Protein 3WSV (pdb70)

B-factor: mean 57.49, std 18.7, range [26.64, 133.71]

Radius of gyration: 30.82 Å; Cα contacts (8 Å, |Δi|>4): 2901; chains: 4; bounding box: 82×70×90 Å

Solvent-accessible surface area: 45834 Å² total; per-residue (Å²): 84,103,94,17,40,18,9,0,0,0,0,1,26,1,23,28,2,26,3,0,0,13,0,3,2,51,64,35,7,6,27,53,1,0,23,6,81,28,79,163,63,19,17,117,90,193,124,25,22,36,27,5,127,86,48,18,63,31,88,76,25,83,41,116,35,0,110,76,0,7,0,0,0,4,5,3,13,40,89,89,128,140,78,35,82,197,104,66,30,18,122,37,3,0,69,17,2,69,87,7,0,125,67,0,47,84,26,47,6,59,0,4,0,0,0,2,7,85,34,2,1,3,0,0,8,0,0,58,40,44,14,66,14,71,24,46,35,1,0,0,9,5,0,3,29,3,5,25,13,0,50,3,23,2,1,89,114,9,38,4,5,23,121,10,0,15,0,6,1,0,0,40,48,19,99,26,15,7,18,0,31,34,23,0,15,1,0,5,9,44,1,45,31,16,15,126,100,66,142,129,14,112,114,86,34,7,71,66,13,19,49,110,2,61,64,3,37,145,76,59,125,68,78,122,41,1,4,31,10,2,28,0,19,0,0,0,52,0,0,51,0,4,2,39,37,11,32,1,16,15,5,0,0,2,42,0,113,43,37,5,55,18,107,55,0,0,1,0,0,0,0,6,0,8,45,69,0,17,88,60,24,9,56,2,50,15,47,107,124,20,97,52,94,0,93,104,1,1,56,97,1,64,55,34,0,92,76,16,67,34,178,188,160,6,37,11,10,0,0,1,0,0,15,3,50,33,2,14,3,0,1,9,0,2,0,41,62,14,15,1,10,55,1,0,11,4,85,10,145,43,38,144,51,29,23,32,83,14,5,44,30,2,5,19,13,28,11,125,38,23,3,50,19,86,88,25,85,34,124,42,0,112,95,6,22,0,0,0,6,5,3,16,83,79,14,160,91,42,162,62,164,77,78,22,0,96,61,0,5,71,18,6,98,84,3,0,137,91,0,42,89,22,44,7,99,13,11,0,0,0,3,6,42,5,2,1,2,0,0,8,0,0,35,8,15,3,36,14,71,23,46,53,1,0,0,8,7,0,9,47,7,6,74,55,0,49,20,19,3,1,91,121,10,42,6,10,28,105,8,0,11,0,4,2,0,0,32,22,6,83,42,12,8,15,0,32,40,20,1,16,0,0,4,9,41,3,41,28,6,18,132,118,72,148,113,20,115,117,89,38,8,72,71,14,20,55,104,0,52,109,33,9,53,109,123,36,44,12,24,18,0,6,10,32,3,38,1,57,9,0,0,74,0,0,77,0,2,2,25,31,15,34,2,14,18,5,0,0,1,42,0,113,40,37,2,59,17,110,54,0,1,1,0,0,0,0,5,0,9,39,76,0,17,86,55,28,11,57,2,44,14,54,118,116,8,76,59,97,0,96,99,1,2,45,87,3,61,59,28,1,86,58,24,72,20,186,151,74,136,77,100,95,9,32,16,11,0,0,0,0,0,24,5,12,35,2,28,4,0,1,17,0,2,1,48,65,35,9,6,20,54,1,0,18,7,82,20,91,164,58,19,23,81,90,152,153,12,33,32,22,2,113,92,48,19,62,32,80,49,24,80,44,134,41,0,121,72,0,6,1,0,0,2,12,3,15,41,68,84,130,137,78,32,85,190,95,68,31,15,113,42,3,2,91,18,2,54,87,8,0,124,68,0,45,90,28,43,7,61,1,6,0,0,0,3,5,86,36,3,2,2,0,0,8,0,0,59,50,49,12,64,18,71,24,44,27,1,0,0,10,5,0,4,33,4,5,25,13,0,49,4,25,2,1,89,116,8,40,4,6,24,133,9,1,12,0,5,1,0,0,52,44,2,89,29,10,8,17,0,30,35,21,0,13,1,0,5,10,40,1,42,30,12,14,124,133,68,151,121,18,106,108,89,35,9,73,68,16,17,49,115,1,50,83,6,20,146,74,101,108,70,95,135,60,1,4,34,11,2,28,1,12,0,0,0,48,0,0,46,0,4,6,40,37,10,39,2,15,16,5,0,0,1,40,0,110,36,37,4,51,17,103,53,0,1,0,0,0,0,0,2,0,8,59,66,0,18,87,53,26,5,56,4,55,14,46,108,124,20,94,52,96,0,92,104,1,2,57,103,3,57,54,33,0,85,58,16,52,70,155,240,149,6,43,9,9,0,0,0,0,0,18,2,61,32,2,13,2,0,1,10,0,3,0,26,67,13,16,2,8,54,1,0,14,4,87,9,146,44,40,149,51,30,24,31,75,13,9,44,26,2,5,20,13,32,11,111,38,22,6,48,24,85,96,22,86,43,136,41,0,116,95,7,25,0,0,0,6,6,4,16,81,74,15,156,92,45,140,63,145,74,77,22,0,97,59,0,4,71,16,8,71,84,4,0,120,88,0,38,93,22,46,7,101,13,13,0,0,0,2,8,37,5,2,1,2,0,0,8,0,0,60,17,21,3,40,16,70,22,44,54,1,0,0,8,6,0,6,48,6,5,74,50,0,50,19,12,5,1,97,122,10,41,6,7,27,88,8,0,11,0,4,1,0,0,30,19,4,84,38,10,7,16,0,26,37,22,1,16,0,1,5,10,41,2,57,33,10,13,123,117,64,144,129,20,128,115,96,41,11,72,73,14,19,53,103,1,54,116,32,8,53,125,116,39,45,11,12,20,0,7,8,34,3,32,0,59,8,0,0,75,0,0,80,0,2,1,28,37,16,34,2,14,15,4,0,0,1,42,0,114,41,36,3,55,16,112,49,1,2,0,0,0,0,0,8,0,10,39,77,0,15,83,54,27,12,54,2,49,14,53,115,120,8,82,59,90,0,98,96,2,2,45,88,3,64,61,30,0,88,57,21,73,33,156,146,150,139

Structure (mmCIF, N/CA/C/O backbone):
data_3WSV
#
_entry.id   3WSV
#
_cell.length_a   104.430
_cell.length_b   127.820
_cell.length_c   133.800
_cell.angle_alpha   90.00
_cell.angle_beta   90.00
_cell.angle_gamma   90.00
#
_symmetry.space_group_name_H-M   'P 21 21 21'
#
loop_
_entity.id
_entity.type
_entity.pdbx_description
1 polymer 'L-lactate dehydrogenase'
2 non-polymer GLYCEROL
3 water water
#
loop_
_atom_site.group_PDB
_atom_site.id
_atom_site.type_symbol
_atom_site.label_atom_id
_atom_site.label_alt_id
_atom_site.label_comp_id
_atom_site.label_asym_id
_atom_site.label_entity_id
_atom_site.label_seq_id
_atom_site.pdbx_PDB_ins_code
_atom_site.Cartn_x
_atom_site.Cartn_y
_atom_site.Cartn_z
_atom_site.occupancy
_atom_site.B_iso_or_equiv
_atom_site.auth_seq_id
_atom_site.auth_comp_id
_atom_site.auth_asym_id
_atom_site.auth_atom_id
_atom_site.pdbx_PDB_model_num
ATOM 1 N N . MET A 1 1 ? -8.950 94.552 9.327 1.00 105.90 1 MET A N 1
ATOM 2 C CA . MET A 1 1 ? -8.458 93.212 9.758 1.00 105.58 1 MET A CA 1
ATOM 3 C C . MET A 1 1 ? -7.108 92.885 9.136 1.00 104.39 1 MET A C 1
ATOM 4 O O . MET A 1 1 ? -6.881 93.139 7.953 1.00 103.84 1 MET A O 1
ATOM 9 N N . LYS A 1 2 ? -6.216 92.315 9.939 1.00 102.99 2 LYS A N 1
ATOM 10 C CA . LYS A 1 2 ? -4.892 91.936 9.461 1.00 102.47 2 LYS A CA 1
ATOM 11 C C . LYS A 1 2 ? -5.045 90.695 8.575 1.00 101.87 2 LYS A C 1
ATOM 12 O O . LYS A 1 2 ? -5.321 89.606 9.077 1.00 101.94 2 LYS A O 1
ATOM 18 N N . LYS A 1 3 ? -4.863 90.862 7.263 1.00 100.59 3 LYS A N 1
ATOM 19 C CA . LYS A 1 3 ? -5.020 89.752 6.321 1.00 99.19 3 LYS A CA 1
ATOM 20 C C . LYS A 1 3 ? -3.837 88.807 6.130 1.00 97.96 3 LYS A C 1
ATOM 21 O O . LYS A 1 3 ? -2.673 89.211 6.161 1.00 96.78 3 LYS A O 1
ATOM 27 N N . THR A 1 4 ? -4.175 87.539 5.900 1.00 96.37 4 THR A N 1
ATOM 28 C CA . THR A 1 4 ? -3.201 86.463 5.754 1.00 94.05 4 THR A CA 1
ATOM 29 C C . THR A 1 4 ? -3.216 85.695 4.426 1.00 91.74 4 THR A C 1
ATOM 30 O O . THR A 1 4 ? -3.120 84.463 4.422 1.00 91.76 4 THR A O 1
ATOM 34 N N . SER A 1 5 ? -3.315 86.387 3.298 1.00 88.40 5 SER A N 1
ATOM 35 C CA . SER A 1 5 ? -3.341 85.656 2.035 1.00 84.58 5 SER A CA 1
ATOM 36 C C . SER A 1 5 ? -2.113 85.836 1.136 1.00 81.15 5 SER A C 1
ATOM 37 O O . SER A 1 5 ? -1.490 86.903 1.080 1.00 79.28 5 SER A O 1
ATOM 40 N N . ARG A 1 6 ? -1.772 84.756 0.444 1.00 77.05 6 ARG A N 1
ATOM 41 C CA . ARG A 1 6 ? -0.648 84.734 -0.476 1.00 73.22 6 ARG A CA 1
ATOM 42 C C . ARG A 1 6 ? -1.240 84.731 -1.882 1.00 69.84 6 ARG A C 1
ATOM 43 O O . ARG A 1 6 ? -1.973 83.813 -2.256 1.00 68.70 6 ARG A O 1
ATOM 51 N N . LYS A 1 7 ? -0.937 85.773 -2.649 1.00 66.58 7 LYS A N 1
ATOM 52 C CA . LYS A 1 7 ? -1.467 85.901 -4.001 1.00 64.43 7 LYS A CA 1
ATOM 53 C C . LYS A 1 7 ? -0.420 85.568 -5.066 1.00 62.25 7 LYS A C 1
ATOM 54 O O . LYS A 1 7 ? 0.665 86.153 -5.101 1.00 58.83 7 LYS A O 1
ATOM 60 N N . VAL A 1 8 ? -0.764 84.616 -5.928 1.00 61.03 8 VAL A N 1
ATOM 61 C CA . VAL A 1 8 ? 0.120 84.182 -7.001 1.00 59.09 8 VAL A CA 1
ATOM 62 C C . VAL A 1 8 ? -0.548 84.361 -8.355 1.00 58.21 8 VAL A C 1
ATOM 63 O O . VAL A 1 8 ? -1.699 83.969 -8.546 1.00 58.31 8 VAL A O 1
ATOM 67 N N . VAL A 1 9 ? 0.174 84.956 -9.297 1.00 56.87 9 VAL A N 1
ATOM 68 C CA . VAL A 1 9 ? -0.361 85.143 -10.634 1.00 55.27 9 VAL A CA 1
ATOM 69 C C . VAL A 1 9 ? 0.421 84.282 -11.624 1.00 55.75 9 VAL A C 1
ATOM 70 O O . VAL A 1 9 ? 1.653 84.324 -11.666 1.00 55.12 9 VAL A O 1
ATOM 74 N N . ILE A 1 10 ? -0.303 83.493 -12.409 1.00 55.04 10 ILE A N 1
ATOM 75 C CA . ILE A 1 10 ? 0.306 82.649 -13.423 1.00 53.29 10 ILE A CA 1
ATOM 76 C C . ILE A 1 10 ? 0.018 83.270 -14.788 1.00 53.49 10 ILE A C 1
ATOM 77 O O . ILE A 1 10 ? -1.129 83.275 -15.229 1.00 53.17 10 ILE A O 1
ATOM 82 N N . VAL A 1 11 ? 1.042 83.807 -15.447 1.00 52.04 11 VAL A N 1
ATOM 83 C CA . VAL A 1 11 ? 0.848 84.389 -16.771 1.00 51.87 11 VAL A CA 1
ATOM 84 C C . VAL A 1 11 ? 1.078 83.269 -17.782 1.00 51.54 11 VAL A C 1
ATOM 85 O O . VAL A 1 11 ? 2.097 82.585 -17.745 1.00 50.78 11 VAL A O 1
ATOM 89 N N . GLY A 1 12 ? 0.119 83.079 -18.677 1.00 51.23 12 GLY A N 1
ATOM 90 C CA . GLY A 1 12 ? 0.234 82.024 -19.661 1.00 50.97 12 GLY A CA 1
ATOM 91 C C . GLY A 1 12 ? -0.629 80.882 -19.180 1.00 51.33 12 GLY A C 1
ATOM 92 O O . GLY A 1 12 ? -0.365 80.319 -18.121 1.00 51.35 12 GLY A O 1
ATOM 93 N N . THR A 1 13 ? -1.653 80.530 -19.952 1.00 50.58 13 THR A N 1
ATOM 94 C CA . THR A 1 13 ? -2.562 79.467 -19.553 1.00 51.24 13 THR A CA 1
ATOM 95 C C . THR A 1 13 ? -2.531 78.257 -20.470 1.00 51.35 13 THR A C 1
ATOM 96 O O . THR A 1 13 ? -3.542 77.583 -20.647 1.00 51.76 13 THR A O 1
ATOM 100 N N . GLY A 1 14 ? -1.372 77.984 -21.056 1.00 52.01 14 GLY A N 1
ATOM 101 C CA . GLY A 1 14 ? -1.248 76.832 -21.934 1.00 51.30 14 GLY A CA 1
ATOM 102 C C . GLY A 1 14 ? -0.928 75.584 -21.126 1.00 50.60 14 GLY A C 1
ATOM 103 O O . GLY A 1 14 ? -1.160 75.559 -19.914 1.00 50.19 14 GLY A O 1
ATOM 104 N N . PHE A 1 15 ? -0.385 74.560 -21.783 1.00 48.78 15 PHE A N 1
ATOM 105 C CA . PHE A 1 15 ? -0.040 73.307 -21.112 1.00 48.90 15 PHE A CA 1
ATOM 106 C C . PHE A 1 15 ? 0.777 73.475 -19.828 1.00 48.28 15 PHE A C 1
ATOM 107 O O . PHE A 1 15 ? 0.462 72.855 -18.812 1.00 49.20 15 PHE A O 1
ATOM 115 N N . VAL A 1 16 ? 1.819 74.302 -19.877 1.00 45.57 16 VAL A N 1
ATOM 116 C CA . VAL A 1 16 ? 2.681 74.518 -18.717 1.00 45.14 16 VAL A CA 1
ATOM 117 C C . VAL A 1 16 ? 1.981 75.281 -17.598 1.00 45.28 16 VAL A C 1
ATOM 118 O O . VAL A 1 16 ? 1.998 74.860 -16.439 1.00 42.35 16 VAL A O 1
ATOM 122 N N . GLY A 1 17 ? 1.383 76.415 -17.953 1.00 47.57 17 GLY A N 1
ATOM 123 C CA . GLY A 1 17 ? 0.685 77.225 -16.972 1.00 48.69 17 GLY A CA 1
ATOM 124 C C . GLY A 1 17 ? -0.463 76.448 -16.359 1.00 49.79 17 GLY A C 1
ATOM 125 O O . GLY A 1 17 ? -0.746 76.563 -15.163 1.00 48.48 17 GLY A O 1
ATOM 126 N N . THR A 1 18 ? -1.124 75.653 -17.195 1.00 50.27 18 THR A N 1
ATOM 127 C CA . THR A 1 18 ? -2.236 74.827 -16.758 1.00 51.37 18 THR A CA 1
ATOM 128 C C . THR A 1 18 ? -1.743 73.786 -15.756 1.00 50.85 18 THR A C 1
ATOM 129 O O . THR A 1 18 ? -2.323 73.614 -14.686 1.00 50.67 18 THR A O 1
ATOM 133 N N . SER A 1 19 ? -0.660 73.104 -16.106 1.00 50.61 19 SER A N 1
ATOM 134 C CA . SER A 1 19 ? -0.095 72.079 -15.241 1.00 50.53 19 SER A CA 1
ATOM 135 C C . SER A 1 19 ? 0.395 72.684 -13.931 1.00 49.70 19 SER A C 1
ATOM 136 O O . SER A 1 19 ? 0.211 72.112 -12.857 1.00 49.59 19 SER A O 1
ATOM 139 N N . ILE A 1 20 ? 1.030 73.841 -14.017 1.00 49.33 20 ILE A N 1
ATOM 140 C CA . ILE A 1 20 ? 1.518 74.496 -12.815 1.00 49.70 20 ILE A CA 1
ATOM 141 C C . ILE A 1 20 ? 0.331 74.874 -11.940 1.00 51.07 20 ILE A C 1
ATOM 142 O O . ILE A 1 20 ? 0.345 74.648 -10.730 1.00 51.62 20 ILE A O 1
ATOM 147 N N . ALA A 1 21 ? -0.695 75.450 -12.560 1.00 52.43 21 ALA A N 1
ATOM 148 C CA . ALA A 1 21 ? -1.900 75.850 -11.843 1.00 52.82 21 ALA A CA 1
ATOM 149 C C . ALA A 1 21 ? -2.528 74.667 -11.089 1.00 53.68 21 ALA A C 1
ATOM 150 O O . ALA A 1 21 ? -2.849 74.781 -9.902 1.00 52.75 21 ALA A O 1
ATOM 152 N N . TYR A 1 22 ? -2.699 73.534 -11.769 1.00 53.06 22 TYR A N 1
ATOM 153 C CA . TYR A 1 22 ? -3.292 72.367 -11.122 1.00 53.89 22 TYR A CA 1
ATOM 154 C C . TYR A 1 22 ? -2.467 71.899 -9.930 1.00 54.75 22 TYR A C 1
ATOM 155 O O . TYR A 1 22 ? -3.024 71.543 -8.892 1.00 54.08 22 TYR A O 1
ATOM 164 N N . ALA A 1 23 ? -1.144 71.904 -10.077 1.00 54.69 23 ALA A N 1
ATOM 165 C CA . ALA A 1 23 ? -0.258 71.489 -8.994 1.00 54.64 23 ALA A CA 1
ATOM 166 C C . ALA A 1 23 ? -0.390 72.463 -7.831 1.00 55.59 23 ALA A C 1
ATOM 167 O O . ALA A 1 23 ? -0.365 72.064 -6.669 1.00 55.70 23 ALA A O 1
ATOM 169 N N . MET A 1 24 ? -0.523 73.748 -8.146 1.00 57.94 24 MET A N 1
ATOM 170 C CA . MET A 1 24 ? -0.686 74.764 -7.113 1.00 59.27 24 MET A CA 1
ATOM 171 C C . MET A 1 24 ? -1.967 74.457 -6.355 1.00 60.22 24 MET A C 1
ATOM 172 O O . MET A 1 24 ? -1.964 74.311 -5.140 1.00 60.80 24 MET A O 1
ATOM 177 N N . ILE A 1 25 ? -3.063 74.356 -7.094 1.00 61.12 25 ILE A N 1
ATOM 178 C CA . ILE A 1 25 ? -4.363 74.062 -6.511 1.00 61.47 25 ILE A CA 1
ATOM 179 C C . ILE A 1 25 ? -4.323 72.771 -5.690 1.00 61.55 25 ILE A C 1
ATOM 180 O O . ILE A 1 25 ? -4.765 72.742 -4.540 1.00 61.36 25 ILE A O 1
ATOM 185 N N . ASN A 1 26 ? -3.783 71.709 -6.276 1.00 60.57 26 ASN A N 1
ATOM 186 C CA . ASN A 1 26 ? -3.713 70.436 -5.583 1.00 60.48 26 ASN A CA 1
ATOM 187 C C . ASN A 1 26 ? -2.971 70.521 -4.261 1.00 60.61 26 ASN A C 1
ATOM 188 O O . ASN A 1 26 ? -3.392 69.910 -3.286 1.00 61.70 26 ASN A O 1
ATOM 193 N N . GLN A 1 27 ? -1.875 71.274 -4.220 1.00 60.41 27 GLN A N 1
ATOM 194 C CA . GLN A 1 27 ? -1.094 71.398 -2.988 1.00 60.63 27 GLN A CA 1
ATOM 195 C C . GLN A 1 27 ? -1.549 72.531 -2.078 1.00 61.07 27 GLN A C 1
ATOM 196 O O . GLN A 1 27 ? -1.026 72.693 -0.970 1.00 60.85 27 GLN A O 1
ATOM 202 N N . GLY A 1 28 ? -2.524 73.305 -2.539 1.00 61.24 28 GLY A N 1
ATOM 203 C CA . GLY A 1 28 ? -3.006 74.420 -1.744 1.00 63.25 28 GLY A CA 1
ATOM 204 C C . GLY A 1 28 ? -1.837 75.240 -1.229 1.00 63.93 28 GLY A C 1
ATOM 205 O O . GLY A 1 28 ? -1.694 75.451 -0.025 1.00 64.88 28 GLY A O 1
ATOM 206 N N . VAL A 1 29 ? -0.992 75.698 -2.145 1.00 63.06 29 VAL A N 1
ATOM 207 C CA . VAL A 1 29 ? 0.173 76.475 -1.772 1.00 62.91 29 VAL A CA 1
ATOM 208 C C . VAL A 1 29 ? -0.193 77.932 -1.589 1.00 63.18 29 VAL A C 1
ATOM 209 O O . VAL A 1 29 ? 0.311 78.594 -0.677 1.00 64.33 29 VAL A O 1
ATOM 213 N N . ALA A 1 30 ? -1.068 78.429 -2.454 1.00 62.63 30 ALA A N 1
ATOM 214 C CA . ALA A 1 30 ? -1.511 79.817 -2.375 1.00 65.40 30 ALA A CA 1
ATOM 215 C C . ALA A 1 30 ? -3.013 79.848 -2.123 1.00 67.14 30 ALA A C 1
ATOM 216 O O . ALA A 1 30 ? -3.713 78.867 -2.378 1.00 68.23 30 ALA A O 1
ATOM 218 N N . ASN A 1 31 ? -3.515 80.970 -1.621 1.00 68.31 31 ASN A N 1
ATOM 219 C CA . ASN A 1 31 ? -4.947 81.073 -1.352 1.00 70.63 31 ASN A CA 1
ATOM 220 C C . ASN A 1 31 ? -5.646 81.740 -2.530 1.00 70.64 31 ASN A C 1
ATOM 221 O O . ASN A 1 31 ? -6.793 81.435 -2.842 1.00 69.97 31 ASN A O 1
ATOM 226 N N . GLU A 1 32 ? -4.935 82.648 -3.187 1.00 71.53 32 GLU A N 1
ATOM 227 C CA . GLU A 1 32 ? -5.461 83.337 -4.357 1.00 72.24 32 GLU A CA 1
ATOM 228 C C . GLU A 1 32 ? -4.616 82.968 -5.576 1.00 71.89 32 GLU A C 1
ATOM 229 O O . GLU A 1 32 ? -3.409 83.216 -5.613 1.00 71.00 32 GLU A O 1
ATOM 235 N N . LEU A 1 33 ? -5.264 82.374 -6.572 1.00 71.19 33 LEU A N 1
ATOM 236 C CA . LEU A 1 33 ? -4.588 81.962 -7.789 1.00 69.92 33 LEU A CA 1
ATOM 237 C C . LEU A 1 33 ? -5.231 82.607 -9.012 1.00 70.22 33 LEU A C 1
ATOM 238 O O . LEU A 1 33 ? -6.315 82.206 -9.437 1.00 71.28 33 LEU A O 1
ATOM 243 N N . VAL A 1 34 ? -4.552 83.603 -9.573 1.00 69.32 34 VAL A N 1
ATOM 244 C CA . VAL A 1 34 ? -5.037 84.322 -10.748 1.00 68.76 34 VAL A CA 1
ATOM 245 C C . VAL A 1 34 ? -4.343 83.830 -12.017 1.00 68.76 34 VAL A C 1
ATOM 246 O O . VAL A 1 34 ? -3.113 83.765 -12.080 1.00 67.89 34 VAL A O 1
ATOM 250 N N . LEU A 1 35 ? -5.137 83.495 -13.030 1.00 68.03 35 LEU A N 1
ATOM 251 C CA . LEU A 1 35 ? -4.599 83.017 -14.292 1.00 67.46 35 LEU A CA 1
ATOM 252 C C . LEU A 1 35 ? -4.781 84.061 -15.380 1.00 69.12 35 LEU A C 1
ATOM 253 O O . LEU A 1 35 ? -5.896 84.496 -15.652 1.00 70.57 35 LEU A O 1
ATOM 258 N N . ILE A 1 36 ? -3.684 84.468 -16.002 1.00 70.37 36 ILE A N 1
ATOM 259 C CA . ILE A 1 36 ? -3.757 85.438 -17.078 1.00 72.72 36 ILE A CA 1
ATOM 260 C C . ILE A 1 36 ? -3.523 84.720 -18.400 1.00 75.30 36 ILE A C 1
ATOM 261 O O . ILE A 1 36 ? -2.440 84.184 -18.643 1.00 74.28 36 ILE A O 1
ATOM 266 N N . ASP A 1 37 ? -4.555 84.689 -19.240 1.00 78.77 37 ASP A N 1
ATOM 267 C CA . ASP A 1 37 ? -4.459 84.051 -20.546 1.00 82.51 37 ASP A CA 1
ATOM 268 C C . ASP A 1 37 ? -3.702 85.013 -21.449 1.00 85.55 37 ASP A C 1
ATOM 269 O O . ASP A 1 37 ? -4.154 86.132 -21.683 1.00 85.94 37 ASP A O 1
ATOM 274 N N . VAL A 1 38 ? -2.552 84.588 -21.955 1.00 89.00 38 VAL A N 1
ATOM 275 C CA . VAL A 1 38 ? -1.765 85.460 -22.808 1.00 92.74 38 VAL A CA 1
ATOM 276 C C . VAL A 1 38 ? -2.326 85.588 -24.218 1.00 95.83 38 VAL A C 1
ATOM 277 O O . VAL A 1 38 ? -2.586 86.702 -24.675 1.00 96.47 38 VAL A O 1
ATOM 281 N N . ASN A 1 39 ? -2.521 84.463 -24.903 1.00 99.21 39 ASN A N 1
ATOM 282 C CA . ASN A 1 39 ? -3.055 84.496 -26.264 1.00 103.14 39 ASN A CA 1
ATOM 283 C C . ASN A 1 39 ? -2.802 83.184 -27.000 1.00 104.93 39 ASN A C 1
ATOM 284 O O . ASN A 1 39 ? -2.800 82.108 -26.400 1.00 105.44 39 ASN A O 1
ATOM 289 N N . GLN A 1 40 ? -2.603 83.291 -28.312 1.00 106.57 40 GLN A N 1
ATOM 290 C CA . GLN A 1 40 ? -2.316 82.144 -29.164 1.00 108.19 40 GLN A CA 1
ATOM 291 C C . GLN A 1 40 ? -0.800 81.979 -29.153 1.00 108.85 40 GLN A C 1
ATOM 292 O O . GLN A 1 40 ? -0.233 81.187 -29.904 1.00 108.18 40 GLN A O 1
ATOM 298 N N . GLU A 1 41 ? -0.163 82.763 -28.287 1.00 110.18 41 GLU A N 1
ATOM 299 C CA . GLU A 1 41 ? 1.282 82.756 -28.104 1.00 111.11 41 GLU A CA 1
ATOM 300 C C . GLU A 1 41 ? 1.599 82.177 -26.723 1.00 111.98 41 GLU A C 1
ATOM 301 O O . GLU A 1 41 ? 2.432 82.707 -25.986 1.00 111.85 41 GLU A O 1
ATOM 307 N N . LYS A 1 42 ? 0.914 81.089 -26.382 1.00 113.15 42 LYS A N 1
ATOM 308 C CA . LYS A 1 42 ? 1.097 80.405 -25.104 1.00 114.01 42 LYS A CA 1
ATOM 309 C C . LYS A 1 42 ? 1.501 78.950 -25.363 1.00 114.97 42 LYS A C 1
ATOM 310 O O . LYS A 1 42 ? 2.133 78.646 -26.373 1.00 115.37 42 LYS A O 1
ATOM 316 N N . ALA A 1 43 ? 1.138 78.050 -24.455 1.00 115.95 43 ALA A N 1
ATOM 317 C CA . ALA A 1 43 ? 1.470 76.639 -24.619 1.00 116.94 43 ALA A CA 1
ATOM 318 C C . ALA A 1 43 ? 0.287 75.875 -25.216 1.00 117.91 43 ALA A C 1
ATOM 319 O O . ALA A 1 43 ? 0.185 74.661 -25.067 1.00 118.04 43 ALA A O 1
ATOM 321 N N . GLU A 1 44 ? -0.598 76.603 -25.894 1.00 119.43 44 GLU A N 1
ATOM 322 C CA . GLU A 1 44 ? -1.793 76.036 -26.525 1.00 120.42 44 GLU A CA 1
ATOM 323 C C . GLU A 1 44 ? -2.779 75.446 -25.516 1.00 120.60 44 GLU A C 1
ATOM 324 O O . GLU A 1 44 ? -2.383 74.858 -24.510 1.00 120.69 44 GLU A O 1
ATOM 330 N N . GLY A 1 45 ? -4.067 75.606 -25.799 1.00 120.65 45 GLY A N 1
ATOM 331 C CA . GLY A 1 45 ? -5.088 75.091 -24.908 1.00 120.89 45 GLY A CA 1
ATOM 332 C C . GLY A 1 45 ? -6.443 75.697 -25.210 1.00 121.29 45 GLY A C 1
ATOM 333 O O . GLY A 1 45 ? -6.931 76.504 -24.390 1.00 121.28 45 GLY A O 1
ATOM 334 N N . LEU A 1 51 ? -11.218 77.969 -17.189 1.00 118.20 51 LEU A N 1
ATOM 335 C CA . LEU A 1 51 ? -12.481 78.554 -16.650 1.00 118.58 51 LEU A CA 1
ATOM 336 C C . LEU A 1 51 ? -13.045 77.705 -15.510 1.00 118.51 51 LEU A C 1
ATOM 337 O O . LEU A 1 51 ? -12.665 77.875 -14.349 1.00 117.92 51 LEU A O 1
ATOM 342 N N . ASP A 1 52 ? -13.955 76.795 -15.852 1.00 118.57 52 ASP A N 1
ATOM 343 C CA . ASP A 1 52 ? -14.586 75.909 -14.874 1.00 118.23 52 ASP A CA 1
ATOM 344 C C . ASP A 1 52 ? -13.659 74.768 -14.460 1.00 117.72 52 ASP A C 1
ATOM 345 O O . ASP A 1 52 ? -13.907 74.093 -13.459 1.00 117.85 52 ASP A O 1
ATOM 350 N N . GLY A 1 53 ? -12.598 74.557 -15.235 1.00 116.58 53 GLY A N 1
ATOM 351 C CA . GLY A 1 53 ? -11.660 73.485 -14.945 1.00 114.87 53 GLY A CA 1
ATOM 352 C C . GLY A 1 53 ? -10.823 73.670 -13.692 1.00 113.63 53 GLY A C 1
ATOM 353 O O . GLY A 1 53 ? -9.858 72.936 -13.474 1.00 113.32 53 GLY A O 1
ATOM 354 N N . MET A 1 54 ? -11.192 74.642 -12.862 1.00 112.63 54 MET A N 1
ATOM 355 C CA . MET A 1 54 ? -10.457 74.914 -11.631 1.00 111.05 54 MET A CA 1
ATOM 356 C C . MET A 1 54 ? -11.316 74.608 -10.411 1.00 109.31 54 MET A C 1
ATOM 357 O O . MET A 1 54 ? -10.831 74.614 -9.278 1.00 108.48 54 MET A O 1
ATOM 362 N N . ALA A 1 55 ? -12.594 74.336 -10.654 1.00 107.65 55 ALA A N 1
ATOM 363 C CA . ALA A 1 55 ? -13.534 74.035 -9.581 1.00 106.09 55 ALA A CA 1
ATOM 364 C C . ALA A 1 55 ? -13.585 72.545 -9.226 1.00 104.58 55 ALA A C 1
ATOM 365 O O . ALA A 1 55 ? -14.486 71.820 -9.655 1.00 104.49 55 ALA A O 1
ATOM 367 N N . TRP A 1 56 ? -12.607 72.101 -8.442 1.00 102.05 56 TRP A N 1
ATOM 368 C CA . TRP A 1 56 ? -12.530 70.714 -7.995 1.00 99.81 56 TRP A CA 1
ATOM 369 C C . TRP A 1 56 ? -11.510 70.623 -6.875 1.00 98.30 56 TRP A C 1
ATOM 370 O O . TRP A 1 56 ? -11.320 69.566 -6.271 1.00 96.95 56 TRP A O 1
ATOM 381 N N . GLY A 1 57 ? -10.852 71.746 -6.610 1.00 97.17 57 GLY A N 1
ATOM 382 C CA . GLY A 1 57 ? -9.859 71.789 -5.557 1.00 98.36 57 GLY A CA 1
ATOM 383 C C . GLY A 1 57 ? -10.415 71.231 -4.264 1.00 99.01 57 GLY A C 1
ATOM 384 O O . GLY A 1 57 ? -11.606 71.365 -3.984 1.00 99.41 57 GLY A O 1
ATOM 385 N N . GLU A 1 58 ? -9.556 70.602 -3.469 1.00 99.46 58 GLU A N 1
ATOM 386 C CA . GLU A 1 58 ? -9.988 70.020 -2.207 1.00 99.04 58 GLU A CA 1
ATOM 387 C C . GLU A 1 58 ? -9.837 71.020 -1.063 1.00 98.97 58 GLU A C 1
ATOM 388 O O . GLU A 1 58 ? -10.828 71.432 -0.457 1.00 99.61 58 GLU A O 1
ATOM 394 N N . LYS A 1 59 ? -8.598 71.411 -0.776 1.00 97.93 59 LYS A N 1
ATOM 395 C CA . LYS A 1 59 ? -8.317 72.354 0.303 1.00 95.91 59 LYS A CA 1
ATOM 396 C C . LYS A 1 59 ? -8.529 73.800 -0.158 1.00 94.58 59 LYS A C 1
ATOM 397 O O . LYS A 1 59 ? -7.608 74.619 -0.139 1.00 94.04 59 LYS A O 1
ATOM 403 N N . ASN A 1 60 ? -9.768 74.076 -0.564 1.00 93.17 60 ASN A N 1
ATOM 404 C CA . ASN A 1 60 ? -10.246 75.373 -1.056 1.00 91.77 60 ASN A CA 1
ATOM 405 C C . ASN A 1 60 ? -9.245 76.484 -1.344 1.00 89.95 60 ASN A C 1
ATOM 406 O O . ASN A 1 60 ? -8.558 76.981 -0.449 1.00 90.21 60 ASN A O 1
ATOM 411 N N . VAL A 1 61 ? -9.206 76.876 -2.614 1.00 87.08 61 VAL A N 1
ATOM 412 C CA . VAL A 1 61 ? -8.347 77.944 -3.111 1.00 83.37 61 VAL A CA 1
ATOM 413 C C . VAL A 1 61 ? -9.163 78.647 -4.194 1.00 81.26 61 VAL A C 1
ATOM 414 O O . VAL A 1 61 ? -9.619 78.012 -5.142 1.00 81.04 61 VAL A O 1
ATOM 418 N N . SER A 1 62 ? -9.370 79.950 -4.050 1.00 78.81 62 SER A N 1
ATOM 419 C CA . SER A 1 62 ? -10.159 80.682 -5.034 1.00 76.64 62 SER A CA 1
ATOM 420 C C . SER A 1 62 ? -9.344 81.065 -6.267 1.00 75.60 62 SER A C 1
ATOM 421 O O . SER A 1 62 ? -8.495 81.960 -6.230 1.00 74.41 62 SER A O 1
ATOM 424 N N . VAL A 1 63 ? -9.627 80.374 -7.364 1.00 74.42 63 VAL A N 1
ATOM 425 C CA . VAL A 1 63 ? -8.937 80.589 -8.625 1.00 72.46 63 VAL A CA 1
ATOM 426 C C . VAL A 1 63 ? -9.816 81.332 -9.628 1.00 72.25 63 VAL A C 1
ATOM 427 O O . VAL A 1 63 ? -10.948 80.923 -9.884 1.00 71.76 63 VAL A O 1
ATOM 431 N N . TRP A 1 64 ? -9.297 82.416 -10.203 1.00 71.32 64 TRP A N 1
ATOM 432 C CA . TRP A 1 64 ? -10.056 83.167 -11.201 1.00 70.06 64 TRP A CA 1
ATOM 433 C C . TRP A 1 64 ? -9.181 83.737 -12.330 1.00 70.74 64 TRP A C 1
ATOM 434 O O . TRP A 1 64 ? -7.967 83.885 -12.183 1.00 70.84 64 TRP A O 1
ATOM 445 N N . SER A 1 65 ? -9.813 84.038 -13.460 1.00 70.55 65 SER A N 1
ATOM 446 C CA . SER A 1 65 ? -9.127 84.590 -14.624 1.00 70.39 65 SER A CA 1
ATOM 447 C C . SER A 1 65 ? -9.121 86.114 -14.540 1.00 71.01 65 SER A C 1
ATOM 448 O O . SER A 1 65 ? -10.116 86.709 -14.127 1.00 72.46 65 SER A O 1
ATOM 451 N N . GLY A 1 66 ? -8.014 86.746 -14.931 1.00 71.04 66 GLY A N 1
ATOM 452 C CA . GLY A 1 66 ? -7.941 88.198 -14.865 1.00 70.87 66 GLY A CA 1
ATOM 453 C C . GLY A 1 66 ? -6.944 88.866 -15.799 1.00 72.60 66 GLY A C 1
ATOM 454 O O . GLY A 1 66 ? -6.515 88.273 -16.787 1.00 72.40 66 GLY A O 1
ATOM 455 N N . THR A 1 67 ? -6.582 90.109 -15.481 1.00 73.34 67 THR A N 1
ATOM 456 C CA . THR A 1 67 ? -5.633 90.891 -16.275 1.00 74.73 67 THR A CA 1
ATOM 457 C C . THR A 1 67 ? -4.383 91.248 -15.465 1.00 74.72 67 THR A C 1
ATOM 458 O O . THR A 1 67 ? -4.284 90.908 -14.291 1.00 74.51 67 THR A O 1
ATOM 462 N N . TYR A 1 68 ? -3.441 91.950 -16.092 1.00 75.31 68 TYR A N 1
ATOM 463 C CA . TYR A 1 68 ? -2.197 92.332 -15.425 1.00 76.38 68 TYR A CA 1
ATOM 464 C C . TYR A 1 68 ? -2.376 93.205 -14.186 1.00 77.19 68 TYR A C 1
ATOM 465 O O . TYR A 1 68 ? -1.508 93.233 -13.313 1.00 76.51 68 TYR A O 1
ATOM 474 N N . GLU A 1 69 ? -3.494 93.921 -14.110 1.00 78.68 69 GLU A N 1
ATOM 475 C CA . GLU A 1 69 ? -3.768 94.784 -12.963 1.00 80.01 69 GLU A CA 1
ATOM 476 C C . GLU A 1 69 ? -3.704 93.966 -11.674 1.00 79.31 69 GLU A C 1
ATOM 477 O O . GLU A 1 69 ? -3.302 94.467 -10.624 1.00 80.27 69 GLU A O 1
ATOM 483 N N . GLU A 1 70 ? -4.103 92.703 -11.772 1.00 77.67 70 GLU A N 1
ATOM 484 C CA . GLU A 1 70 ? -4.120 91.786 -10.640 1.00 77.12 70 GLU A CA 1
ATOM 485 C C . GLU A 1 70 ? -2.731 91.541 -10.054 1.00 77.03 70 GLU A C 1
ATOM 486 O O . GLU A 1 70 ? -2.598 90.903 -9.011 1.00 76.90 70 GLU A O 1
ATOM 492 N N . CYS A 1 71 ? -1.698 92.049 -10.718 1.00 77.45 71 CYS A N 1
ATOM 493 C CA . CYS A 1 71 ? -0.326 91.850 -10.261 1.00 77.48 71 CYS A CA 1
ATOM 494 C C . CYS A 1 71 ? 0.149 92.860 -9.231 1.00 77.86 71 CYS A C 1
ATOM 495 O O . CYS A 1 71 ? 1.255 92.736 -8.707 1.00 77.66 71 CYS A O 1
ATOM 498 N N . GLN A 1 72 ? -0.675 93.863 -8.943 1.00 78.76 72 GLN A N 1
ATOM 499 C CA . GLN A 1 72 ? -0.301 94.880 -7.963 1.00 78.96 72 GLN A CA 1
ATOM 500 C C . GLN A 1 72 ? -0.035 94.263 -6.600 1.00 77.94 72 GLN A C 1
ATOM 501 O O . GLN A 1 72 ? 1.086 94.305 -6.092 1.00 78.05 72 GLN A O 1
ATOM 507 N N . ASP A 1 73 ? -1.088 93.693 -6.019 1.00 76.71 73 ASP A N 1
ATOM 508 C CA . ASP A 1 73 ? -1.025 93.080 -4.698 1.00 75.51 73 ASP A CA 1
ATOM 509 C C . ASP A 1 73 ? -0.516 91.642 -4.690 1.00 73.67 73 ASP A C 1
ATOM 510 O O . ASP A 1 73 ? -0.438 91.020 -3.628 1.00 74.14 73 ASP A O 1
ATOM 515 N N . ALA A 1 74 ? -0.172 91.115 -5.863 1.00 71.45 74 ALA A N 1
ATOM 516 C CA . ALA A 1 74 ? 0.332 89.743 -5.970 1.00 68.21 74 ALA A CA 1
ATOM 517 C C . ALA A 1 74 ? 1.715 89.636 -5.340 1.00 66.02 74 ALA A C 1
ATOM 518 O O . ALA A 1 74 ? 2.528 90.553 -5.469 1.00 66.44 74 ALA A O 1
ATOM 520 N N . ASN A 1 75 ? 1.978 88.524 -4.654 1.00 63.70 75 ASN A N 1
ATOM 521 C CA . ASN A 1 75 ? 3.278 88.312 -4.009 1.00 62.69 75 ASN A CA 1
ATOM 522 C C . ASN A 1 75 ? 4.288 87.672 -4.962 1.00 61.05 75 ASN A C 1
ATOM 523 O O . ASN A 1 75 ? 5.490 87.943 -4.906 1.00 58.68 75 ASN A O 1
ATOM 528 N N . LEU A 1 76 ? 3.782 86.819 -5.839 1.00 59.59 76 LEU A N 1
ATOM 529 C CA . LEU A 1 76 ? 4.632 86.109 -6.765 1.00 59.22 76 LEU A CA 1
ATOM 530 C C . LEU A 1 76 ? 3.940 85.932 -8.112 1.00 57.98 76 LEU A C 1
ATOM 531 O O . LEU A 1 76 ? 2.743 85.626 -8.180 1.00 57.94 76 LEU A O 1
ATOM 536 N N . VAL A 1 77 ? 4.697 86.148 -9.182 1.00 54.78 77 VAL A N 1
ATOM 537 C CA . VAL A 1 77 ? 4.176 85.992 -10.532 1.00 53.37 77 VAL A CA 1
ATOM 538 C C . VAL A 1 77 ? 4.989 84.916 -11.245 1.00 51.85 77 VAL A C 1
ATOM 539 O O . VAL A 1 77 ? 6.216 84.991 -11.307 1.00 52.36 77 VAL A O 1
ATOM 543 N N . ILE A 1 78 ? 4.294 83.917 -11.773 1.00 49.41 78 ILE A N 1
ATOM 544 C CA . ILE A 1 78 ? 4.927 82.817 -12.484 1.00 47.75 78 ILE A CA 1
ATOM 545 C C . ILE A 1 78 ? 4.798 83.033 -13.987 1.00 46.70 78 ILE A C 1
ATOM 546 O O . ILE A 1 78 ? 3.691 83.163 -14.499 1.00 47.03 78 ILE A O 1
ATOM 551 N N . LEU A 1 79 ? 5.926 83.069 -14.690 1.00 44.89 79 LEU A N 1
ATOM 552 C CA . LEU A 1 79 ? 5.905 83.253 -16.141 1.00 43.52 79 LEU A CA 1
ATOM 553 C C . LEU A 1 79 ? 5.977 81.884 -16.822 1.00 43.00 79 LEU A C 1
ATOM 554 O O . LEU A 1 79 ? 6.904 81.114 -16.589 1.00 41.84 79 LEU A O 1
ATOM 559 N N . THR A 1 80 ? 4.993 81.585 -17.663 1.00 44.57 80 THR A N 1
ATOM 560 C CA . THR A 1 80 ? 4.945 80.294 -18.339 1.00 46.87 80 THR A CA 1
ATOM 561 C C . THR A 1 80 ? 4.649 80.417 -19.821 1.00 48.38 80 THR A C 1
ATOM 562 O O . THR A 1 80 ? 4.625 79.416 -20.536 1.00 47.41 80 THR A O 1
ATOM 566 N N . ALA A 1 81 ? 4.420 81.643 -20.277 1.00 51.58 81 ALA A N 1
ATOM 567 C CA . ALA A 1 81 ? 4.104 81.896 -21.681 1.00 55.96 81 ALA A CA 1
ATOM 568 C C . ALA A 1 81 ? 5.257 81.570 -22.637 1.00 58.70 81 ALA A C 1
ATOM 569 O O . ALA A 1 81 ? 6.412 81.441 -22.224 1.00 59.06 81 ALA A O 1
ATOM 571 N N . GLY A 1 82 ? 4.926 81.445 -23.919 1.00 60.98 82 GLY A N 1
ATOM 572 C CA . GLY A 1 82 ? 5.927 81.135 -24.922 1.00 63.80 82 GLY A CA 1
ATOM 573 C C . GLY A 1 82 ? 5.403 80.086 -25.876 1.00 66.04 82 GLY A C 1
ATOM 574 O O . GLY A 1 82 ? 4.568 79.268 -25.493 1.00 67.42 82 GLY A O 1
ATOM 575 N N . VAL A 1 83 ? 5.890 80.102 -27.116 1.00 68.09 83 VAL A N 1
ATOM 576 C CA . VAL A 1 83 ? 5.446 79.140 -28.122 1.00 68.01 83 VAL A CA 1
ATOM 577 C C . VAL A 1 83 ? 6.439 78.011 -28.360 1.00 69.39 83 VAL A C 1
ATOM 578 O O . VAL A 1 83 ? 7.581 78.058 -27.899 1.00 67.77 83 VAL A O 1
ATOM 582 N N . ASN A 1 84 ? 5.977 76.989 -29.072 1.00 71.72 84 ASN A N 1
ATOM 583 C CA . ASN A 1 84 ? 6.796 75.833 -29.406 1.00 74.45 84 ASN A CA 1
ATOM 584 C C . ASN A 1 84 ? 7.414 76.035 -30.792 1.00 75.93 84 ASN A C 1
ATOM 585 O O . ASN A 1 84 ? 6.914 76.827 -31.600 1.00 75.05 84 ASN A O 1
ATOM 590 N N . GLN A 1 85 ? 8.502 75.320 -31.060 1.00 77.70 85 GLN A N 1
ATOM 591 C CA . GLN A 1 85 ? 9.191 75.431 -32.342 1.00 80.02 85 GLN A CA 1
ATOM 592 C C . GLN A 1 85 ? 8.386 74.833 -33.491 1.00 80.86 85 GLN A C 1
ATOM 593 O O . GLN A 1 85 ? 8.082 73.637 -33.494 1.00 81.04 85 GLN A O 1
ATOM 599 N N . LYS A 1 86 ? 8.037 75.675 -34.462 1.00 81.76 86 LYS A N 1
ATOM 600 C CA . LYS A 1 86 ? 7.285 75.230 -35.635 1.00 82.02 86 LYS A CA 1
ATOM 601 C C . LYS A 1 86 ? 8.252 74.590 -36.635 1.00 82.22 86 LYS A C 1
ATOM 602 O O . LYS A 1 86 ? 9.421 74.979 -36.714 1.00 82.62 86 LYS A O 1
ATOM 608 N N . PRO A 1 87 ? 7.786 73.583 -37.394 1.00 81.69 87 PRO A N 1
ATOM 609 C CA . PRO A 1 87 ? 8.656 72.934 -38.380 1.00 80.22 87 PRO A CA 1
ATOM 610 C C . PRO A 1 87 ? 9.200 73.988 -39.345 1.00 78.32 87 PRO A C 1
ATOM 611 O O . PRO A 1 87 ? 8.434 74.764 -39.925 1.00 77.59 87 PRO A O 1
ATOM 615 N N . GLY A 1 88 ? 10.521 74.023 -39.502 1.00 76.03 88 GLY A N 1
ATOM 616 C CA . GLY A 1 88 ? 11.132 75.006 -40.378 1.00 73.23 88 GLY A CA 1
ATOM 617 C C . GLY A 1 88 ? 11.845 76.077 -39.571 1.00 71.10 88 GLY A C 1
ATOM 618 O O . GLY A 1 88 ? 13.049 76.281 -39.725 1.00 72.06 88 GLY A O 1
ATOM 619 N N . GLN A 1 89 ? 11.099 76.762 -38.710 1.00 68.20 89 GLN A N 1
ATOM 620 C CA . GLN A 1 89 ? 11.659 77.807 -37.860 1.00 64.77 89 GLN A CA 1
ATOM 621 C C . GLN A 1 89 ? 12.934 77.288 -37.199 1.00 62.13 89 GLN A C 1
ATOM 622 O O . GLN A 1 89 ? 13.043 76.105 -36.885 1.00 61.33 89 GLN A O 1
ATOM 628 N N . THR A 1 90 ? 13.896 78.180 -36.997 1.00 59.01 90 THR A N 1
ATOM 629 C CA . THR A 1 90 ? 15.170 77.820 -36.390 1.00 55.96 90 THR A CA 1
ATOM 630 C C . THR A 1 90 ? 15.140 77.983 -34.876 1.00 57.45 90 THR A C 1
ATOM 631 O O . THR A 1 90 ? 14.301 78.711 -34.342 1.00 56.70 90 THR A O 1
ATOM 635 N N . ARG A 1 91 ? 16.064 77.310 -34.193 1.00 57.52 91 ARG A N 1
ATOM 636 C CA . ARG A 1 91 ? 16.168 77.406 -32.739 1.00 59.04 91 ARG A CA 1
ATOM 637 C C . ARG A 1 91 ? 16.406 78.851 -32.328 1.00 55.42 91 ARG A C 1
ATOM 638 O O . ARG A 1 91 ? 15.838 79.323 -31.357 1.00 56.61 91 ARG A O 1
ATOM 646 N N . LEU A 1 92 ? 17.272 79.546 -33.054 1.00 52.97 92 LEU A N 1
ATOM 647 C CA . LEU A 1 92 ? 17.554 80.939 -32.733 1.00 50.43 92 LEU A CA 1
ATOM 648 C C . LEU A 1 92 ? 16.306 81.811 -32.932 1.00 48.80 92 LEU A C 1
ATOM 649 O O . LEU A 1 92 ? 16.072 82.767 -32.192 1.00 45.54 92 LEU A O 1
ATOM 654 N N . ASP A 1 93 ? 15.491 81.474 -33.920 1.00 49.25 93 ASP A N 1
ATOM 655 C CA . ASP A 1 93 ? 14.294 82.254 -34.137 1.00 52.22 93 ASP A CA 1
ATOM 656 C C . ASP A 1 93 ? 13.246 81.976 -33.057 1.00 51.19 93 ASP A C 1
ATOM 657 O O . ASP A 1 93 ? 12.393 82.816 -32.796 1.00 51.28 93 ASP A O 1
ATOM 662 N N . LEU A 1 94 ? 13.314 80.802 -32.430 1.00 50.16 94 LEU A N 1
ATOM 663 C CA . LEU A 1 94 ? 12.373 80.451 -31.369 1.00 48.15 94 LEU A CA 1
ATOM 664 C C . LEU A 1 94 ? 12.794 81.184 -30.096 1.00 46.33 94 LEU A C 1
ATOM 665 O O . LEU A 1 94 ? 11.961 81.661 -29.330 1.00 45.51 94 LEU A O 1
ATOM 670 N N . VAL A 1 95 ? 14.097 81.266 -29.875 1.00 43.58 95 VAL A N 1
ATOM 671 C CA . VAL A 1 95 ? 14.619 81.963 -28.714 1.00 44.72 95 VAL A CA 1
ATOM 672 C C . VAL A 1 95 ? 14.204 83.438 -28.795 1.00 45.61 95 VAL A C 1
ATOM 673 O O . VAL A 1 95 ? 13.750 84.026 -27.811 1.00 43.99 95 VAL A O 1
ATOM 677 N N . LYS A 1 96 ? 14.349 84.017 -29.984 1.00 47.14 96 LYS A N 1
ATOM 678 C CA . LYS A 1 96 ? 13.993 85.412 -30.227 1.00 50.93 96 LYS A CA 1
ATOM 679 C C . LYS A 1 96 ? 12.495 85.631 -30.014 1.00 49.87 96 LYS A C 1
ATOM 680 O O . LYS A 1 96 ? 12.082 86.593 -29.370 1.00 49.36 96 LYS A O 1
ATOM 686 N N . THR A 1 97 ? 11.693 84.728 -30.569 1.00 49.81 97 THR A N 1
ATOM 687 C CA . THR A 1 97 ? 10.243 84.783 -30.440 1.00 50.36 97 THR A CA 1
ATOM 688 C C . THR A 1 97 ? 9.858 84.852 -28.956 1.00 49.92 97 THR A C 1
ATOM 689 O O . THR A 1 97 ? 9.335 85.859 -28.480 1.00 50.54 97 THR A O 1
ATOM 693 N N . ASN A 1 98 ? 10.137 83.783 -28.227 1.00 46.97 98 ASN A N 1
ATOM 694 C CA . ASN A 1 98 ? 9.812 83.739 -26.817 1.00 45.14 98 ASN A CA 1
ATOM 695 C C . ASN A 1 98 ? 10.489 84.838 -26.007 1.00 44.52 98 ASN A C 1
ATOM 696 O O . ASN A 1 98 ? 10.043 85.159 -24.910 1.00 43.69 98 ASN A O 1
ATOM 701 N N . ALA A 1 99 ? 11.564 85.419 -26.527 1.00 45.97 99 ALA A N 1
ATOM 702 C CA . ALA A 1 99 ? 12.238 86.491 -25.784 1.00 48.52 99 ALA A CA 1
ATOM 703 C C . ALA A 1 99 ? 11.436 87.787 -25.873 1.00 49.91 99 ALA A C 1
ATOM 704 O O . ALA A 1 99 ? 11.384 88.558 -24.923 1.00 51.04 99 ALA A O 1
ATOM 706 N N . THR A 1 100 ? 10.807 88.027 -27.018 1.00 52.77 100 THR A N 1
ATOM 707 C CA . THR A 1 100 ? 10.025 89.243 -27.179 1.00 54.84 100 THR A CA 1
ATOM 708 C C . THR A 1 100 ? 8.662 89.079 -26.520 1.00 55.29 100 THR A C 1
ATOM 709 O O . THR A 1 100 ? 8.052 90.060 -26.099 1.00 57.53 100 THR A O 1
ATOM 713 N N . ILE A 1 101 ? 8.185 87.842 -26.418 1.00 54.38 101 ILE A N 1
ATOM 714 C CA . ILE A 1 101 ? 6.901 87.602 -25.777 1.00 54.04 101 ILE A CA 1
ATOM 715 C C . ILE A 1 101 ? 7.055 87.863 -24.277 1.00 55.31 101 ILE A C 1
ATOM 716 O O . ILE A 1 101 ? 6.303 88.637 -23.678 1.00 55.44 101 ILE A O 1
ATOM 721 N N . THR A 1 102 ? 8.052 87.219 -23.685 1.00 55.02 102 THR A N 1
ATOM 722 C CA . THR A 1 102 ? 8.316 87.355 -22.265 1.00 55.43 102 THR A CA 1
ATOM 723 C C . THR A 1 102 ? 8.594 88.794 -21.847 1.00 55.42 102 THR A C 1
ATOM 724 O O . THR A 1 102 ? 8.058 89.270 -20.844 1.00 53.10 102 THR A O 1
ATOM 728 N N . ARG A 1 103 ? 9.424 89.485 -22.616 1.00 56.70 103 ARG A N 1
ATOM 729 C CA . ARG A 1 103 ? 9.766 90.864 -22.298 1.00 60.06 103 ARG A CA 1
ATOM 730 C C . ARG A 1 103 ? 8.511 91.734 -22.254 1.00 59.67 103 ARG A C 1
ATOM 731 O O . ARG A 1 103 ? 8.336 92.551 -21.349 1.00 57.65 103 ARG A O 1
ATOM 739 N N . GLN A 1 104 ? 7.637 91.545 -23.234 1.00 59.08 104 GLN A N 1
ATOM 740 C CA . GLN A 1 104 ? 6.407 92.309 -23.306 1.00 59.46 104 GLN A CA 1
ATOM 741 C C . GLN A 1 104 ? 5.563 92.019 -22.069 1.00 59.96 104 GLN A C 1
ATOM 742 O O . GLN A 1 104 ? 5.066 92.939 -21.418 1.00 60.53 104 GLN A O 1
ATOM 748 N N . ILE A 1 105 ? 5.416 90.741 -21.735 1.00 58.50 105 ILE A N 1
ATOM 749 C CA . ILE A 1 105 ? 4.638 90.349 -20.566 1.00 56.41 105 ILE A CA 1
ATOM 750 C C . ILE A 1 105 ? 5.189 90.978 -19.286 1.00 57.23 105 ILE A C 1
ATOM 751 O O . ILE A 1 105 ? 4.437 91.513 -18.478 1.00 57.40 105 ILE A O 1
ATOM 756 N N . VAL A 1 106 ? 6.503 90.912 -19.109 1.00 57.63 106 VAL A N 1
ATOM 757 C CA . VAL A 1 106 ? 7.141 91.467 -17.925 1.00 58.67 106 VAL A CA 1
ATOM 758 C C . VAL A 1 106 ? 6.957 92.973 -17.848 1.00 61.68 106 VAL A C 1
ATOM 759 O O . VAL A 1 106 ? 6.838 93.538 -16.759 1.00 62.43 106 VAL A O 1
ATOM 763 N N . LYS A 1 107 ? 6.933 93.619 -19.010 1.00 63.91 107 LYS A N 1
ATOM 764 C CA . LYS A 1 107 ? 6.760 95.063 -19.081 1.00 65.44 107 LYS A CA 1
ATOM 765 C C . LYS A 1 107 ? 5.398 95.436 -18.499 1.00 65.88 107 LYS A C 1
ATOM 766 O O . LYS A 1 107 ? 5.287 96.370 -17.696 1.00 64.87 107 LYS A O 1
ATOM 772 N N . GLU A 1 108 ? 4.372 94.687 -18.897 1.00 65.05 108 GLU A N 1
ATOM 773 C CA . GLU A 1 108 ? 3.018 94.923 -18.424 1.00 66.59 108 GLU A CA 1
ATOM 774 C C . GLU A 1 108 ? 2.845 94.552 -16.955 1.00 67.40 108 GLU A C 1
ATOM 775 O O . GLU A 1 108 ? 2.167 95.260 -16.205 1.00 68.46 108 GLU A O 1
ATOM 781 N N . VAL A 1 109 ? 3.458 93.446 -16.542 1.00 66.69 109 VAL A N 1
ATOM 782 C CA . VAL A 1 109 ? 3.372 93.010 -15.154 1.00 64.53 109 VAL A CA 1
ATOM 783 C C . VAL A 1 109 ? 3.930 94.120 -14.259 1.00 65.10 109 VAL A C 1
ATOM 784 O O . VAL A 1 109 ? 3.350 94.444 -13.223 1.00 64.86 109 VAL A O 1
ATOM 788 N N . MET A 1 110 ? 5.046 94.714 -14.668 1.00 65.19 110 MET A N 1
ATOM 789 C CA . MET A 1 110 ? 5.650 95.788 -13.889 1.00 66.57 110 MET A CA 1
ATOM 790 C C . MET A 1 110 ? 4.805 97.066 -13.935 1.00 68.82 110 MET A C 1
ATOM 791 O O . MET A 1 110 ? 4.785 97.849 -12.978 1.00 68.13 110 MET A O 1
ATOM 796 N N . ALA A 1 111 ? 4.111 97.269 -15.053 1.00 70.19 111 ALA A N 1
ATOM 797 C CA . ALA A 1 111 ? 3.271 98.449 -15.238 1.00 70.96 111 ALA A CA 1
ATOM 798 C C . ALA A 1 111 ? 2.210 98.551 -14.151 1.00 70.97 111 ALA A C 1
ATOM 799 O O . ALA A 1 111 ? 1.977 99.628 -13.598 1.00 71.26 111 ALA A O 1
ATOM 801 N N . SER A 1 112 ? 1.575 97.422 -13.849 1.00 70.60 112 SER A N 1
ATOM 802 C CA . SER A 1 112 ? 0.533 97.370 -12.832 1.00 70.37 112 SER A CA 1
ATOM 803 C C . SER A 1 112 ? 1.057 97.859 -11.482 1.00 69.74 112 SER A C 1
ATOM 804 O O . SER A 1 112 ? 0.290 98.327 -10.642 1.00 70.28 112 SER A O 1
ATOM 807 N N . GLY A 1 113 ? 2.364 97.749 -11.277 1.00 69.14 113 GLY A N 1
ATOM 808 C CA . GLY A 1 113 ? 2.948 98.187 -10.022 1.00 69.35 113 GLY A CA 1
ATOM 809 C C . GLY A 1 113 ? 3.447 97.032 -9.173 1.00 69.67 113 GLY A C 1
ATOM 810 O O . GLY A 1 113 ? 3.861 97.226 -8.026 1.00 69.53 113 GLY A O 1
ATOM 811 N N . PHE A 1 114 ? 3.394 95.827 -9.741 1.00 68.95 114 PHE A N 1
ATOM 812 C CA . PHE A 1 114 ? 3.848 94.613 -9.068 1.00 65.83 114 PHE A CA 1
ATOM 813 C C . PHE A 1 114 ? 5.187 94.885 -8.398 1.00 64.38 114 PHE A C 1
ATOM 814 O O . PHE A 1 114 ? 6.024 95.624 -8.931 1.00 63.47 114 PHE A O 1
ATOM 822 N N . ASP A 1 115 ? 5.381 94.298 -7.223 1.00 62.72 115 ASP A N 1
ATOM 823 C CA . ASP A 1 115 ? 6.625 94.472 -6.487 1.00 62.60 115 ASP A CA 1
ATOM 824 C C . ASP A 1 115 ? 6.959 93.195 -5.716 1.00 61.22 115 ASP A C 1
ATOM 825 O O . ASP A 1 115 ? 7.551 93.248 -4.637 1.00 61.57 115 ASP A O 1
ATOM 830 N N . GLY A 1 116 ? 6.575 92.050 -6.278 1.00 59.64 116 GLY A N 1
ATOM 831 C CA . GLY A 1 116 ? 6.830 90.777 -5.623 1.00 56.63 116 GLY A CA 1
ATOM 832 C C . GLY A 1 116 ? 8.048 90.000 -6.104 1.00 54.15 116 GLY A C 1
ATOM 833 O O . GLY A 1 116 ? 9.150 90.541 -6.219 1.00 53.49 116 GLY A O 1
ATOM 834 N N . ILE A 1 117 ? 7.843 88.715 -6.376 1.00 52.01 117 ILE A N 1
ATOM 835 C CA . ILE A 1 117 ? 8.915 87.835 -6.832 1.00 48.71 117 ILE A CA 1
ATOM 836 C C . ILE A 1 117 ? 8.548 87.114 -8.118 1.00 46.60 117 ILE A C 1
ATOM 837 O O . ILE A 1 117 ? 7.421 86.654 -8.281 1.00 45.96 117 ILE A O 1
ATOM 842 N N . PHE A 1 118 ? 9.506 87.033 -9.034 1.00 44.67 118 PHE A N 1
ATOM 843 C CA . PHE A 1 118 ? 9.286 86.360 -10.303 1.00 44.40 118 PHE A CA 1
ATOM 844 C C . PHE A 1 118 ? 9.818 84.940 -10.280 1.00 43.67 118 PHE A C 1
ATOM 845 O O . PHE A 1 118 ? 10.928 84.684 -9.807 1.00 41.30 118 PHE A O 1
ATOM 853 N N . VAL A 1 119 ? 9.005 84.020 -10.784 1.00 43.71 119 VAL A N 1
ATOM 854 C CA . VAL A 1 119 ? 9.411 82.630 -10.922 1.00 44.35 119 VAL A CA 1
ATOM 855 C C . VAL A 1 119 ? 9.250 82.338 -12.415 1.00 42.67 119 VAL A C 1
ATOM 856 O O . VAL A 1 119 ? 8.137 82.314 -12.942 1.00 41.35 119 VAL A O 1
ATOM 860 N N . VAL A 1 120 ? 10.373 82.166 -13.104 1.00 41.67 120 VAL A N 1
ATOM 861 C CA . VAL A 1 120 ? 10.339 81.901 -14.538 1.00 40.36 120 VAL A CA 1
ATOM 862 C C . VAL A 1 120 ? 10.329 80.393 -14.824 1.00 41.49 120 VAL A C 1
ATOM 863 O O . VAL A 1 120 ? 11.213 79.647 -14.380 1.00 41.10 120 VAL A O 1
ATOM 867 N N . ALA A 1 121 ? 9.312 79.950 -15.558 1.00 42.10 121 ALA A N 1
ATOM 868 C CA . ALA A 1 121 ? 9.177 78.538 -15.905 1.00 44.18 121 ALA A CA 1
ATOM 869 C C . ALA A 1 121 ? 9.224 78.304 -17.412 1.00 45.29 121 ALA A C 1
ATOM 870 O O . ALA A 1 121 ? 9.325 77.165 -17.866 1.00 47.30 121 ALA A O 1
ATOM 872 N N . SER A 1 122 ? 9.148 79.377 -18.188 1.00 45.78 122 SER A N 1
ATOM 873 C CA . SER A 1 122 ? 9.166 79.258 -19.641 1.00 48.11 122 SER A CA 1
ATOM 874 C C . SER A 1 122 ? 10.560 78.971 -20.232 1.00 48.50 122 SER A C 1
ATOM 875 O O . SER A 1 122 ? 11.577 79.446 -19.727 1.00 46.96 122 SER A O 1
ATOM 878 N N . ASN A 1 123 ? 10.603 78.187 -21.305 1.00 49.32 123 ASN A N 1
ATOM 879 C CA . ASN A 1 123 ? 11.877 77.823 -21.928 1.00 51.82 123 ASN A CA 1
ATOM 880 C C . ASN A 1 123 ? 12.276 78.647 -23.145 1.00 49.89 123 ASN A C 1
ATOM 881 O O . ASN A 1 123 ? 11.435 78.999 -23.969 1.00 49.40 123 ASN A O 1
ATOM 886 N N . PRO A 1 124 ? 13.586 78.921 -23.305 1.00 48.69 124 PRO A N 1
ATOM 887 C CA . PRO A 1 124 ? 14.727 78.533 -22.462 1.00 45.96 124 PRO A CA 1
ATOM 888 C C . PRO A 1 124 ? 14.765 79.296 -21.140 1.00 43.84 124 PRO A C 1
ATOM 889 O O . PRO A 1 124 ? 14.961 80.512 -21.114 1.00 42.93 124 PRO A O 1
ATOM 893 N N . VAL A 1 125 ? 14.610 78.560 -20.048 1.00 40.36 125 VAL A N 1
ATOM 894 C CA . VAL A 1 125 ? 14.557 79.137 -18.717 1.00 40.42 125 VAL A CA 1
ATOM 895 C C . VAL A 1 125 ? 15.677 80.078 -18.299 1.00 40.16 125 VAL A C 1
ATOM 896 O O . VAL A 1 125 ? 15.400 81.187 -17.839 1.00 40.31 125 VAL A O 1
ATOM 900 N N . ASP A 1 126 ? 16.928 79.657 -18.448 1.00 38.68 126 ASP A N 1
ATOM 901 C CA . ASP A 1 126 ? 18.046 80.498 -18.043 1.00 38.63 126 ASP A CA 1
ATOM 902 C C . ASP A 1 126 ? 18.083 81.847 -18.750 1.00 39.86 126 ASP A C 1
ATOM 903 O O . ASP A 1 126 ? 18.376 82.881 -18.135 1.00 41.01 126 ASP A O 1
ATOM 908 N N . ILE A 1 127 ? 17.778 81.841 -20.040 1.00 37.66 127 ILE A N 1
ATOM 909 C CA . ILE A 1 127 ? 17.789 83.063 -20.822 1.00 36.56 127 ILE A CA 1
ATOM 910 C C . ILE A 1 127 ? 16.612 83.979 -20.513 1.00 37.62 127 ILE A C 1
ATOM 911 O O . ILE A 1 127 ? 16.791 85.183 -20.358 1.00 39.52 127 ILE A O 1
ATOM 916 N N . LEU A 1 128 ? 15.413 83.410 -20.426 1.00 36.58 128 LEU A N 1
ATOM 917 C CA . LEU A 1 128 ? 14.215 84.190 -20.144 1.00 37.72 128 LEU A CA 1
ATOM 918 C C . LEU A 1 128 ? 14.257 84.800 -18.745 1.00 38.28 128 LEU A C 1
ATOM 919 O O . LEU A 1 128 ? 13.721 85.885 -18.511 1.00 36.04 128 LEU A O 1
ATOM 924 N N . THR A 1 129 ? 14.906 84.091 -17.826 1.00 38.75 129 THR A N 1
ATOM 925 C CA . THR A 1 129 ? 15.058 84.542 -16.453 1.00 37.23 129 THR A CA 1
ATOM 926 C C . THR A 1 129 ? 15.930 85.797 -16.447 1.00 41.32 129 THR A C 1
ATOM 927 O O . THR A 1 129 ? 15.653 86.758 -15.724 1.00 40.78 129 THR A O 1
ATOM 931 N N . TYR A 1 130 ? 16.984 85.783 -17.261 1.00 43.92 130 TYR A N 1
ATOM 932 C CA . TYR A 1 130 ? 17.889 86.925 -17.366 1.00 46.01 130 TYR A CA 1
ATOM 933 C C . TYR A 1 130 ? 17.137 88.096 -18.017 1.00 48.01 130 TYR A C 1
ATOM 934 O O . TYR A 1 130 ? 17.210 89.230 -17.543 1.00 48.99 130 TYR A O 1
ATOM 943 N N . LEU A 1 131 ? 16.406 87.820 -19.094 1.00 48.26 131 LEU A N 1
ATOM 944 C CA . LEU A 1 131 ? 15.646 88.872 -19.751 1.00 48.96 131 LEU A CA 1
ATOM 945 C C . LEU A 1 131 ? 14.622 89.436 -18.780 1.00 49.65 131 LEU A C 1
ATOM 946 O O . LEU A 1 131 ? 14.365 90.638 -18.777 1.00 50.56 131 LEU A O 1
ATOM 951 N N . THR A 1 132 ? 14.043 88.567 -17.952 1.00 48.42 132 THR A N 1
ATOM 952 C CA . THR A 1 132 ? 13.052 89.006 -16.977 1.00 46.62 132 THR A CA 1
ATOM 953 C C . THR A 1 132 ? 13.717 89.956 -15.982 1.00 47.50 132 THR A C 1
ATOM 954 O O . THR A 1 132 ? 13.172 91.004 -15.633 1.00 47.16 132 THR A O 1
ATOM 958 N N . TRP A 1 133 ? 14.913 89.586 -15.550 1.00 45.95 133 TRP A N 1
ATOM 959 C CA . TRP A 1 133 ? 15.660 90.386 -14.607 1.00 47.08 133 TRP A CA 1
ATOM 960 C C . TRP A 1 133 ? 15.931 91.789 -15.123 1.00 49.73 133 TRP A C 1
ATOM 961 O O . TRP A 1 133 ? 15.575 92.771 -14.476 1.00 49.74 133 TRP A O 1
ATOM 972 N N . GLN A 1 134 ? 16.556 91.892 -16.288 1.00 52.87 134 GLN A N 1
ATOM 973 C CA . GLN A 1 134 ? 16.871 93.210 -16.808 1.00 56.75 134 GLN A CA 1
ATOM 974 C C . GLN A 1 134 ? 15.665 94.027 -17.253 1.00 56.74 134 GLN A C 1
ATOM 975 O O . GLN A 1 134 ? 15.705 95.252 -17.219 1.00 57.82 134 GLN A O 1
ATOM 981 N N . GLU A 1 135 ? 14.586 93.359 -17.638 1.00 56.86 135 GLU A N 1
ATOM 982 C CA . GLU A 1 135 ? 13.384 94.062 -18.065 1.00 57.89 135 GLU A CA 1
ATOM 983 C C . GLU A 1 135 ? 12.583 94.612 -16.881 1.00 58.70 135 GLU A C 1
ATOM 984 O O . GLU A 1 135 ? 11.999 95.692 -16.965 1.00 59.72 135 GLU A O 1
ATOM 990 N N . SER A 1 136 ? 12.554 93.872 -15.778 1.00 57.62 136 SER A N 1
ATOM 991 C CA . SER A 1 136 ? 11.798 94.299 -14.604 1.00 56.10 136 SER A CA 1
ATOM 992 C C . SER A 1 136 ? 12.593 95.253 -13.728 1.00 55.82 136 SER A C 1
ATOM 993 O O . SER A 1 136 ? 12.013 96.006 -12.948 1.00 55.90 136 SER A O 1
ATOM 996 N N . GLY A 1 137 ? 13.917 95.206 -13.845 1.00 55.06 137 GLY A N 1
ATOM 997 C CA . GLY A 1 137 ? 14.764 96.065 -13.037 1.00 54.25 137 GLY A CA 1
ATOM 998 C C . GLY A 1 137 ? 14.817 95.620 -11.583 1.00 54.92 137 GLY A C 1
ATOM 999 O O . GLY A 1 137 ? 15.456 96.268 -10.752 1.00 54.19 137 GLY A O 1
ATOM 1000 N N . LEU A 1 138 ? 14.142 94.513 -11.272 1.00 53.76 138 LEU A N 1
ATOM 1001 C CA . LEU A 1 138 ? 14.122 93.982 -9.913 1.00 51.71 138 LEU A CA 1
ATOM 1002 C C . LEU A 1 138 ? 15.468 93.378 -9.552 1.00 49.89 138 LEU A C 1
ATOM 1003 O O . LEU A 1 138 ? 16.278 93.077 -10.429 1.00 50.00 138 LEU A O 1
ATOM 1008 N N . PRO A 1 139 ? 15.739 93.216 -8.249 1.00 49.05 139 PRO A N 1
ATOM 1009 C CA . PRO A 1 139 ? 17.018 92.626 -7.837 1.00 48.90 139 PRO A CA 1
ATOM 1010 C C . PRO A 1 139 ? 17.055 91.146 -8.258 1.00 47.57 139 PRO A C 1
ATOM 1011 O O . PRO A 1 139 ? 16.040 90.436 -8.175 1.00 44.74 139 PRO A O 1
ATOM 1015 N N . ALA A 1 140 ? 18.226 90.708 -8.716 1.00 46.60 140 ALA A N 1
ATOM 1016 C CA . ALA A 1 140 ? 18.458 89.338 -9.191 1.00 46.83 140 ALA A CA 1
ATOM 1017 C C . ALA A 1 140 ? 17.869 88.245 -8.296 1.00 46.40 140 ALA A C 1
ATOM 1018 O O . ALA A 1 140 ? 17.338 87.245 -8.784 1.00 43.82 140 ALA A O 1
ATOM 1020 N N . SER A 1 141 ? 17.969 88.449 -6.987 1.00 47.11 141 SER A N 1
ATOM 1021 C CA . SER A 1 141 ? 17.460 87.502 -6.010 1.00 47.80 141 SER A CA 1
ATOM 1022 C C . SER A 1 141 ? 15.939 87.371 -6.029 1.00 48.15 141 SER A C 1
ATOM 1023 O O . SER A 1 141 ? 15.379 86.453 -5.419 1.00 46.61 141 SER A O 1
ATOM 1026 N N . ARG A 1 142 ? 15.266 88.279 -6.728 1.00 48.01 142 ARG A N 1
ATOM 1027 C CA . ARG A 1 142 ? 13.809 88.233 -6.792 1.00 47.89 142 ARG A CA 1
ATOM 1028 C C . ARG A 1 142 ? 13.269 87.706 -8.116 1.00 47.11 142 ARG A C 1
ATOM 1029 O O . ARG A 1 142 ? 12.062 87.722 -8.356 1.00 46.58 142 ARG A O 1
ATOM 1037 N N . VAL A 1 143 ? 14.173 87.254 -8.978 1.00 46.40 143 VAL A N 1
ATOM 1038 C CA . VAL A 1 143 ? 13.796 86.680 -10.267 1.00 44.92 143 VAL A CA 1
ATOM 1039 C C . VAL A 1 143 ? 14.378 85.266 -10.222 1.00 43.50 143 VAL A C 1
ATOM 1040 O O . VAL A 1 143 ? 15.591 85.065 -10.302 1.00 41.19 143 VAL A O 1
ATOM 1044 N N . VAL A 1 144 ? 13.494 84.292 -10.072 1.00 42.07 144 VAL A N 1
ATOM 1045 C CA . VAL A 1 144 ? 13.913 82.905 -9.925 1.00 41.91 144 VAL A CA 1
ATOM 1046 C C . VAL A 1 144 ? 13.461 81.962 -11.028 1.00 40.72 144 VAL A C 1
ATOM 1047 O O . VAL A 1 144 ? 12.260 81.751 -11.242 1.00 38.32 144 VAL A O 1
ATOM 1051 N N . GLY A 1 145 ? 14.443 81.405 -11.732 1.00 40.15 145 GLY A N 1
ATOM 1052 C CA . GLY A 1 145 ? 14.152 80.462 -12.798 1.00 38.52 145 GLY A CA 1
ATOM 1053 C C . GLY A 1 145 ? 14.114 79.052 -12.233 1.00 36.03 145 GLY A C 1
ATOM 1054 O O . GLY A 1 145 ? 14.747 78.766 -11.210 1.00 32.33 145 GLY A O 1
ATOM 1055 N N . THR A 1 146 ? 13.385 78.170 -12.904 1.00 36.34 146 THR A N 1
ATOM 1056 C CA . THR A 1 146 ? 13.261 76.790 -12.456 1.00 36.29 146 THR A CA 1
ATOM 1057 C C . THR A 1 146 ? 14.563 75.999 -12.514 1.00 37.00 146 THR A C 1
ATOM 1058 O O . THR A 1 146 ? 14.649 74.908 -11.947 1.00 37.97 146 THR A O 1
ATOM 1062 N N . GLY A 1 147 ? 15.573 76.552 -13.187 1.00 37.45 147 GLY A N 1
ATOM 1063 C CA . GLY A 1 147 ? 16.872 75.897 -13.287 1.00 36.45 147 GLY A CA 1
ATOM 1064 C C . GLY A 1 147 ? 16.855 74.398 -13.582 1.00 37.96 147 GLY A C 1
ATOM 1065 O O . GLY A 1 147 ? 16.175 73.945 -14.500 1.00 34.75 147 GLY A O 1
ATOM 1066 N N . THR A 1 148 ? 17.618 73.629 -12.808 1.00 38.93 148 THR A N 1
ATOM 1067 C CA . THR A 1 148 ? 17.691 72.177 -12.993 1.00 40.76 148 THR A CA 1
ATOM 1068 C C . THR A 1 148 ? 16.979 71.414 -11.880 1.00 41.85 148 THR A C 1
ATOM 1069 O O . THR A 1 148 ? 17.346 70.288 -11.552 1.00 43.64 148 THR A O 1
ATOM 1073 N N . THR A 1 149 ? 15.950 72.031 -11.314 1.00 42.94 149 THR A N 1
ATOM 1074 C CA . THR A 1 149 ? 15.179 71.410 -10.249 1.00 45.14 149 THR A CA 1
ATOM 1075 C C . THR A 1 149 ? 14.577 70.081 -10.722 1.00 44.68 149 THR A C 1
ATOM 1076 O O . THR A 1 149 ? 14.674 69.064 -10.034 1.00 46.13 149 THR A O 1
ATOM 1080 N N . LEU A 1 150 ? 13.965 70.096 -11.901 1.00 42.70 150 LEU A N 1
ATOM 1081 C CA . LEU A 1 150 ? 13.339 68.902 -12.458 1.00 41.63 150 LEU A CA 1
ATOM 1082 C C . LEU A 1 150 ? 14.357 67.825 -12.800 1.00 42.39 150 LEU A C 1
ATOM 1083 O O . LEU A 1 150 ? 14.211 66.670 -12.409 1.00 41.57 150 LEU A O 1
ATOM 1088 N N . ASP A 1 151 ? 15.398 68.210 -13.527 1.00 44.43 151 ASP A N 1
ATOM 1089 C CA . ASP A 1 151 ? 16.435 67.267 -13.910 1.00 43.74 151 ASP A CA 1
ATOM 1090 C C . ASP A 1 151 ? 17.075 66.666 -12.673 1.00 43.25 151 ASP A C 1
ATOM 1091 O O . ASP A 1 151 ? 17.337 65.466 -12.618 1.00 44.42 151 ASP A O 1
ATOM 1096 N N . THR A 1 152 ? 17.314 67.501 -11.669 1.00 40.73 152 THR A N 1
ATOM 1097 C CA . THR A 1 152 ? 17.913 67.020 -10.443 1.00 37.28 152 THR A CA 1
ATOM 1098 C C . THR A 1 152 ? 17.014 65.983 -9.755 1.00 37.35 152 THR A C 1
ATOM 1099 O O . THR A 1 152 ? 17.494 64.971 -9.274 1.00 35.69 152 THR A O 1
ATOM 1103 N N . THR A 1 153 ? 15.711 66.231 -9.709 1.00 37.27 153 THR A N 1
ATOM 1104 C CA . THR A 1 153 ? 14.808 65.291 -9.062 1.00 38.84 153 THR A CA 1
ATOM 1105 C C . THR A 1 153 ? 14.828 63.945 -9.787 1.00 39.31 153 THR A C 1
ATOM 1106 O O . THR A 1 153 ? 14.701 62.903 -9.163 1.00 39.83 153 THR A O 1
ATOM 1110 N N . ARG A 1 154 ? 14.996 63.984 -11.106 1.00 40.34 154 ARG A N 1
ATOM 1111 C CA . ARG A 1 154 ? 15.063 62.777 -11.914 1.00 39.06 154 ARG A CA 1
ATOM 1112 C C . ARG A 1 154 ? 16.390 62.083 -11.641 1.00 40.28 154 ARG A C 1
ATOM 1113 O O . ARG A 1 154 ? 16.458 60.859 -11.500 1.00 40.29 154 ARG A O 1
ATOM 1121 N N . PHE A 1 155 ? 17.441 62.891 -11.568 1.00 40.81 155 PHE A N 1
ATOM 1122 C CA . PHE A 1 155 ? 18.794 62.425 -11.292 1.00 40.33 155 PHE A CA 1
ATOM 1123 C C . PHE A 1 155 ? 18.814 61.581 -10.023 1.00 40.56 155 PHE A C 1
ATOM 1124 O O . PHE A 1 155 ? 19.325 60.456 -10.015 1.00 41.85 155 PHE A O 1
ATOM 1132 N N . ARG A 1 156 ? 18.242 62.126 -8.955 1.00 38.95 156 ARG A N 1
ATOM 1133 C CA . ARG A 1 156 ? 18.209 61.436 -7.672 1.00 39.66 156 ARG A CA 1
ATOM 1134 C C . ARG A 1 156 ? 17.376 60.166 -7.671 1.00 39.72 156 ARG A C 1
ATOM 1135 O O . ARG A 1 156 ? 17.773 59.175 -7.059 1.00 37.33 156 ARG A O 1
ATOM 1143 N N . LYS A 1 157 ? 16.230 60.200 -8.350 1.00 39.67 157 LYS A N 1
ATOM 1144 C CA . LYS A 1 157 ? 15.352 59.045 -8.394 1.00 41.11 157 LYS A CA 1
ATOM 1145 C C . LYS A 1 157 ? 16.005 57.891 -9.140 1.00 41.06 157 LYS A C 1
ATOM 1146 O O . LYS A 1 157 ? 15.923 56.733 -8.720 1.00 40.87 157 LYS A O 1
ATOM 1152 N N . GLU A 1 158 ? 16.663 58.220 -10.242 1.00 39.74 158 GLU A N 1
ATOM 1153 C CA . GLU A 1 158 ? 17.332 57.228 -11.051 1.00 40.69 158 GLU A CA 1
ATOM 1154 C C . GLU A 1 158 ? 18.461 56.578 -10.257 1.00 39.79 158 GLU A C 1
ATOM 1155 O O . GLU A 1 158 ? 18.664 55.370 -10.329 1.00 40.41 158 GLU A O 1
ATOM 1161 N N . ILE A 1 159 ? 19.192 57.377 -9.492 1.00 39.55 159 ILE A N 1
ATOM 1162 C CA . ILE A 1 159 ? 20.264 56.841 -8.662 1.00 40.58 159 ILE A CA 1
ATOM 1163 C C . ILE A 1 159 ? 19.630 55.935 -7.584 1.00 41.97 159 ILE A C 1
ATOM 1164 O O . ILE A 1 159 ? 20.098 54.815 -7.317 1.00 38.63 159 ILE A O 1
ATOM 1169 N N . ALA A 1 160 ? 18.553 56.433 -6.983 1.00 40.48 160 ALA A N 1
ATOM 1170 C CA . ALA A 1 160 ? 17.839 55.697 -5.956 1.00 42.33 160 ALA A CA 1
ATOM 1171 C C . ALA A 1 160 ? 17.408 54.332 -6.493 1.00 45.03 160 ALA A C 1
ATOM 1172 O O . ALA A 1 160 ? 17.592 53.309 -5.824 1.00 42.85 160 ALA A O 1
ATOM 1174 N N . LEU A 1 161 ? 16.843 54.334 -7.703 1.00 44.50 161 LEU A N 1
ATOM 1175 C CA . LEU A 1 161 ? 16.368 53.114 -8.345 1.00 45.16 161 LEU A CA 1
ATOM 1176 C C . LEU A 1 161 ? 17.485 52.115 -8.614 1.00 45.90 161 LEU A C 1
ATOM 1177 O O . LEU A 1 161 ? 17.287 50.908 -8.487 1.00 44.43 161 LEU A O 1
ATOM 1182 N N . LYS A 1 162 ? 18.658 52.615 -8.977 1.00 46.28 162 LYS A N 1
ATOM 1183 C CA . LYS A 1 162 ? 19.770 51.729 -9.271 1.00 49.50 162 LYS A CA 1
ATOM 1184 C C . LYS A 1 162 ? 20.406 51.098 -8.037 1.00 50.47 162 LYS A C 1
ATOM 1185 O O . LYS A 1 162 ? 21.033 50.038 -8.133 1.00 50.92 162 LYS A O 1
ATOM 1191 N N . LEU A 1 163 ? 20.260 51.750 -6.886 1.00 50.19 163 LEU A N 1
ATOM 1192 C CA . LEU A 1 163 ? 20.849 51.238 -5.650 1.00 49.51 163 LEU A CA 1
ATOM 1193 C C . LEU A 1 163 ? 19.799 50.830 -4.624 1.00 47.80 163 LEU A C 1
ATOM 1194 O O . LEU A 1 163 ? 20.112 50.614 -3.455 1.00 48.06 163 LEU A O 1
ATOM 1199 N N . ALA A 1 164 ? 18.554 50.727 -5.072 1.00 44.84 164 ALA A N 1
ATOM 1200 C CA . ALA A 1 164 ? 17.447 50.344 -4.205 1.00 45.78 164 ALA A CA 1
ATOM 1201 C C . ALA A 1 164 ? 17.424 51.056 -2.842 1.00 45.42 164 ALA A C 1
ATOM 1202 O O . ALA A 1 164 ? 17.521 50.425 -1.788 1.00 44.00 164 ALA A O 1
ATOM 1204 N N . VAL A 1 165 ? 17.299 52.377 -2.870 1.00 44.55 165 VAL A N 1
ATOM 1205 C CA . VAL A 1 165 ? 17.214 53.158 -1.643 1.00 44.32 165 VAL A CA 1
ATOM 1206 C C . VAL A 1 165 ? 16.179 54.240 -1.858 1.00 44.89 165 VAL A C 1
ATOM 1207 O O . VAL A 1 165 ? 15.800 54.525 -2.990 1.00 45.90 165 VAL A O 1
ATOM 1211 N N . ASP A 1 166 ? 15.695 54.819 -0.769 1.00 45.51 166 ASP A N 1
ATOM 1212 C CA . ASP A 1 166 ? 14.718 55.889 -0.859 1.00 45.19 166 ASP A CA 1
ATOM 1213 C C . ASP A 1 166 ? 15.433 57.117 -1.427 1.00 42.38 166 ASP A C 1
ATOM 1214 O O . ASP A 1 166 ? 16.522 57.467 -0.988 1.00 42.80 166 ASP A O 1
ATOM 1219 N N . PRO A 1 167 ? 14.847 57.762 -2.443 1.00 42.72 167 PRO A N 1
ATOM 1220 C CA . PRO A 1 167 ? 15.491 58.946 -3.025 1.00 43.86 167 PRO A CA 1
ATOM 1221 C C . PRO A 1 167 ? 15.872 60.020 -2.009 1.00 43.25 167 PRO A C 1
ATOM 1222 O O . PRO A 1 167 ? 16.851 60.735 -2.191 1.00 42.12 167 PRO A O 1
ATOM 1226 N N . ARG A 1 168 ? 15.104 60.115 -0.933 1.00 43.93 168 ARG A N 1
ATOM 1227 C CA . ARG A 1 168 ? 15.380 61.097 0.099 1.00 45.29 168 ARG A CA 1
ATOM 1228 C C . ARG A 1 168 ? 16.780 60.902 0.689 1.00 43.09 168 ARG A C 1
ATOM 1229 O O . ARG A 1 168 ? 17.342 61.827 1.268 1.00 40.95 168 ARG A O 1
ATOM 1237 N N . SER A 1 169 ? 17.362 59.718 0.527 1.00 39.63 169 SER A N 1
ATOM 1238 C CA . SER A 1 169 ? 18.694 59.498 1.083 1.00 40.13 169 SER A CA 1
ATOM 1239 C C . SER A 1 169 ? 19.786 59.884 0.099 1.00 38.72 169 SER A C 1
ATOM 1240 O O . SER A 1 169 ? 20.972 59.810 0.408 1.00 39.50 169 SER A O 1
ATOM 1243 N N . VAL A 1 170 ? 19.374 60.306 -1.088 1.00 38.79 170 VAL A N 1
ATOM 1244 C CA . VAL A 1 170 ? 20.304 60.697 -2.136 1.00 37.93 170 VAL A CA 1
ATOM 1245 C C . VAL A 1 170 ? 20.399 62.211 -2.274 1.00 37.72 170 VAL A C 1
ATOM 1246 O O . VAL A 1 170 ? 19.391 62.886 -2.479 1.00 35.81 170 VAL A O 1
ATOM 1250 N N . HIS A 1 171 ? 21.613 62.736 -2.164 1.00 38.01 171 HIS A N 1
ATOM 1251 C CA . HIS A 1 171 ? 21.839 64.168 -2.322 1.00 41.29 171 HIS A CA 1
ATOM 1252 C C . HIS A 1 171 ? 22.864 64.436 -3.420 1.00 40.50 171 HIS A C 1
ATOM 1253 O O . HIS A 1 171 ? 23.993 63.962 -3.380 1.00 41.19 171 HIS A O 1
ATOM 1260 N N . GLY A 1 172 ? 22.445 65.196 -4.416 1.00 41.29 172 GLY A N 1
ATOM 1261 C CA . GLY A 1 172 ? 23.314 65.511 -5.528 1.00 39.45 172 GLY A CA 1
ATOM 1262 C C . GLY A 1 172 ? 22.585 66.483 -6.431 1.00 39.76 172 GLY A C 1
ATOM 1263 O O . GLY A 1 172 ? 21.385 66.748 -6.256 1.00 38.58 172 GLY A O 1
ATOM 1264 N N . TYR A 1 173 ? 23.298 67.010 -7.413 1.00 38.24 173 TYR A N 1
ATOM 1265 C CA . TYR A 1 173 ? 22.693 67.969 -8.307 1.00 37.46 173 TYR A CA 1
ATOM 1266 C C . TYR A 1 173 ? 23.155 67.852 -9.728 1.00 37.00 173 TYR A C 1
ATOM 1267 O O . TYR A 1 173 ? 24.190 67.258 -10.024 1.00 39.20 173 TYR A O 1
ATOM 1276 N N . ILE A 1 174 ? 22.352 68.452 -10.596 1.00 38.38 174 ILE A N 1
ATOM 1277 C CA . ILE A 1 174 ? 22.634 68.575 -12.014 1.00 36.63 174 ILE A CA 1
ATOM 1278 C C . ILE A 1 174 ? 22.922 70.083 -12.053 1.00 38.54 174 ILE A C 1
ATOM 1279 O O . ILE A 1 174 ? 22.130 70.872 -11.548 1.00 37.12 174 ILE A O 1
ATOM 1284 N N . LEU A 1 175 ? 24.056 70.488 -12.608 1.00 39.69 175 LEU A N 1
ATOM 1285 C CA . LEU A 1 175 ? 24.389 71.906 -12.646 1.00 38.59 175 LEU A CA 1
ATOM 1286 C C . LEU A 1 175 ? 24.310 72.480 -14.046 1.00 41.12 175 LEU A C 1
ATOM 1287 O O . LEU A 1 175 ? 24.466 71.761 -15.039 1.00 39.59 175 LEU A O 1
ATOM 1292 N N . GLY A 1 176 ? 24.068 73.789 -14.110 1.00 44.56 176 GLY A N 1
ATOM 1293 C CA . GLY A 1 176 ? 24.004 74.491 -15.380 1.00 45.64 176 GLY A CA 1
ATOM 1294 C C . GLY A 1 176 ? 22.641 74.591 -16.023 1.00 49.03 176 GLY A C 1
ATOM 1295 O O . GLY A 1 176 ? 21.618 74.672 -15.351 1.00 49.40 176 GLY A O 1
ATOM 1296 N N . GLU A 1 177 ? 22.644 74.582 -17.349 1.00 52.69 177 GLU A N 1
ATOM 1297 C CA . GLU A 1 177 ? 21.430 74.683 -18.160 1.00 57.45 177 GLU A CA 1
ATOM 1298 C C . GLU A 1 177 ? 20.961 73.265 -18.475 1.00 59.67 177 GLU A C 1
ATOM 1299 O O . GLU A 1 177 ? 21.742 72.459 -18.976 1.00 60.73 177 GLU A O 1
ATOM 1305 N N . HIS A 1 178 ? 19.704 72.941 -18.192 1.00 63.21 178 HIS A N 1
ATOM 1306 C CA . HIS A 1 178 ? 19.249 71.577 -18.465 1.00 67.67 178 HIS A CA 1
ATOM 1307 C C . HIS A 1 178 ? 19.173 71.233 -19.940 1.00 67.14 178 HIS A C 1
ATOM 1308 O O . HIS A 1 178 ? 18.254 71.629 -20.639 1.00 68.08 178 HIS A O 1
ATOM 1315 N N . GLY A 1 179 ? 20.166 70.484 -20.397 1.00 66.92 179 GLY A N 1
ATOM 1316 C CA . GLY A 1 179 ? 20.231 70.077 -21.784 1.00 67.00 179 GLY A CA 1
ATOM 1317 C C . GLY A 1 179 ? 21.492 69.265 -22.005 1.00 67.66 179 GLY A C 1
ATOM 1318 O O . GLY A 1 179 ? 22.037 68.695 -21.060 1.00 68.75 179 GLY A O 1
ATOM 1319 N N . ASP A 1 180 ? 21.974 69.218 -23.241 1.00 66.43 180 ASP A N 1
ATOM 1320 C CA . ASP A 1 180 ? 23.179 68.454 -23.544 1.00 65.76 180 ASP A CA 1
ATOM 1321 C C . ASP A 1 180 ? 24.430 68.957 -22.833 1.00 62.72 180 ASP A C 1
ATOM 1322 O O . ASP A 1 180 ? 25.459 68.275 -22.815 1.00 62.57 180 ASP A O 1
ATOM 1327 N N . SER A 1 181 ? 24.342 70.142 -22.243 1.00 58.47 181 SER A N 1
ATOM 1328 C CA . SER A 1 181 ? 25.486 70.726 -21.563 1.00 55.19 181 SER A CA 1
ATOM 1329 C C . SER A 1 181 ? 25.458 70.607 -20.037 1.00 52.22 181 SER A C 1
ATOM 1330 O O . SER A 1 181 ? 26.456 70.905 -19.376 1.00 50.43 181 SER A O 1
ATOM 1333 N N . GLU A 1 182 ? 24.327 70.175 -19.482 1.00 49.88 182 GLU A N 1
ATOM 1334 C CA . GLU A 1 182 ? 24.199 70.041 -18.035 1.00 46.45 182 GLU A CA 1
ATOM 1335 C C . GLU A 1 182 ? 25.319 69.187 -17.469 1.00 45.43 182 GLU A C 1
ATOM 1336 O O . GLU A 1 182 ? 25.906 68.363 -18.162 1.00 44.24 182 GLU A O 1
ATOM 1342 N N . VAL A 1 183 ? 25.609 69.401 -16.195 1.00 44.46 183 VAL A N 1
ATOM 1343 C CA . VAL A 1 183 ? 26.690 68.710 -15.536 1.00 42.75 183 VAL A CA 1
ATOM 1344 C C . VAL A 1 183 ? 26.247 67.896 -14.332 1.00 42.16 183 VAL A C 1
ATOM 1345 O O . VAL A 1 183 ? 25.787 68.448 -13.327 1.00 40.61 183 VAL A O 1
ATOM 1349 N N . ALA A 1 184 ? 26.384 66.579 -14.447 1.00 40.10 184 ALA A N 1
ATOM 1350 C CA . ALA A 1 184 ? 26.051 65.689 -13.353 1.00 40.10 184 ALA A CA 1
ATOM 1351 C C . ALA A 1 184 ? 27.220 65.830 -12.386 1.00 39.56 184 ALA A C 1
ATOM 1352 O O . ALA A 1 184 ? 28.321 65.358 -12.658 1.00 42.39 184 ALA A O 1
ATOM 1354 N N . ALA A 1 185 ? 26.993 66.499 -11.265 1.00 39.86 185 ALA A N 1
ATOM 1355 C CA . ALA A 1 185 ? 28.059 66.699 -10.288 1.00 38.87 185 ALA A CA 1
ATOM 1356 C C . ALA A 1 185 ? 28.260 65.472 -9.391 1.00 38.64 185 ALA A C 1
ATOM 1357 O O . ALA A 1 185 ? 27.931 65.481 -8.201 1.00 36.51 185 ALA A O 1
ATOM 1359 N N . TRP A 1 186 ? 28.814 64.418 -9.973 1.00 38.98 186 TRP A N 1
ATOM 1360 C CA . TRP A 1 186 ? 29.060 63.181 -9.235 1.00 41.25 186 TRP A CA 1
ATOM 1361 C C . TRP A 1 186 ? 29.923 63.352 -7.988 1.00 40.84 186 TRP A C 1
ATOM 1362 O O . TRP A 1 186 ? 29.744 62.634 -7.001 1.00 43.71 186 TRP A O 1
ATOM 1373 N N . SER A 1 187 ? 30.853 64.302 -8.025 1.00 40.14 187 SER A N 1
ATOM 1374 C CA . SER A 1 187 ? 31.746 64.523 -6.898 1.00 38.33 187 SER A CA 1
ATOM 1375 C C . SER A 1 187 ? 31.018 64.879 -5.610 1.00 40.00 187 SER A C 1
ATOM 1376 O O . SER A 1 187 ? 31.531 64.652 -4.523 1.00 43.22 187 SER A O 1
ATOM 1379 N N . HIS A 1 188 ? 29.829 65.455 -5.726 1.00 40.44 188 HIS A N 1
ATOM 1380 C CA . HIS A 1 188 ? 29.073 65.836 -4.548 1.00 39.39 188 HIS A CA 1
ATOM 1381 C C . HIS A 1 188 ? 27.701 65.206 -4.498 1.00 40.34 188 HIS A C 1
ATOM 1382 O O . HIS A 1 188 ? 26.728 65.814 -4.059 1.00 38.04 188 HIS A O 1
ATOM 1389 N N . THR A 1 189 ? 27.649 63.969 -4.972 1.00 41.02 189 THR A N 1
ATOM 1390 C CA . THR A 1 189 ? 26.438 63.178 -4.979 1.00 41.96 189 THR A CA 1
ATOM 1391 C C . THR A 1 189 ? 26.704 62.080 -3.966 1.00 42.76 189 THR A C 1
ATOM 1392 O O . THR A 1 189 ? 27.696 61.360 -4.077 1.00 42.94 189 THR A O 1
ATOM 1396 N N . THR A 1 190 ? 25.829 61.966 -2.974 1.00 42.19 190 THR A N 1
ATOM 1397 C CA . THR A 1 190 ? 25.972 60.955 -1.932 1.00 41.59 190 THR A CA 1
ATOM 1398 C C . THR A 1 190 ? 24.702 60.156 -1.753 1.00 40.97 190 THR A C 1
ATOM 1399 O O . THR A 1 190 ? 23.610 60.631 -2.058 1.00 41.68 190 THR A O 1
ATOM 1403 N N . VAL A 1 191 ? 24.866 58.947 -1.228 1.00 40.42 191 VAL A N 1
ATOM 1404 C CA . VAL A 1 191 ? 23.763 58.025 -0.963 1.00 38.03 191 VAL A CA 1
ATOM 1405 C C . VAL A 1 191 ? 23.949 57.576 0.483 1.00 37.22 191 VAL A C 1
ATOM 1406 O O . VAL A 1 191 ? 24.964 56.981 0.830 1.00 38.56 191 VAL A O 1
ATOM 1410 N N . GLY A 1 192 ? 22.978 57.870 1.331 1.00 36.62 192 GLY A N 1
ATOM 1411 C CA . GLY A 1 192 ? 23.114 57.507 2.728 1.00 39.63 192 GLY A CA 1
ATOM 1412 C C . GLY A 1 192 ? 24.374 58.136 3.301 1.00 40.78 192 GLY A C 1
ATOM 1413 O O . GLY A 1 192 ? 24.989 57.576 4.206 1.00 41.73 192 GLY A O 1
ATOM 1414 N N . GLY A 1 193 ? 24.754 59.299 2.768 1.00 38.61 193 GLY A N 1
ATOM 1415 C CA . GLY A 1 193 ? 25.947 59.988 3.225 1.00 38.36 193 GLY A CA 1
ATOM 1416 C C . GLY A 1 193 ? 27.228 59.486 2.583 1.00 41.13 193 GLY A C 1
ATOM 1417 O O . GLY A 1 193 ? 28.315 60.002 2.834 1.00 40.88 193 GLY A O 1
ATOM 1418 N N . LYS A 1 194 ? 27.105 58.475 1.734 1.00 44.62 194 LYS A N 1
ATOM 1419 C CA . LYS A 1 194 ? 28.267 57.894 1.069 1.00 44.71 194 LYS A CA 1
ATOM 1420 C C . LYS A 1 194 ? 28.478 58.424 -0.347 1.00 45.68 194 LYS A C 1
ATOM 1421 O O . LYS A 1 194 ? 27.592 58.308 -1.207 1.00 44.97 194 LYS A O 1
ATOM 1427 N N . PRO A 1 195 ? 29.656 59.019 -0.607 1.00 44.38 195 PRO A N 1
ATOM 1428 C CA . PRO A 1 195 ? 30.001 59.564 -1.922 1.00 45.42 195 PRO A CA 1
ATOM 1429 C C . PRO A 1 195 ? 29.840 58.471 -2.975 1.00 47.92 195 PRO A C 1
ATOM 1430 O O . PRO A 1 195 ? 30.381 57.375 -2.841 1.00 47.88 195 PRO A O 1
ATOM 1434 N N . ILE A 1 196 ? 29.084 58.777 -4.018 1.00 51.03 196 ILE A N 1
ATOM 1435 C CA . ILE A 1 196 ? 28.812 57.833 -5.089 1.00 54.75 196 ILE A CA 1
ATOM 1436 C C . ILE A 1 196 ? 30.086 57.284 -5.756 1.00 56.93 196 ILE A C 1
ATOM 1437 O O . ILE A 1 196 ? 30.120 56.136 -6.192 1.00 56.17 196 ILE A O 1
ATOM 1442 N N . MET A 1 197 ? 31.134 58.098 -5.828 1.00 60.56 197 MET A N 1
ATOM 1443 C CA . MET A 1 197 ? 32.380 57.661 -6.450 1.00 64.97 197 MET A CA 1
ATOM 1444 C C . MET A 1 197 ? 33.019 56.533 -5.654 1.00 67.50 197 MET A C 1
ATOM 1445 O O . MET A 1 197 ? 33.830 55.768 -6.177 1.00 67.30 197 MET A O 1
ATOM 1450 N N . GLU A 1 198 ? 32.642 56.435 -4.384 1.00 69.80 198 GLU A N 1
ATOM 1451 C CA . GLU A 1 198 ? 33.166 55.406 -3.500 1.00 71.43 198 GLU A CA 1
ATOM 1452 C C . GLU A 1 198 ? 32.550 54.055 -3.867 1.00 73.02 198 GLU A C 1
ATOM 1453 O O . GLU A 1 198 ? 33.093 53.004 -3.528 1.00 73.90 198 GLU A O 1
ATOM 1459 N N . TYR A 1 199 ? 31.418 54.092 -4.570 1.00 74.00 199 TYR A N 1
ATOM 1460 C CA . TYR A 1 199 ? 30.733 52.874 -5.003 1.00 74.29 199 TYR A CA 1
ATOM 1461 C C . TYR A 1 199 ? 31.415 52.300 -6.236 1.00 75.95 199 TYR A C 1
ATOM 1462 O O . TYR A 1 199 ? 31.132 51.173 -6.640 1.00 75.07 199 TYR A O 1
ATOM 1471 N N . VAL A 1 200 ? 32.299 53.086 -6.844 1.00 79.02 200 VAL A N 1
ATOM 1472 C CA . VAL A 1 200 ? 33.006 52.646 -8.043 1.00 82.83 200 VAL A CA 1
ATOM 1473 C C . VAL A 1 200 ? 34.522 52.566 -7.845 1.00 85.31 200 VAL A C 1
ATOM 1474 O O . VAL A 1 200 ? 35.198 51.765 -8.496 1.00 86.72 200 VAL A O 1
ATOM 1478 N N . GLU A 1 201 ? 35.048 53.391 -6.941 1.00 86.47 201 GLU A N 1
ATOM 1479 C CA . GLU A 1 201 ? 36.485 53.433 -6.682 1.00 86.91 201 GLU A CA 1
ATOM 1480 C C . GLU A 1 201 ? 36.908 52.817 -5.349 1.00 87.62 201 GLU A C 1
ATOM 1481 O O . GLU A 1 201 ? 37.967 53.154 -4.817 1.00 87.95 201 GLU A O 1
ATOM 1487 N N . LYS A 1 202 ? 36.089 51.922 -4.804 1.00 87.79 202 LYS A N 1
ATOM 1488 C CA . LYS A 1 202 ? 36.426 51.281 -3.535 1.00 88.60 202 LYS A CA 1
ATOM 1489 C C . LYS A 1 202 ? 35.615 50.015 -3.306 1.00 89.25 202 LYS A C 1
ATOM 1490 O O . LYS A 1 202 ? 36.103 49.062 -2.705 1.00 89.41 202 LYS A O 1
ATOM 1496 N N . ASP A 1 203 ? 34.373 50.015 -3.779 1.00 89.71 203 ASP A N 1
ATOM 1497 C CA . ASP A 1 203 ? 33.493 48.865 -3.614 1.00 90.23 203 ASP A CA 1
ATOM 1498 C C . ASP A 1 203 ? 33.321 48.156 -4.944 1.00 90.26 203 ASP A C 1
ATOM 1499 O O . ASP A 1 203 ? 33.102 46.948 -4.995 1.00 90.33 203 ASP A O 1
ATOM 1504 N N . HIS A 1 204 ? 33.422 48.924 -6.022 1.00 90.28 204 HIS A N 1
ATOM 1505 C CA . HIS A 1 204 ? 33.266 48.383 -7.361 1.00 90.44 204 HIS A CA 1
ATOM 1506 C C . HIS A 1 204 ? 31.869 47.811 -7.569 1.00 90.00 204 HIS A C 1
ATOM 1507 O O . HIS A 1 204 ? 31.646 46.989 -8.458 1.00 90.26 204 HIS A O 1
ATOM 1514 N N . ARG A 1 205 ? 30.928 48.251 -6.739 1.00 89.59 205 ARG A N 1
ATOM 1515 C CA . ARG A 1 205 ? 29.550 47.800 -6.865 1.00 88.72 205 ARG A CA 1
ATOM 1516 C C . ARG A 1 205 ? 28.922 48.600 -8.005 1.00 87.24 205 ARG A C 1
ATOM 1517 O O . ARG A 1 205 ? 27.787 48.346 -8.418 1.00 86.78 205 ARG A O 1
ATOM 1525 N N . LEU A 1 206 ? 29.685 49.571 -8.504 1.00 85.54 206 LEU A N 1
ATOM 1526 C CA . LEU A 1 206 ? 29.267 50.419 -9.617 1.00 83.45 206 LEU A CA 1
ATOM 1527 C C . LEU A 1 206 ? 30.436 50.649 -10.567 1.00 81.19 206 LEU A C 1
ATOM 1528 O O . LEU A 1 206 ? 31.581 50.772 -10.144 1.00 79.80 206 LEU A O 1
ATOM 1533 N N . GLU A 1 207 ? 30.131 50.708 -11.855 1.00 80.23 207 GLU A N 1
ATOM 1534 C CA . GLU A 1 207 ? 31.140 50.924 -12.880 1.00 80.33 207 GLU A CA 1
ATOM 1535 C C . GLU A 1 207 ? 31.017 52.343 -13.422 1.00 78.65 207 GLU A C 1
ATOM 1536 O O . GLU A 1 207 ? 30.011 53.014 -13.203 1.00 77.79 207 GLU A O 1
ATOM 1542 N N . GLU A 1 208 ? 32.044 52.789 -14.134 1.00 77.51 208 GLU A N 1
ATOM 1543 C CA . GLU A 1 208 ? 32.058 54.121 -14.713 1.00 76.27 208 GLU A CA 1
ATOM 1544 C C . GLU A 1 208 ? 30.915 54.293 -15.717 1.00 75.24 208 GLU A C 1
ATOM 1545 O O . GLU A 1 208 ? 30.294 55.354 -15.788 1.00 75.94 208 GLU A O 1
ATOM 1551 N N . ASN A 1 209 ? 30.635 53.249 -16.490 1.00 72.99 209 ASN A N 1
ATOM 1552 C CA . ASN A 1 209 ? 29.574 53.312 -17.487 1.00 70.70 209 ASN A CA 1
ATOM 1553 C C . ASN A 1 209 ? 28.208 53.480 -16.834 1.00 68.95 209 ASN A C 1
ATOM 1554 O O . ASN A 1 209 ? 27.266 53.952 -17.472 1.00 68.42 209 ASN A O 1
ATOM 1559 N N . ASP A 1 210 ? 28.104 53.094 -15.564 1.00 67.84 210 ASP A N 1
ATOM 1560 C CA . ASP A 1 210 ? 26.847 53.222 -14.824 1.00 65.81 210 ASP A CA 1
ATOM 1561 C C . ASP A 1 210 ? 26.480 54.691 -14.618 1.00 62.81 210 ASP A C 1
ATOM 1562 O O . ASP A 1 210 ? 25.313 55.060 -14.723 1.00 61.99 210 ASP A O 1
ATOM 1567 N N . LEU A 1 211 ? 27.476 55.522 -14.320 1.00 60.94 211 LEU A N 1
ATOM 1568 C CA . LEU A 1 211 ? 27.233 56.946 -14.109 1.00 59.99 211 LEU A CA 1
ATOM 1569 C C . LEU A 1 211 ? 26.832 57.617 -15.421 1.00 58.99 211 LEU A C 1
ATOM 1570 O O . LEU A 1 211 ? 25.861 58.379 -15.471 1.00 57.85 211 LEU A O 1
ATOM 1575 N N . THR A 1 212 ? 27.577 57.322 -16.482 1.00 58.04 212 THR A N 1
ATOM 1576 C CA . THR A 1 212 ? 27.299 57.905 -17.790 1.00 58.51 212 THR A CA 1
ATOM 1577 C C . THR A 1 212 ? 25.895 57.565 -18.292 1.00 57.71 212 THR A C 1
ATOM 1578 O O . THR A 1 212 ? 25.203 58.414 -18.867 1.00 54.90 212 THR A O 1
ATOM 1582 N N . VAL A 1 213 ? 25.474 56.325 -18.069 1.00 56.57 213 VAL A N 1
ATOM 1583 C CA . VAL A 1 213 ? 24.151 55.897 -18.490 1.00 56.44 213 VAL A CA 1
ATOM 1584 C C . VAL A 1 213 ? 23.101 56.663 -17.694 1.00 55.61 213 VAL A C 1
ATOM 1585 O O . VAL A 1 213 ? 22.046 57.029 -18.218 1.00 55.78 213 VAL A O 1
ATOM 1589 N N . LEU A 1 214 ? 23.398 56.905 -16.423 1.00 53.61 214 LEU A N 1
ATOM 1590 C CA . LEU A 1 214 ? 22.486 57.635 -15.561 1.00 51.97 214 LEU A CA 1
ATOM 1591 C C . LEU A 1 214 ? 22.413 59.085 -16.019 1.00 50.69 214 LEU A C 1
ATOM 1592 O O . LEU A 1 214 ? 21.332 59.615 -16.265 1.00 49.77 214 LEU A O 1
ATOM 1597 N N . ALA A 1 215 ? 23.574 59.720 -16.142 1.00 49.88 215 ALA A N 1
ATOM 1598 C CA . ALA A 1 215 ? 23.635 61.108 -16.571 1.00 49.54 215 ALA A CA 1
ATOM 1599 C C . ALA A 1 215 ? 22.962 61.285 -17.925 1.00 51.42 215 ALA A C 1
ATOM 1600 O O . ALA A 1 215 ? 22.312 62.300 -18.161 1.00 50.92 215 ALA A O 1
ATOM 1602 N N . ASP A 1 216 ? 23.108 60.302 -18.814 1.00 53.04 216 ASP A N 1
ATOM 1603 C CA . ASP A 1 216 ? 22.480 60.393 -20.131 1.00 55.91 216 ASP A CA 1
ATOM 1604 C C . ASP A 1 216 ? 20.971 60.173 -20.082 1.00 55.51 216 ASP A C 1
ATOM 1605 O O . ASP A 1 216 ? 20.240 60.735 -20.892 1.00 53.77 216 ASP A O 1
ATOM 1610 N N . LYS A 1 217 ? 20.500 59.357 -19.145 1.00 55.83 217 LYS A N 1
ATOM 1611 C CA . LYS A 1 217 ? 19.064 59.118 -19.050 1.00 58.37 217 LYS A CA 1
ATOM 1612 C C . LYS A 1 217 ? 18.377 60.429 -18.730 1.00 57.45 217 LYS A C 1
ATOM 1613 O O . LYS A 1 217 ? 17.319 60.740 -19.272 1.00 56.16 217 LYS A O 1
ATOM 1619 N N . VAL A 1 218 ? 18.998 61.192 -17.842 1.00 56.75 218 VAL A N 1
ATOM 1620 C CA . VAL A 1 218 ? 18.483 62.487 -17.427 1.00 56.37 218 VAL A CA 1
ATOM 1621 C C . VAL A 1 218 ? 18.781 63.518 -18.514 1.00 57.43 218 VAL A C 1
ATOM 1622 O O . VAL A 1 218 ? 17.936 64.340 -18.863 1.00 55.18 218 VAL A O 1
ATOM 1626 N N . LYS A 1 219 ? 19.999 63.447 -19.036 1.00 59.78 219 LYS A N 1
ATOM 1627 C CA . LYS A 1 219 ? 20.499 64.345 -20.064 1.00 64.03 219 LYS A CA 1
ATOM 1628 C C . LYS A 1 219 ? 19.575 64.459 -21.274 1.00 66.23 219 LYS A C 1
ATOM 1629 O O . LYS A 1 219 ? 19.039 65.532 -21.567 1.00 66.05 219 LYS A O 1
ATOM 1635 N N . ASN A 1 220 ? 19.386 63.361 -21.989 1.00 68.81 220 ASN A N 1
ATOM 1636 C CA . ASN A 1 220 ? 18.531 63.418 -23.156 1.00 73.40 220 ASN A CA 1
ATOM 1637 C C . ASN A 1 220 ? 17.103 63.015 -22.840 1.00 76.72 220 ASN A C 1
ATOM 1638 O O . ASN A 1 220 ? 16.395 62.453 -23.671 1.00 77.44 220 ASN A O 1
ATOM 1643 N N . ALA A 1 221 ? 16.690 63.307 -21.613 1.00 81.65 221 ALA A N 1
ATOM 1644 C CA . ALA A 1 221 ? 15.330 63.044 -21.176 1.00 86.45 221 ALA A CA 1
ATOM 1645 C C . ALA A 1 221 ? 14.697 64.421 -21.222 1.00 90.82 221 ALA A C 1
ATOM 1646 O O . ALA A 1 221 ? 13.475 64.563 -21.225 1.00 91.79 221 ALA A O 1
ATOM 1648 N N . ALA A 1 222 ? 15.565 65.432 -21.265 1.00 95.49 222 ALA A N 1
ATOM 1649 C CA . ALA A 1 222 ? 15.157 66.829 -21.320 1.00 100.45 222 ALA A CA 1
ATOM 1650 C C . ALA A 1 222 ? 14.429 67.124 -22.630 1.00 104.01 222 ALA A C 1
ATOM 1651 O O . ALA A 1 222 ? 14.189 68.285 -22.971 1.00 104.14 222 ALA A O 1
ATOM 1653 N N . TYR A 1 223 ? 14.093 66.063 -23.363 1.00 108.09 223 TYR A N 1
ATOM 1654 C CA . TYR A 1 223 ? 13.358 66.186 -24.619 1.00 111.47 223 TYR A CA 1
ATOM 1655 C C . TYR A 1 223 ? 12.718 64.868 -25.070 1.00 112.69 223 TYR A C 1
ATOM 1656 O O . TYR A 1 223 ? 12.951 64.397 -26.183 1.00 113.18 223 TYR A O 1
ATOM 1665 N N . GLU A 1 224 ? 11.892 64.285 -24.201 1.00 113.82 224 GLU A N 1
ATOM 1666 C CA . GLU A 1 224 ? 11.215 63.026 -24.514 1.00 114.92 224 GLU A CA 1
ATOM 1667 C C . GLU A 1 224 ? 9.715 63.159 -24.807 1.00 115.29 224 GLU A C 1
ATOM 1668 O O . GLU A 1 224 ? 9.127 62.285 -25.449 1.00 115.45 224 GLU A O 1
ATOM 1674 N N . ILE A 1 225 ? 9.097 64.241 -24.339 1.00 115.50 225 ILE A N 1
ATOM 1675 C CA . ILE A 1 225 ? 7.672 64.473 -24.582 1.00 115.99 225 ILE A CA 1
ATOM 1676 C C . ILE A 1 225 ? 7.395 64.347 -26.084 1.00 116.00 225 ILE A C 1
ATOM 1677 O O . ILE A 1 225 ? 8.260 64.670 -26.901 1.00 115.95 225 ILE A O 1
ATOM 1682 N N . ILE A 1 226 ? 6.198 63.886 -26.451 1.00 115.69 226 ILE A N 1
ATOM 1683 C CA . ILE A 1 226 ? 5.863 63.704 -27.865 1.00 115.23 226 ILE A CA 1
ATOM 1684 C C . ILE A 1 226 ? 4.742 64.579 -28.438 1.00 114.63 226 ILE A C 1
ATOM 1685 O O . ILE A 1 226 ? 5.011 65.627 -29.024 1.00 114.92 226 ILE A O 1
ATOM 1690 N N . ASP A 1 227 ? 3.493 64.149 -28.282 1.00 113.85 227 ASP A N 1
ATOM 1691 C CA . ASP A 1 227 ? 2.356 64.894 -28.824 1.00 113.36 227 ASP A CA 1
ATOM 1692 C C . ASP A 1 227 ? 1.741 65.971 -27.924 1.00 111.72 227 ASP A C 1
ATOM 1693 O O . ASP A 1 227 ? 0.781 66.638 -28.313 1.00 111.72 227 ASP A O 1
ATOM 1698 N N . ARG A 1 228 ? 2.295 66.130 -26.725 1.00 109.41 228 ARG A N 1
ATOM 1699 C CA . ARG A 1 228 ? 1.849 67.146 -25.769 1.00 106.42 228 ARG A CA 1
ATOM 1700 C C . ARG A 1 228 ? 0.403 67.131 -25.272 1.00 103.63 228 ARG A C 1
ATOM 1701 O O . ARG A 1 228 ? 0.137 67.585 -24.159 1.00 103.35 228 ARG A O 1
ATOM 1709 N N . LYS A 1 229 ? -0.531 66.630 -26.074 1.00 100.56 229 LYS A N 1
ATOM 1710 C CA . LYS A 1 229 ? -1.924 66.578 -25.632 1.00 97.57 229 LYS A CA 1
ATOM 1711 C C . LYS A 1 229 ? -2.119 65.401 -24.676 1.00 94.60 229 LYS A C 1
ATOM 1712 O O . LYS A 1 229 ? -3.058 65.382 -23.878 1.00 94.19 229 LYS A O 1
ATOM 1718 N N . LYS A 1 230 ? -1.220 64.423 -24.765 1.00 90.66 230 LYS A N 1
ATOM 1719 C CA . LYS A 1 230 ? -1.282 63.233 -23.922 1.00 86.31 230 LYS A CA 1
ATOM 1720 C C . LYS A 1 230 ? -0.291 63.287 -22.756 1.00 82.07 230 LYS A C 1
ATOM 1721 O O . LYS A 1 230 ? -0.319 62.426 -21.874 1.00 82.23 230 LYS A O 1
ATOM 1727 N N . ALA A 1 231 ? 0.587 64.288 -22.760 1.00 76.17 231 ALA A N 1
ATOM 1728 C CA . ALA A 1 231 ? 1.570 64.450 -21.691 1.00 70.85 231 ALA A CA 1
ATOM 1729 C C . ALA A 1 231 ? 0.864 65.052 -20.482 1.00 67.28 231 ALA A C 1
ATOM 1730 O O . ALA A 1 231 ? -0.186 65.674 -20.627 1.00 66.10 231 ALA A O 1
ATOM 1732 N N . THR A 1 232 ? 1.430 64.869 -19.292 1.00 63.44 232 THR A N 1
ATOM 1733 C CA . THR A 1 232 ? 0.807 65.410 -18.085 1.00 59.04 232 THR A CA 1
ATOM 1734 C C . THR A 1 232 ? 1.453 66.710 -17.609 1.00 56.74 232 THR A C 1
ATOM 1735 O O . THR A 1 232 ? 0.822 67.484 -16.884 1.00 54.87 232 THR A O 1
ATOM 1739 N N . TYR A 1 233 ? 2.702 66.944 -18.022 1.00 54.05 233 TYR A N 1
ATOM 1740 C CA . TYR A 1 233 ? 3.454 68.139 -17.620 1.00 52.39 233 TYR A CA 1
ATOM 1741 C C . TYR A 1 233 ? 3.612 68.158 -16.103 1.00 50.56 233 TYR A C 1
ATOM 1742 O O . TYR A 1 233 ? 3.885 69.197 -15.497 1.00 48.74 233 TYR A O 1
ATOM 1751 N N . TYR A 1 234 ? 3.445 66.987 -15.501 1.00 47.90 234 TYR A N 1
ATOM 1752 C CA . TYR A 1 234 ? 3.538 66.840 -14.063 1.00 46.95 234 TYR A CA 1
ATOM 1753 C C . TYR A 1 234 ? 4.883 67.286 -13.511 1.00 46.44 234 TYR A C 1
ATOM 1754 O O . TYR A 1 234 ? 4.946 67.991 -12.504 1.00 47.43 234 TYR A O 1
ATOM 1763 N N . GLY A 1 235 ? 5.960 66.860 -14.163 1.00 45.06 235 GLY A N 1
ATOM 1764 C CA . GLY A 1 235 ? 7.285 67.241 -13.717 1.00 42.41 235 GLY A CA 1
ATOM 1765 C C . GLY A 1 235 ? 7.454 68.749 -13.627 1.00 42.41 235 GLY A C 1
ATOM 1766 O O . GLY A 1 235 ? 7.869 69.274 -12.593 1.00 41.47 235 GLY A O 1
ATOM 1767 N N . ILE A 1 236 ? 7.127 69.460 -14.698 1.00 41.64 236 ILE A N 1
ATOM 1768 C CA . ILE A 1 236 ? 7.288 70.907 -14.673 1.00 44.56 236 ILE A CA 1
ATOM 1769 C C . ILE A 1 236 ? 6.369 71.537 -13.634 1.00 43.77 236 ILE A C 1
ATOM 1770 O O . ILE A 1 236 ? 6.774 72.436 -12.896 1.00 42.53 236 ILE A O 1
ATOM 1775 N N . GLY A 1 237 ? 5.130 71.059 -13.571 1.00 43.33 237 GLY A N 1
ATOM 1776 C CA . GLY A 1 237 ? 4.198 71.606 -12.608 1.00 42.16 237 GLY A CA 1
ATOM 1777 C C . GLY A 1 237 ? 4.716 71.412 -11.194 1.00 42.98 237 GLY A C 1
ATOM 1778 O O . GLY A 1 237 ? 4.699 72.334 -10.370 1.00 42.31 237 GLY A O 1
ATOM 1779 N N . MET A 1 238 ? 5.194 70.206 -10.913 1.00 41.89 238 MET A N 1
ATOM 1780 C CA . MET A 1 238 ? 5.706 69.893 -9.591 1.00 41.37 238 MET A CA 1
ATOM 1781 C C . MET A 1 238 ? 6.959 70.672 -9.237 1.00 41.74 238 MET A C 1
ATOM 1782 O O . MET A 1 238 ? 7.064 71.205 -8.132 1.00 43.15 238 MET A O 1
ATOM 1787 N N . SER A 1 239 ? 7.910 70.758 -10.162 1.00 41.11 239 SER A N 1
ATOM 1788 C CA . SER A 1 239 ? 9.136 71.470 -9.845 1.00 42.53 239 SER A CA 1
ATOM 1789 C C . SER A 1 239 ? 8.883 72.957 -9.631 1.00 40.86 239 SER A C 1
ATOM 1790 O O . SER A 1 239 ? 9.447 73.557 -8.721 1.00 39.47 239 SER A O 1
ATOM 1793 N N . THR A 1 240 ? 8.024 73.548 -10.450 1.00 40.99 240 THR A N 1
ATOM 1794 C CA . THR A 1 240 ? 7.718 74.964 -10.305 1.00 43.82 240 THR A CA 1
ATOM 1795 C C . THR A 1 240 ? 6.976 75.196 -8.989 1.00 45.74 240 THR A C 1
ATOM 1796 O O . THR A 1 240 ? 7.254 76.148 -8.259 1.00 45.70 240 THR A O 1
ATOM 1800 N N . THR A 1 241 ? 6.040 74.307 -8.683 1.00 47.78 241 THR A N 1
ATOM 1801 C CA . THR A 1 241 ? 5.261 74.419 -7.457 1.00 47.45 241 THR A CA 1
ATOM 1802 C C . THR A 1 241 ? 6.170 74.249 -6.245 1.00 45.98 241 THR A C 1
ATOM 1803 O O . THR A 1 241 ? 5.942 74.851 -5.193 1.00 44.42 241 THR A O 1
ATOM 1807 N N . ARG A 1 242 ? 7.216 73.448 -6.409 1.00 44.10 242 ARG A N 1
ATOM 1808 C CA . ARG A 1 242 ? 8.168 73.218 -5.333 1.00 43.52 242 ARG A CA 1
ATOM 1809 C C . ARG A 1 242 ? 8.845 74.531 -4.968 1.00 44.37 242 ARG A C 1
ATOM 1810 O O . ARG A 1 242 ? 8.990 74.868 -3.797 1.00 43.94 242 ARG A O 1
ATOM 1818 N N . ILE A 1 243 ? 9.260 75.275 -5.987 1.00 45.27 243 ILE A N 1
ATOM 1819 C CA . ILE A 1 243 ? 9.934 76.542 -5.762 1.00 45.05 243 ILE A CA 1
ATOM 1820 C C . ILE A 1 243 ? 9.000 77.587 -5.138 1.00 44.24 243 ILE A C 1
ATOM 1821 O O . ILE A 1 243 ? 9.384 78.292 -4.204 1.00 42.85 243 ILE A O 1
ATOM 1826 N N . VAL A 1 244 ? 7.779 77.683 -5.649 1.00 44.66 244 VAL A N 1
ATOM 1827 C CA . VAL A 1 244 ? 6.823 78.646 -5.121 1.00 47.55 244 VAL A CA 1
ATOM 1828 C C . VAL A 1 244 ? 6.600 78.359 -3.640 1.00 49.95 244 VAL A C 1
ATOM 1829 O O . VAL A 1 244 ? 6.622 79.264 -2.808 1.00 50.22 244 VAL A O 1
ATOM 1833 N N . LYS A 1 245 ? 6.413 77.085 -3.321 1.00 50.75 245 LYS A N 1
ATOM 1834 C CA . LYS A 1 245 ? 6.183 76.660 -1.952 1.00 51.11 245 LYS A CA 1
ATOM 1835 C C . LYS A 1 245 ? 7.318 77.056 -1.013 1.00 49.67 245 LYS A C 1
ATOM 1836 O O . LYS A 1 245 ? 7.076 77.517 0.095 1.00 51.88 245 LYS A O 1
ATOM 1842 N N . ALA A 1 246 ? 8.558 76.875 -1.449 1.00 47.91 246 ALA A N 1
ATOM 1843 C CA . ALA A 1 246 ? 9.698 77.215 -0.607 1.00 46.95 246 ALA A CA 1
ATOM 1844 C C . ALA A 1 246 ? 9.773 78.719 -0.380 1.00 46.83 246 ALA A C 1
ATOM 1845 O O . ALA A 1 246 ? 10.242 79.184 0.658 1.00 45.51 246 ALA A O 1
ATOM 1847 N N . ILE A 1 247 ? 9.314 79.482 -1.359 1.00 47.00 247 ILE A N 1
ATOM 1848 C CA . ILE A 1 247 ? 9.341 80.929 -1.238 1.00 47.64 247 ILE A CA 1
ATOM 1849 C C . ILE A 1 247 ? 8.258 81.403 -0.280 1.00 49.07 247 ILE A C 1
ATOM 1850 O O . ILE A 1 247 ? 8.528 82.177 0.643 1.00 48.74 247 ILE A O 1
ATOM 1855 N N . LEU A 1 248 ? 7.038 80.921 -0.508 1.00 49.21 248 LEU A N 1
ATOM 1856 C CA . LEU A 1 248 ? 5.890 81.302 0.298 1.00 50.61 248 LEU A CA 1
ATOM 1857 C C . LEU A 1 248 ? 5.919 80.808 1.741 1.00 52.06 248 LEU A C 1
ATOM 1858 O O . LEU A 1 248 ? 5.353 81.454 2.619 1.00 52.16 248 LEU A O 1
ATOM 1863 N N . ASN A 1 249 ? 6.571 79.677 1.992 1.00 52.10 249 ASN A N 1
ATOM 1864 C CA . ASN A 1 249 ? 6.655 79.152 3.350 1.00 53.07 249 ASN A CA 1
ATOM 1865 C C . ASN A 1 249 ? 8.012 79.417 3.993 1.00 52.96 249 ASN A C 1
ATOM 1866 O O . ASN A 1 249 ? 8.312 78.894 5.066 1.00 53.56 249 ASN A O 1
ATOM 1871 N N . ASN A 1 250 ? 8.828 80.228 3.329 1.00 51.42 250 ASN A N 1
ATOM 1872 C CA . ASN A 1 250 ? 10.147 80.580 3.833 1.00 52.06 250 ASN A CA 1
ATOM 1873 C C . ASN A 1 250 ? 10.928 79.355 4.316 1.00 51.86 250 ASN A C 1
ATOM 1874 O O . ASN A 1 250 ? 11.534 79.367 5.387 1.00 51.25 250 ASN A O 1
ATOM 1879 N N . GLU A 1 251 ? 10.929 78.312 3.490 1.00 53.41 251 GLU A N 1
ATOM 1880 C CA . GLU A 1 251 ? 11.595 77.050 3.796 1.00 52.72 251 GLU A CA 1
ATOM 1881 C C . GLU A 1 251 ? 13.110 77.064 3.931 1.00 51.73 251 GLU A C 1
ATOM 1882 O O . GLU A 1 251 ? 13.670 76.219 4.627 1.00 52.27 251 GLU A O 1
ATOM 1888 N N . GLN A 1 252 ? 13.782 78.001 3.274 1.00 50.65 252 GLN A N 1
ATOM 1889 C CA . GLN A 1 252 ? 15.243 78.030 3.330 1.00 50.62 252 GLN A CA 1
ATOM 1890 C C . GLN A 1 252 ? 15.740 76.722 2.715 1.00 50.17 252 GLN A C 1
ATOM 1891 O O . GLN A 1 252 ? 16.782 76.179 3.096 1.00 50.21 252 GLN A O 1
ATOM 1897 N N . ALA A 1 253 ? 14.968 76.223 1.756 1.00 48.32 253 ALA A N 1
ATOM 1898 C CA . ALA A 1 253 ? 15.296 74.992 1.066 1.00 46.98 253 ALA A CA 1
ATOM 1899 C C . ALA A 1 253 ? 16.412 75.210 0.053 1.00 47.54 253 ALA A C 1
ATOM 1900 O O . ALA A 1 253 ? 16.586 76.310 -0.480 1.00 46.50 253 ALA A O 1
ATOM 1902 N N . VAL A 1 254 ? 17.166 74.147 -0.207 1.00 46.76 254 VAL A N 1
ATOM 1903 C CA . VAL A 1 254 ? 18.252 74.197 -1.166 1.00 45.79 254 VAL A CA 1
ATOM 1904 C C . VAL A 1 254 ? 17.740 73.619 -2.472 1.00 45.62 254 VAL A C 1
ATOM 1905 O O . VAL A 1 254 ? 17.505 72.415 -2.579 1.00 46.90 254 VAL A O 1
ATOM 1909 N N . LEU A 1 255 ? 17.547 74.492 -3.456 1.00 43.95 255 LEU A N 1
ATOM 1910 C CA . LEU A 1 255 ? 17.057 74.080 -4.758 1.00 41.89 255 LEU A CA 1
ATOM 1911 C C . LEU A 1 255 ? 17.964 74.575 -5.873 1.00 41.53 255 LEU A C 1
ATOM 1912 O O . LEU A 1 255 ? 18.495 75.687 -5.815 1.00 40.46 255 LEU A O 1
ATOM 1917 N N . PRO A 1 256 ? 18.174 73.736 -6.901 1.00 39.33 256 PRO A N 1
ATOM 1918 C CA . PRO A 1 256 ? 19.020 74.090 -8.040 1.00 36.95 256 PRO A CA 1
ATOM 1919 C C . PRO A 1 256 ? 18.263 74.985 -9.037 1.00 34.58 256 PRO A C 1
ATOM 1920 O O . PRO A 1 256 ? 18.116 74.666 -10.212 1.00 32.96 256 PRO A O 1
ATOM 1924 N N . VAL A 1 257 ? 17.773 76.109 -8.533 1.00 35.35 257 VAL A N 1
ATOM 1925 C CA . VAL A 1 257 ? 17.044 77.090 -9.336 1.00 33.94 257 VAL A CA 1
ATOM 1926 C C . VAL A 1 257 ? 18.014 77.910 -10.213 1.00 33.09 257 VAL A C 1
ATOM 1927 O O . VAL A 1 257 ? 19.236 77.850 -10.055 1.00 28.68 257 VAL A O 1
ATOM 1931 N N . SER A 1 258 ? 17.469 78.675 -11.150 1.00 34.70 258 SER A N 1
ATOM 1932 C CA . SER A 1 258 ? 18.322 79.519 -11.974 1.00 35.73 258 SER A CA 1
ATOM 1933 C C . SER A 1 258 ? 18.655 80.747 -11.140 1.00 35.92 258 SER A C 1
ATOM 1934 O O . SER A 1 258 ? 17.807 81.610 -10.934 1.00 36.45 258 SER A O 1
ATOM 1937 N N . ALA A 1 259 ? 19.889 80.803 -10.655 1.00 36.55 259 ALA A N 1
ATOM 1938 C CA . ALA A 1 259 ? 20.357 81.902 -9.825 1.00 37.38 259 ALA A CA 1
ATOM 1939 C C . ALA A 1 259 ? 21.457 82.706 -10.525 1.00 39.60 259 ALA A C 1
ATOM 1940 O O . ALA A 1 259 ? 22.186 82.183 -11.371 1.00 38.14 259 ALA A O 1
ATOM 1942 N N . TYR A 1 260 ? 21.556 83.979 -10.157 1.00 41.29 260 TYR A N 1
ATOM 1943 C CA . TYR A 1 260 ? 22.539 84.897 -10.720 1.00 43.03 260 TYR A CA 1
ATOM 1944 C C . TYR A 1 260 ? 23.893 84.691 -10.046 1.00 43.81 260 TYR A C 1
ATOM 1945 O O . TYR A 1 260 ? 24.016 84.822 -8.829 1.00 42.67 260 TYR A O 1
ATOM 1954 N N . LEU A 1 261 ? 24.913 84.380 -10.839 1.00 44.82 261 LEU A N 1
ATOM 1955 C CA . LEU A 1 261 ? 26.229 84.138 -10.282 1.00 45.53 261 LEU A CA 1
ATOM 1956 C C . LEU A 1 261 ? 27.106 85.382 -10.292 1.00 49.34 261 LEU A C 1
ATOM 1957 O O . LEU A 1 261 ? 26.987 86.242 -11.166 1.00 50.19 261 LEU A O 1
ATOM 1962 N N . ASN A 1 262 ? 27.987 85.456 -9.300 1.00 51.04 262 ASN A N 1
ATOM 1963 C CA . ASN A 1 262 ? 28.933 86.551 -9.131 1.00 52.27 262 ASN A CA 1
ATOM 1964 C C . ASN A 1 262 ? 30.251 85.945 -8.713 1.00 51.84 262 ASN A C 1
ATOM 1965 O O . ASN A 1 262 ? 30.803 86.314 -7.681 1.00 52.71 262 ASN A O 1
ATOM 1970 N N . GLY A 1 263 ? 30.750 85.000 -9.496 1.00 50.58 263 GLY A N 1
ATOM 1971 C CA . GLY A 1 263 ? 32.009 84.386 -9.145 1.00 49.22 263 GLY A CA 1
ATOM 1972 C C . GLY A 1 263 ? 31.917 82.926 -8.764 1.00 49.93 263 GLY A C 1
ATOM 1973 O O . GLY A 1 263 ? 32.859 82.174 -9.018 1.00 50.52 263 GLY A O 1
ATOM 1974 N N . GLU A 1 264 ? 30.810 82.502 -8.158 1.00 49.85 264 GLU A N 1
ATOM 1975 C CA . GLU A 1 264 ? 30.704 81.094 -7.783 1.00 50.26 264 GLU A CA 1
ATOM 1976 C C . GLU A 1 264 ? 30.817 80.200 -9.013 1.00 49.92 264 GLU A C 1
ATOM 1977 O O . GLU A 1 264 ? 30.253 80.492 -10.073 1.00 48.29 264 GLU A O 1
ATOM 1983 N N . TYR A 1 265 ? 31.571 79.115 -8.863 1.00 49.55 265 TYR A N 1
ATOM 1984 C CA . TYR A 1 265 ? 31.814 78.164 -9.945 1.00 48.71 265 TYR A CA 1
ATOM 1985 C C . TYR A 1 265 ? 32.714 78.746 -11.038 1.00 49.94 265 TYR A C 1
ATOM 1986 O O . TYR A 1 265 ? 32.901 78.130 -12.089 1.00 51.42 265 TYR A O 1
ATOM 1995 N N . GLY A 1 266 ? 33.277 79.926 -10.782 1.00 50.34 266 GLY A N 1
ATOM 1996 C CA . GLY A 1 266 ? 34.155 80.557 -11.751 1.00 48.82 266 GLY A CA 1
ATOM 1997 C C . GLY A 1 266 ? 33.428 81.296 -12.858 1.00 49.71 266 GLY A C 1
ATOM 1998 O O . GLY A 1 266 ? 34.028 81.641 -13.875 1.00 50.49 266 GLY A O 1
ATOM 1999 N N . GLU A 1 267 ? 32.135 81.540 -12.681 1.00 48.76 267 GLU A N 1
ATOM 2000 C CA . GLU A 1 267 ? 31.373 82.245 -13.702 1.00 49.27 267 GLU A CA 1
ATOM 2001 C C . GLU A 1 267 ? 30.726 83.475 -13.098 1.00 50.27 267 GLU A C 1
ATOM 2002 O O . GLU A 1 267 ? 30.738 83.643 -11.880 1.00 50.97 267 GLU A O 1
ATOM 2008 N N . GLU A 1 268 ? 30.155 84.332 -13.943 1.00 52.26 268 GLU A N 1
ATOM 2009 C CA . GLU A 1 268 ? 29.529 85.560 -13.457 1.00 53.29 268 GLU A CA 1
ATOM 2010 C C . GLU A 1 268 ? 28.575 86.208 -14.454 1.00 52.28 268 GLU A C 1
ATOM 2011 O O . GLU A 1 268 ? 28.615 85.925 -15.654 1.00 50.50 268 GLU A O 1
ATOM 2017 N N . ASP A 1 269 ? 27.727 87.091 -13.932 1.00 51.52 269 ASP A N 1
ATOM 2018 C CA . ASP A 1 269 ? 26.749 87.841 -14.721 1.00 52.26 269 ASP A CA 1
ATOM 2019 C C . ASP A 1 269 ? 25.869 86.929 -15.567 1.00 51.07 269 ASP A C 1
ATOM 2020 O O . ASP A 1 269 ? 25.699 87.148 -16.760 1.00 50.39 269 ASP A O 1
ATOM 2025 N N . ILE A 1 270 ? 25.293 85.914 -14.930 1.00 51.03 270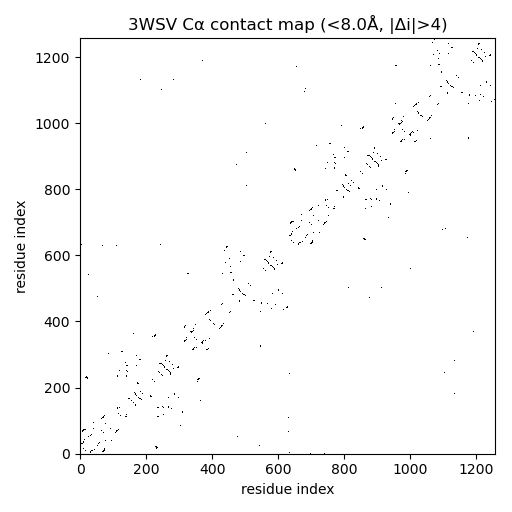 ILE A N 1
ATOM 2026 C CA . ILE A 1 270 ? 24.438 84.962 -15.629 1.00 49.81 270 ILE A CA 1
ATOM 2027 C C . ILE A 1 270 ? 23.572 84.178 -14.640 1.00 48.36 270 ILE A C 1
ATOM 2028 O O . ILE A 1 270 ? 23.958 83.988 -13.489 1.00 47.15 270 ILE A O 1
ATOM 2033 N N . PHE A 1 271 ? 22.393 83.750 -15.087 1.00 47.36 271 PHE A N 1
ATOM 2034 C CA . PHE A 1 271 ? 21.498 82.944 -14.261 1.00 45.85 271 PHE A CA 1
ATOM 2035 C C . PHE A 1 271 ? 21.606 81.503 -14.756 1.00 45.44 271 PHE A C 1
ATOM 2036 O O . PHE A 1 271 ? 21.514 81.248 -15.957 1.00 44.45 271 PHE A O 1
ATOM 2044 N N . THR A 1 272 ? 21.804 80.559 -13.847 1.00 43.87 272 THR A N 1
ATOM 2045 C CA . THR A 1 272 ? 21.852 79.166 -14.259 1.00 42.52 272 THR A CA 1
ATOM 2046 C C . THR A 1 272 ? 21.692 78.251 -13.053 1.00 40.91 272 THR A C 1
ATOM 2047 O O . THR A 1 272 ? 21.835 78.691 -11.911 1.00 39.12 272 THR A O 1
ATOM 2051 N N . GLY A 1 273 ? 21.375 76.986 -13.328 1.00 39.85 273 GLY A N 1
ATOM 2052 C CA . GLY A 1 273 ? 21.143 76.000 -12.289 1.00 39.24 273 GLY A CA 1
ATOM 2053 C C . GLY A 1 273 ? 22.285 75.697 -11.343 1.00 40.24 273 GLY A C 1
ATOM 2054 O O . GLY A 1 273 ? 23.283 75.100 -11.725 1.00 43.77 273 GLY A O 1
ATOM 2055 N N . VAL A 1 274 ? 22.131 76.114 -10.094 1.00 40.02 274 VAL A N 1
ATOM 2056 C CA . VAL A 1 274 ? 23.129 75.873 -9.060 1.00 40.05 274 VAL A CA 1
ATOM 2057 C C . VAL A 1 274 ? 22.386 75.718 -7.746 1.00 40.25 274 VAL A C 1
ATOM 2058 O O . VAL A 1 274 ? 21.292 76.258 -7.578 1.00 39.80 274 VAL A O 1
ATOM 2062 N N . PRO A 1 275 ? 22.954 74.952 -6.805 1.00 41.40 275 PRO A N 1
ATOM 2063 C CA . PRO A 1 275 ? 22.303 74.752 -5.504 1.00 41.69 275 PRO A CA 1
ATOM 2064 C C . PRO A 1 275 ? 22.145 76.094 -4.791 1.00 39.81 275 PRO A C 1
ATOM 2065 O O . PRO A 1 275 ? 23.129 76.774 -4.519 1.00 40.42 275 PRO A O 1
ATOM 2069 N N . SER A 1 276 ? 20.909 76.462 -4.489 1.00 39.17 276 SER A N 1
ATOM 2070 C CA . SER A 1 276 ? 20.642 77.721 -3.822 1.00 40.86 276 SER A CA 1
ATOM 2071 C C . SER A 1 276 ? 19.598 77.624 -2.712 1.00 42.41 276 SER A C 1
ATOM 2072 O O . SER A 1 276 ? 18.657 76.821 -2.772 1.00 40.61 276 SER A O 1
ATOM 2075 N N . ILE A 1 277 ? 19.782 78.471 -1.704 1.00 42.61 277 ILE A N 1
ATOM 2076 C CA . ILE A 1 277 ? 18.890 78.548 -0.560 1.00 44.03 277 ILE A CA 1
ATOM 2077 C C . ILE A 1 277 ? 17.734 79.485 -0.928 1.00 45.21 277 ILE A C 1
ATOM 2078 O O . ILE A 1 277 ? 17.951 80.663 -1.218 1.00 46.48 277 ILE A O 1
ATOM 2083 N N . VAL A 1 278 ? 16.510 78.960 -0.926 1.00 45.39 278 VAL A N 1
ATOM 2084 C CA . VAL A 1 278 ? 15.337 79.755 -1.288 1.00 47.58 278 VAL A CA 1
ATOM 2085 C C . VAL A 1 278 ? 14.440 80.094 -0.102 1.00 47.89 278 VAL A C 1
ATOM 2086 O O . VAL A 1 278 ? 14.101 79.219 0.686 1.00 49.40 278 VAL A O 1
ATOM 2090 N N . ASP A 1 279 ? 14.047 81.361 0.012 1.00 48.90 279 ASP A N 1
ATOM 2091 C CA . ASP A 1 279 ? 13.180 81.795 1.108 1.00 51.76 279 ASP A CA 1
ATOM 2092 C C . ASP A 1 279 ? 12.199 82.895 0.697 1.00 52.19 279 ASP A C 1
ATOM 2093 O O . ASP A 1 279 ? 12.047 83.192 -0.486 1.00 52.58 279 ASP A O 1
ATOM 2098 N N . GLU A 1 280 ? 11.538 83.480 1.697 1.00 53.56 280 GLU A N 1
ATOM 2099 C CA . GLU A 1 280 ? 10.565 84.566 1.526 1.00 54.49 280 GLU A CA 1
ATOM 2100 C C . GLU A 1 280 ? 11.033 85.663 0.581 1.00 53.37 280 GLU A C 1
ATOM 2101 O O . GLU A 1 280 ? 10.222 86.313 -0.080 1.00 53.58 280 GLU A O 1
ATOM 2107 N N . ASN A 1 281 ? 12.340 85.893 0.558 1.00 50.73 281 ASN A N 1
ATOM 2108 C CA . ASN A 1 281 ? 12.905 86.951 -0.260 1.00 51.76 281 ASN A CA 1
ATOM 2109 C C . ASN A 1 281 ? 13.482 86.485 -1.594 1.00 51.27 281 ASN A C 1
ATOM 2110 O O . ASN A 1 281 ? 14.081 87.280 -2.320 1.00 52.51 281 ASN A O 1
ATOM 2115 N N . GLY A 1 282 ? 13.285 85.207 -1.913 1.00 50.45 282 GLY A N 1
ATOM 2116 C CA . GLY A 1 282 ? 13.802 84.637 -3.145 1.00 48.86 282 GLY A CA 1
ATOM 2117 C C . GLY A 1 282 ? 15.079 83.854 -2.888 1.00 48.88 282 GLY A C 1
ATOM 2118 O O . GLY A 1 282 ? 15.136 83.026 -1.975 1.00 50.91 282 GLY A O 1
ATOM 2119 N N . VAL A 1 283 ? 16.109 84.104 -3.688 1.00 46.67 283 VAL A N 1
ATOM 2120 C CA . VAL A 1 283 ? 17.379 83.415 -3.509 1.00 46.71 283 VAL A CA 1
ATOM 2121 C C . VAL A 1 283 ? 18.259 84.208 -2.550 1.00 47.06 283 VAL A C 1
ATOM 2122 O O . VAL A 1 283 ? 18.661 85.325 -2.852 1.00 48.64 283 VAL A O 1
ATOM 2126 N N . ARG A 1 284 ? 18.566 83.617 -1.401 1.00 46.87 284 ARG A N 1
ATOM 2127 C CA . ARG A 1 284 ? 19.383 84.271 -0.387 1.00 47.01 284 ARG A CA 1
ATOM 2128 C C . ARG A 1 284 ? 20.876 84.209 -0.690 1.00 48.35 284 ARG A C 1
ATOM 2129 O O . ARG A 1 284 ? 21.614 85.163 -0.441 1.00 50.10 284 ARG A O 1
ATOM 2137 N N . GLU A 1 285 ? 21.322 83.079 -1.219 1.00 48.44 285 GLU A N 1
ATOM 2138 C CA . GLU A 1 285 ? 22.726 82.904 -1.555 1.00 47.75 285 GLU A CA 1
ATOM 2139 C C . GLU A 1 285 ? 22.878 81.622 -2.342 1.00 47.97 285 GLU A C 1
ATOM 2140 O O . GLU A 1 285 ? 21.940 80.826 -2.436 1.00 48.62 285 GLU A O 1
ATOM 2146 N N . ILE A 1 286 ? 24.064 81.428 -2.906 1.00 46.80 286 ILE A N 1
ATOM 2147 C CA . ILE A 1 286 ? 24.353 80.239 -3.686 1.00 45.04 286 ILE A CA 1
ATOM 2148 C C . ILE A 1 286 ? 25.370 79.380 -2.956 1.00 45.18 286 ILE A C 1
ATOM 2149 O O . ILE A 1 286 ? 26.301 79.892 -2.348 1.00 45.87 286 ILE A O 1
ATOM 2154 N N . ILE A 1 287 ? 25.180 78.072 -2.998 1.00 46.38 287 ILE A N 1
ATOM 2155 C CA . ILE A 1 287 ? 26.122 77.169 -2.367 1.00 48.20 287 ILE A CA 1
ATOM 2156 C C . ILE A 1 287 ? 27.145 76.818 -3.442 1.00 48.84 287 ILE A C 1
ATOM 2157 O O . ILE A 1 287 ? 26.809 76.210 -4.454 1.00 49.47 287 ILE A O 1
ATOM 2162 N N . ASP A 1 288 ? 28.392 77.226 -3.226 1.00 50.66 288 ASP A N 1
ATOM 2163 C CA . ASP A 1 288 ? 29.460 76.977 -4.182 1.00 50.62 288 ASP A CA 1
ATOM 2164 C C . ASP A 1 288 ? 30.210 75.698 -3.859 1.00 50.27 288 ASP A C 1
ATOM 2165 O O . ASP A 1 288 ? 31.135 75.706 -3.050 1.00 51.38 288 ASP A O 1
ATOM 2170 N N . LEU A 1 289 ? 29.809 74.606 -4.500 1.00 49.96 289 LEU A N 1
ATOM 2171 C CA . LEU A 1 289 ? 30.441 73.304 -4.300 1.00 49.89 289 LEU A CA 1
ATOM 2172 C C . LEU A 1 289 ? 31.791 73.256 -4.995 1.00 50.33 289 LEU A C 1
ATOM 2173 O O . LEU A 1 289 ? 31.936 73.723 -6.128 1.00 50.48 289 LEU A O 1
ATOM 2178 N N . SER A 1 290 ? 32.776 72.680 -4.316 1.00 50.29 290 SER A N 1
ATOM 2179 C CA . SER A 1 290 ? 34.115 72.567 -4.877 1.00 52.43 290 SER A CA 1
ATOM 2180 C C . SER A 1 290 ? 34.173 71.346 -5.790 1.00 51.42 290 SER A C 1
ATOM 2181 O O . SER A 1 290 ? 34.797 70.342 -5.464 1.00 51.38 290 SER A O 1
ATOM 2184 N N . ILE A 1 291 ? 33.503 71.442 -6.932 1.00 50.28 291 ILE A N 1
ATOM 2185 C CA . ILE A 1 291 ? 33.464 70.355 -7.895 1.00 48.97 291 ILE A CA 1
ATOM 2186 C C . ILE A 1 291 ? 34.839 70.165 -8.522 1.00 50.30 291 ILE A C 1
ATOM 2187 O O . ILE A 1 291 ? 35.679 71.066 -8.474 1.00 50.18 291 ILE A O 1
ATOM 2192 N N . THR A 1 292 ? 35.059 68.989 -9.107 1.00 50.23 292 THR A N 1
ATOM 2193 C CA . THR A 1 292 ? 36.335 68.651 -9.731 1.00 49.18 292 THR A CA 1
ATOM 2194 C C . THR A 1 292 ? 36.612 69.465 -10.986 1.00 49.88 292 THR A C 1
ATOM 2195 O O . THR A 1 292 ? 35.687 69.926 -11.661 1.00 50.85 292 THR A O 1
ATOM 2199 N N . PRO A 1 293 ? 37.902 69.632 -11.325 1.00 49.41 293 PRO A N 1
ATOM 2200 C CA . PRO A 1 293 ? 38.334 70.386 -12.505 1.00 47.67 293 PRO A CA 1
ATOM 2201 C C . PRO A 1 293 ? 37.575 69.976 -13.765 1.00 47.41 293 PRO A C 1
ATOM 2202 O O . PRO A 1 293 ? 37.240 70.815 -14.592 1.00 47.16 293 PRO A O 1
ATOM 2206 N N . GLN A 1 294 ? 37.297 68.685 -13.898 1.00 47.43 294 GLN A N 1
ATOM 2207 C CA . GLN A 1 294 ? 36.580 68.173 -15.054 1.00 48.84 294 GLN A CA 1
ATOM 2208 C C . GLN A 1 294 ? 35.123 68.667 -15.064 1.00 49.39 294 GLN A C 1
ATOM 2209 O O . GLN A 1 294 ? 34.588 69.028 -16.119 1.00 49.34 294 GLN A O 1
ATOM 2215 N N . GLU A 1 295 ? 34.487 68.683 -13.889 1.00 47.98 295 GLU A N 1
ATOM 2216 C CA . GLU A 1 295 ? 33.098 69.126 -13.769 1.00 46.37 295 GLU A CA 1
ATOM 2217 C C . GLU A 1 295 ? 33.030 70.629 -13.977 1.00 46.35 295 GLU A C 1
ATOM 2218 O O . GLU A 1 295 ? 32.107 71.142 -14.606 1.00 45.67 295 GLU A O 1
ATOM 2224 N N . LYS A 1 296 ? 34.017 71.335 -13.443 1.00 46.35 296 LYS A N 1
ATOM 2225 C CA . LYS A 1 296 ? 34.055 72.777 -13.585 1.00 47.49 296 LYS A CA 1
ATOM 2226 C C . LYS A 1 296 ? 34.246 73.098 -15.058 1.00 46.34 296 LYS A C 1
ATOM 2227 O O . LYS A 1 296 ? 33.702 74.069 -15.567 1.00 45.51 296 LYS A O 1
ATOM 2233 N N . ALA A 1 297 ? 35.002 72.255 -15.749 1.00 45.70 297 ALA A N 1
ATOM 2234 C CA . ALA A 1 297 ? 35.266 72.469 -17.164 1.00 46.77 297 ALA A CA 1
ATOM 2235 C C . ALA A 1 297 ? 33.973 72.381 -17.955 1.00 47.76 297 ALA A C 1
ATOM 2236 O O . ALA A 1 297 ? 33.705 73.220 -18.826 1.00 47.54 297 ALA A O 1
ATOM 2238 N N . MET A 1 298 ? 33.173 71.363 -17.654 1.00 46.93 298 MET A N 1
ATOM 2239 C CA . MET A 1 298 ? 31.917 71.190 -18.354 1.00 47.29 298 MET A CA 1
ATOM 2240 C C . MET A 1 298 ? 30.950 72.292 -17.962 1.00 45.66 298 MET A C 1
ATOM 2241 O O . MET A 1 298 ? 30.170 72.763 -18.792 1.00 43.43 298 MET A O 1
ATOM 2246 N N . PHE A 1 299 ? 31.009 72.715 -16.704 1.00 44.25 299 PHE A N 1
ATOM 2247 C CA . PHE A 1 299 ? 30.141 73.791 -16.253 1.00 43.76 299 PHE A CA 1
ATOM 2248 C C . PHE A 1 299 ? 30.494 75.013 -17.105 1.00 43.51 299 PHE A C 1
ATOM 2249 O O . PHE A 1 299 ? 29.611 75.692 -17.627 1.00 44.42 299 PHE A O 1
ATOM 2257 N N . HIS A 1 300 ? 31.791 75.274 -17.255 1.00 44.19 300 HIS A N 1
ATOM 2258 C CA . HIS A 1 300 ? 32.270 76.398 -18.066 1.00 44.91 300 HIS A CA 1
ATOM 2259 C C . HIS A 1 300 ? 31.701 76.297 -19.482 1.00 43.88 300 HIS A C 1
ATOM 2260 O O . HIS A 1 300 ? 31.144 77.262 -19.997 1.00 42.99 300 HIS A O 1
ATOM 2267 N N . GLN A 1 301 ? 31.836 75.127 -20.106 1.00 43.59 301 GLN A N 1
ATOM 2268 C CA . GLN A 1 301 ? 31.309 74.918 -21.456 1.00 43.54 301 GLN A CA 1
ATOM 2269 C C . GLN A 1 301 ? 29.850 75.321 -21.534 1.00 42.75 301 GLN A C 1
ATOM 2270 O O . GLN A 1 301 ? 29.411 75.960 -22.488 1.00 43.71 301 GLN A O 1
ATOM 2276 N N . SER A 1 302 ? 29.101 74.930 -20.509 1.00 43.41 302 SER A N 1
ATOM 2277 C CA . SER A 1 302 ? 27.671 75.197 -20.431 1.00 42.01 302 SER A CA 1
ATOM 2278 C C . SER A 1 302 ? 27.322 76.676 -20.316 1.00 39.48 302 SER A C 1
ATOM 2279 O O . SER A 1 302 ? 26.419 77.151 -20.989 1.00 37.78 302 SER A O 1
ATOM 2282 N N . VAL A 1 303 ? 28.025 77.393 -19.451 1.00 40.34 303 VAL A N 1
ATOM 2283 C CA . VAL A 1 303 ? 27.754 78.814 -19.268 1.00 42.63 303 VAL A CA 1
ATOM 2284 C C . VAL A 1 303 ? 28.176 79.598 -20.503 1.00 43.79 303 VAL A C 1
ATOM 2285 O O . VAL A 1 303 ? 27.544 80.590 -20.873 1.00 43.45 303 VAL A O 1
ATOM 2289 N N . SER A 1 304 ? 29.245 79.124 -21.137 1.00 43.58 304 SER A N 1
ATOM 2290 C CA . SER A 1 304 ? 29.789 79.738 -22.340 1.00 44.87 304 SER A CA 1
ATOM 2291 C C . SER A 1 304 ? 28.749 79.744 -23.463 1.00 43.39 304 SER A C 1
ATOM 2292 O O . SER A 1 304 ? 28.507 80.774 -24.102 1.00 40.86 304 SER A O 1
ATOM 2295 N N . GLU A 1 305 ? 28.138 78.583 -23.686 1.00 43.58 305 GLU A N 1
ATOM 2296 C CA . GLU A 1 305 ? 27.114 78.421 -24.716 1.00 44.34 305 GLU A CA 1
ATOM 2297 C C . GLU A 1 305 ? 25.859 79.194 -24.316 1.00 42.03 305 GLU A C 1
ATOM 2298 O O . GLU A 1 305 ? 25.131 79.700 -25.166 1.00 43.82 305 GLU A O 1
ATOM 2304 N N . LEU A 1 306 ? 25.617 79.280 -23.017 1.00 38.73 306 LEU A N 1
ATOM 2305 C CA . LEU A 1 306 ? 24.476 80.010 -22.505 1.00 38.88 306 LEU A CA 1
ATOM 2306 C C . LEU A 1 306 ? 24.651 81.483 -22.882 1.00 39.60 306 LEU A C 1
ATOM 2307 O O . LEU A 1 306 ? 23.767 82.096 -23.473 1.00 39.29 306 LEU A O 1
ATOM 2312 N N . LYS A 1 307 ? 25.803 82.046 -22.547 1.00 41.48 307 LYS A N 1
ATOM 2313 C CA . LYS A 1 307 ? 26.079 83.444 -22.859 1.00 43.65 307 LYS A CA 1
ATOM 2314 C C . LYS A 1 307 ? 26.021 83.763 -24.357 1.00 44.21 307 LYS A C 1
ATOM 2315 O O . LYS A 1 307 ? 25.530 84.823 -24.758 1.00 42.93 307 LYS A O 1
ATOM 2321 N N . ALA A 1 308 ? 26.511 82.845 -25.185 1.00 44.66 308 ALA A N 1
ATOM 2322 C CA . ALA A 1 308 ? 26.507 83.065 -26.627 1.00 43.63 308 ALA A CA 1
ATOM 2323 C C . ALA A 1 308 ? 25.092 83.244 -27.165 1.00 43.15 308 ALA A C 1
ATOM 2324 O O . ALA A 1 308 ? 24.840 84.133 -27.977 1.00 41.94 308 ALA A O 1
ATOM 2326 N N . VAL A 1 309 ? 24.172 82.396 -26.719 1.00 41.43 309 VAL A N 1
ATOM 2327 C CA . VAL A 1 309 ? 22.792 82.492 -27.179 1.00 41.07 309 VAL A CA 1
ATOM 2328 C C . VAL A 1 309 ? 22.123 83.705 -26.545 1.00 40.86 309 VAL A C 1
ATOM 2329 O O . VAL A 1 309 ? 21.361 84.406 -27.201 1.00 39.05 309 VAL A O 1
ATOM 2333 N N . LEU A 1 310 ? 22.415 83.948 -25.269 1.00 40.91 310 LEU A N 1
ATOM 2334 C CA . LEU A 1 310 ? 21.837 85.084 -24.564 1.00 43.96 310 LEU A CA 1
ATOM 2335 C C . LEU A 1 310 ? 22.196 86.397 -25.269 1.00 46.67 310 LEU A C 1
ATOM 2336 O O . LEU A 1 310 ? 21.376 87.320 -25.323 1.00 45.39 310 LEU A O 1
ATOM 2341 N N . ASP A 1 311 ? 23.413 86.475 -25.816 1.00 48.06 311 ASP A N 1
ATOM 2342 C CA . ASP A 1 311 ? 23.841 87.686 -26.516 1.00 48.53 311 ASP A CA 1
ATOM 2343 C C . ASP A 1 311 ? 22.916 88.017 -27.683 1.00 47.95 311 ASP A C 1
ATOM 2344 O O . ASP A 1 311 ? 22.847 89.169 -28.108 1.00 50.17 311 ASP A O 1
ATOM 2349 N N . THR A 1 312 ? 22.195 87.027 -28.196 1.00 44.89 312 THR A N 1
ATOM 2350 C CA . THR A 1 312 ? 21.312 87.288 -29.322 1.00 45.04 312 THR A CA 1
ATOM 2351 C C . THR A 1 312 ? 19.990 87.926 -28.928 1.00 46.01 312 THR A C 1
ATOM 2352 O O . THR A 1 312 ? 19.175 88.217 -29.799 1.00 46.91 312 THR A O 1
ATOM 2356 N N . VAL A 1 313 ? 19.762 88.143 -27.634 1.00 46.85 313 VAL A N 1
ATOM 2357 C CA . VAL A 1 313 ? 18.496 88.734 -27.202 1.00 47.14 313 VAL A CA 1
ATOM 2358 C C . VAL A 1 313 ? 18.577 89.633 -25.976 1.00 49.22 313 VAL A C 1
ATOM 2359 O O . VAL A 1 313 ? 17.626 90.359 -25.688 1.00 49.01 313 VAL A O 1
ATOM 2363 N N . ARG A 1 314 ? 19.687 89.584 -25.246 1.00 52.58 314 ARG A N 1
ATOM 2364 C CA . ARG A 1 314 ? 19.812 90.418 -24.057 1.00 57.72 314 ARG A CA 1
ATOM 2365 C C . ARG A 1 314 ? 19.669 91.891 -24.402 1.00 61.12 314 ARG A C 1
ATOM 2366 O O . ARG A 1 314 ? 20.079 92.337 -25.475 1.00 60.59 314 ARG A O 1
ATOM 2374 N N . LEU A 1 315 ? 19.072 92.636 -23.481 1.00 66.02 315 LEU A N 1
ATOM 2375 C CA . LEU A 1 315 ? 18.854 94.065 -23.653 1.00 71.07 315 LEU A CA 1
ATOM 2376 C C . LEU A 1 315 ? 20.162 94.836 -23.521 1.00 74.36 315 LEU A C 1
ATOM 2377 O O . LEU A 1 315 ? 21.168 94.299 -23.054 1.00 73.20 315 LEU A O 1
ATOM 2382 N N . GLU A 1 316 ? 20.138 96.097 -23.938 1.00 80.51 316 GLU A N 1
ATOM 2383 C CA . GLU A 1 316 ? 21.322 96.951 -23.893 1.00 86.53 316 GLU A CA 1
ATOM 2384 C C . GLU A 1 316 ? 21.464 97.763 -22.604 1.00 89.38 316 GLU A C 1
ATOM 2385 O O . GLU A 1 316 ? 22.497 98.398 -22.374 1.00 89.22 316 GLU A O 1
ATOM 2391 N N . HIS A 1 317 ? 20.427 97.735 -21.768 1.00 92.91 317 HIS A N 1
ATOM 2392 C CA . HIS A 1 317 ? 20.438 98.455 -20.495 1.00 95.84 317 HIS A CA 1
ATOM 2393 C C . HIS A 1 317 ? 19.287 97.986 -19.599 1.00 96.64 317 HIS A C 1
ATOM 2394 O O . HIS A 1 317 ? 18.440 97.207 -20.090 1.00 96.96 317 HIS A O 1
ATOM 2401 N N . LYS B 1 3 ? 4.056 39.093 5.785 1.00 85.41 3 LYS B N 1
ATOM 2402 C CA . LYS B 1 3 ? 4.793 40.372 5.550 1.00 85.51 3 LYS B CA 1
ATOM 2403 C C . LYS B 1 3 ? 3.829 41.515 5.198 1.00 84.98 3 LYS B C 1
ATOM 2404 O O . LYS B 1 3 ? 2.648 41.282 4.916 1.00 84.62 3 LYS B O 1
ATOM 2410 N N . THR B 1 4 ? 4.345 42.744 5.219 1.00 82.98 4 THR B N 1
ATOM 2411 C CA . THR B 1 4 ? 3.559 43.943 4.911 1.00 80.89 4 THR B CA 1
ATOM 2412 C C . THR B 1 4 ? 3.176 44.053 3.427 1.00 78.06 4 THR B C 1
ATOM 2413 O O . THR B 1 4 ? 3.506 45.039 2.753 1.00 78.48 4 THR B O 1
ATOM 2417 N N . SER B 1 5 ? 2.456 43.043 2.942 1.00 74.31 5 SER B N 1
ATOM 2418 C CA . SER B 1 5 ? 2.013 42.961 1.547 1.00 69.76 5 SER B CA 1
ATOM 2419 C C . SER B 1 5 ? 0.956 43.981 1.128 1.00 65.59 5 SER B C 1
ATOM 2420 O O . SER B 1 5 ? -0.171 43.951 1.629 1.00 65.41 5 SER B O 1
ATOM 2423 N N . ARG B 1 6 ? 1.327 44.866 0.200 1.00 59.81 6 ARG B N 1
ATOM 2424 C CA . ARG B 1 6 ? 0.418 45.886 -0.328 1.00 53.51 6 ARG B CA 1
ATOM 2425 C C . ARG B 1 6 ? 0.654 45.980 -1.836 1.00 51.47 6 ARG B C 1
ATOM 2426 O O . ARG B 1 6 ? 1.105 47.004 -2.351 1.00 52.37 6 ARG B O 1
ATOM 2434 N N . LYS B 1 7 ? 0.337 44.906 -2.545 1.00 46.92 7 LYS B N 1
ATOM 2435 C CA . LYS B 1 7 ? 0.549 44.837 -3.985 1.00 43.12 7 LYS B CA 1
ATOM 2436 C C . LYS B 1 7 ? -0.728 45.019 -4.826 1.00 41.83 7 LYS B C 1
ATOM 2437 O O . LYS B 1 7 ? -1.722 44.318 -4.637 1.00 39.14 7 LYS B O 1
ATOM 2443 N N . VAL B 1 8 ? -0.681 45.973 -5.751 1.00 39.89 8 VAL B N 1
ATOM 2444 C CA . VAL B 1 8 ? -1.805 46.263 -6.627 1.00 38.11 8 VAL B CA 1
ATOM 2445 C C . VAL B 1 8 ? -1.394 46.138 -8.087 1.00 37.94 8 VAL B C 1
ATOM 2446 O O . VAL B 1 8 ? -0.347 46.639 -8.490 1.00 37.17 8 VAL B O 1
ATOM 2450 N N . VAL B 1 9 ? -2.239 45.481 -8.873 1.00 37.72 9 VAL B N 1
ATOM 2451 C CA . VAL B 1 9 ? -2.002 45.312 -10.302 1.00 37.89 9 VAL B CA 1
ATOM 2452 C C . VAL B 1 9 ? -3.050 46.085 -11.110 1.00 38.24 9 VAL B C 1
ATOM 2453 O O . VAL B 1 9 ? -4.248 45.969 -10.856 1.00 37.36 9 VAL B O 1
ATOM 2457 N N . ILE B 1 10 ? -2.598 46.882 -12.072 1.00 38.75 10 ILE B N 1
ATOM 2458 C CA . ILE B 1 10 ? -3.514 47.639 -12.916 1.00 39.42 10 ILE B CA 1
ATOM 2459 C C . ILE B 1 10 ? -3.502 47.020 -14.301 1.00 40.88 10 ILE B C 1
ATOM 2460 O O . ILE B 1 10 ? -2.459 46.986 -14.958 1.00 42.00 10 ILE B O 1
ATOM 2465 N N . VAL B 1 11 ? -4.656 46.525 -14.741 1.00 40.94 11 VAL B N 1
ATOM 2466 C CA . VAL B 1 11 ? -4.761 45.915 -16.064 1.00 42.05 11 VAL B CA 1
ATOM 2467 C C . VAL B 1 11 ? -5.288 46.933 -17.080 1.00 41.05 11 VAL B C 1
ATOM 2468 O O . VAL B 1 11 ? -6.397 47.454 -16.945 1.00 40.08 11 VAL B O 1
ATOM 2472 N N . GLY B 1 12 ? -4.476 47.202 -18.095 1.00 41.35 12 GLY B N 1
ATOM 2473 C CA . GLY B 1 12 ? -4.834 48.165 -19.116 1.00 42.28 12 GLY B CA 1
ATOM 2474 C C . GLY B 1 12 ? -4.001 49.402 -18.876 1.00 44.18 12 GLY B C 1
ATOM 2475 O O . GLY B 1 12 ? -4.088 50.001 -17.812 1.00 45.72 12 GLY B O 1
ATOM 2476 N N . THR B 1 13 ? -3.182 49.786 -19.846 1.00 47.47 13 THR B N 1
ATOM 2477 C CA . THR B 1 13 ? -2.335 50.963 -19.683 1.00 49.29 13 THR B CA 1
ATOM 2478 C C . THR B 1 13 ? -2.748 52.113 -20.603 1.00 50.27 13 THR B C 1
ATOM 2479 O O . THR B 1 13 ? -1.907 52.868 -21.095 1.00 50.14 13 THR B O 1
ATOM 2483 N N . GLY B 1 14 ? -4.054 52.238 -20.825 1.00 50.60 14 GLY B N 1
ATOM 2484 C CA . GLY B 1 14 ? -4.566 53.315 -21.652 1.00 49.14 14 GLY B CA 1
ATOM 2485 C C . GLY B 1 14 ? -4.694 54.540 -20.766 1.00 49.72 14 GLY B C 1
ATOM 2486 O O . GLY B 1 14 ? -4.056 54.606 -19.715 1.00 49.54 14 GLY B O 1
ATOM 2487 N N . PHE B 1 15 ? -5.515 55.503 -21.171 1.00 49.49 15 PHE B N 1
ATOM 2488 C CA . PHE B 1 15 ? -5.710 56.715 -20.386 1.00 51.65 15 PHE B CA 1
ATOM 2489 C C . PHE B 1 15 ? -6.200 56.419 -18.962 1.00 50.49 15 PHE B C 1
ATOM 2490 O O . PHE B 1 15 ? -5.613 56.865 -17.975 1.00 49.98 15 PHE B O 1
ATOM 2498 N N . VAL B 1 16 ? -7.287 55.667 -18.865 1.00 48.21 16 VAL B N 1
ATOM 2499 C CA . VAL B 1 16 ? -7.848 55.321 -17.574 1.00 44.58 16 VAL B CA 1
ATOM 2500 C C . VAL B 1 16 ? -6.800 54.638 -16.707 1.00 44.86 16 VAL B C 1
ATOM 2501 O O . VAL B 1 16 ? -6.505 55.091 -15.603 1.00 44.47 16 VAL B O 1
ATOM 2505 N N . GLY B 1 17 ? -6.231 53.551 -17.217 1.00 45.37 17 GLY B N 1
ATOM 2506 C CA . GLY B 1 17 ? -5.220 52.831 -16.468 1.00 45.43 17 GLY B CA 1
ATOM 2507 C C . GLY B 1 17 ? -4.070 53.691 -15.960 1.00 45.77 17 GLY B C 1
ATOM 2508 O O . GLY B 1 17 ? -3.731 53.653 -14.767 1.00 45.15 17 GLY B O 1
ATOM 2509 N N . THR B 1 18 ? -3.468 54.470 -16.854 1.00 44.57 18 THR B N 1
ATOM 2510 C CA . THR B 1 18 ? -2.349 55.316 -16.469 1.00 45.44 18 THR B CA 1
ATOM 2511 C C . THR B 1 18 ? -2.733 56.415 -15.476 1.00 44.96 18 THR B C 1
ATOM 2512 O O . THR B 1 18 ? -1.984 56.684 -14.535 1.00 44.94 18 THR B O 1
ATOM 2516 N N . SER B 1 19 ? -3.894 57.038 -15.663 1.00 43.39 19 SER B N 1
ATOM 2517 C CA . SER B 1 19 ? -4.307 58.093 -14.743 1.00 44.31 19 SER B CA 1
ATOM 2518 C C . SER B 1 19 ? -4.503 57.514 -13.350 1.00 44.93 19 SER B C 1
ATOM 2519 O O . SER B 1 19 ? -4.224 58.177 -12.349 1.00 47.10 19 SER B O 1
ATOM 2522 N N . ILE B 1 20 ? -4.976 56.272 -13.284 1.00 44.67 20 ILE B N 1
ATOM 2523 C CA . ILE B 1 20 ? -5.162 55.614 -12.001 1.00 42.79 20 ILE B CA 1
ATOM 2524 C C . ILE B 1 20 ? -3.772 55.361 -11.420 1.00 43.07 20 ILE B C 1
ATOM 2525 O O . ILE B 1 20 ? -3.564 55.439 -10.211 1.00 43.67 20 ILE B O 1
ATOM 2530 N N . ALA B 1 21 ? -2.814 55.068 -12.287 1.00 42.91 21 ALA B N 1
ATOM 2531 C CA . ALA B 1 21 ? -1.456 54.831 -11.827 1.00 44.07 21 ALA B CA 1
ATOM 2532 C C . ALA B 1 21 ? -0.894 56.124 -11.235 1.00 44.74 21 ALA B C 1
ATOM 2533 O O . ALA B 1 21 ? -0.362 56.126 -10.124 1.00 45.69 21 ALA B O 1
ATOM 2535 N N . TYR B 1 22 ? -1.029 57.226 -11.967 1.00 45.16 22 TYR B N 1
ATOM 2536 C CA . TYR B 1 22 ? -0.513 58.506 -11.492 1.00 46.07 22 TYR B CA 1
ATOM 2537 C C . TYR B 1 22 ? -1.053 58.880 -10.125 1.00 44.73 22 TYR B C 1
ATOM 2538 O O . TYR B 1 22 ? -0.302 59.340 -9.276 1.00 45.46 22 TYR B O 1
ATOM 2547 N N . ALA B 1 23 ? -2.356 58.697 -9.922 1.00 45.15 23 ALA B N 1
ATOM 2548 C CA . ALA B 1 23 ? -2.984 59.018 -8.644 1.00 44.21 23 ALA B CA 1
ATOM 2549 C C . ALA B 1 23 ? -2.510 58.064 -7.563 1.00 44.28 23 ALA B C 1
ATOM 2550 O O . ALA B 1 23 ? -2.296 58.473 -6.427 1.00 46.05 23 ALA B O 1
ATOM 2552 N N . MET B 1 24 ? -2.349 56.792 -7.920 1.00 45.25 24 MET B N 1
ATOM 2553 C CA . MET B 1 24 ? -1.890 55.777 -6.972 1.00 46.01 24 MET B CA 1
ATOM 2554 C C . MET B 1 24 ? -0.477 56.116 -6.507 1.00 46.89 24 MET B C 1
ATOM 2555 O O . MET B 1 24 ? -0.182 56.099 -5.314 1.00 48.38 24 MET B O 1
ATOM 2560 N N . ILE B 1 25 ? 0.393 56.432 -7.455 1.00 46.85 25 ILE B N 1
ATOM 2561 C CA . ILE B 1 25 ? 1.761 56.788 -7.129 1.00 47.24 25 ILE B CA 1
ATOM 2562 C C . ILE B 1 25 ? 1.780 58.087 -6.320 1.00 47.63 25 ILE B C 1
ATOM 2563 O O . ILE B 1 25 ? 2.443 58.178 -5.293 1.00 47.35 25 ILE B O 1
ATOM 2568 N N . ASN B 1 26 ? 1.032 59.084 -6.770 1.00 47.47 26 ASN B N 1
ATOM 2569 C CA . ASN B 1 26 ? 0.987 60.359 -6.068 1.00 50.49 26 ASN B CA 1
ATOM 2570 C C . ASN B 1 26 ? 0.544 60.222 -4.604 1.00 52.69 26 ASN B C 1
ATOM 2571 O O . ASN B 1 26 ? 1.116 60.858 -3.718 1.00 55.55 26 ASN B O 1
ATOM 2576 N N . GLN B 1 27 ? -0.466 59.398 -4.346 1.00 52.35 27 GLN B N 1
ATOM 2577 C CA . GLN B 1 27 ? -0.955 59.215 -2.981 1.00 52.48 27 GLN B CA 1
ATOM 2578 C C . GLN B 1 27 ? -0.238 58.073 -2.261 1.00 53.14 27 GLN B C 1
ATOM 2579 O O . GLN B 1 27 ? -0.486 57.807 -1.084 1.00 51.18 27 GLN B O 1
ATOM 2585 N N . GLY B 1 28 ? 0.661 57.409 -2.978 1.00 54.42 28 GLY B N 1
ATOM 2586 C CA . GLY B 1 28 ? 1.414 56.312 -2.398 1.00 55.46 28 GLY B CA 1
ATOM 2587 C C . GLY B 1 28 ? 0.558 55.392 -1.563 1.00 55.19 28 GLY B C 1
ATOM 2588 O O . GLY B 1 28 ? 0.839 55.165 -0.392 1.00 57.79 28 GLY B O 1
ATOM 2589 N N . VAL B 1 29 ? -0.492 54.860 -2.168 1.00 54.56 29 VAL B N 1
ATOM 2590 C CA . VAL B 1 29 ? -1.401 53.957 -1.475 1.00 54.33 29 VAL B CA 1
ATOM 2591 C C . VAL B 1 29 ? -0.908 52.512 -1.503 1.00 53.71 29 VAL B C 1
ATOM 2592 O O . VAL B 1 29 ? -1.140 51.743 -0.570 1.00 55.69 29 VAL B O 1
ATOM 2596 N N . ALA B 1 30 ? -0.213 52.150 -2.569 1.00 52.75 30 ALA B N 1
ATOM 2597 C CA . ALA B 1 30 ? 0.290 50.794 -2.712 1.00 52.78 30 ALA B CA 1
ATOM 2598 C C . ALA B 1 30 ? 1.807 50.699 -2.589 1.00 52.86 30 ALA B C 1
ATOM 2599 O O . ALA B 1 30 ? 2.536 51.633 -2.917 1.00 53.90 30 ALA B O 1
ATOM 2601 N N . ASN B 1 31 ? 2.272 49.553 -2.115 1.00 53.64 31 ASN B N 1
ATOM 2602 C CA . ASN B 1 31 ? 3.695 49.295 -1.963 1.00 54.73 31 ASN B CA 1
ATOM 2603 C C . ASN B 1 31 ? 4.244 48.887 -3.319 1.00 54.56 31 ASN B C 1
ATOM 2604 O O . ASN B 1 31 ? 5.290 49.367 -3.762 1.00 55.03 31 ASN B O 1
ATOM 2609 N N . GLU B 1 32 ? 3.519 47.990 -3.972 1.00 53.08 32 GLU B N 1
ATOM 2610 C CA . GLU B 1 32 ? 3.900 47.492 -5.280 1.00 52.82 32 GLU B CA 1
ATOM 2611 C C . GLU B 1 32 ? 2.808 47.861 -6.286 1.00 52.07 32 GLU B C 1
ATOM 2612 O O . GLU B 1 32 ? 1.623 47.619 -6.039 1.00 50.85 32 GLU B O 1
ATOM 2618 N N . LEU B 1 33 ? 3.202 48.460 -7.408 1.00 50.11 33 LEU B N 1
ATOM 2619 C CA . LEU B 1 33 ? 2.238 48.836 -8.435 1.00 50.93 33 LEU B CA 1
ATOM 2620 C C . LEU B 1 33 ? 2.668 48.238 -9.770 1.00 50.83 33 LEU B C 1
ATOM 2621 O O . LEU B 1 33 ? 3.645 48.683 -10.373 1.00 50.86 33 LEU B O 1
ATOM 2626 N N . VAL B 1 34 ? 1.941 47.224 -10.225 1.00 49.77 34 VAL B N 1
ATOM 2627 C CA . VAL B 1 34 ? 2.257 46.571 -11.490 1.00 49.39 34 VAL B CA 1
ATOM 2628 C C . VAL B 1 34 ? 1.303 47.043 -12.572 1.00 48.59 34 VAL B C 1
ATOM 2629 O O . VAL B 1 34 ? 0.095 47.131 -12.352 1.00 48.91 34 VAL B O 1
ATOM 2633 N N . LEU B 1 35 ? 1.846 47.342 -13.743 1.00 47.99 35 LEU B N 1
ATOM 2634 C CA . LEU B 1 35 ? 1.027 47.795 -14.855 1.00 50.20 35 LEU B CA 1
ATOM 2635 C C . LEU B 1 35 ? 1.058 46.723 -15.939 1.00 49.78 35 LEU B C 1
ATOM 2636 O O . LEU B 1 35 ? 2.126 46.342 -16.403 1.00 50.46 35 LEU B O 1
ATOM 2641 N N . ILE B 1 36 ? -0.113 46.232 -16.329 1.00 49.29 36 ILE B N 1
ATOM 2642 C CA . ILE B 1 36 ? -0.189 45.204 -17.354 1.00 48.69 36 ILE B CA 1
ATOM 2643 C C . ILE B 1 36 ? -0.772 45.744 -18.648 1.00 50.08 36 ILE B C 1
ATOM 2644 O O . ILE B 1 36 ? -1.935 46.144 -18.703 1.00 49.41 36 ILE B O 1
ATOM 2649 N N . ASP B 1 37 ? 0.051 45.754 -19.688 1.00 51.67 37 ASP B N 1
ATOM 2650 C CA . ASP B 1 37 ? -0.369 46.224 -20.999 1.00 54.88 37 ASP B CA 1
ATOM 2651 C C . ASP B 1 37 ? -1.004 45.047 -21.751 1.00 55.27 37 ASP B C 1
ATOM 2652 O O . ASP B 1 37 ? -0.338 44.056 -22.033 1.00 55.71 37 ASP B O 1
ATOM 2657 N N . VAL B 1 38 ? -2.295 45.154 -22.053 1.00 56.77 38 VAL B N 1
ATOM 2658 C CA . VAL B 1 38 ? -3.022 44.096 -22.756 1.00 59.37 38 VAL B CA 1
ATOM 2659 C C . VAL B 1 38 ? -3.313 44.468 -24.210 1.00 61.71 38 VAL B C 1
ATOM 2660 O O . VAL B 1 38 ? -3.303 45.642 -24.573 1.00 62.54 38 VAL B O 1
ATOM 2664 N N . ASN B 1 39 ? -3.575 43.464 -25.040 1.00 64.67 39 ASN B N 1
ATOM 2665 C CA . ASN B 1 39 ? -3.854 43.704 -26.453 1.00 68.25 39 ASN B CA 1
ATOM 2666 C C . ASN B 1 39 ? -5.224 44.339 -26.646 1.00 68.64 39 ASN B C 1
ATOM 2667 O O . ASN B 1 39 ? -5.487 44.960 -27.674 1.00 68.92 39 ASN B O 1
ATOM 2672 N N . GLN B 1 40 ? -6.092 44.184 -25.652 1.00 69.42 40 GLN B N 1
ATOM 2673 C CA . GLN B 1 40 ? -7.433 44.743 -25.724 1.00 71.52 40 GLN B CA 1
ATOM 2674 C C . GLN B 1 40 ? -7.433 46.255 -25.475 1.00 72.61 40 GLN B C 1
ATOM 2675 O O . GLN B 1 40 ? -8.452 46.919 -25.673 1.00 73.17 40 GLN B O 1
ATOM 2681 N N . GLU B 1 41 ? -6.291 46.793 -25.046 1.00 72.95 41 GLU B N 1
ATOM 2682 C CA . GLU B 1 41 ? -6.171 48.225 -24.765 1.00 73.38 41 GLU B CA 1
ATOM 2683 C C . GLU B 1 41 ? -4.856 48.821 -25.274 1.00 73.47 41 GLU B C 1
ATOM 2684 O O . GLU B 1 41 ? -3.772 48.276 -25.040 1.00 72.14 41 GLU B O 1
ATOM 2690 N N . LYS B 1 42 ? -4.969 49.949 -25.968 1.00 74.08 42 LYS B N 1
ATOM 2691 C CA . LYS B 1 42 ? -3.811 50.648 -26.518 1.00 75.03 42 LYS B CA 1
ATOM 2692 C C . LYS B 1 42 ? -3.139 51.499 -25.441 1.00 75.21 42 LYS B C 1
ATOM 2693 O O . LYS B 1 42 ? -3.800 52.265 -24.731 1.00 74.39 42 LYS B O 1
ATOM 2699 N N . ALA B 1 43 ? -1.822 51.355 -25.324 1.00 75.78 43 ALA B N 1
ATOM 2700 C CA . ALA B 1 43 ? -1.047 52.111 -24.344 1.00 76.81 43 ALA B CA 1
ATOM 2701 C C . ALA B 1 43 ? -1.003 53.594 -24.728 1.00 77.11 43 ALA B C 1
ATOM 2702 O O . ALA B 1 43 ? -1.033 53.938 -25.912 1.00 76.91 43 ALA B O 1
ATOM 2704 N N . GLU B 1 44 ? -0.941 54.462 -23.722 1.00 78.06 44 GLU B N 1
ATOM 2705 C CA . GLU B 1 44 ? -0.900 55.906 -23.939 1.00 78.94 44 GLU B CA 1
ATOM 2706 C C . GLU B 1 44 ? -0.083 56.559 -22.820 1.00 78.00 44 GLU B C 1
ATOM 2707 O O . GLU B 1 44 ? 0.253 55.910 -21.830 1.00 77.62 44 GLU B O 1
ATOM 2713 N N . GLY B 1 45 ? 0.236 57.840 -22.975 1.00 78.05 45 GLY B N 1
ATOM 2714 C CA . GLY B 1 45 ? 1.013 58.526 -21.955 1.00 77.83 45 GLY B CA 1
ATOM 2715 C C . GLY B 1 45 ? 2.496 58.205 -22.033 1.00 77.00 45 GLY B C 1
ATOM 2716 O O . GLY B 1 45 ? 2.881 57.059 -22.259 1.00 76.44 45 GLY B O 1
ATOM 2717 N N . GLU B 1 46 ? 3.333 59.215 -21.829 1.00 76.46 46 GLU B N 1
ATOM 2718 C CA . GLU B 1 46 ? 4.781 59.038 -21.899 1.00 75.96 46 GLU B CA 1
ATOM 2719 C C . GLU B 1 46 ? 5.359 58.289 -20.700 1.00 73.65 46 GLU B C 1
ATOM 2720 O O . GLU B 1 46 ? 4.813 58.334 -19.600 1.00 73.58 46 GLU B O 1
ATOM 2726 N N . ALA B 1 47 ? 6.471 57.595 -20.922 1.00 71.17 47 ALA B N 1
ATOM 2727 C CA . ALA B 1 47 ? 7.130 56.861 -19.851 1.00 68.41 47 ALA B CA 1
ATOM 2728 C C . ALA B 1 47 ? 7.748 57.884 -18.914 1.00 66.30 47 ALA B C 1
ATOM 2729 O O . ALA B 1 47 ? 7.869 57.652 -17.711 1.00 66.99 47 ALA B O 1
ATOM 2731 N N . LEU B 1 48 ? 8.137 59.021 -19.483 1.00 63.22 48 LEU B N 1
ATOM 2732 C CA . LEU B 1 48 ? 8.743 60.097 -18.713 1.00 59.42 48 LEU B CA 1
ATOM 2733 C C . LEU B 1 48 ? 7.784 60.579 -17.635 1.00 56.13 48 LEU B C 1
ATOM 2734 O O . LEU B 1 48 ? 8.196 60.853 -16.511 1.00 54.80 48 LEU B O 1
ATOM 2739 N N . ASP B 1 49 ? 6.505 60.685 -17.983 1.00 53.87 49 ASP B N 1
ATOM 2740 C CA . ASP B 1 49 ? 5.498 61.132 -17.029 1.00 52.87 49 ASP B CA 1
ATOM 2741 C C . ASP B 1 49 ? 5.321 60.128 -15.878 1.00 51.18 49 ASP B C 1
ATOM 2742 O O . ASP B 1 49 ? 4.932 60.495 -14.775 1.00 50.43 49 ASP B O 1
ATOM 2747 N N . LEU B 1 50 ? 5.620 58.861 -16.133 1.00 50.83 50 LEU B N 1
ATOM 2748 C CA . LEU B 1 50 ? 5.520 57.845 -15.095 1.00 50.58 50 LEU B CA 1
ATOM 2749 C C . LEU B 1 50 ? 6.686 58.070 -14.127 1.00 49.70 50 LEU B C 1
ATOM 2750 O O . LEU B 1 50 ? 6.526 57.997 -12.907 1.00 48.43 50 LEU B O 1
ATOM 2755 N N . LEU B 1 51 ? 7.863 58.341 -14.688 1.00 49.54 51 LEU B N 1
ATOM 2756 C CA . LEU B 1 51 ? 9.061 58.582 -13.892 1.00 48.52 51 LEU B CA 1
ATOM 2757 C C . LEU B 1 51 ? 8.912 59.822 -13.023 1.00 47.13 51 LEU B C 1
ATOM 2758 O O . LEU B 1 51 ? 9.300 59.809 -11.861 1.00 47.65 51 LEU B O 1
ATOM 2763 N N . ASP B 1 52 ? 8.362 60.898 -13.576 1.00 45.45 52 ASP B N 1
ATOM 2764 C CA . ASP B 1 52 ? 8.188 62.108 -12.782 1.00 45.79 52 ASP B CA 1
ATOM 2765 C C . ASP B 1 52 ? 7.219 61.816 -11.636 1.00 45.72 52 ASP B C 1
ATOM 2766 O O . ASP B 1 52 ? 7.414 62.282 -10.513 1.00 44.33 52 ASP B O 1
ATOM 2771 N N . GLY B 1 53 ? 6.180 61.037 -11.918 1.00 46.59 53 GLY B N 1
ATOM 2772 C CA . GLY B 1 53 ? 5.226 60.695 -10.880 1.00 46.16 53 GLY B CA 1
ATOM 2773 C C . GLY B 1 53 ? 5.937 60.054 -9.699 1.00 47.40 53 GLY B C 1
ATOM 2774 O O . GLY B 1 53 ? 5.794 60.498 -8.558 1.00 46.62 53 GLY B O 1
ATOM 2775 N N . MET B 1 54 ? 6.709 59.007 -9.977 1.00 47.20 54 MET B N 1
ATOM 2776 C CA . MET B 1 54 ? 7.465 58.304 -8.943 1.00 47.53 54 MET B CA 1
ATOM 2777 C C . MET B 1 54 ? 8.482 59.242 -8.275 1.00 48.02 54 MET B C 1
ATOM 2778 O O . MET B 1 54 ? 8.583 59.296 -7.049 1.00 46.63 54 MET B O 1
ATOM 2783 N N . ALA B 1 55 ? 9.227 59.982 -9.092 1.00 48.57 55 ALA B N 1
ATOM 2784 C CA . ALA B 1 55 ? 10.245 60.904 -8.591 1.00 50.55 55 ALA B CA 1
ATOM 2785 C C . ALA B 1 55 ? 9.704 61.962 -7.628 1.00 51.72 55 ALA B C 1
ATOM 2786 O O . ALA B 1 55 ? 10.372 62.313 -6.654 1.00 51.28 55 ALA B O 1
ATOM 2788 N N . TRP B 1 56 ? 8.500 62.462 -7.899 1.00 53.32 56 TRP B N 1
ATOM 2789 C CA . TRP B 1 56 ? 7.882 63.476 -7.053 1.00 54.41 56 TRP B CA 1
ATOM 2790 C C . TRP B 1 56 ? 6.909 62.914 -6.024 1.00 57.12 56 TRP B C 1
ATOM 2791 O O . TRP B 1 56 ? 6.354 63.669 -5.222 1.00 59.58 56 TRP B O 1
ATOM 2802 N N . GLY B 1 57 ? 6.694 61.600 -6.046 1.00 58.34 57 GLY B N 1
ATOM 2803 C CA . GLY B 1 57 ? 5.796 60.986 -5.083 1.00 58.42 57 GLY B CA 1
ATOM 2804 C C . GLY B 1 57 ? 6.475 60.905 -3.726 1.00 60.62 57 GLY B C 1
ATOM 2805 O O . GLY B 1 57 ? 7.640 60.499 -3.628 1.00 60.05 57 GLY B O 1
ATOM 2806 N N . GLU B 1 58 ? 5.763 61.295 -2.675 1.00 62.12 58 GLU B N 1
ATOM 2807 C CA . GLU B 1 58 ? 6.333 61.259 -1.333 1.00 64.98 58 GLU B CA 1
ATOM 2808 C C . GLU B 1 58 ? 6.695 59.848 -0.860 1.00 64.24 58 GLU B C 1
ATOM 2809 O O . GLU B 1 58 ? 7.696 59.666 -0.160 1.00 64.59 58 GLU B O 1
ATOM 2815 N N . LYS B 1 59 ? 5.894 58.851 -1.230 1.00 61.85 59 LYS B N 1
ATOM 2816 C CA . LYS B 1 59 ? 6.198 57.479 -0.833 1.00 61.11 59 LYS B CA 1
ATOM 2817 C C . LYS B 1 59 ? 6.951 56.741 -1.934 1.00 59.65 59 LYS B C 1
ATOM 2818 O O . LYS B 1 59 ? 6.642 56.884 -3.116 1.00 58.29 59 LYS B O 1
ATOM 2824 N N . ASN B 1 60 ? 7.935 55.944 -1.538 1.00 58.40 60 ASN B N 1
ATOM 2825 C CA . ASN B 1 60 ? 8.734 55.198 -2.496 1.00 59.20 60 ASN B CA 1
ATOM 2826 C C . ASN B 1 60 ? 8.077 53.888 -2.895 1.00 59.10 60 ASN B C 1
ATOM 2827 O O . ASN B 1 60 ? 8.308 52.848 -2.283 1.00 61.18 60 ASN B O 1
ATOM 2832 N N . VAL B 1 61 ? 7.261 53.940 -3.937 1.00 58.28 61 VAL B N 1
ATOM 2833 C CA . VAL B 1 61 ? 6.576 52.750 -4.411 1.00 58.20 61 VAL B CA 1
ATOM 2834 C C . VAL B 1 61 ? 7.298 52.118 -5.597 1.00 58.18 61 VAL B C 1
ATOM 2835 O O . VAL B 1 61 ? 7.750 52.811 -6.512 1.00 57.79 61 VAL B O 1
ATOM 2839 N N . SER B 1 62 ? 7.417 50.797 -5.569 1.00 57.22 62 SER B N 1
ATOM 2840 C CA . SER B 1 62 ? 8.063 50.087 -6.663 1.00 57.09 62 SER B CA 1
ATOM 2841 C C . SER B 1 62 ? 7.021 49.889 -7.750 1.00 55.91 62 SER B C 1
ATOM 2842 O O . SER B 1 62 ? 5.935 49.355 -7.508 1.00 56.34 62 SER B O 1
ATOM 2845 N N . VAL B 1 63 ? 7.362 50.341 -8.948 1.00 55.03 63 VAL B N 1
ATOM 2846 C CA . VAL B 1 63 ? 6.478 50.266 -10.096 1.00 54.38 63 VAL B CA 1
ATOM 2847 C C . VAL B 1 63 ? 7.155 49.462 -11.194 1.00 56.24 63 VAL B C 1
ATOM 2848 O O . VAL B 1 63 ? 8.380 49.466 -11.302 1.00 58.95 63 VAL B O 1
ATOM 2852 N N . TRP B 1 64 ? 6.373 48.769 -12.010 1.00 56.12 64 TRP B N 1
ATOM 2853 C CA . TRP B 1 64 ? 6.965 48.006 -13.100 1.00 56.95 64 TRP B CA 1
ATOM 2854 C C . TRP B 1 64 ? 5.915 47.354 -13.992 1.00 57.91 64 TRP B C 1
ATOM 2855 O O . TRP B 1 64 ? 4.817 47.035 -13.538 1.00 59.26 64 TRP B O 1
ATOM 2866 N N . SER B 1 65 ? 6.244 47.189 -15.271 1.00 59.10 65 SER B N 1
ATOM 2867 C CA . SER B 1 65 ? 5.326 46.566 -16.217 1.00 59.59 65 SER B CA 1
ATOM 2868 C C . SER B 1 65 ? 5.537 45.071 -16.160 1.00 59.25 65 SER B C 1
ATOM 2869 O O . SER B 1 65 ? 6.669 44.602 -16.260 1.00 59.85 65 SER B O 1
ATOM 2872 N N . GLY B 1 66 ? 4.449 44.324 -15.998 1.00 58.62 66 GLY B N 1
ATOM 2873 C CA . GLY B 1 66 ? 4.570 42.882 -15.914 1.00 58.34 66 GLY B CA 1
ATOM 2874 C C . GLY B 1 66 ? 3.531 42.046 -16.636 1.00 58.31 66 GLY B C 1
ATOM 2875 O O . GLY B 1 66 ? 2.769 42.533 -17.476 1.00 57.01 66 GLY B O 1
ATOM 2876 N N . THR B 1 67 ? 3.512 40.766 -16.277 1.00 59.02 67 THR B N 1
ATOM 2877 C CA . THR B 1 67 ? 2.616 39.775 -16.857 1.00 59.34 67 THR B CA 1
ATOM 2878 C C . THR B 1 67 ? 1.528 39.371 -15.869 1.00 58.46 67 THR B C 1
ATOM 2879 O O . THR B 1 67 ? 1.636 39.624 -14.669 1.00 57.81 67 THR B O 1
ATOM 2883 N N . TYR B 1 68 ? 0.480 38.739 -16.385 1.00 57.21 68 TYR B N 1
ATOM 2884 C CA . TYR B 1 68 ? -0.636 38.297 -15.565 1.00 56.78 68 TYR B CA 1
ATOM 2885 C C . TYR B 1 68 ? -0.236 37.468 -14.355 1.00 56.70 68 TYR B C 1
ATOM 2886 O O . TYR B 1 68 ? -0.930 37.474 -13.340 1.00 56.55 68 TYR B O 1
ATOM 2895 N N . GLU B 1 69 ? 0.875 36.750 -14.458 1.00 57.90 69 GLU B N 1
ATOM 2896 C CA . GLU B 1 69 ? 1.319 35.927 -13.342 1.00 59.26 69 GLU B CA 1
ATOM 2897 C C . GLU B 1 69 ? 1.562 36.789 -12.103 1.00 57.20 69 GLU B C 1
ATOM 2898 O O . GLU B 1 69 ? 1.536 36.286 -10.980 1.00 56.07 69 GLU B O 1
ATOM 2904 N N . GLU B 1 70 ? 1.789 38.084 -12.312 1.00 55.63 70 GLU B N 1
ATOM 2905 C CA . GLU B 1 70 ? 1.998 39.017 -11.208 1.00 55.66 70 GLU B CA 1
ATOM 2906 C C . GLU B 1 70 ? 0.729 39.127 -10.362 1.00 55.45 70 GLU B C 1
ATOM 2907 O O . GLU B 1 70 ? 0.766 39.633 -9.243 1.00 55.68 70 GLU B O 1
ATOM 2913 N N . CYS B 1 71 ? -0.391 38.653 -10.901 1.00 54.51 71 CYS B N 1
ATOM 2914 C CA . CYS B 1 71 ? -1.669 38.706 -10.198 1.00 54.78 71 CYS B CA 1
ATOM 2915 C C . CYS B 1 71 ? -1.847 37.576 -9.181 1.00 55.57 71 CYS B C 1
ATOM 2916 O O . CYS B 1 71 ? -2.800 37.576 -8.394 1.00 54.97 71 CYS B O 1
ATOM 2919 N N . GLN B 1 72 ? -0.933 36.614 -9.189 1.00 56.73 72 GLN B N 1
ATOM 2920 C CA . GLN B 1 72 ? -1.051 35.484 -8.276 1.00 57.14 72 GLN B CA 1
ATOM 2921 C C . GLN B 1 72 ? -0.984 35.876 -6.806 1.00 55.42 72 GLN B C 1
ATOM 2922 O O . GLN B 1 72 ? -1.781 35.399 -5.994 1.00 55.72 72 GLN B O 1
ATOM 2928 N N . ASP B 1 73 ? -0.032 36.734 -6.457 1.00 53.73 73 ASP B N 1
ATOM 2929 C CA . ASP B 1 73 ? 0.105 37.167 -5.068 1.00 54.37 73 ASP B CA 1
ATOM 2930 C C . ASP B 1 73 ? -0.322 38.627 -4.878 1.00 52.17 73 ASP B C 1
ATOM 2931 O O . ASP B 1 73 ? 0.029 39.259 -3.884 1.00 51.11 73 ASP B O 1
ATOM 2936 N N . ALA B 1 74 ? -1.079 39.151 -5.839 1.00 50.19 74 ALA B N 1
ATOM 2937 C CA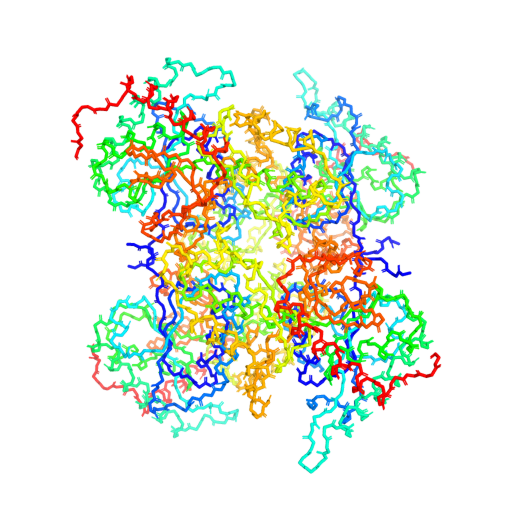 . ALA B 1 74 ? -1.571 40.525 -5.775 1.00 48.79 74 ALA B CA 1
ATOM 2938 C C . ALA B 1 74 ? -2.740 40.619 -4.805 1.00 46.99 74 ALA B C 1
ATOM 2939 O O . ALA B 1 74 ? -3.564 39.713 -4.724 1.00 48.37 74 ALA B O 1
ATOM 2941 N N . ASN B 1 75 ? -2.812 41.707 -4.054 1.00 46.08 75 ASN B N 1
ATOM 2942 C CA . ASN B 1 75 ? -3.916 41.861 -3.117 1.00 45.35 75 ASN B CA 1
ATOM 2943 C C . ASN B 1 75 ? -5.106 42.485 -3.818 1.00 43.00 75 ASN B C 1
ATOM 2944 O O . ASN B 1 75 ? -6.250 42.252 -3.454 1.00 41.71 75 ASN B O 1
ATOM 2949 N N . LEU B 1 76 ? -4.831 43.263 -4.850 1.00 41.76 76 LEU B N 1
ATOM 2950 C CA . LEU B 1 76 ? -5.900 43.932 -5.546 1.00 42.26 76 LEU B CA 1
ATOM 2951 C C . LEU B 1 76 ? -5.536 44.138 -7.006 1.00 42.42 76 LEU B C 1
ATOM 2952 O O . LEU B 1 76 ? -4.399 44.486 -7.332 1.00 42.41 76 LEU B O 1
ATOM 2957 N N . VAL B 1 77 ? -6.514 43.892 -7.875 1.00 42.27 77 VAL B N 1
ATOM 2958 C CA . VAL B 1 77 ? -6.368 44.048 -9.322 1.00 40.84 77 VAL B CA 1
ATOM 2959 C C . VAL B 1 77 ? -7.409 45.052 -9.801 1.00 39.59 77 VAL B C 1
ATOM 2960 O O . VAL B 1 77 ? -8.604 44.894 -9.527 1.00 38.92 77 VAL B O 1
ATOM 2964 N N . ILE B 1 78 ? -6.952 46.072 -10.520 1.00 39.47 78 ILE B N 1
ATOM 2965 C CA . ILE B 1 78 ? -7.828 47.119 -11.046 1.00 38.08 78 ILE B CA 1
ATOM 2966 C C . ILE B 1 78 ? -8.102 46.901 -12.537 1.00 39.57 78 ILE B C 1
ATOM 2967 O O . ILE B 1 78 ? -7.182 46.948 -13.349 1.00 40.90 78 ILE B O 1
ATOM 2972 N N . LEU B 1 79 ? -9.363 46.658 -12.888 1.00 38.50 79 LEU B N 1
ATOM 2973 C CA . LEU B 1 79 ? -9.745 46.443 -14.281 1.00 39.63 79 LEU B CA 1
ATOM 2974 C C . LEU B 1 79 ? -10.044 47.793 -14.934 1.00 40.52 79 LEU B C 1
ATOM 2975 O O . LEU B 1 79 ? -10.972 48.488 -14.524 1.00 41.56 79 LEU B O 1
ATOM 2980 N N . THR B 1 80 ? -9.271 48.153 -15.955 1.00 40.14 80 THR B N 1
ATOM 2981 C CA . THR B 1 80 ? -9.447 49.442 -16.615 1.00 40.89 80 THR B CA 1
ATOM 2982 C C . THR B 1 80 ? -9.640 49.411 -18.128 1.00 42.46 80 THR B C 1
ATOM 2983 O O . THR B 1 80 ? -10.056 50.406 -18.714 1.00 43.92 80 THR B O 1
ATOM 2987 N N . ALA B 1 81 ? -9.324 48.290 -18.764 1.00 43.36 81 ALA B N 1
ATOM 2988 C CA . ALA B 1 81 ? -9.435 48.188 -20.217 1.00 45.81 81 ALA B CA 1
ATOM 2989 C C . ALA B 1 81 ? -10.863 48.327 -20.752 1.00 48.09 81 ALA B C 1
ATOM 2990 O O . ALA B 1 81 ? -11.825 47.899 -20.115 1.00 46.95 81 ALA B O 1
ATOM 2992 N N . GLY B 1 82 ? -10.988 48.931 -21.931 1.00 50.80 82 GLY B N 1
ATOM 2993 C CA . GLY B 1 82 ? -12.296 49.112 -22.537 1.00 54.99 82 GLY B CA 1
ATOM 2994 C C . GLY B 1 82 ? -12.419 50.398 -23.332 1.00 57.37 82 GLY B C 1
ATOM 2995 O O . GLY B 1 82 ? -11.703 51.362 -23.075 1.00 57.32 82 GLY B O 1
ATOM 2996 N N . VAL B 1 83 ? -13.323 50.418 -24.306 1.00 60.47 83 VAL B N 1
ATOM 2997 C CA . VAL B 1 83 ? -13.521 51.611 -25.119 1.00 62.72 83 VAL B CA 1
ATOM 2998 C C . VAL B 1 83 ? -14.292 52.622 -24.291 1.00 64.64 83 VAL B C 1
ATOM 2999 O O . VAL B 1 83 ? -15.234 52.258 -23.588 1.00 64.64 83 VAL B O 1
ATOM 3003 N N . ASN B 1 84 ? -13.892 53.887 -24.377 1.00 66.63 84 ASN B N 1
ATOM 3004 C CA . ASN B 1 84 ? -14.540 54.944 -23.612 1.00 69.19 84 ASN B CA 1
ATOM 3005 C C . ASN B 1 84 ? -15.997 55.130 -23.985 1.00 69.86 84 ASN B C 1
ATOM 3006 O O . ASN B 1 84 ? -16.349 55.214 -25.160 1.00 71.34 84 ASN B O 1
ATOM 3011 N N . GLN B 1 85 ? -16.842 55.199 -22.965 1.00 70.61 85 GLN B N 1
ATOM 3012 C CA . GLN B 1 85 ? -18.271 55.376 -23.158 1.00 72.84 85 GLN B CA 1
ATOM 3013 C C . GLN B 1 85 ? -18.527 56.870 -23.345 1.00 73.58 85 GLN B C 1
ATOM 3014 O O . GLN B 1 85 ? -18.190 57.672 -22.474 1.00 74.44 85 GLN B O 1
ATOM 3020 N N . LYS B 1 86 ? -19.108 57.241 -24.482 1.00 73.69 86 LYS B N 1
ATOM 3021 C CA . LYS B 1 86 ? -19.390 58.645 -24.767 1.00 74.35 86 LYS B CA 1
ATOM 3022 C C . LYS B 1 86 ? -20.818 59.006 -24.365 1.00 74.21 86 LYS B C 1
ATOM 3023 O O . LYS B 1 86 ? -21.716 58.163 -24.419 1.00 74.94 86 LYS B O 1
ATOM 3029 N N . PRO B 1 87 ? -21.048 60.270 -23.962 1.00 74.06 87 PRO B N 1
ATOM 3030 C CA . PRO B 1 87 ? -22.381 60.720 -23.548 1.00 73.71 87 PRO B CA 1
ATOM 3031 C C . PRO B 1 87 ? -23.475 60.396 -24.562 1.00 73.67 87 PRO B C 1
ATOM 3032 O O . PRO B 1 87 ? -23.235 60.380 -25.770 1.00 73.82 87 PRO B O 1
ATOM 3036 N N . GLY B 1 88 ? -24.676 60.132 -24.058 1.00 73.48 88 GLY B N 1
ATOM 3037 C CA . GLY B 1 88 ? -25.788 59.813 -24.934 1.00 74.47 88 GLY B CA 1
ATOM 3038 C C . GLY B 1 88 ? -26.477 58.510 -24.572 1.00 74.64 88 GLY B C 1
ATOM 3039 O O . GLY B 1 88 ? -26.371 58.034 -23.443 1.00 74.44 88 GLY B O 1
ATOM 3040 N N . GLN B 1 89 ? -27.190 57.934 -25.534 1.00 74.46 89 GLN B N 1
ATOM 3041 C CA . GLN B 1 89 ? -27.892 56.678 -25.315 1.00 73.87 89 GLN B CA 1
ATOM 3042 C C . GLN B 1 89 ? -26.856 55.557 -25.277 1.00 71.60 89 GLN B C 1
ATOM 3043 O O . GLN B 1 89 ? -26.027 55.442 -26.177 1.00 72.46 89 GLN B O 1
ATOM 3049 N N . THR B 1 90 ? -26.912 54.744 -24.228 1.00 68.78 90 THR B N 1
ATOM 3050 C CA . THR B 1 90 ? -25.991 53.626 -24.000 1.00 67.75 90 THR B CA 1
ATOM 3051 C C . THR B 1 90 ? -25.071 53.112 -25.126 1.00 66.08 90 THR B C 1
ATOM 3052 O O . THR B 1 90 ? -23.847 53.268 -25.052 1.00 66.54 90 THR B O 1
ATOM 3056 N N . ARG B 1 91 ? -25.661 52.496 -26.147 1.00 62.32 91 ARG B N 1
ATOM 3057 C CA . ARG B 1 91 ? -24.926 51.901 -27.269 1.00 60.44 91 ARG B CA 1
ATOM 3058 C C . ARG B 1 91 ? -24.542 50.488 -26.881 1.00 57.52 91 ARG B C 1
ATOM 3059 O O . ARG B 1 91 ? -23.575 50.275 -26.152 1.00 56.41 91 ARG B O 1
ATOM 3067 N N . LEU B 1 92 ? -25.306 49.525 -27.383 1.00 54.03 92 LEU B N 1
ATOM 3068 C CA . LEU B 1 92 ? -25.082 48.127 -27.062 1.00 50.80 92 LEU B CA 1
ATOM 3069 C C . LEU B 1 92 ? -23.765 47.525 -27.547 1.00 48.58 92 LEU B C 1
ATOM 3070 O O . LEU B 1 92 ? -23.198 46.674 -26.867 1.00 47.69 92 LEU B O 1
ATOM 3075 N N . ASP B 1 93 ? -23.269 47.947 -28.707 1.00 46.87 93 ASP B N 1
ATOM 3076 C CA . ASP B 1 93 ? -22.026 47.366 -29.212 1.00 45.46 93 ASP B CA 1
ATOM 3077 C C . ASP B 1 93 ? -20.815 47.692 -28.337 1.00 44.67 93 ASP B C 1
ATOM 3078 O O . ASP B 1 93 ? -19.891 46.885 -28.231 1.00 41.68 93 ASP B O 1
ATOM 3083 N N . LEU B 1 94 ? -20.817 48.867 -27.709 1.00 45.32 94 LEU B N 1
ATOM 3084 C CA . LEU B 1 94 ? -19.717 49.242 -26.839 1.00 45.93 94 LEU B CA 1
ATOM 3085 C C . LEU B 1 94 ? -19.772 48.361 -25.588 1.00 45.96 94 LEU B C 1
ATOM 3086 O O . LEU B 1 94 ? -18.751 47.840 -25.138 1.00 44.94 94 LEU B O 1
ATOM 3091 N N . VAL B 1 95 ? -20.967 48.191 -25.033 1.00 43.86 95 VAL B N 1
ATOM 3092 C CA . VAL B 1 95 ? -21.142 47.347 -23.863 1.00 43.00 95 VAL B CA 1
ATOM 3093 C C . VAL B 1 95 ? -20.654 45.924 -24.185 1.00 43.91 95 VAL B C 1
ATOM 3094 O O . VAL B 1 95 ? -19.869 45.343 -23.436 1.00 45.02 95 VAL B O 1
ATOM 3098 N N . LYS B 1 96 ? -21.115 45.372 -25.302 1.00 42.62 96 LYS B N 1
ATOM 3099 C CA . LYS B 1 96 ? -20.725 44.025 -25.709 1.00 43.42 96 LYS B CA 1
ATOM 3100 C C . LYS B 1 96 ? -19.217 43.881 -25.940 1.00 42.11 96 LYS B C 1
ATOM 3101 O O . LYS B 1 96 ? -18.613 42.871 -25.567 1.00 40.86 96 LYS B O 1
ATOM 3107 N N . THR B 1 97 ? -18.612 44.885 -26.564 1.00 40.73 97 THR B N 1
ATOM 3108 C CA . THR B 1 97 ? -17.173 44.865 -26.816 1.00 41.95 97 THR B CA 1
ATOM 3109 C C . THR B 1 97 ? -16.407 44.803 -25.487 1.00 43.93 97 THR B C 1
ATOM 3110 O O . THR B 1 97 ? -15.477 44.011 -25.308 1.00 43.95 97 THR B O 1
ATOM 3114 N N . ASN B 1 98 ? -16.816 45.644 -24.552 1.00 42.46 98 ASN B N 1
ATOM 3115 C CA . ASN B 1 98 ? -16.159 45.696 -23.269 1.00 43.09 98 ASN B CA 1
ATOM 3116 C C . ASN B 1 98 ? -16.501 44.515 -22.385 1.00 43.27 98 ASN B C 1
ATOM 3117 O O . ASN B 1 98 ? -15.704 44.135 -21.537 1.00 43.39 98 ASN B O 1
ATOM 3122 N N . ALA B 1 99 ? -17.676 43.925 -22.570 1.00 44.63 99 ALA B N 1
ATOM 3123 C CA . ALA B 1 99 ? -18.029 42.762 -21.759 1.00 44.26 99 ALA B CA 1
ATOM 3124 C C . ALA B 1 99 ? -17.048 41.670 -22.157 1.00 45.19 99 ALA B C 1
ATOM 3125 O O . ALA B 1 99 ? -16.471 40.983 -21.307 1.00 46.14 99 ALA B O 1
ATOM 3127 N N . THR B 1 100 ? -16.841 41.549 -23.463 1.00 45.14 100 THR B N 1
ATOM 3128 C CA . THR B 1 100 ? -15.941 40.548 -24.011 1.00 46.23 100 THR B CA 1
ATOM 3129 C C . THR B 1 100 ? -14.522 40.768 -23.499 1.00 46.33 100 THR B C 1
ATOM 3130 O O . THR B 1 100 ? -13.868 39.836 -23.028 1.00 48.64 100 THR B O 1
ATOM 3134 N N . ILE B 1 101 ? -14.061 42.007 -23.589 1.00 44.14 101 ILE B N 1
ATOM 3135 C CA . ILE B 1 101 ? -12.738 42.368 -23.136 1.00 42.98 101 ILE B CA 1
ATOM 3136 C C . ILE B 1 101 ? -12.595 42.059 -21.652 1.00 44.63 101 ILE B C 1
ATOM 3137 O O . ILE B 1 101 ? -11.590 41.491 -21.221 1.00 45.12 101 ILE B O 1
ATOM 3142 N N . THR B 1 102 ? -13.612 42.412 -20.873 1.00 44.49 102 THR B N 1
ATOM 3143 C CA . THR B 1 102 ? -13.575 42.177 -19.440 1.00 44.40 102 THR B CA 1
ATOM 3144 C C . THR B 1 102 ? -13.530 40.698 -19.068 1.00 45.62 102 THR B C 1
ATOM 3145 O O . THR B 1 102 ? -12.760 40.301 -18.198 1.00 46.32 102 THR B O 1
ATOM 3149 N N . ARG B 1 103 ? -14.351 39.879 -19.712 1.00 45.63 103 ARG B N 1
ATOM 3150 C CA . ARG B 1 103 ? -14.348 38.462 -19.393 1.00 48.25 103 ARG B CA 1
ATOM 3151 C C . ARG B 1 103 ? -12.998 37.822 -19.678 1.00 48.01 103 ARG B C 1
ATOM 3152 O O . ARG B 1 103 ? -12.475 37.078 -18.854 1.00 46.06 103 ARG B O 1
ATOM 3160 N N . GLN B 1 104 ? -12.433 38.112 -20.846 1.00 48.35 104 GLN B N 1
ATOM 3161 C CA . GLN B 1 104 ? -11.147 37.538 -21.215 1.00 49.61 104 GLN B CA 1
ATOM 3162 C C . GLN B 1 104 ? -10.064 37.921 -20.212 1.00 50.30 104 GLN B C 1
ATOM 3163 O O . GLN B 1 104 ? -9.278 37.071 -19.774 1.00 50.33 104 GLN B O 1
ATOM 3169 N N . ILE B 1 105 ? -10.025 39.198 -19.843 1.00 48.94 105 ILE B N 1
ATOM 3170 C CA . ILE B 1 105 ? -9.030 39.666 -18.894 1.00 47.98 105 ILE B CA 1
ATOM 3171 C C . ILE B 1 105 ? -9.227 39.009 -17.536 1.00 47.36 105 ILE B C 1
ATOM 3172 O O . ILE B 1 105 ? -8.274 38.508 -16.944 1.00 44.29 105 ILE B O 1
ATOM 3177 N N . VAL B 1 106 ? -10.465 38.994 -17.053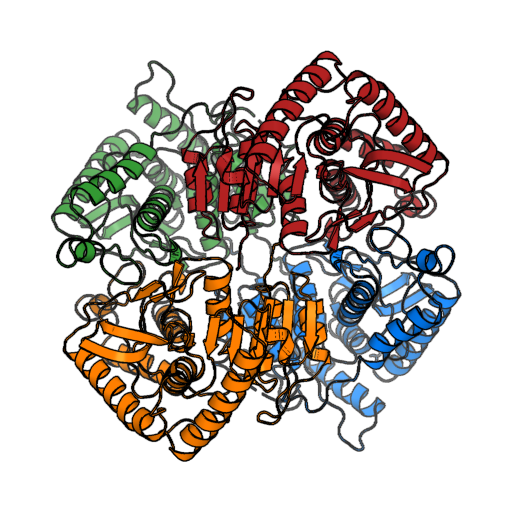 1.00 47.34 106 VAL B N 1
ATOM 3178 C CA . VAL B 1 106 ? -10.750 38.381 -15.763 1.00 49.24 106 VAL B CA 1
ATOM 3179 C C . VAL B 1 106 ? -10.392 36.898 -15.771 1.00 51.72 106 VAL B C 1
ATOM 3180 O O . VAL B 1 106 ? -9.964 36.346 -14.757 1.00 52.82 106 VAL B O 1
ATOM 3184 N N . LYS B 1 107 ? -10.563 36.260 -16.922 1.00 54.46 107 LYS B N 1
ATOM 3185 C CA . LYS B 1 107 ? -10.266 34.840 -17.067 1.00 56.03 107 LYS B CA 1
ATOM 3186 C C . LYS B 1 107 ? -8.761 34.614 -16.887 1.00 55.71 107 LYS B C 1
ATOM 3187 O O . LYS B 1 107 ? -8.344 33.673 -16.209 1.00 54.68 107 LYS B O 1
ATOM 3193 N N . GLU B 1 108 ? -7.959 35.496 -17.483 1.00 53.91 108 GLU B N 1
ATOM 3194 C CA . GLU B 1 108 ? -6.503 35.425 -17.393 1.00 53.98 108 GLU B CA 1
ATOM 3195 C C . GLU B 1 108 ? -6.012 35.673 -15.965 1.00 54.03 108 GLU B C 1
ATOM 3196 O O . GLU B 1 108 ? -5.068 35.028 -15.503 1.00 54.83 108 GLU B O 1
ATOM 3202 N N . VAL B 1 109 ? -6.654 36.612 -15.274 1.00 52.26 109 VAL B N 1
ATOM 3203 C CA . VAL B 1 109 ? -6.283 36.958 -13.910 1.00 49.75 109 VAL B CA 1
ATOM 3204 C C . VAL B 1 109 ? -6.526 35.802 -12.945 1.00 49.72 109 VAL B C 1
ATOM 3205 O O . VAL B 1 109 ? -5.672 35.480 -12.118 1.00 48.97 109 VAL B O 1
ATOM 3209 N N . MET B 1 110 ? -7.688 35.171 -13.047 1.00 50.36 110 MET B N 1
ATOM 3210 C CA . MET B 1 110 ? -8.001 34.057 -12.163 1.00 50.65 110 MET B CA 1
ATOM 3211 C C . MET B 1 110 ? -7.060 32.872 -12.395 1.00 51.62 110 MET B C 1
ATOM 3212 O O . MET B 1 110 ? -6.695 32.169 -11.455 1.00 50.28 110 MET B O 1
ATOM 3217 N N . ALA B 1 111 ? -6.658 32.676 -13.648 1.00 51.87 111 ALA B N 1
ATOM 3218 C CA . ALA B 1 111 ? -5.774 31.579 -14.012 1.00 54.07 111 ALA B CA 1
ATOM 3219 C C . ALA B 1 111 ? -4.390 31.718 -13.402 1.00 54.98 111 ALA B C 1
ATOM 3220 O O . ALA B 1 111 ? -3.644 30.741 -13.334 1.00 55.11 111 ALA B O 1
ATOM 3222 N N . SER B 1 112 ? -4.040 32.928 -12.973 1.00 54.47 112 SER B N 1
ATOM 3223 C CA . SER B 1 112 ? -2.726 33.156 -12.378 1.00 53.97 112 SER B CA 1
ATOM 3224 C C . SER B 1 112 ? -2.729 32.737 -10.913 1.00 52.29 112 SER B C 1
ATOM 3225 O O . SER B 1 112 ? -1.683 32.688 -10.280 1.00 53.60 112 SER B O 1
ATOM 3228 N N . GLY B 1 113 ? -3.911 32.438 -10.384 1.00 51.39 113 GLY B N 1
ATOM 3229 C CA . GLY B 1 113 ? -4.024 32.030 -8.995 1.00 50.24 113 GLY B CA 1
ATOM 3230 C C . GLY B 1 113 ? -4.408 33.173 -8.072 1.00 51.28 113 GLY B C 1
ATOM 3231 O O . GLY B 1 113 ? -4.250 33.076 -6.848 1.00 51.77 113 GLY B O 1
ATOM 3232 N N . PHE B 1 114 ? -4.910 34.259 -8.659 1.00 50.78 114 PHE B N 1
ATOM 3233 C CA . PHE B 1 114 ? -5.329 35.445 -7.911 1.00 48.26 114 PHE B CA 1
ATOM 3234 C C . PHE B 1 114 ? -6.471 35.126 -6.957 1.00 47.57 114 PHE B C 1
ATOM 3235 O O . PHE B 1 114 ? -7.402 34.396 -7.305 1.00 45.99 114 PHE B O 1
ATOM 3243 N N . ASP B 1 115 ? -6.401 35.684 -5.751 1.00 47.75 115 ASP B N 1
ATOM 3244 C CA . ASP B 1 115 ? -7.437 35.457 -4.751 1.00 46.76 115 ASP B CA 1
ATOM 3245 C C . ASP B 1 115 ? -7.670 36.718 -3.917 1.00 46.67 115 ASP B C 1
ATOM 3246 O O . ASP B 1 115 ? -8.012 36.637 -2.736 1.00 45.86 115 ASP B O 1
ATOM 3251 N N . GLY B 1 116 ? -7.487 37.886 -4.524 1.00 44.47 116 GLY B N 1
ATOM 3252 C CA . GLY B 1 116 ? -7.683 39.116 -3.775 1.00 42.66 116 GLY B CA 1
ATOM 3253 C C . GLY B 1 116 ? -9.012 39.798 -4.033 1.00 41.85 116 GLY B C 1
ATOM 3254 O O . GLY B 1 116 ? -10.064 39.162 -4.047 1.00 42.08 116 GLY B O 1
ATOM 3255 N N . ILE B 1 117 ? -8.960 41.110 -4.233 1.00 41.27 117 ILE B N 1
ATOM 3256 C CA . ILE B 1 117 ? -10.153 41.895 -4.506 1.00 38.92 117 ILE B CA 1
ATOM 3257 C C . ILE B 1 117 ? -10.056 42.576 -5.865 1.00 38.67 117 ILE B C 1
ATOM 3258 O O . ILE B 1 117 ? -8.983 43.027 -6.271 1.00 37.90 117 ILE B O 1
ATOM 3263 N N . PHE B 1 118 ? -11.180 42.612 -6.574 1.00 37.81 118 PHE B N 1
ATOM 3264 C CA . PHE B 1 118 ? -11.265 43.266 -7.880 1.00 37.44 118 PHE B CA 1
ATOM 3265 C C . PHE B 1 118 ? -11.904 44.648 -7.699 1.00 35.96 118 PHE B C 1
ATOM 3266 O O . PHE B 1 118 ? -12.885 44.800 -6.969 1.00 35.60 118 PHE B O 1
ATOM 3274 N N . VAL B 1 119 ? -11.338 45.653 -8.350 1.00 35.80 119 VAL B N 1
ATOM 3275 C CA . VAL B 1 119 ? -11.922 46.985 -8.326 1.00 33.73 119 VAL B CA 1
ATOM 3276 C C . VAL B 1 119 ? -12.072 47.272 -9.815 1.00 34.20 119 VAL B C 1
ATOM 3277 O O . VAL B 1 119 ? -11.095 47.265 -10.563 1.00 34.14 119 VAL B O 1
ATOM 3281 N N . VAL B 1 120 ? -13.309 47.481 -10.247 1.00 35.62 120 VAL B N 1
ATOM 3282 C CA . VAL B 1 120 ? -13.602 47.730 -11.652 1.00 34.53 120 VAL B CA 1
ATOM 3283 C C . VAL B 1 120 ? -13.851 49.205 -11.903 1.00 36.45 120 VAL B C 1
ATOM 3284 O O . VAL B 1 120 ? -14.732 49.816 -11.288 1.00 36.09 120 VAL B O 1
ATOM 3288 N N . ALA B 1 121 ? -13.070 49.779 -12.806 1.00 37.31 121 ALA B N 1
ATOM 3289 C CA . ALA B 1 121 ? -13.210 51.193 -13.136 1.00 39.86 121 ALA B CA 1
ATOM 3290 C C . ALA B 1 121 ? -13.543 51.382 -14.613 1.00 40.28 121 ALA B C 1
ATOM 3291 O O . ALA B 1 121 ? -13.602 52.510 -15.093 1.00 42.47 121 ALA B O 1
ATOM 3293 N N . SER B 1 122 ? -13.753 50.277 -15.327 1.00 40.68 122 SER B N 1
ATOM 3294 C CA . SER B 1 122 ? -14.099 50.331 -16.748 1.00 40.70 122 SER B CA 1
ATOM 3295 C C . SER B 1 122 ? -15.591 50.635 -16.858 1.00 39.49 122 SER B C 1
ATOM 3296 O O . SER B 1 122 ? -16.341 50.381 -15.925 1.00 39.13 122 SER B O 1
ATOM 3299 N N . ASN B 1 123 ? -16.018 51.162 -17.999 1.00 41.88 123 ASN B N 1
ATOM 3300 C CA . ASN B 1 123 ? -17.429 51.481 -18.224 1.00 43.33 123 ASN B CA 1
ATOM 3301 C C . ASN B 1 123 ? -18.049 50.592 -19.302 1.00 41.91 123 ASN B C 1
ATOM 3302 O O . ASN B 1 123 ? -17.358 50.169 -20.221 1.00 43.43 123 ASN B O 1
ATOM 3307 N N . PRO B 1 124 ? -19.354 50.273 -19.189 1.00 40.76 124 PRO B N 1
ATOM 3308 C CA . PRO B 1 124 ? -20.299 50.668 -18.132 1.00 40.10 124 PRO B CA 1
ATOM 3309 C C . PRO B 1 124 ? -19.945 49.916 -16.851 1.00 39.58 124 PRO B C 1
ATOM 3310 O O . PRO B 1 124 ? -20.054 48.689 -16.780 1.00 39.91 124 PRO B O 1
ATOM 3314 N N . VAL B 1 125 ? -19.510 50.672 -15.848 1.00 39.67 125 VAL B N 1
ATOM 3315 C CA . VAL B 1 125 ? -19.059 50.108 -14.585 1.00 39.88 125 VAL B CA 1
ATOM 3316 C C . VAL B 1 125 ? -19.954 49.085 -13.889 1.00 39.97 125 VAL B C 1
ATOM 3317 O O . VAL B 1 125 ? -19.482 48.004 -13.545 1.00 40.05 125 VAL B O 1
ATOM 3321 N N . ASP B 1 126 ? -21.230 49.404 -13.687 1.00 39.43 126 ASP B N 1
ATOM 3322 C CA . ASP B 1 126 ? -22.132 48.483 -13.005 1.00 40.71 126 ASP B CA 1
ATOM 3323 C C . ASP B 1 126 ? -22.250 47.130 -13.702 1.00 41.25 126 ASP B C 1
ATOM 3324 O O . ASP B 1 126 ? -22.302 46.083 -13.055 1.00 39.43 126 ASP B O 1
ATOM 3329 N N . ILE B 1 127 ? -22.286 47.157 -15.025 1.00 41.24 127 ILE B N 1
ATOM 3330 C CA . ILE B 1 127 ? -22.413 45.936 -15.796 1.00 40.90 127 ILE B CA 1
ATOM 3331 C C . ILE B 1 127 ? -21.135 45.120 -15.786 1.00 41.47 127 ILE B C 1
ATOM 3332 O O . ILE B 1 127 ? -21.182 43.897 -15.577 1.00 39.96 127 ILE B O 1
ATOM 3337 N N . LEU B 1 128 ? -19.998 45.784 -16.003 1.00 39.75 128 LEU B N 1
ATOM 3338 C CA . LEU B 1 128 ? -18.718 45.084 -16.003 1.00 38.62 128 LEU B CA 1
ATOM 3339 C C . LEU B 1 128 ? -18.367 44.561 -14.614 1.00 38.97 128 LEU B C 1
ATOM 3340 O O . LEU B 1 128 ? -17.575 43.634 -14.481 1.00 41.37 128 LEU B O 1
ATOM 3345 N N . THR B 1 129 ? -18.953 45.143 -13.576 1.00 37.67 129 THR B N 1
ATOM 3346 C CA . THR B 1 129 ? -18.673 44.667 -12.231 1.00 38.25 129 THR B CA 1
ATOM 3347 C C . THR B 1 129 ? -19.471 43.379 -12.026 1.00 39.92 129 THR B C 1
ATOM 3348 O O . THR B 1 129 ? -18.996 42.433 -11.387 1.00 37.96 129 THR B O 1
ATOM 3352 N N . TYR B 1 130 ? -20.680 43.346 -12.587 1.00 39.37 130 TYR B N 1
ATOM 3353 C CA . TYR B 1 130 ? -21.535 42.176 -12.469 1.00 40.15 130 TYR B CA 1
ATOM 3354 C C . TYR B 1 130 ? -20.904 41.004 -13.225 1.00 42.36 130 TYR B C 1
ATOM 3355 O O . TYR B 1 130 ? -20.917 39.866 -12.753 1.00 42.38 130 TYR B O 1
ATOM 3364 N N . LEU B 1 131 ? -20.337 41.287 -14.394 1.00 42.08 131 LEU B N 1
ATOM 3365 C CA . LEU B 1 131 ? -19.708 40.244 -15.188 1.00 42.04 131 LEU B CA 1
ATOM 3366 C C . LEU B 1 131 ? -18.431 39.753 -14.525 1.00 42.06 131 LEU B C 1
ATOM 3367 O O . LEU B 1 131 ? -18.119 38.564 -14.577 1.00 42.71 131 LEU B O 1
ATOM 3372 N N . THR B 1 132 ? -17.685 40.675 -13.923 1.00 40.60 132 THR B N 1
ATOM 3373 C CA . THR B 1 132 ? -16.443 40.318 -13.250 1.00 39.61 132 THR B CA 1
ATOM 3374 C C . THR B 1 132 ? -16.763 39.359 -12.108 1.00 38.49 132 THR B C 1
ATOM 3375 O O . THR B 1 132 ? -16.022 38.423 -11.850 1.00 39.31 132 THR B O 1
ATOM 3379 N N . TRP B 1 133 ? -17.879 39.604 -11.434 1.00 38.18 133 TRP B N 1
ATOM 3380 C CA . TRP B 1 133 ? -18.318 38.758 -10.344 1.00 40.09 133 TRP B CA 1
ATOM 3381 C C . TRP B 1 133 ? -18.639 37.359 -10.901 1.00 42.93 133 TRP B C 1
ATOM 3382 O O . TRP B 1 133 ? -18.231 36.350 -10.327 1.00 42.79 133 TRP B O 1
ATOM 3393 N N . GLN B 1 134 ? -19.361 37.310 -12.022 1.00 44.26 134 GLN B N 1
ATOM 3394 C CA . GLN B 1 134 ? -19.725 36.041 -12.654 1.00 46.03 134 GLN B CA 1
ATOM 3395 C C . GLN B 1 134 ? -18.518 35.262 -13.155 1.00 48.02 134 GLN B C 1
ATOM 3396 O O . GLN B 1 134 ? -18.387 34.065 -12.893 1.00 49.73 134 GLN B O 1
ATOM 3402 N N . GLU B 1 135 ? -17.637 35.941 -13.879 1.00 47.31 135 GLU B N 1
ATOM 3403 C CA . GLU B 1 135 ? -16.465 35.286 -14.432 1.00 48.66 135 GLU B CA 1
ATOM 3404 C C . GLU B 1 135 ? -15.473 34.803 -13.384 1.00 48.39 135 GLU B C 1
ATOM 3405 O O . GLU B 1 135 ? -14.977 33.680 -13.469 1.00 49.25 135 GLU B O 1
ATOM 3411 N N . SER B 1 136 ? -15.203 35.647 -12.393 1.00 46.90 136 SER B N 1
ATOM 3412 C CA . SER B 1 136 ? -14.236 35.343 -11.334 1.00 44.93 136 SER B CA 1
ATOM 3413 C C . SER B 1 136 ? -14.668 34.252 -10.360 1.00 44.10 136 SER B C 1
ATOM 3414 O O . SER B 1 136 ? -13.843 33.478 -9.879 1.00 44.22 136 SER B O 1
ATOM 3417 N N . GLY B 1 137 ? -15.956 34.218 -10.051 1.00 43.75 137 GLY B N 1
ATOM 3418 C CA . GLY B 1 137 ? -16.458 33.234 -9.117 1.00 44.47 137 GLY B CA 1
ATOM 3419 C C . GLY B 1 137 ? -16.205 33.664 -7.682 1.00 46.74 137 GLY B C 1
ATOM 3420 O O . GLY B 1 137 ? -16.419 32.889 -6.755 1.00 46.52 137 GLY B O 1
ATOM 3421 N N . LEU B 1 138 ? -15.754 34.902 -7.492 1.00 45.85 138 LEU B N 1
ATOM 3422 C CA . LEU B 1 138 ? -15.483 35.409 -6.151 1.00 43.60 138 LEU B CA 1
ATOM 3423 C C . LEU B 1 138 ? -16.750 35.889 -5.464 1.00 42.36 138 LEU B C 1
ATOM 3424 O O . LEU B 1 138 ? -17.787 36.068 -6.106 1.00 41.75 138 LEU B O 1
ATOM 3429 N N . PRO B 1 139 ? -16.688 36.079 -4.136 1.00 42.29 139 PRO B N 1
ATOM 3430 C CA . PRO B 1 139 ? -17.850 36.558 -3.375 1.00 43.16 139 PRO B CA 1
ATOM 3431 C C . PRO B 1 139 ? -18.171 37.978 -3.874 1.00 43.46 139 PRO B C 1
ATOM 3432 O O . PRO B 1 139 ? -17.264 38.731 -4.219 1.00 43.03 139 PRO B O 1
ATOM 3436 N N . ALA B 1 140 ? -19.448 38.338 -3.920 1.00 44.43 140 ALA B N 1
ATOM 3437 C CA . ALA B 1 140 ? -19.843 39.662 -4.403 1.00 45.50 140 ALA B CA 1
ATOM 3438 C C . ALA B 1 140 ? -19.159 40.801 -3.653 1.00 44.88 140 ALA B C 1
ATOM 3439 O O . ALA B 1 140 ? -18.871 41.839 -4.238 1.00 45.46 140 ALA B O 1
ATOM 3441 N N . SER B 1 141 ? -18.900 40.602 -2.364 1.00 45.33 141 SER B N 1
ATOM 3442 C CA . SER B 1 141 ? -18.261 41.629 -1.540 1.00 46.20 141 SER B CA 1
ATOM 3443 C C . SER B 1 141 ? -16.829 41.917 -1.973 1.00 45.14 141 SER B C 1
ATOM 3444 O O . SER B 1 141 ? -16.273 42.958 -1.635 1.00 44.91 141 SER B O 1
ATOM 3447 N N . ARG B 1 142 ? -16.238 40.999 -2.727 1.00 44.28 142 ARG B N 1
ATOM 3448 C CA . ARG B 1 142 ? -14.869 41.169 -3.185 1.00 42.39 142 ARG B CA 1
ATOM 3449 C C . ARG B 1 142 ? -14.719 41.678 -4.616 1.00 41.99 142 ARG B C 1
ATOM 3450 O O . ARG B 1 142 ? -13.609 41.684 -5.177 1.00 41.98 142 ARG B O 1
ATOM 3458 N N . VAL B 1 143 ? -15.829 42.095 -5.213 1.00 38.95 143 VAL B N 1
ATOM 3459 C CA . VAL B 1 143 ? -15.790 42.645 -6.563 1.00 37.78 143 VAL B CA 1
ATOM 3460 C C . VAL B 1 143 ? -16.426 44.030 -6.422 1.00 38.62 143 VAL B C 1
ATOM 3461 O O . VAL B 1 143 ? -17.640 44.163 -6.245 1.00 37.72 143 VAL B O 1
ATOM 3465 N N . VAL B 1 144 ? -15.584 45.058 -6.484 1.00 36.80 144 VAL B N 1
ATOM 3466 C CA . VAL B 1 144 ? -16.038 46.429 -6.268 1.00 36.79 144 VAL B CA 1
ATOM 3467 C C . VAL B 1 144 ? -15.958 47.362 -7.458 1.00 35.41 144 VAL B C 1
ATOM 3468 O O . VAL B 1 144 ? -14.882 47.584 -8.010 1.00 36.15 144 VAL B O 1
ATOM 3472 N N . GLY B 1 145 ? -17.104 47.906 -7.844 1.00 33.41 145 GLY B N 1
ATOM 3473 C CA . GLY B 1 145 ? -17.132 48.841 -8.944 1.00 34.24 145 GLY B CA 1
ATOM 3474 C C . GLY B 1 145 ? -16.985 50.261 -8.405 1.00 34.68 145 GLY B C 1
ATOM 3475 O O . GLY B 1 145 ? -17.354 50.543 -7.256 1.00 31.16 145 GLY B O 1
ATOM 3476 N N . THR B 1 146 ? -16.439 51.155 -9.226 1.00 34.92 146 THR B N 1
ATOM 3477 C CA . THR B 1 146 ? -16.259 52.545 -8.812 1.00 36.71 146 THR B CA 1
ATOM 3478 C C . THR B 1 146 ? -17.585 53.291 -8.622 1.00 36.46 146 THR B C 1
ATOM 3479 O O . THR B 1 146 ? -17.618 54.327 -7.973 1.00 37.70 146 THR B O 1
ATOM 3483 N N . GLY B 1 147 ? -18.667 52.759 -9.186 1.00 34.58 147 GLY B N 1
ATOM 3484 C CA . GLY B 1 147 ? -19.981 53.362 -9.022 1.00 36.72 147 GLY B CA 1
ATOM 3485 C C . GLY B 1 147 ? -20.166 54.861 -9.256 1.00 38.40 147 GLY B C 1
ATOM 3486 O O . GLY B 1 147 ? -19.751 55.392 -10.278 1.00 39.39 147 GLY B O 1
ATOM 3487 N N . THR B 1 148 ? -20.817 55.531 -8.307 1.00 39.21 148 THR B N 1
ATOM 3488 C CA . THR B 1 148 ? -21.078 56.968 -8.390 1.00 41.20 148 THR B CA 1
ATOM 3489 C C . THR B 1 148 ? -20.188 57.790 -7.470 1.00 41.95 148 THR B C 1
ATOM 3490 O O . THR B 1 148 ? -20.576 58.883 -7.051 1.00 43.30 148 THR B O 1
ATOM 3494 N N . THR B 1 149 ? -18.999 57.277 -7.166 1.00 41.29 149 THR B N 1
ATOM 3495 C CA . THR B 1 149 ? -18.078 57.983 -6.285 1.00 42.85 149 THR B CA 1
ATOM 3496 C C . THR B 1 149 ? -17.624 59.315 -6.852 1.00 41.80 149 THR B C 1
ATOM 3497 O O . THR B 1 149 ? -17.617 60.313 -6.147 1.00 41.70 149 THR B O 1
ATOM 3501 N N . LEU B 1 150 ? -17.232 59.323 -8.123 1.00 42.64 150 LEU B N 1
ATOM 3502 C CA . LEU B 1 150 ? -16.774 60.546 -8.772 1.00 41.23 150 LEU B CA 1
ATOM 3503 C C . LEU B 1 150 ? -17.910 61.553 -8.861 1.00 41.01 150 LEU B C 1
ATOM 3504 O O . LEU B 1 150 ? -17.741 62.734 -8.573 1.00 37.57 150 LEU B O 1
ATOM 3509 N N . ASP B 1 151 ? -19.079 61.072 -9.248 1.00 42.22 151 ASP B N 1
ATOM 3510 C CA . ASP B 1 151 ? -20.224 61.948 -9.384 1.00 45.05 151 ASP B CA 1
ATOM 3511 C C . ASP B 1 151 ? -20.652 62.485 -8.019 1.00 44.42 151 ASP B C 1
ATOM 3512 O O . ASP B 1 151 ? -21.136 63.618 -7.894 1.00 42.37 151 ASP B O 1
ATOM 3517 N N . THR B 1 152 ? -20.456 61.671 -6.992 1.00 41.68 152 THR B N 1
ATOM 3518 C CA . THR B 1 152 ? -20.809 62.091 -5.658 1.00 38.36 152 THR B CA 1
ATOM 3519 C C . THR B 1 152 ? -19.838 63.176 -5.212 1.00 37.80 152 THR B C 1
ATOM 3520 O O . THR B 1 152 ? -20.242 64.162 -4.612 1.00 38.51 152 THR B O 1
ATOM 3524 N N . THR B 1 153 ? -18.558 63.011 -5.515 1.00 37.74 153 THR B N 1
ATOM 3525 C CA . THR B 1 153 ? -17.574 64.019 -5.138 1.00 40.43 153 THR B CA 1
ATOM 3526 C C . THR B 1 153 ? -17.950 65.346 -5.797 1.00 42.89 153 THR B C 1
ATOM 3527 O O . THR B 1 153 ? -17.899 66.402 -5.172 1.00 41.16 153 THR B O 1
ATOM 3531 N N . ARG B 1 154 ? -18.326 65.258 -7.072 1.00 44.37 154 ARG B N 1
ATOM 3532 C CA . ARG B 1 154 ? -18.731 66.404 -7.863 1.00 45.70 154 ARG B CA 1
ATOM 3533 C C . ARG B 1 154 ? -20.000 67.002 -7.263 1.00 45.48 154 ARG B C 1
ATOM 3534 O O . ARG B 1 154 ? -20.130 68.217 -7.127 1.00 46.17 154 ARG B O 1
ATOM 3542 N N . PHE B 1 155 ? -20.926 66.121 -6.913 1.00 44.17 155 PHE B N 1
ATOM 3543 C CA . PHE B 1 155 ? -22.196 66.481 -6.305 1.00 43.71 155 PHE B CA 1
ATOM 3544 C C . PHE B 1 155 ? -21.981 67.387 -5.094 1.00 46.00 155 PHE B C 1
ATOM 3545 O O . PHE B 1 155 ? -22.563 68.474 -4.998 1.00 46.79 155 PHE B O 1
ATOM 3553 N N . ARG B 1 156 ? -21.142 66.922 -4.168 1.00 44.58 156 ARG B N 1
ATOM 3554 C CA . ARG B 1 156 ? -20.852 67.655 -2.945 1.00 44.42 156 ARG B CA 1
ATOM 3555 C C . ARG B 1 156 ? -20.077 68.941 -3.187 1.00 44.77 156 ARG B C 1
ATOM 3556 O O . ARG B 1 156 ? -20.269 69.939 -2.486 1.00 41.36 156 ARG B O 1
ATOM 3564 N N . LYS B 1 157 ? -19.195 68.905 -4.176 1.00 44.89 157 LYS B N 1
ATOM 3565 C CA . LYS B 1 157 ? -18.384 70.061 -4.498 1.00 46.33 157 LYS B CA 1
ATOM 3566 C C . LYS B 1 157 ? -19.248 71.200 -5.022 1.00 47.62 157 LYS B C 1
ATOM 3567 O O . LYS B 1 157 ? -19.058 72.360 -4.645 1.00 45.75 157 LYS B O 1
ATOM 3573 N N . GLU B 1 158 ? -20.194 70.867 -5.896 1.00 48.88 158 GLU B N 1
ATOM 3574 C CA . GLU B 1 158 ? -21.069 71.877 -6.465 1.00 50.43 158 GLU B CA 1
ATOM 3575 C C . GLU B 1 158 ? -21.963 72.424 -5.370 1.00 50.56 158 GLU B C 1
ATOM 3576 O O . GLU B 1 158 ? -22.235 73.620 -5.320 1.00 51.60 158 GLU B O 1
ATOM 3582 N N . ILE B 1 159 ? -22.424 71.547 -4.487 1.00 49.25 159 ILE B N 1
ATOM 3583 C CA . ILE B 1 159 ? -23.277 71.996 -3.402 1.00 47.41 159 ILE B CA 1
ATOM 3584 C C . ILE B 1 159 ? -22.488 72.973 -2.529 1.00 46.30 159 ILE B C 1
ATOM 3585 O O . ILE B 1 159 ? -22.997 74.030 -2.160 1.00 45.66 159 ILE B O 1
ATOM 3590 N N . ALA B 1 160 ? -21.237 72.624 -2.235 1.00 44.54 160 ALA B N 1
ATOM 3591 C CA . ALA B 1 160 ? -20.369 73.464 -1.415 1.00 45.70 160 ALA B CA 1
ATOM 3592 C C . ALA B 1 160 ? -20.228 74.867 -2.014 1.00 46.62 160 ALA B C 1
ATOM 3593 O O . ALA B 1 160 ? -20.527 75.856 -1.345 1.00 45.42 160 ALA B O 1
ATOM 3595 N N . LEU B 1 161 ? -19.777 74.933 -3.268 1.00 47.44 161 LEU B N 1
ATOM 3596 C CA . LEU B 1 161 ? -19.594 76.190 -3.997 1.00 48.47 161 LEU B CA 1
ATOM 3597 C C . LEU B 1 161 ? -20.844 77.051 -3.968 1.00 47.17 161 LEU B C 1
ATOM 3598 O O . LEU B 1 161 ? -20.770 78.264 -3.784 1.00 47.34 161 LEU B O 1
ATOM 3603 N N . LYS B 1 162 ? -21.990 76.415 -4.155 1.00 46.01 162 LYS B N 1
ATOM 3604 C CA . LYS B 1 162 ? -23.248 77.128 -4.153 1.00 50.49 162 LYS B CA 1
ATOM 3605 C C . LYS B 1 162 ? -23.563 77.765 -2.794 1.00 52.89 162 LYS B C 1
ATOM 3606 O O . LYS B 1 162 ? -24.075 78.887 -2.745 1.00 54.70 162 LYS B O 1
ATOM 3612 N N . LEU B 1 163 ? -23.261 77.062 -1.701 1.00 52.96 163 LEU B N 1
ATOM 3613 C CA . LEU B 1 163 ? -23.536 77.582 -0.358 1.00 51.79 163 LEU B CA 1
ATOM 3614 C C . LEU B 1 163 ? -22.307 78.179 0.315 1.00 51.21 163 LEU B C 1
ATOM 3615 O O . LEU B 1 163 ? -22.343 78.528 1.493 1.00 52.42 163 LEU B O 1
ATOM 3620 N N . ALA B 1 164 ? -21.219 78.296 -0.437 1.00 51.09 164 ALA B N 1
ATOM 3621 C CA . ALA B 1 164 ? -19.971 78.864 0.080 1.00 50.60 164 ALA B CA 1
ATOM 3622 C C . ALA B 1 164 ? -19.444 78.171 1.342 1.00 49.51 164 ALA B C 1
ATOM 3623 O O . ALA B 1 164 ? -18.995 78.823 2.285 1.00 52.11 164 ALA B O 1
ATOM 3625 N N . VAL B 1 165 ? -19.490 76.846 1.354 1.00 49.22 165 VAL B N 1
ATOM 3626 C CA . VAL B 1 165 ? -19.003 76.080 2.498 1.00 47.25 165 VAL B CA 1
ATOM 3627 C C . VAL B 1 165 ? -18.002 75.031 2.048 1.00 45.89 165 VAL B C 1
ATOM 3628 O O . VAL B 1 165 ? -17.869 74.756 0.859 1.00 42.77 165 VAL B O 1
ATOM 3632 N N . ASP B 1 166 ? -17.296 74.457 3.016 1.00 47.96 166 ASP B N 1
ATOM 3633 C CA . ASP B 1 166 ? -16.297 73.427 2.752 1.00 48.30 166 ASP B CA 1
ATOM 3634 C C . ASP B 1 166 ? -16.939 72.072 2.455 1.00 44.88 166 ASP B C 1
ATOM 3635 O O . ASP B 1 166 ? -17.774 71.588 3.208 1.00 44.04 166 ASP B O 1
ATOM 3640 N N . PRO B 1 167 ? -16.546 71.451 1.336 1.00 43.60 167 PRO B N 1
ATOM 3641 C CA . PRO B 1 167 ? -17.037 70.153 0.863 1.00 44.62 167 PRO B CA 1
ATOM 3642 C C . PRO B 1 167 ? -17.175 69.075 1.941 1.00 43.72 167 PRO B C 1
ATOM 3643 O O . PRO B 1 167 ? -18.103 68.269 1.901 1.00 42.67 167 PRO B O 1
ATOM 3647 N N . ARG B 1 168 ? -16.252 69.066 2.895 1.00 43.14 168 ARG B N 1
ATOM 3648 C CA . ARG B 1 168 ? -16.280 68.082 3.964 1.00 44.91 168 ARG B CA 1
ATOM 3649 C C . ARG B 1 168 ? -17.475 68.261 4.884 1.00 45.03 168 ARG B C 1
ATOM 3650 O O . ARG B 1 168 ? -17.806 67.362 5.656 1.00 44.23 168 ARG B O 1
ATOM 3658 N N . SER B 1 169 ? -18.123 69.419 4.801 1.00 42.36 169 SER B N 1
ATOM 3659 C CA . SER B 1 169 ? -19.284 69.689 5.637 1.00 40.01 169 SER B CA 1
ATOM 3660 C C . SER B 1 169 ? -20.532 69.152 4.952 1.00 36.79 169 SER B C 1
ATOM 3661 O O . SER B 1 169 ? -21.600 69.095 5.546 1.00 35.26 169 SER B O 1
ATOM 3664 N N . VAL B 1 170 ? -20.380 68.769 3.690 1.00 36.15 170 VAL B N 1
ATOM 3665 C CA . VAL B 1 170 ? -21.477 68.233 2.896 1.00 38.01 170 VAL B CA 1
ATOM 3666 C C . VAL B 1 170 ? -21.442 66.710 2.837 1.00 40.43 170 VAL B C 1
ATOM 3667 O O . VAL B 1 170 ? -20.401 66.115 2.570 1.00 41.08 170 VAL B O 1
ATOM 3671 N N . HIS B 1 171 ? -22.589 66.093 3.094 1.00 42.43 171 HIS B N 1
ATOM 3672 C CA . HIS B 1 171 ? -22.737 64.644 3.034 1.00 45.13 171 HIS B CA 1
ATOM 3673 C C . HIS B 1 171 ? -23.969 64.373 2.189 1.00 45.43 171 HIS B C 1
ATOM 3674 O O . HIS B 1 171 ? -25.024 64.952 2.418 1.00 46.55 171 HIS B O 1
ATOM 3681 N N . GLY B 1 172 ? -23.828 63.494 1.208 1.00 45.80 172 GLY B N 1
ATOM 3682 C CA . GLY B 1 172 ? -24.943 63.173 0.341 1.00 45.43 172 GLY B CA 1
ATOM 3683 C C . GLY B 1 172 ? -24.460 62.220 -0.725 1.00 44.04 172 GLY B C 1
ATOM 3684 O O . GLY B 1 172 ? -23.256 62.011 -0.871 1.00 43.82 172 GLY B O 1
ATOM 3685 N N . TYR B 1 173 ? -25.380 61.648 -1.487 1.00 42.27 173 TYR B N 1
ATOM 3686 C CA . TYR B 1 173 ? -24.964 60.711 -2.511 1.00 40.06 173 TYR B CA 1
ATOM 3687 C C . TYR B 1 173 ? -25.786 60.726 -3.782 1.00 40.50 173 TYR B C 1
ATOM 3688 O O . TYR B 1 173 ? -26.969 61.088 -3.789 1.00 40.43 173 TYR B O 1
ATOM 3697 N N . ILE B 1 174 ? -25.118 60.326 -4.860 1.00 38.89 174 ILE B N 1
ATOM 3698 C CA . ILE B 1 174 ? -25.737 60.151 -6.151 1.00 37.24 174 ILE B CA 1
ATOM 3699 C C . ILE B 1 174 ? -25.945 58.638 -6.113 1.00 39.29 174 ILE B C 1
ATOM 3700 O O . ILE B 1 174 ? -25.006 57.894 -5.834 1.00 39.94 174 ILE B O 1
ATOM 3705 N N . LEU B 1 175 ? -27.157 58.176 -6.381 1.00 40.25 175 LEU B N 1
ATOM 3706 C CA . LEU B 1 175 ? -27.435 56.749 -6.330 1.00 41.81 175 LEU B CA 1
ATOM 3707 C C . LEU B 1 175 ? -27.645 56.139 -7.707 1.00 43.06 175 LEU B C 1
ATOM 3708 O O . LEU B 1 175 ? -27.943 56.850 -8.669 1.00 43.43 175 LEU B O 1
ATOM 3713 N N . GLY B 1 176 ? -27.477 54.817 -7.784 1.00 44.51 176 GLY B N 1
ATOM 3714 C CA . GLY B 1 176 ? -27.698 54.085 -9.023 1.00 45.83 176 GLY B CA 1
ATOM 3715 C C . GLY B 1 176 ? -26.548 54.020 -10.008 1.00 47.08 176 GLY B C 1
ATOM 3716 O O . GLY B 1 176 ? -25.388 54.022 -9.622 1.00 48.74 176 GLY B O 1
ATOM 3717 N N . GLU B 1 177 ? -26.883 53.951 -11.292 1.00 49.50 177 GLU B N 1
ATOM 3718 C CA . GLU B 1 177 ? -25.887 53.892 -12.353 1.00 52.90 177 GLU B CA 1
ATOM 3719 C C . GLU B 1 177 ? -25.506 55.315 -12.732 1.00 53.45 177 GLU B C 1
ATOM 3720 O O . GLU B 1 177 ? -26.358 56.093 -13.151 1.00 54.06 177 GLU B O 1
ATOM 3726 N N . HIS B 1 178 ? -24.232 55.664 -12.587 1.00 54.67 178 HIS B N 1
ATOM 3727 C CA . HIS B 1 178 ? -23.811 57.019 -12.901 1.00 55.97 178 HIS B CA 1
ATOM 3728 C C . HIS B 1 178 ? -24.034 57.325 -14.372 1.00 57.62 178 HIS B C 1
ATOM 3729 O O . HIS B 1 178 ? -23.654 56.556 -15.260 1.00 58.08 178 HIS B O 1
ATOM 3736 N N . GLY B 1 179 ? -24.685 58.455 -14.610 1.00 58.75 179 GLY B N 1
ATOM 3737 C CA . GLY B 1 179 ? -25.005 58.880 -15.957 1.00 59.68 179 GLY B CA 1
ATOM 3738 C C . GLY B 1 179 ? -26.332 59.618 -15.920 1.00 60.94 179 GLY B C 1
ATOM 3739 O O . GLY B 1 179 ? -26.794 60.033 -14.852 1.00 61.13 179 GLY B O 1
ATOM 3740 N N . ASP B 1 180 ? -26.963 59.770 -17.077 1.00 60.30 180 ASP B N 1
ATOM 3741 C CA . ASP B 1 180 ? -28.230 60.481 -17.156 1.00 59.61 180 ASP B CA 1
ATOM 3742 C C . ASP B 1 180 ? -29.360 59.911 -16.282 1.00 57.43 180 ASP B C 1
ATOM 3743 O O . ASP B 1 180 ? -30.329 60.620 -15.985 1.00 57.80 180 ASP B O 1
ATOM 3748 N N . SER B 1 181 ? -29.252 58.653 -15.855 1.00 53.78 181 SER B N 1
ATOM 3749 C CA . SER B 1 181 ? -30.308 58.097 -15.010 1.00 51.27 181 SER B CA 1
ATOM 3750 C C . SER B 1 181 ? -29.969 58.067 -13.511 1.00 49.27 181 SER B C 1
ATOM 3751 O O . SER B 1 181 ? -30.748 57.547 -12.714 1.00 48.47 181 SER B O 1
ATOM 3754 N N . GLU B 1 182 ? -28.827 58.635 -13.118 1.00 48.38 182 GLU B N 1
ATOM 3755 C CA . GLU B 1 182 ? -28.450 58.649 -11.696 1.00 47.76 182 GLU B CA 1
ATOM 3756 C C . GLU B 1 182 ? -29.396 59.507 -10.860 1.00 47.81 182 GLU B C 1
ATOM 3757 O O . GLU B 1 182 ? -29.969 60.489 -11.344 1.00 49.61 182 GLU B O 1
ATOM 3763 N N . VAL B 1 183 ? -29.546 59.132 -9.596 1.00 45.38 183 VAL B N 1
ATOM 3764 C CA . VAL B 1 183 ? -30.444 59.832 -8.702 1.00 45.01 183 VAL B CA 1
ATOM 3765 C C . VAL B 1 183 ? -29.752 60.610 -7.600 1.00 45.94 183 VAL B C 1
ATOM 3766 O O . VAL B 1 183 ? -29.053 60.023 -6.773 1.00 44.95 183 VAL B O 1
ATOM 3770 N N . ALA B 1 184 ? -29.957 61.925 -7.582 1.00 44.95 184 ALA B N 1
ATOM 3771 C CA . ALA B 1 184 ? -29.370 62.771 -6.539 1.00 46.19 184 ALA B CA 1
ATOM 3772 C C . ALA B 1 184 ? -30.268 62.650 -5.309 1.00 46.64 184 ALA B C 1
ATOM 3773 O O . ALA B 1 184 ? -31.374 63.178 -5.295 1.00 48.77 184 ALA B O 1
ATOM 3775 N N . ALA B 1 185 ? -29.798 61.957 -4.276 1.00 46.46 185 ALA B N 1
ATOM 3776 C CA . ALA B 1 185 ? -30.604 61.772 -3.073 1.00 43.21 185 ALA B CA 1
ATOM 3777 C C . ALA B 1 185 ? -30.663 63.002 -2.162 1.00 43.36 185 ALA B C 1
ATOM 3778 O O . ALA B 1 185 ? -30.071 63.012 -1.077 1.00 41.03 185 ALA B O 1
ATOM 3780 N N . TRP B 1 186 ? -31.387 64.031 -2.599 1.00 42.10 186 TRP B N 1
ATOM 3781 C CA . TRP B 1 186 ? -31.526 65.255 -1.811 1.00 43.10 186 TRP B CA 1
ATOM 3782 C C . TRP B 1 186 ? -32.081 65.012 -0.403 1.00 43.44 186 TRP B C 1
ATOM 3783 O O . TRP B 1 186 ? -31.679 65.673 0.550 1.00 45.73 186 TRP B O 1
ATOM 3794 N N . SER B 1 187 ? -33.003 64.066 -0.272 1.00 43.95 187 SER B N 1
ATOM 3795 C CA . SER B 1 187 ? -33.600 63.756 1.021 1.00 44.43 187 SER B CA 1
ATOM 3796 C C . SER B 1 187 ? -32.552 63.378 2.074 1.00 45.98 187 SER B C 1
ATOM 3797 O O . SER B 1 187 ? -32.812 63.455 3.273 1.00 45.72 187 SER B O 1
ATOM 3800 N N . HIS B 1 188 ? -31.373 62.952 1.631 1.00 46.34 188 HIS B N 1
ATOM 3801 C CA . HIS B 1 188 ? -30.324 62.585 2.569 1.00 46.16 188 HIS B CA 1
ATOM 3802 C C . HIS B 1 188 ? -29.011 63.267 2.279 1.00 45.64 188 HIS B C 1
ATOM 3803 O O . HIS B 1 188 ? -27.946 62.658 2.307 1.00 44.90 188 HIS B O 1
ATOM 3810 N N . THR B 1 189 ? -29.116 64.557 2.010 1.00 44.14 189 THR B N 1
ATOM 3811 C CA . THR B 1 189 ? -27.972 65.390 1.743 1.00 43.97 189 THR B CA 1
ATOM 3812 C C . THR B 1 189 ? -27.996 66.494 2.784 1.00 43.83 189 THR B C 1
ATOM 3813 O O . THR B 1 189 ? -29.001 67.186 2.939 1.00 43.92 189 THR B O 1
ATOM 3817 N N . THR B 1 190 ? -26.898 66.648 3.512 1.00 42.97 190 THR B N 1
ATOM 3818 C CA . THR B 1 190 ? -26.827 67.667 4.552 1.00 42.12 190 THR B CA 1
ATOM 3819 C C . THR B 1 190 ? -25.642 68.582 4.397 1.00 40.73 190 THR B C 1
ATOM 3820 O O . THR B 1 190 ? -24.645 68.227 3.773 1.00 40.68 190 THR B O 1
ATOM 3824 N N . VAL B 1 191 ? -25.765 69.771 4.975 1.00 41.95 191 VAL B N 1
ATOM 3825 C CA . VAL B 1 191 ? -24.708 70.777 4.940 1.00 39.91 191 VAL B CA 1
ATOM 3826 C C . VAL B 1 191 ? -24.535 71.201 6.382 1.00 40.50 191 VAL B C 1
ATOM 3827 O O . VAL B 1 191 ? -25.381 71.909 6.934 1.00 41.08 191 VAL B O 1
ATOM 3831 N N . GLY B 1 192 ? -23.448 70.753 7.002 1.00 39.04 192 GLY B N 1
ATOM 3832 C CA . GLY B 1 192 ? -23.233 71.074 8.399 1.00 39.33 192 GLY B CA 1
ATOM 3833 C C . GLY B 1 192 ? -24.325 70.441 9.253 1.00 40.49 192 GLY B C 1
ATOM 3834 O O . GLY B 1 192 ? -24.618 70.908 10.358 1.00 41.38 192 GLY B O 1
ATOM 3835 N N . GLY B 1 193 ? -24.939 69.378 8.736 1.00 39.08 193 GLY B N 1
ATOM 3836 C CA . GLY B 1 193 ? -25.989 68.701 9.469 1.00 40.88 193 GLY B CA 1
ATOM 3837 C C . GLY B 1 193 ? -27.382 69.169 9.097 1.00 44.51 193 GLY B C 1
ATOM 3838 O O . GLY B 1 193 ? -28.375 68.549 9.477 1.00 45.99 193 GLY B O 1
ATOM 3839 N N . LYS B 1 194 ? -27.470 70.260 8.347 1.00 46.81 194 LYS B N 1
ATOM 3840 C CA . LYS B 1 194 ? -28.770 70.784 7.959 1.00 47.61 194 LYS B CA 1
ATOM 3841 C C . LYS B 1 194 ? -29.251 70.191 6.648 1.00 48.75 194 LYS B C 1
ATOM 3842 O O . LYS B 1 194 ? -28.556 70.258 5.634 1.00 46.91 194 LYS B O 1
ATOM 3848 N N . PRO B 1 195 ? -30.452 69.591 6.655 1.00 51.13 195 PRO B N 1
ATOM 3849 C CA . PRO B 1 195 ? -31.021 68.993 5.446 1.00 52.36 195 PRO B CA 1
ATOM 3850 C C . PRO B 1 195 ? -31.071 70.046 4.346 1.00 53.84 195 PRO B C 1
ATOM 3851 O O . PRO B 1 195 ? -31.604 71.143 4.546 1.00 53.88 195 PRO B O 1
ATOM 3855 N N . ILE B 1 196 ? -30.498 69.713 3.196 1.00 54.85 196 ILE B N 1
ATOM 3856 C CA . ILE B 1 196 ? -30.461 70.621 2.064 1.00 56.91 196 ILE B CA 1
ATOM 3857 C C . ILE B 1 196 ? -31.885 71.061 1.717 1.00 58.87 196 ILE B C 1
ATOM 3858 O O . ILE B 1 196 ? -32.108 72.168 1.232 1.00 57.45 196 ILE B O 1
ATOM 3863 N N . MET B 1 197 ? -32.850 70.195 2.001 1.00 62.68 197 MET B N 1
ATOM 3864 C CA . MET B 1 197 ? -34.243 70.493 1.710 1.00 67.13 197 MET B CA 1
ATOM 3865 C C . MET B 1 197 ? -34.784 71.684 2.510 1.00 68.86 197 MET B C 1
ATOM 3866 O O . MET B 1 197 ? -35.635 72.428 2.015 1.00 69.47 197 MET B O 1
ATOM 3871 N N . GLU B 1 198 ? -34.304 71.864 3.740 1.00 69.57 198 GLU B N 1
ATOM 3872 C CA . GLU B 1 198 ? -34.747 72.991 4.557 1.00 70.24 198 GLU B CA 1
ATOM 3873 C C . GLU B 1 198 ? -34.384 74.291 3.842 1.00 72.04 198 GLU B C 1
ATOM 3874 O O . GLU B 1 198 ? -35.184 75.224 3.795 1.00 72.63 198 GLU B O 1
ATOM 3880 N N . TYR B 1 199 ? -33.177 74.346 3.281 1.00 73.22 199 TYR B N 1
ATOM 3881 C CA . TYR B 1 199 ? -32.726 75.535 2.562 1.00 74.66 199 TYR B CA 1
ATOM 3882 C C . TYR B 1 199 ? -33.744 75.942 1.489 1.00 76.87 199 TYR B C 1
ATOM 3883 O O . TYR B 1 199 ? -33.657 77.035 0.927 1.00 77.76 199 TYR B O 1
ATOM 3892 N N . VAL B 1 200 ? -34.704 75.064 1.207 1.00 78.54 200 VAL B N 1
ATOM 3893 C CA . VAL B 1 200 ? -35.720 75.333 0.190 1.00 80.70 200 VAL B CA 1
ATOM 3894 C C . VAL B 1 200 ? -37.116 75.480 0.781 1.00 82.62 200 VAL B C 1
ATOM 3895 O O . VAL B 1 200 ? -37.773 76.507 0.613 1.00 82.91 200 VAL B O 1
ATOM 3899 N N . GLU B 1 201 ? -37.561 74.429 1.463 1.00 84.83 201 GLU B N 1
ATOM 3900 C CA . GLU B 1 201 ? -38.886 74.380 2.071 1.00 86.93 201 GLU B CA 1
ATOM 3901 C C . GLU B 1 201 ? -38.920 74.996 3.472 1.00 87.79 201 GLU B C 1
ATOM 3902 O O . GLU B 1 201 ? -39.525 74.435 4.387 1.00 87.79 201 GLU B O 1
ATOM 3908 N N . LYS B 1 202 ? -38.280 76.148 3.642 1.00 88.57 202 LYS B N 1
ATOM 3909 C CA . LYS B 1 202 ? -38.252 76.807 4.944 1.00 89.47 202 LYS B CA 1
ATOM 3910 C C . LYS B 1 202 ? -37.481 78.122 4.896 1.00 90.17 202 LYS B C 1
ATOM 3911 O O . LYS B 1 202 ? -38.071 79.192 5.015 1.00 90.64 202 LYS B O 1
ATOM 3917 N N . ASP B 1 203 ? -36.166 78.038 4.712 1.00 90.79 203 ASP B N 1
ATOM 3918 C CA . ASP B 1 203 ? -35.316 79.224 4.658 1.00 91.96 203 ASP B CA 1
ATOM 3919 C C . ASP B 1 203 ? -35.333 79.927 3.306 1.00 92.47 203 ASP B C 1
ATOM 3920 O O . ASP B 1 203 ? -34.751 81.002 3.158 1.00 92.38 203 ASP B O 1
ATOM 3925 N N . HIS B 1 204 ? -35.993 79.316 2.326 1.00 93.14 204 HIS B N 1
ATOM 3926 C CA . HIS B 1 204 ? -36.087 79.882 0.982 1.00 93.50 204 HIS B CA 1
ATOM 3927 C C . HIS B 1 204 ? -34.762 80.467 0.494 1.00 93.02 204 HIS B C 1
ATOM 3928 O O . HIS B 1 204 ? -34.747 81.460 -0.233 1.00 92.98 204 HIS B O 1
ATOM 3935 N N . ARG B 1 205 ? -33.651 79.850 0.889 1.00 92.52 205 ARG B N 1
ATOM 3936 C CA . ARG B 1 205 ? -32.335 80.332 0.485 1.00 92.24 205 ARG B CA 1
ATOM 3937 C C . ARG B 1 205 ? -31.997 79.887 -0.941 1.00 91.71 205 ARG B C 1
ATOM 3938 O O . ARG B 1 205 ? -30.951 80.244 -1.488 1.00 91.78 205 ARG B O 1
ATOM 3946 N N . LEU B 1 206 ? -32.902 79.108 -1.530 1.00 90.72 206 LEU B N 1
ATOM 3947 C CA . LEU B 1 206 ? -32.775 78.612 -2.899 1.00 89.77 206 LEU B CA 1
ATOM 3948 C C . LEU B 1 206 ? -33.986 77.739 -3.238 1.00 89.78 206 LEU B C 1
ATOM 3949 O O . LEU B 1 206 ? -34.589 77.130 -2.351 1.00 89.63 206 LEU B O 1
ATOM 3954 N N . GLU B 1 207 ? -34.342 77.687 -4.519 1.00 89.46 207 GLU B N 1
ATOM 3955 C CA . GLU B 1 207 ? -35.508 76.926 -4.959 1.00 89.39 207 GLU B CA 1
ATOM 3956 C C . GLU B 1 207 ? -35.248 75.631 -5.721 1.00 88.20 207 GLU B C 1
ATOM 3957 O O . GLU B 1 207 ? -34.114 75.292 -6.051 1.00 88.20 207 GLU B O 1
ATOM 3963 N N . GLU B 1 208 ? -36.339 74.928 -6.004 1.00 86.29 208 GLU B N 1
ATOM 3964 C CA . GLU B 1 208 ? -36.325 73.653 -6.707 1.00 84.78 208 GLU B CA 1
ATOM 3965 C C . GLU B 1 208 ? -35.414 73.626 -7.935 1.00 83.10 208 GLU B C 1
ATOM 3966 O O . GLU B 1 208 ? -34.751 72.619 -8.201 1.00 83.32 208 GLU B O 1
ATOM 3972 N N . ASN B 1 209 ? -35.379 74.728 -8.680 1.00 80.39 209 ASN B N 1
ATOM 3973 C CA . ASN B 1 209 ? -34.562 74.806 -9.890 1.00 76.84 209 ASN B CA 1
ATOM 3974 C C . ASN B 1 209 ? -33.063 74.848 -9.605 1.00 74.42 209 ASN B C 1
ATOM 3975 O O . ASN B 1 209 ? -32.253 74.478 -10.454 1.00 73.57 209 ASN B O 1
ATOM 3980 N N . ASP B 1 210 ? -32.687 75.303 -8.418 1.00 72.84 210 ASP B N 1
ATOM 3981 C CA . ASP B 1 210 ? -31.275 75.348 -8.071 1.00 73.13 210 ASP B CA 1
ATOM 3982 C C . ASP B 1 210 ? -30.753 73.915 -7.977 1.00 72.18 210 ASP B C 1
ATOM 3983 O O . ASP B 1 210 ? -29.602 73.639 -8.319 1.00 71.84 210 ASP B O 1
ATOM 3988 N N . LEU B 1 211 ? -31.617 73.005 -7.530 1.00 69.80 211 LEU B N 1
ATOM 3989 C CA . LEU B 1 211 ? -31.256 71.601 -7.389 1.00 67.84 211 LEU B CA 1
ATOM 3990 C C . LEU B 1 211 ? -31.112 70.927 -8.754 1.00 68.12 211 LEU B C 1
ATOM 3991 O O . LEU B 1 211 ? -30.154 70.194 -9.003 1.00 68.54 211 LEU B O 1
ATOM 3996 N N . THR B 1 212 ? -32.070 71.181 -9.636 1.00 67.81 212 THR B N 1
ATOM 3997 C CA . THR B 1 212 ? -32.056 70.607 -10.975 1.00 66.45 212 THR B CA 1
ATOM 3998 C C . THR B 1 212 ? -30.793 71.016 -11.724 1.00 66.07 212 THR B C 1
ATOM 3999 O O . THR B 1 212 ? -30.108 70.182 -12.323 1.00 65.78 212 THR B O 1
ATOM 4003 N N . VAL B 1 213 ? -30.492 72.310 -11.688 1.00 64.13 213 VAL B N 1
ATOM 4004 C CA . VAL B 1 213 ? -29.308 72.839 -12.350 1.00 63.02 213 VAL B CA 1
ATOM 4005 C C . VAL B 1 213 ? -28.059 72.130 -11.840 1.00 61.92 213 VAL B C 1
ATOM 4006 O O . VAL B 1 213 ? -27.150 71.799 -12.607 1.00 61.88 213 VAL B O 1
ATOM 4010 N N . LEU B 1 214 ? -28.029 71.886 -10.536 1.00 60.72 214 LEU B N 1
ATOM 4011 C CA . LEU B 1 214 ? -26.880 71.252 -9.918 1.00 58.23 214 LEU B CA 1
ATOM 4012 C C . LEU B 1 214 ? -26.735 69.769 -10.252 1.00 57.91 214 LEU B C 1
ATOM 4013 O O . LEU B 1 214 ? -25.626 69.298 -10.488 1.00 57.94 214 LEU B O 1
ATOM 4018 N N . ALA B 1 215 ? -27.844 69.035 -10.280 1.00 57.11 215 ALA B N 1
ATOM 4019 C CA . ALA B 1 215 ? -27.794 67.607 -10.594 1.00 56.45 215 ALA B CA 1
ATOM 4020 C C . ALA B 1 215 ? -27.371 67.391 -12.039 1.00 57.54 215 ALA B C 1
ATOM 4021 O O . ALA B 1 215 ? -26.618 66.463 -12.340 1.00 57.89 215 ALA B O 1
ATOM 4023 N N . ASP B 1 216 ? -27.859 68.247 -12.934 1.00 58.70 216 ASP B N 1
ATOM 4024 C CA . ASP B 1 216 ? -27.516 68.130 -14.347 1.00 57.74 216 ASP B CA 1
ATOM 4025 C C . ASP B 1 216 ? -26.045 68.426 -14.537 1.00 55.65 216 ASP B C 1
ATOM 4026 O O . ASP B 1 216 ? -25.381 67.795 -15.360 1.00 55.27 216 ASP B O 1
ATOM 4031 N N . LYS B 1 217 ? -25.531 69.388 -13.779 1.00 53.75 217 LYS B N 1
ATOM 4032 C CA . LYS B 1 217 ? -24.125 69.723 -13.895 1.00 54.28 217 LYS B CA 1
ATOM 4033 C C . LYS B 1 217 ? -23.311 68.465 -13.636 1.00 53.93 217 LYS B C 1
ATOM 4034 O O . LYS B 1 217 ? -22.311 68.202 -14.304 1.00 55.30 217 LYS B O 1
ATOM 4040 N N . VAL B 1 218 ? -23.757 67.679 -12.669 1.00 52.38 218 VAL B N 1
ATOM 4041 C CA . VAL B 1 218 ? -23.062 66.455 -12.333 1.00 52.36 218 VAL B CA 1
ATOM 4042 C C . VAL B 1 218 ? -23.277 65.409 -13.414 1.00 52.09 218 VAL B C 1
ATOM 4043 O O . VAL B 1 218 ? -22.345 64.720 -13.805 1.00 50.99 218 VAL B O 1
ATOM 4047 N N . LYS B 1 219 ? -24.507 65.301 -13.899 1.00 55.45 219 LYS B N 1
ATOM 4048 C CA . LYS B 1 219 ? -24.826 64.333 -14.939 1.00 59.72 219 LYS B CA 1
ATOM 4049 C C . LYS B 1 219 ? -24.184 64.624 -16.286 1.00 62.37 219 LYS B C 1
ATOM 4050 O O . LYS B 1 219 ? -23.903 63.703 -17.047 1.00 63.49 219 LYS B O 1
ATOM 4056 N N . ASN B 1 220 ? -23.955 65.898 -16.584 1.00 66.96 220 ASN B N 1
ATOM 4057 C CA . ASN B 1 220 ? -23.376 66.284 -17.870 1.00 71.21 220 ASN B CA 1
ATOM 4058 C C . ASN B 1 220 ? -21.867 66.159 -17.966 1.00 72.89 220 ASN B C 1
ATOM 4059 O O . ASN B 1 220 ? -21.256 66.681 -18.897 1.00 73.81 220 ASN B O 1
ATOM 4064 N N . ALA B 1 221 ? -21.264 65.466 -17.010 1.00 75.87 221 ALA B N 1
ATOM 4065 C CA . ALA B 1 221 ? -19.818 65.273 -17.018 1.00 78.05 221 ALA B CA 1
ATOM 4066 C C . ALA B 1 221 ? -19.485 63.858 -16.568 1.00 79.30 221 ALA B C 1
ATOM 4067 O O . ALA B 1 221 ? -18.317 63.497 -16.444 1.00 79.78 221 ALA B O 1
ATOM 4069 N N . ALA B 1 222 ? -20.521 63.060 -16.335 1.00 81.54 222 ALA B N 1
ATOM 4070 C CA . ALA B 1 222 ? -20.351 61.684 -15.887 1.00 85.05 222 ALA B CA 1
ATOM 4071 C C . ALA B 1 222 ? -19.597 60.811 -16.885 1.00 87.86 222 ALA B C 1
ATOM 4072 O O . ALA B 1 222 ? -19.344 59.637 -16.614 1.00 89.13 222 ALA B O 1
ATOM 4074 N N . TYR B 1 223 ? -19.231 61.379 -18.030 1.00 91.31 223 TYR B N 1
ATOM 4075 C CA . TYR B 1 223 ? -18.518 60.619 -19.055 1.00 94.22 223 TYR B CA 1
ATOM 4076 C C . TYR B 1 223 ? -17.388 61.391 -19.728 1.00 95.13 223 TYR B C 1
ATOM 4077 O O . TYR B 1 223 ? -16.633 60.822 -20.516 1.00 95.29 223 TYR B O 1
ATOM 4086 N N . GLU B 1 224 ? -17.268 62.679 -19.417 1.00 96.09 224 GLU B N 1
ATOM 4087 C CA . GLU B 1 224 ? -16.230 63.510 -20.021 1.00 96.73 224 GLU B CA 1
ATOM 4088 C C . GLU B 1 224 ? -14.821 62.970 -19.783 1.00 96.44 224 GLU B C 1
ATOM 4089 O O . GLU B 1 224 ? -14.523 62.435 -18.715 1.00 96.38 224 GLU B O 1
ATOM 4095 N N . ILE B 1 225 ? -13.964 63.107 -20.792 1.00 96.13 225 ILE B N 1
ATOM 4096 C CA . ILE B 1 225 ? -12.577 62.652 -20.704 1.00 95.42 225 ILE B CA 1
ATOM 4097 C C . ILE B 1 225 ? -11.752 63.717 -19.977 1.00 93.98 225 ILE B C 1
ATOM 4098 O O . ILE B 1 225 ? -11.664 64.866 -20.422 1.00 94.15 225 ILE B O 1
ATOM 4103 N N . ILE B 1 226 ? -11.154 63.326 -18.856 1.00 91.89 226 ILE B N 1
ATOM 4104 C CA . ILE B 1 226 ? -10.360 64.241 -18.041 1.00 89.62 226 ILE B CA 1
ATOM 4105 C C . ILE B 1 226 ? -9.073 64.727 -18.704 1.00 86.67 226 ILE B C 1
ATOM 4106 O O . ILE B 1 226 ? -8.442 64.008 -19.481 1.00 86.07 226 ILE B O 1
ATOM 4111 N N . ASP B 1 227 ? -8.701 65.965 -18.390 1.00 83.11 227 ASP B N 1
ATOM 4112 C CA . ASP B 1 227 ? -7.484 66.568 -18.915 1.00 79.89 227 ASP B CA 1
ATOM 4113 C C . ASP B 1 227 ? -6.293 65.808 -18.317 1.00 76.82 227 ASP B C 1
ATOM 4114 O O . ASP B 1 227 ? -6.238 65.581 -17.108 1.00 75.60 227 ASP B O 1
ATOM 4119 N N . ARG B 1 228 ? -5.352 65.408 -19.169 1.00 72.89 228 ARG B N 1
ATOM 4120 C CA . ARG B 1 228 ? -4.172 64.674 -18.725 1.00 69.92 228 ARG B CA 1
ATOM 4121 C C . ARG B 1 228 ? -3.344 65.460 -17.713 1.00 67.31 228 ARG B C 1
ATOM 4122 O O . ARG B 1 228 ? -2.677 64.877 -16.858 1.00 65.41 228 ARG B O 1
ATOM 4130 N N . LYS B 1 229 ? -3.395 66.785 -17.815 1.00 64.70 229 LYS B N 1
ATOM 4131 C CA . LYS B 1 229 ? -2.660 67.658 -16.909 1.00 62.97 229 LYS B CA 1
ATOM 4132 C C . LYS B 1 229 ? -3.342 67.709 -15.542 1.00 61.94 229 LYS B C 1
ATOM 4133 O O . LYS B 1 229 ? -2.791 68.233 -14.572 1.00 59.38 229 LYS B O 1
ATOM 4139 N N . LYS B 1 230 ? -4.541 67.139 -15.476 1.00 62.45 230 LYS B N 1
ATOM 4140 C CA . LYS B 1 230 ? -5.334 67.114 -14.250 1.00 62.35 230 LYS B CA 1
ATOM 4141 C C . LYS B 1 230 ? -5.589 65.675 -13.793 1.00 61.74 230 LYS B C 1
ATOM 4142 O O . LYS B 1 230 ? -6.016 65.439 -12.665 1.00 60.94 230 LYS B O 1
ATOM 4148 N N . ALA B 1 231 ? -5.316 64.720 -14.678 1.00 61.94 231 ALA B N 1
ATOM 4149 C CA . ALA B 1 231 ? -5.539 63.302 -14.400 1.00 63.19 231 ALA B CA 1
ATOM 4150 C C . ALA B 1 231 ? -4.982 62.816 -13.063 1.00 63.46 231 ALA B C 1
ATOM 4151 O O . ALA B 1 231 ? -5.593 61.978 -12.402 1.00 64.45 231 ALA B O 1
ATOM 4153 N N . THR B 1 232 ? -3.830 63.338 -12.662 1.00 63.64 232 THR B N 1
ATOM 4154 C CA . THR B 1 232 ? -3.213 62.929 -11.402 1.00 63.04 232 THR B CA 1
ATOM 4155 C C . THR B 1 232 ? -3.964 63.450 -10.172 1.00 62.88 232 THR B C 1
ATOM 4156 O O . THR B 1 232 ? -3.910 62.849 -9.097 1.00 61.72 232 THR B O 1
ATOM 4160 N N . TYR B 1 233 ? -4.691 64.548 -10.345 1.00 63.11 233 TYR B N 1
ATOM 4161 C CA . TYR B 1 233 ? -5.402 65.177 -9.240 1.00 63.92 233 TYR B CA 1
ATOM 4162 C C . TYR B 1 233 ? -6.916 65.000 -9.185 1.00 63.09 233 TYR B C 1
ATOM 4163 O O . TYR B 1 233 ? -7.504 65.045 -8.106 1.00 64.29 233 TYR B O 1
ATOM 4172 N N . TYR B 1 234 ? -7.554 64.810 -10.334 1.00 61.85 234 TYR B N 1
ATOM 4173 C CA . TYR B 1 234 ? -9.007 64.679 -10.364 1.00 59.75 234 TYR B CA 1
ATOM 4174 C C . TYR B 1 234 ? -9.511 63.694 -11.421 1.00 56.13 234 TYR B C 1
ATOM 4175 O O . TYR B 1 234 ? -8.827 63.428 -12.409 1.00 56.78 234 TYR B O 1
ATOM 4184 N N . GLY B 1 235 ? -10.705 63.147 -11.197 1.00 50.77 235 GLY B N 1
ATOM 4185 C CA . GLY B 1 235 ? -11.279 62.216 -12.150 1.00 47.19 235 GLY B CA 1
ATOM 4186 C C . GLY B 1 235 ? -11.264 60.759 -11.721 1.00 45.71 235 GLY B C 1
ATOM 4187 O O . GLY B 1 235 ? -11.059 60.447 -10.548 1.00 43.63 235 GLY B O 1
ATOM 4188 N N . ILE B 1 236 ? -11.482 59.868 -12.685 1.00 43.53 236 ILE B N 1
ATOM 4189 C CA . ILE B 1 236 ? -11.512 58.434 -12.430 1.00 44.33 236 ILE B CA 1
ATOM 4190 C C . ILE B 1 236 ? -10.283 57.969 -11.639 1.00 44.57 236 ILE B C 1
ATOM 4191 O O . ILE B 1 236 ? -10.388 57.115 -10.755 1.00 44.37 236 ILE B O 1
ATOM 4196 N N . GLY B 1 237 ? -9.124 58.539 -11.950 1.00 44.47 237 GLY B N 1
ATOM 4197 C CA . GLY B 1 237 ? -7.907 58.165 -11.252 1.00 44.37 237 GLY B CA 1
ATOM 4198 C C . GLY B 1 237 ? -8.007 58.328 -9.746 1.00 45.43 237 GLY B C 1
ATOM 4199 O O . GLY B 1 237 ? -7.673 57.416 -8.991 1.00 45.50 237 GLY B O 1
ATOM 4200 N N . MET B 1 238 ? -8.473 59.496 -9.315 1.00 46.18 238 MET B N 1
ATOM 4201 C CA . MET B 1 238 ? -8.631 59.812 -7.902 1.00 47.95 238 MET B CA 1
ATOM 4202 C C . MET B 1 238 ? -9.703 58.978 -7.223 1.00 45.88 238 MET B C 1
ATOM 4203 O O . MET B 1 238 ? -9.508 58.488 -6.119 1.00 47.28 238 MET B O 1
ATOM 4208 N N . SER B 1 239 ? -10.844 58.838 -7.880 1.00 44.84 239 SER B N 1
ATOM 4209 C CA . SER B 1 239 ? -11.951 58.067 -7.334 1.00 44.87 239 SER B CA 1
ATOM 4210 C C . SER B 1 239 ? -11.551 56.615 -7.099 1.00 43.63 239 SER B C 1
ATOM 4211 O O . SER B 1 239 ? -11.829 56.044 -6.045 1.00 42.19 239 SER B O 1
ATOM 4214 N N . THR B 1 240 ? -10.902 56.022 -8.093 1.00 41.51 240 THR B N 1
ATOM 4215 C CA . THR B 1 240 ? -10.468 54.644 -7.985 1.00 40.98 240 THR B CA 1
ATOM 4216 C C . THR B 1 240 ? -9.468 54.507 -6.838 1.00 41.29 240 THR B C 1
ATOM 4217 O O . THR B 1 240 ? -9.545 53.561 -6.045 1.00 42.54 240 THR B O 1
ATOM 4221 N N . THR B 1 241 ? -8.548 55.466 -6.742 1.00 38.72 241 THR B N 1
ATOM 4222 C CA . THR B 1 241 ? -7.540 55.457 -5.688 1.00 37.99 241 THR B CA 1
ATOM 4223 C C . THR B 1 241 ? -8.191 55.620 -4.307 1.00 38.08 241 THR B C 1
ATOM 4224 O O . THR B 1 241 ? -7.756 55.021 -3.325 1.00 37.58 241 THR B O 1
ATOM 4228 N N . ARG B 1 242 ? -9.246 56.420 -4.240 1.00 37.89 242 ARG B N 1
ATOM 4229 C CA . ARG B 1 242 ? -9.946 56.624 -2.984 1.00 38.91 242 ARG B CA 1
ATOM 4230 C C . ARG B 1 242 ? -10.479 55.281 -2.486 1.00 38.22 242 ARG B C 1
ATOM 4231 O O . ARG B 1 242 ? -10.349 54.943 -1.311 1.00 40.00 242 ARG B O 1
ATOM 4239 N N . ILE B 1 243 ? -11.081 54.519 -3.388 1.00 36.61 243 ILE B N 1
ATOM 4240 C CA . ILE B 1 243 ? -11.623 53.222 -3.021 1.00 38.26 243 ILE B CA 1
ATOM 4241 C C . ILE B 1 243 ? -10.536 52.222 -2.639 1.00 38.36 243 ILE B C 1
ATOM 4242 O O . ILE B 1 243 ? -10.672 51.505 -1.647 1.00 38.25 243 ILE B O 1
ATOM 4247 N N . VAL B 1 244 ? -9.463 52.180 -3.428 1.00 39.07 244 VAL B N 1
ATOM 4248 C CA . VAL B 1 244 ? -8.361 51.265 -3.167 1.00 39.41 244 VAL B CA 1
ATOM 4249 C C . VAL B 1 244 ? -7.759 51.557 -1.798 1.00 41.04 244 VAL B C 1
ATOM 4250 O O . VAL B 1 244 ? -7.400 50.639 -1.045 1.00 42.57 244 VAL B O 1
ATOM 4254 N N . LYS B 1 245 ? -7.671 52.843 -1.475 1.00 40.55 245 LYS B N 1
ATOM 4255 C CA . LYS B 1 245 ? -7.121 53.285 -0.199 1.00 42.17 245 LYS B CA 1
ATOM 4256 C C . LYS B 1 245 ? -8.000 52.827 0.970 1.00 40.81 245 LYS B C 1
ATOM 4257 O O . LYS B 1 245 ? -7.501 52.337 1.978 1.00 42.03 245 LYS B O 1
ATOM 4263 N N . ALA B 1 246 ? -9.308 52.994 0.824 1.00 38.41 246 ALA B N 1
ATOM 4264 C CA . ALA B 1 246 ? -10.263 52.591 1.847 1.00 38.89 246 ALA B CA 1
ATOM 4265 C C . ALA B 1 246 ? -10.118 51.104 2.160 1.00 39.33 246 ALA B C 1
ATOM 4266 O O . ALA B 1 246 ? -10.271 50.678 3.303 1.00 37.33 246 ALA B O 1
ATOM 4268 N N . ILE B 1 247 ? -9.835 50.313 1.132 1.00 40.64 247 ILE B N 1
ATOM 4269 C CA . ILE B 1 247 ? -9.676 48.876 1.312 1.00 42.20 247 ILE B CA 1
ATOM 4270 C C . ILE B 1 247 ? -8.333 48.496 1.953 1.00 42.36 247 ILE B C 1
ATOM 4271 O O . ILE B 1 247 ? -8.301 47.836 2.997 1.00 40.58 247 ILE B O 1
ATOM 4276 N N . LEU B 1 248 ? -7.231 48.916 1.338 1.00 41.34 248 LEU B N 1
ATOM 4277 C CA . LEU B 1 248 ? -5.931 48.568 1.876 1.00 43.39 248 LEU B CA 1
ATOM 4278 C C . LEU B 1 248 ? -5.752 49.011 3.327 1.00 45.16 248 LEU B C 1
ATOM 4279 O O . LEU B 1 248 ? -5.131 48.293 4.114 1.00 46.73 248 LEU B O 1
ATOM 4284 N N . ASN B 1 249 ? -6.310 50.169 3.686 1.00 45.97 249 ASN B N 1
ATOM 4285 C CA . ASN B 1 249 ? -6.204 50.684 5.055 1.00 45.12 249 ASN B CA 1
ATOM 4286 C C . ASN B 1 249 ? -7.332 50.255 5.968 1.00 43.73 249 ASN B C 1
ATOM 4287 O O . ASN B 1 249 ? -7.418 50.749 7.086 1.00 44.50 249 ASN B O 1
ATOM 4292 N N . ASN B 1 250 ? -8.199 49.358 5.500 1.00 43.87 250 ASN B N 1
ATOM 4293 C CA . ASN B 1 250 ? -9.332 48.877 6.306 1.00 44.55 250 ASN B CA 1
ATOM 4294 C C . ASN B 1 250 ? -10.010 50.075 6.977 1.00 44.44 250 ASN B C 1
ATOM 4295 O O . ASN B 1 250 ? -10.294 50.080 8.176 1.00 44.80 250 ASN B O 1
ATOM 4300 N N . GLU B 1 251 ? -10.274 51.080 6.156 1.00 44.19 251 GLU B N 1
ATOM 4301 C CA . GLU B 1 251 ? -10.854 52.350 6.559 1.00 44.32 251 GLU B CA 1
ATOM 4302 C C . GLU B 1 251 ? -12.289 52.364 7.090 1.00 44.61 251 GLU B C 1
ATOM 4303 O O . GLU B 1 251 ? -12.607 53.134 7.999 1.00 46.00 251 GLU B O 1
ATOM 4309 N N . GLN B 1 252 ? -13.149 51.516 6.531 1.00 42.74 252 GLN B N 1
ATOM 4310 C CA . GLN B 1 252 ? -14.553 51.458 6.921 1.00 39.99 252 GLN B CA 1
ATOM 4311 C C . GLN B 1 252 ? -15.219 52.745 6.448 1.00 38.89 252 GLN B C 1
ATOM 4312 O O . GLN B 1 252 ? -16.123 53.271 7.092 1.00 38.80 252 GLN B O 1
ATOM 4318 N N . ALA B 1 253 ? -14.751 53.252 5.317 1.00 36.44 253 ALA B N 1
ATOM 4319 C CA . ALA B 1 253 ? -15.301 54.464 4.732 1.00 36.76 253 ALA B CA 1
ATOM 4320 C C . ALA B 1 253 ? -16.668 54.171 4.109 1.00 37.22 253 ALA B C 1
ATOM 4321 O O . ALA B 1 253 ? -16.986 53.024 3.763 1.00 36.19 253 ALA B O 1
ATOM 4323 N N . VAL B 1 254 ? -17.483 55.208 3.985 1.00 33.73 254 VAL B N 1
ATOM 4324 C CA . VAL B 1 254 ? -18.777 55.051 3.360 1.00 34.23 254 VAL B CA 1
ATOM 4325 C C . VAL B 1 254 ? -18.610 55.627 1.951 1.00 34.81 254 VAL B C 1
ATOM 4326 O O . VAL B 1 254 ? -18.440 56.840 1.760 1.00 34.31 254 VAL B O 1
ATOM 4330 N N . LEU B 1 255 ? -18.606 54.732 0.970 1.00 34.64 255 LEU B N 1
ATOM 4331 C CA . LEU B 1 255 ? -18.435 55.128 -0.422 1.00 36.24 255 LEU B CA 1
ATOM 4332 C C . LEU B 1 255 ? -19.537 54.556 -1.302 1.00 33.89 255 LEU B C 1
ATOM 4333 O O . LEU B 1 255 ? -19.962 53.419 -1.122 1.00 35.79 255 LEU B O 1
ATOM 4338 N N . PRO B 1 256 ? -20.021 55.349 -2.260 1.00 33.30 256 PRO B N 1
ATOM 4339 C CA . PRO B 1 256 ? -21.082 54.908 -3.173 1.00 34.47 256 PRO B CA 1
ATOM 4340 C C . PRO B 1 256 ? -20.540 54.031 -4.309 1.00 33.86 256 PRO B C 1
ATOM 4341 O O . PRO B 1 256 ? -20.749 54.311 -5.484 1.00 33.85 256 PRO B O 1
ATOM 4345 N N . VAL B 1 257 ? -19.821 52.975 -3.946 1.00 34.91 257 VAL B N 1
ATOM 4346 C CA . VAL B 1 257 ? -19.262 52.060 -4.941 1.00 33.85 257 VAL B CA 1
ATOM 4347 C C . VAL B 1 257 ? -20.387 51.193 -5.527 1.00 32.17 257 VAL B C 1
ATOM 4348 O O . VAL B 1 257 ? -21.496 51.170 -4.993 1.00 29.55 257 VAL B O 1
ATOM 4352 N N . SER B 1 258 ? -20.103 50.510 -6.635 1.00 33.94 258 SER B N 1
ATOM 4353 C CA . SER B 1 258 ? -21.082 49.606 -7.251 1.00 34.82 258 SER B CA 1
ATOM 4354 C C . SER B 1 258 ? -21.123 48.420 -6.311 1.00 35.85 258 SER B C 1
ATOM 4355 O O . SER B 1 258 ? -20.188 47.630 -6.282 1.00 37.39 258 SER B O 1
ATOM 4358 N N . ALA B 1 259 ? -22.187 48.296 -5.537 1.00 36.79 259 ALA B N 1
ATOM 4359 C CA . ALA B 1 259 ? -22.288 47.199 -4.593 1.00 38.56 259 ALA B CA 1
ATOM 4360 C C . ALA B 1 259 ? -23.416 46.250 -4.987 1.00 40.31 259 ALA B C 1
ATOM 4361 O O . ALA B 1 259 ? -24.378 46.646 -5.652 1.00 38.13 259 ALA B O 1
ATOM 4363 N N . TYR B 1 260 ? -23.287 44.995 -4.574 1.00 40.47 260 TYR B N 1
ATOM 4364 C CA . TYR B 1 260 ? -24.291 43.997 -4.896 1.00 42.84 260 TYR B CA 1
ATOM 4365 C C . TYR B 1 260 ? -25.504 44.125 -3.981 1.00 42.22 260 TYR B C 1
ATOM 4366 O O . TYR B 1 260 ? -25.396 43.935 -2.776 1.00 42.01 260 TYR B O 1
ATOM 4375 N N . LEU B 1 261 ? -26.664 44.436 -4.547 1.00 44.10 261 LEU B N 1
ATOM 4376 C CA . LEU B 1 261 ? -27.856 44.568 -3.720 1.00 47.66 261 LEU B CA 1
ATOM 4377 C C . LEU B 1 261 ? -28.572 43.234 -3.520 1.00 49.50 261 LEU B C 1
ATOM 4378 O O . LEU B 1 261 ? -28.569 42.365 -4.392 1.00 49.02 261 LEU B O 1
ATOM 4383 N N . ASN B 1 262 ? -29.184 43.093 -2.351 1.00 50.66 262 ASN B N 1
ATOM 4384 C CA . ASN B 1 262 ? -29.928 41.903 -1.980 1.00 52.92 262 ASN B CA 1
ATOM 4385 C C . ASN B 1 262 ? -31.183 42.326 -1.240 1.00 51.81 262 ASN B C 1
ATOM 4386 O O . ASN B 1 262 ? -31.510 41.770 -0.194 1.00 53.29 262 ASN B O 1
ATOM 4391 N N . GLY B 1 263 ? -31.875 43.325 -1.772 1.00 50.61 263 GLY B N 1
ATOM 4392 C CA . GLY B 1 263 ? -33.090 43.783 -1.129 1.00 50.66 263 GLY B CA 1
ATOM 4393 C C . GLY B 1 263 ? -33.101 45.253 -0.769 1.00 50.20 263 GLY B C 1
ATOM 4394 O O . GLY B 1 263 ? -34.151 45.890 -0.775 1.00 51.12 263 GLY B O 1
ATOM 4395 N N . GLU B 1 264 ? -31.943 45.810 -0.447 1.00 50.77 264 GLU B N 1
ATOM 4396 C CA . GLU B 1 264 ? -31.909 47.222 -0.096 1.00 50.43 264 GLU B CA 1
ATOM 4397 C C . GLU B 1 264 ? -32.360 48.080 -1.277 1.00 49.43 264 GLU B C 1
ATOM 4398 O O . GLU B 1 264 ? -32.105 47.752 -2.443 1.00 48.21 264 GLU B O 1
ATOM 4404 N N . TYR B 1 265 ? -33.046 49.173 -0.962 1.00 48.64 265 TYR B N 1
ATOM 4405 C CA . TYR B 1 265 ? -33.575 50.088 -1.970 1.00 50.72 265 TYR B CA 1
ATOM 4406 C C . TYR B 1 265 ? -34.632 49.401 -2.818 1.00 51.70 265 TYR B C 1
ATOM 4407 O O . TYR B 1 265 ? -35.021 49.905 -3.868 1.00 53.61 265 TYR B O 1
ATOM 4416 N N . GLY B 1 266 ? -35.091 48.246 -2.349 1.00 51.87 266 GLY B N 1
ATOM 4417 C CA . GLY B 1 266 ? -36.103 47.509 -3.074 1.00 52.04 266 GLY B CA 1
ATOM 4418 C C . GLY B 1 266 ? -35.618 46.799 -4.324 1.00 52.96 266 GLY B C 1
ATOM 4419 O O . GLY B 1 266 ? -36.431 46.406 -5.160 1.00 52.92 266 GLY B O 1
ATOM 4420 N N . GLU B 1 267 ? -34.306 46.623 -4.464 1.00 52.59 267 GLU B N 1
ATOM 4421 C CA . GLU B 1 267 ? -33.768 45.939 -5.637 1.00 52.68 267 GLU B CA 1
ATOM 4422 C C . GLU B 1 267 ? -32.834 44.790 -5.269 1.00 53.10 267 GLU B C 1
ATOM 4423 O O . GLU B 1 267 ? -32.255 44.763 -4.180 1.00 53.72 267 GLU B O 1
ATOM 4429 N N . GLU B 1 268 ? -32.686 43.843 -6.188 1.00 52.50 268 GLU B N 1
ATOM 4430 C CA . GLU B 1 268 ? -31.816 42.704 -5.954 1.00 53.04 268 GLU B CA 1
ATOM 4431 C C . GLU B 1 268 ? -31.143 42.185 -7.218 1.00 51.45 268 GLU B C 1
ATOM 4432 O O . GLU B 1 268 ? -31.559 42.484 -8.336 1.00 50.53 268 GLU B O 1
ATOM 4438 N N . ASP B 1 269 ? -30.081 41.417 -7.011 1.00 50.10 269 ASP B N 1
ATOM 4439 C CA . ASP B 1 269 ? -29.309 40.805 -8.080 1.00 49.28 269 ASP B CA 1
ATOM 4440 C C . ASP B 1 269 ? -28.716 41.748 -9.126 1.00 48.41 269 ASP B C 1
ATOM 4441 O O . ASP B 1 269 ? -28.882 41.545 -10.329 1.00 48.48 269 ASP B O 1
ATOM 4446 N N . ILE B 1 270 ? -28.039 42.789 -8.654 1.00 47.08 270 ILE B N 1
ATOM 4447 C CA . ILE B 1 270 ? -27.342 43.743 -9.519 1.00 45.51 270 ILE B CA 1
ATOM 4448 C C . ILE B 1 270 ? -26.368 44.543 -8.703 1.00 43.68 270 ILE B C 1
ATOM 4449 O O . ILE B 1 270 ? -26.515 44.677 -7.487 1.00 42.64 270 ILE B O 1
ATOM 4454 N N . PHE B 1 271 ? -25.357 45.059 -9.381 1.00 40.85 271 PHE B N 1
ATOM 4455 C CA . PHE B 1 271 ? -24.398 45.906 -8.723 1.00 41.50 271 PHE B CA 1
ATOM 4456 C C . PHE B 1 271 ? -24.769 47.300 -9.189 1.00 39.67 271 PHE B C 1
ATOM 4457 O O . PHE B 1 271 ? -25.031 47.516 -10.374 1.00 39.53 271 PHE B O 1
ATOM 4465 N N . THR B 1 272 ? -24.842 48.237 -8.259 1.00 38.31 272 THR B N 1
ATOM 4466 C CA . THR B 1 272 ? -25.107 49.608 -8.650 1.00 38.22 272 THR B CA 1
ATOM 4467 C C . THR B 1 272 ? -24.663 50.523 -7.542 1.00 37.31 272 THR B C 1
ATOM 4468 O O . THR B 1 272 ? -24.357 50.057 -6.444 1.00 37.96 272 THR B O 1
ATOM 4472 N N . GLY B 1 273 ? -24.618 51.819 -7.842 1.00 37.44 273 GLY B N 1
ATOM 4473 C CA . GLY B 1 273 ? -24.168 52.812 -6.883 1.00 35.86 273 GLY B CA 1
ATOM 4474 C C . GLY B 1 273 ? -25.015 53.057 -5.651 1.00 37.65 273 GLY B C 1
ATOM 4475 O O . GLY B 1 273 ? -26.132 53.570 -5.738 1.00 40.17 273 GLY B O 1
ATOM 4476 N N . VAL B 1 274 ? -24.471 52.693 -4.496 1.00 35.75 274 VAL B N 1
ATOM 4477 C CA . VAL B 1 274 ? -25.145 52.894 -3.227 1.00 36.15 274 VAL B CA 1
ATOM 4478 C C . VAL B 1 274 ? -24.117 53.064 -2.107 1.00 36.41 274 VAL B C 1
ATOM 4479 O O . VAL B 1 274 ? -23.047 52.464 -2.135 1.00 33.76 274 VAL B O 1
ATOM 4483 N N . PRO B 1 275 ? -24.431 53.902 -1.107 1.00 39.11 275 PRO B N 1
ATOM 4484 C CA . PRO B 1 275 ? -23.490 54.109 0.002 1.00 39.71 275 PRO B CA 1
ATOM 4485 C C . PRO B 1 275 ? -23.164 52.769 0.666 1.00 38.64 275 PRO B C 1
ATOM 4486 O O . PRO B 1 275 ? -24.060 52.072 1.134 1.00 39.52 275 PRO B O 1
ATOM 4490 N N . SER B 1 276 ? -21.879 52.422 0.696 1.00 36.38 276 SER B N 1
ATOM 4491 C CA . SER B 1 276 ? -21.434 51.152 1.256 1.00 35.68 276 SER B CA 1
ATOM 4492 C C . SER B 1 276 ? -20.200 51.326 2.117 1.00 35.65 276 SER B C 1
ATOM 4493 O O . SER B 1 276 ? -19.338 52.157 1.829 1.00 36.22 276 SER B O 1
ATOM 4496 N N . ILE B 1 277 ? -20.111 50.521 3.162 1.00 34.03 277 ILE B N 1
ATOM 4497 C CA . ILE B 1 277 ? -18.969 50.572 4.046 1.00 35.38 277 ILE B CA 1
ATOM 4498 C C . ILE B 1 277 ? -17.896 49.699 3.415 1.00 37.64 277 ILE B C 1
ATOM 4499 O O . ILE B 1 277 ? -18.094 48.492 3.212 1.00 39.75 277 ILE B O 1
ATOM 4504 N N . VAL B 1 278 ? -16.767 50.320 3.085 1.00 36.83 278 VAL B N 1
ATOM 4505 C CA . VAL B 1 278 ? -15.670 49.617 2.444 1.00 37.22 278 VAL B CA 1
ATOM 4506 C C . VAL B 1 278 ? -14.484 49.419 3.374 1.00 39.51 278 VAL B C 1
ATOM 4507 O O . VAL B 1 278 ? -13.984 50.377 3.962 1.00 39.63 278 VAL B O 1
ATOM 4511 N N . ASP B 1 279 ? -14.044 48.169 3.508 1.00 40.63 279 ASP B N 1
ATOM 4512 C CA . ASP B 1 279 ? -12.899 47.843 4.348 1.00 41.67 279 ASP B CA 1
ATOM 4513 C C . ASP B 1 279 ? -11.960 46.886 3.632 1.00 41.16 279 ASP B C 1
ATOM 4514 O O . ASP B 1 279 ? -12.049 46.722 2.420 1.00 43.03 279 ASP B O 1
ATOM 4519 N N . GLU B 1 280 ? -11.067 46.249 4.383 1.00 43.33 280 GLU B N 1
ATOM 4520 C CA . GLU B 1 280 ? -10.073 45.346 3.804 1.00 46.05 280 GLU B CA 1
ATOM 4521 C C . GLU B 1 280 ? -10.610 44.070 3.156 1.00 43.70 280 GLU B C 1
ATOM 4522 O O . GLU B 1 280 ? -9.881 43.375 2.451 1.00 40.26 280 GLU B O 1
ATOM 4528 N N . ASN B 1 281 ? -11.874 43.761 3.401 1.00 43.18 281 ASN B N 1
ATOM 4529 C CA . ASN B 1 281 ? -12.485 42.587 2.804 1.00 45.21 281 ASN B CA 1
ATOM 4530 C C . ASN B 1 281 ? -13.449 43.011 1.694 1.00 45.87 281 ASN B C 1
ATOM 4531 O O . ASN B 1 281 ? -14.256 42.208 1.222 1.00 47.15 281 ASN B O 1
ATOM 4536 N N . GLY B 1 282 ? -13.345 44.276 1.283 1.00 44.45 282 GLY B N 1
ATOM 4537 C CA . GLY B 1 282 ? -14.194 44.815 0.231 1.00 43.17 282 GLY B CA 1
ATOM 4538 C C . GLY B 1 282 ? -15.383 45.577 0.776 1.00 42.78 282 GLY B C 1
ATOM 4539 O O . GLY B 1 282 ? -15.235 46.434 1.651 1.00 43.62 282 GLY B O 1
ATOM 4540 N N . VAL B 1 283 ? -16.567 45.274 0.252 1.00 42.14 283 VAL B N 1
ATOM 4541 C CA . VAL B 1 283 ? -17.800 45.910 0.711 1.00 41.76 283 VAL B CA 1
ATOM 4542 C C . VAL B 1 283 ? -18.350 45.075 1.859 1.00 42.89 283 VAL B C 1
ATOM 4543 O O . VAL B 1 283 ? -18.739 43.924 1.661 1.00 44.17 283 VAL B O 1
ATOM 4547 N N . ARG B 1 284 ? -18.377 45.652 3.056 1.00 43.07 284 ARG B N 1
ATOM 4548 C CA . ARG B 1 284 ? -18.864 44.945 4.232 1.00 42.60 284 ARG B CA 1
ATOM 4549 C C . ARG B 1 284 ? -20.384 44.944 4.316 1.00 43.80 284 ARG B C 1
ATOM 4550 O O . ARG B 1 284 ? -20.991 43.951 4.718 1.00 44.98 284 ARG B O 1
ATOM 4558 N N . GLU B 1 285 ? -20.996 46.062 3.951 1.00 43.53 285 GLU B N 1
ATOM 4559 C CA . GLU B 1 285 ? -22.441 46.165 3.986 1.00 44.86 285 GLU B CA 1
ATOM 4560 C C . GLU B 1 285 ? -22.919 47.429 3.298 1.00 45.05 285 GLU B C 1
ATOM 4561 O O . GLU B 1 285 ? -22.158 48.373 3.092 1.00 45.03 285 GLU B O 1
ATOM 4567 N N . ILE B 1 286 ? -24.197 47.432 2.953 1.00 45.06 286 ILE B N 1
ATOM 4568 C CA . ILE B 1 286 ? -24.808 48.556 2.274 1.00 45.50 286 ILE B CA 1
ATOM 4569 C C . ILE B 1 286 ? -25.669 49.337 3.246 1.00 45.76 286 ILE B C 1
ATOM 4570 O O . ILE B 1 286 ? -26.460 48.751 3.988 1.00 44.72 286 ILE B O 1
ATOM 4575 N N . ILE B 1 287 ? -25.495 50.656 3.259 1.00 44.87 287 ILE B N 1
ATOM 4576 C CA . ILE B 1 287 ? -26.306 51.497 4.120 1.00 46.64 287 ILE B CA 1
ATOM 4577 C C . ILE B 1 287 ? -27.558 51.739 3.298 1.00 48.14 287 ILE B C 1
ATOM 4578 O O . ILE B 1 287 ? -27.502 52.317 2.212 1.00 48.63 287 ILE B O 1
ATOM 4583 N N . ASP B 1 288 ? -28.691 51.268 3.795 1.00 48.48 288 ASP B N 1
ATOM 4584 C CA . ASP B 1 288 ? -29.931 51.434 3.059 1.00 49.73 288 ASP B CA 1
ATOM 4585 C C . ASP B 1 288 ? -30.654 52.681 3.534 1.00 49.84 288 ASP B C 1
ATOM 4586 O O . ASP B 1 288 ? -31.302 52.669 4.572 1.00 51.73 288 ASP B O 1
ATOM 4591 N N . LEU B 1 289 ? -30.540 53.760 2.769 1.00 50.21 289 LEU B N 1
ATOM 4592 C CA . LEU B 1 289 ? -31.180 55.016 3.129 1.00 48.31 289 LEU B CA 1
ATOM 4593 C C . LEU B 1 289 ? -32.672 54.993 2.816 1.00 49.65 289 LEU B C 1
ATOM 4594 O O . LEU B 1 289 ? -33.111 54.400 1.825 1.00 49.68 289 LEU B O 1
ATOM 4599 N N . SER B 1 290 ? -33.452 55.638 3.677 1.00 50.01 290 SER B N 1
ATOM 4600 C CA . SER B 1 290 ? -34.895 55.716 3.492 1.00 49.93 290 SER B CA 1
ATOM 4601 C C . SER B 1 290 ? -35.207 56.891 2.567 1.00 49.01 290 SER B C 1
ATOM 4602 O O . SER B 1 290 ? -35.723 57.916 3.012 1.00 48.99 290 SER B O 1
ATOM 4605 N N . ILE B 1 291 ? -34.879 56.749 1.288 1.00 47.33 291 ILE B N 1
ATOM 4606 C CA . ILE B 1 291 ? -35.144 57.809 0.329 1.00 48.00 291 ILE B CA 1
ATOM 4607 C C . ILE B 1 291 ? -36.644 57.970 0.089 1.00 48.66 291 ILE B C 1
ATOM 4608 O O . ILE B 1 291 ? -37.437 57.115 0.477 1.00 49.27 291 ILE B O 1
ATOM 4613 N N . THR B 1 292 ? -37.031 59.069 -0.545 1.00 49.94 292 THR B N 1
ATOM 4614 C CA . THR B 1 292 ? -38.442 59.328 -0.805 1.00 51.99 292 THR B CA 1
ATOM 4615 C C . THR B 1 292 ? -38.985 58.494 -1.954 1.00 54.24 292 THR B C 1
ATOM 4616 O O . THR B 1 292 ? -38.248 58.111 -2.853 1.00 54.32 292 THR B O 1
ATOM 4620 N N . PRO B 1 293 ? -40.295 58.200 -1.927 1.00 57.17 293 PRO B N 1
ATOM 4621 C CA . PRO B 1 293 ? -40.960 57.406 -2.965 1.00 57.10 293 PRO B CA 1
ATOM 4622 C C . PRO B 1 293 ? -40.571 57.891 -4.354 1.00 57.63 293 PRO B C 1
ATOM 4623 O O . PRO B 1 293 ? -40.377 57.099 -5.276 1.00 57.36 293 PRO B O 1
ATOM 4627 N N . GLN B 1 294 ? -40.453 59.206 -4.486 1.00 57.70 294 GLN B N 1
ATOM 4628 C CA . GLN B 1 294 ? -40.088 59.825 -5.748 1.00 57.70 294 GLN B CA 1
ATOM 4629 C C . GLN B 1 294 ? -38.668 59.421 -6.142 1.00 55.97 294 GLN B C 1
ATOM 4630 O O . GLN B 1 294 ? -38.409 59.069 -7.293 1.00 55.92 294 GLN B O 1
ATOM 4636 N N . GLU B 1 295 ? -37.755 59.458 -5.177 1.00 54.63 295 GLU B N 1
ATOM 4637 C CA . GLU B 1 295 ? -36.361 59.093 -5.424 1.00 52.68 295 GLU B CA 1
ATOM 4638 C C . GLU B 1 295 ? -36.236 57.598 -5.693 1.00 51.41 295 GLU B C 1
ATOM 4639 O O . GLU B 1 295 ? -35.566 57.184 -6.638 1.00 50.61 295 GLU B O 1
ATOM 4645 N N . LYS B 1 296 ? -36.881 56.796 -4.856 1.00 50.16 296 LYS B N 1
ATOM 4646 C CA . LYS B 1 296 ? -36.852 55.347 -5.009 1.00 52.25 296 LYS B CA 1
ATOM 4647 C C . LYS B 1 296 ? -37.379 54.974 -6.394 1.00 53.16 296 LYS B C 1
ATOM 4648 O O . LYS B 1 296 ? -36.867 54.055 -7.045 1.00 51.69 296 LYS B O 1
ATOM 4654 N N . ALA B 1 297 ? -38.395 55.706 -6.844 1.00 53.88 297 ALA B N 1
ATOM 4655 C CA . ALA B 1 297 ? -38.982 55.456 -8.151 1.00 54.75 297 ALA B CA 1
ATOM 4656 C C . ALA B 1 297 ? -37.926 55.712 -9.215 1.00 54.45 297 ALA B C 1
ATOM 4657 O O . ALA B 1 297 ? -37.762 54.914 -10.140 1.00 55.27 297 ALA B O 1
ATOM 4659 N N . MET B 1 298 ? -37.213 56.829 -9.082 1.00 54.63 298 MET B N 1
ATOM 4660 C CA . MET B 1 298 ? -36.159 57.176 -10.029 1.00 55.06 298 MET B CA 1
ATOM 4661 C C . MET B 1 298 ? -35.060 56.121 -9.980 1.00 52.55 298 MET B C 1
ATOM 4662 O O . MET B 1 298 ? -34.463 55.784 -10.998 1.00 52.45 298 MET B O 1
ATOM 4667 N N . PHE B 1 299 ? -34.818 55.599 -8.785 1.00 50.22 299 PHE B N 1
ATOM 4668 C CA . PHE B 1 299 ? -33.805 54.578 -8.561 1.00 50.20 299 PHE B CA 1
ATOM 4669 C C . PHE B 1 299 ? -34.224 53.268 -9.232 1.00 49.79 299 PHE B C 1
ATOM 4670 O O . PHE B 1 299 ? -33.407 52.576 -9.840 1.00 49.26 299 PHE B O 1
ATOM 4678 N N . HIS B 1 300 ? -35.503 52.938 -9.109 1.00 50.46 300 HIS B N 1
ATOM 4679 C CA . HIS B 1 300 ? -36.055 51.729 -9.706 1.00 51.86 300 HIS B CA 1
ATOM 4680 C C . HIS B 1 300 ? -35.884 51.766 -11.224 1.00 51.05 300 HIS B C 1
ATOM 4681 O O . HIS B 1 300 ? -35.524 50.765 -11.853 1.00 49.66 300 HIS B O 1
ATOM 4688 N N . GLN B 1 301 ? -36.146 52.930 -11.808 1.00 50.77 301 GLN B N 1
ATOM 4689 C CA . GLN B 1 301 ? -36.015 53.109 -13.249 1.00 50.50 301 GLN B CA 1
ATOM 4690 C C . GLN B 1 301 ? -34.568 52.879 -13.685 1.00 50.66 301 GLN B C 1
ATOM 4691 O O . GLN B 1 301 ? -34.313 52.210 -14.691 1.00 50.11 301 GLN B O 1
ATOM 4697 N N . SER B 1 302 ? -33.627 53.434 -12.919 1.00 49.51 302 SER B N 1
ATOM 4698 C CA . SER B 1 302 ? -32.203 53.307 -13.223 1.00 49.16 302 SER B CA 1
ATOM 4699 C C . SER B 1 302 ? -31.790 51.846 -13.243 1.00 47.70 302 SER B C 1
ATOM 4700 O O . SER B 1 302 ? -31.069 51.406 -14.130 1.00 47.93 302 SER B O 1
ATOM 4703 N N . VAL B 1 303 ? -32.253 51.098 -12.252 1.00 48.57 303 VAL B N 1
ATOM 4704 C CA . VAL B 1 303 ? -31.941 49.681 -12.159 1.00 49.69 303 VAL B CA 1
ATOM 4705 C C . VAL B 1 303 ? -32.551 48.898 -13.327 1.00 51.02 303 VAL B C 1
ATOM 4706 O O . VAL B 1 303 ? -31.884 48.045 -13.915 1.00 52.34 303 VAL B O 1
ATOM 4710 N N . SER B 1 304 ? -33.809 49.188 -13.662 1.00 50.55 304 SER B N 1
ATOM 4711 C CA . SER B 1 304 ? -34.474 48.511 -14.776 1.00 50.63 304 SER B CA 1
ATOM 4712 C C . SER B 1 304 ? -33.648 48.658 -16.032 1.00 49.39 304 SER B C 1
ATOM 4713 O O . SER B 1 304 ? -33.464 47.711 -16.789 1.00 50.61 304 SER B O 1
ATOM 4716 N N . GLU B 1 305 ? -33.163 49.867 -16.258 1.00 50.35 305 GLU B N 1
ATOM 4717 C CA . GLU B 1 305 ? -32.351 50.133 -17.425 1.00 51.34 305 GLU B CA 1
ATOM 4718 C C . GLU B 1 305 ? -31.126 49.235 -17.374 1.00 51.31 305 GLU B C 1
ATOM 4719 O O . GLU B 1 305 ? -30.780 48.588 -18.366 1.00 52.13 305 GLU B O 1
ATOM 4725 N N . LEU B 1 306 ? -30.492 49.189 -16.204 1.00 48.61 306 LEU B N 1
ATOM 4726 C CA . LEU B 1 306 ? -29.297 48.381 -15.997 1.00 46.43 306 LEU B CA 1
ATOM 4727 C C . LEU B 1 306 ? -29.549 46.928 -16.368 1.00 43.73 306 LEU B C 1
ATOM 4728 O O . LEU B 1 306 ? -28.841 46.357 -17.193 1.00 41.96 306 LEU B O 1
ATOM 4733 N N . LYS B 1 307 ? -30.561 46.333 -15.745 1.00 43.29 307 LYS B N 1
ATOM 4734 C CA . LYS B 1 307 ? -30.894 44.941 -16.010 1.00 44.91 307 LYS B CA 1
ATOM 4735 C C . LYS B 1 307 ? -31.208 44.662 -17.472 1.00 45.87 307 LYS B C 1
ATOM 4736 O O . LYS B 1 307 ? -30.842 43.612 -18.000 1.00 47.95 307 LYS B O 1
ATOM 4742 N N . ALA B 1 308 ? -31.876 45.598 -18.135 1.00 45.84 308 ALA B N 1
ATOM 4743 C CA . ALA B 1 308 ? -32.201 45.413 -19.543 1.00 46.19 308 ALA B CA 1
ATOM 4744 C C . ALA B 1 308 ? -30.922 45.219 -20.369 1.00 45.80 308 ALA B C 1
ATOM 4745 O O . ALA B 1 308 ? -30.851 44.311 -21.200 1.00 46.25 308 ALA B O 1
ATOM 4747 N N . VAL B 1 309 ? -29.917 46.064 -20.130 1.00 43.98 309 VAL B N 1
ATOM 4748 C CA . VAL B 1 309 ? -28.651 45.994 -20.869 1.00 42.14 309 VAL B CA 1
ATOM 4749 C C . VAL B 1 309 ? -27.767 44.852 -20.379 1.00 43.61 309 VAL B C 1
ATOM 4750 O O . VAL B 1 309 ? -27.033 44.240 -21.164 1.00 42.71 309 VAL B O 1
ATOM 4754 N N . LEU B 1 310 ? -27.852 44.566 -19.083 1.00 43.57 310 LEU B N 1
ATOM 4755 C CA . LEU B 1 310 ? -27.067 43.495 -18.475 1.00 45.14 310 LEU B CA 1
ATOM 4756 C C . LEU B 1 310 ? -27.515 42.167 -19.066 1.00 47.02 310 LEU B C 1
ATOM 4757 O O . LEU B 1 310 ? -26.699 41.269 -19.291 1.00 46.15 310 LEU B O 1
ATOM 4762 N N . ASP B 1 311 ? -28.819 42.050 -19.311 1.00 48.69 311 ASP B N 1
ATOM 4763 C CA . ASP B 1 311 ? -29.373 40.823 -19.862 1.00 50.50 311 ASP B CA 1
ATOM 4764 C C . ASP B 1 311 ? -28.771 40.473 -21.213 1.00 49.52 311 ASP B C 1
ATOM 4765 O O . ASP B 1 311 ? -28.767 39.300 -21.592 1.00 49.79 311 ASP B O 1
ATOM 4770 N N . THR B 1 312 ? -28.253 41.472 -21.933 1.00 45.66 312 THR B N 1
ATOM 4771 C CA . THR B 1 312 ? -27.658 41.207 -23.242 1.00 43.60 312 THR B CA 1
ATOM 4772 C C . THR B 1 312 ? -26.232 40.646 -23.186 1.00 42.92 312 THR B C 1
ATOM 4773 O O . THR B 1 312 ? -25.696 40.211 -24.211 1.00 41.19 312 THR B O 1
ATOM 4777 N N . VAL B 1 313 ? -25.616 40.646 -22.006 1.00 40.56 313 VAL B N 1
ATOM 4778 C CA . VAL B 1 313 ? -24.247 40.144 -21.897 1.00 43.34 313 VAL B CA 1
ATOM 4779 C C . VAL B 1 313 ? -23.938 39.244 -20.692 1.00 44.73 313 VAL B C 1
ATOM 4780 O O . VAL B 1 313 ? -22.849 38.686 -20.607 1.00 44.14 313 VAL B O 1
ATOM 4784 N N . ARG B 1 314 ? -24.887 39.100 -19.775 1.00 46.89 314 ARG B N 1
ATOM 4785 C CA . ARG B 1 314 ? -24.677 38.281 -18.588 1.00 53.56 314 ARG B CA 1
ATOM 4786 C C . ARG B 1 314 ? -24.400 36.819 -18.918 1.00 55.68 314 ARG B C 1
ATOM 4787 O O . ARG B 1 314 ? -25.011 36.259 -19.821 1.00 56.90 314 ARG B O 1
ATOM 4795 N N . LEU B 1 315 ? -23.476 36.207 -18.180 1.00 58.56 315 LEU B N 1
ATOM 4796 C CA . LEU B 1 315 ? -23.129 34.801 -18.393 1.00 61.28 315 LEU B CA 1
ATOM 4797 C C . LEU B 1 315 ? -24.259 33.895 -17.916 1.00 63.42 315 LEU B C 1
ATOM 4798 O O . LEU B 1 315 ? -24.971 34.225 -16.965 1.00 62.36 315 LEU B O 1
ATOM 4803 N N . GLU B 1 316 ? -24.429 32.754 -18.580 1.00 66.79 316 GLU B N 1
ATOM 4804 C CA . GLU B 1 316 ? -25.484 31.819 -18.203 1.00 69.17 316 GLU B CA 1
ATOM 4805 C C . GLU B 1 316 ? -25.004 30.859 -17.124 1.00 71.15 316 GLU B C 1
ATOM 4806 O O . GLU B 1 316 ? -25.807 30.303 -16.372 1.00 69.94 316 GLU B O 1
ATOM 4812 N N . HIS B 1 317 ? -23.690 30.666 -17.058 1.00 74.43 317 HIS B N 1
ATOM 4813 C CA . HIS B 1 317 ? -23.101 29.784 -16.062 1.00 78.32 317 HIS B CA 1
ATOM 4814 C C . HIS B 1 317 ? -22.129 30.549 -15.172 1.00 79.52 317 HIS B C 1
ATOM 4815 O O . HIS B 1 317 ? -21.153 31.123 -15.653 1.00 80.03 317 HIS B O 1
ATOM 4822 N N . HIS B 1 318 ? -22.408 30.546 -13.872 1.00 81.57 318 HIS B N 1
ATOM 4823 C CA . HIS B 1 318 ? -21.580 31.218 -12.874 1.00 83.24 318 HIS B CA 1
ATOM 4824 C C . HIS B 1 318 ? -20.325 30.377 -12.630 1.00 84.24 318 HIS B C 1
ATOM 4825 O O . HIS B 1 318 ? -20.413 29.156 -12.500 1.00 85.18 318 HIS B O 1
ATOM 4832 N N . HIS B 1 319 ? -19.165 31.027 -12.562 1.00 85.30 319 HIS B N 1
ATOM 4833 C CA . HIS B 1 319 ? -17.900 30.327 -12.329 1.00 86.79 319 HIS B CA 1
ATOM 4834 C C . HIS B 1 319 ? -17.788 29.888 -10.863 1.00 87.55 319 HIS B C 1
ATOM 4835 O O . HIS B 1 319 ? -18.632 30.324 -10.048 1.00 87.59 319 HIS B O 1
ATOM 4842 N N . MET C 1 1 ? 8.273 94.880 -1.319 1.00 104.34 1 MET C N 1
ATOM 4843 C CA . MET C 1 1 ? 8.011 93.443 -1.618 1.00 103.90 1 MET C CA 1
ATOM 4844 C C . MET C 1 1 ? 6.899 92.882 -0.734 1.00 103.65 1 MET C C 1
ATOM 4845 O O . MET C 1 1 ? 7.019 92.858 0.494 1.00 103.19 1 MET C O 1
ATOM 4850 N N . LYS C 1 2 ? 5.818 92.437 -1.371 1.00 102.78 2 LYS C N 1
ATOM 4851 C CA . LYS C 1 2 ? 4.675 91.870 -0.659 1.00 102.43 2 LYS C CA 1
ATOM 4852 C C . LYS C 1 2 ? 5.072 90.665 0.198 1.00 101.89 2 LYS C C 1
ATOM 4853 O O . LYS C 1 2 ? 5.694 89.722 -0.295 1.00 101.78 2 LYS C O 1
ATOM 4859 N N . LYS C 1 3 ? 4.704 90.699 1.478 1.00 100.91 3 LYS C N 1
ATOM 4860 C CA . LYS C 1 3 ? 5.037 89.611 2.391 1.00 100.51 3 LYS C CA 1
ATOM 4861 C C . LYS C 1 3 ? 3.921 88.608 2.679 1.00 99.58 3 LYS C C 1
ATOM 4862 O O . LYS C 1 3 ? 2.784 88.972 2.991 1.00 98.43 3 LYS C O 1
ATOM 4868 N N . THR C 1 4 ? 4.289 87.333 2.584 1.00 98.01 4 THR C N 1
ATOM 4869 C CA . THR C 1 4 ? 3.375 86.216 2.779 1.00 95.86 4 THR C CA 1
ATOM 4870 C C . THR C 1 4 ? 3.583 85.457 4.090 1.00 94.00 4 THR C C 1
ATOM 4871 O O . THR C 1 4 ? 4.153 84.363 4.095 1.00 95.20 4 THR C O 1
ATOM 4875 N N . SER C 1 5 ? 3.120 86.017 5.201 1.00 90.21 5 SER C N 1
ATOM 4876 C CA . SER C 1 5 ? 3.285 85.329 6.475 1.00 85.80 5 SER C CA 1
ATOM 4877 C C . SER C 1 5 ? 2.151 85.572 7.468 1.00 82.48 5 SER C C 1
ATOM 4878 O O . SER C 1 5 ? 1.594 86.672 7.568 1.00 80.76 5 SER C O 1
ATOM 4881 N N . ARG C 1 6 ? 1.814 84.515 8.197 1.00 78.44 6 ARG C N 1
ATOM 4882 C CA . ARG C 1 6 ? 0.760 84.564 9.192 1.00 74.25 6 ARG C CA 1
ATOM 4883 C C . ARG C 1 6 ? 1.399 84.579 10.567 1.00 70.89 6 ARG C C 1
ATOM 4884 O O . ARG C 1 6 ? 2.247 83.744 10.882 1.00 69.49 6 ARG C O 1
ATOM 4892 N N . LYS C 1 7 ? 0.995 85.548 11.379 1.00 68.03 7 LYS C N 1
ATOM 4893 C CA . LYS C 1 7 ? 1.539 85.696 12.717 1.00 65.51 7 LYS C CA 1
ATOM 4894 C C . LYS C 1 7 ? 0.482 85.405 13.780 1.00 62.99 7 LYS C C 1
ATOM 4895 O O . LYS C 1 7 ? -0.596 86.000 13.794 1.00 58.17 7 LYS C O 1
ATOM 4901 N N . VAL C 1 8 ? 0.806 84.471 14.665 1.00 62.22 8 VAL C N 1
ATOM 4902 C CA . VAL C 1 8 ? -0.094 84.095 15.739 1.00 60.85 8 VAL C CA 1
ATOM 4903 C C . VAL C 1 8 ? 0.578 84.291 17.089 1.00 60.26 8 VAL C C 1
ATOM 4904 O O . VAL C 1 8 ? 1.745 83.926 17.278 1.00 60.76 8 VAL C O 1
ATOM 4908 N N . VAL C 1 9 ? -0.162 84.883 18.021 1.00 58.03 9 VAL C N 1
ATOM 4909 C CA . VAL C 1 9 ? 0.348 85.099 19.366 1.00 55.40 9 VAL C CA 1
ATOM 4910 C C . VAL C 1 9 ? -0.445 84.234 20.346 1.00 54.87 9 VAL C C 1
ATOM 4911 O O . VAL C 1 9 ? -1.677 84.265 20.364 1.00 53.02 9 VAL C O 1
ATOM 4915 N N . ILE C 1 10 ? 0.278 83.453 21.143 1.00 54.46 10 ILE C N 1
ATOM 4916 C CA . ILE C 1 10 ? -0.325 82.594 22.153 1.00 53.43 10 ILE C CA 1
ATOM 4917 C C . ILE C 1 10 ? -0.049 83.178 23.541 1.00 52.96 10 ILE C C 1
ATOM 4918 O O . ILE C 1 10 ? 1.090 83.146 24.003 1.00 52.35 10 ILE C O 1
ATOM 4923 N N . VAL C 1 11 ? -1.073 83.716 24.199 1.00 51.60 11 VAL C N 1
ATOM 4924 C CA . VAL C 1 11 ? -0.882 84.256 25.541 1.00 51.49 11 VAL C CA 1
ATOM 4925 C C . VAL C 1 11 ? -1.170 83.145 26.552 1.00 49.94 11 VAL C C 1
ATOM 4926 O O . VAL C 1 11 ? -2.224 82.516 26.532 1.00 47.96 11 VAL C O 1
ATOM 4930 N N . GLY C 1 12 ? -0.213 82.914 27.437 1.00 49.35 12 GLY C N 1
ATOM 4931 C CA . GLY C 1 12 ? -0.352 81.867 28.420 1.00 48.78 12 GLY C CA 1
ATOM 4932 C C . GLY C 1 12 ? 0.582 80.779 27.944 1.00 49.01 12 GLY C C 1
ATOM 4933 O O . GLY C 1 12 ? 0.416 80.261 26.844 1.00 47.37 12 GLY C O 1
ATOM 4934 N N . THR C 1 13 ? 1.568 80.432 28.760 1.00 49.16 13 THR C N 1
ATOM 4935 C CA . THR C 1 13 ? 2.530 79.414 28.369 1.00 51.16 13 THR C CA 1
ATOM 4936 C C . THR C 1 13 ? 2.509 78.195 29.281 1.00 51.65 13 THR C C 1
ATOM 4937 O O . THR C 1 13 ? 3.527 77.529 29.462 1.00 52.37 13 THR C O 1
ATOM 4941 N N . GLY C 1 14 ? 1.345 77.908 29.854 1.00 52.46 14 GLY C N 1
ATOM 4942 C CA . GLY C 1 14 ? 1.211 76.752 30.726 1.00 52.68 14 GLY C CA 1
ATOM 4943 C C . GLY C 1 14 ? 0.927 75.498 29.916 1.00 51.99 14 GLY C C 1
ATOM 4944 O O . GLY C 1 14 ? 1.255 75.449 28.731 1.00 52.32 14 GLY C O 1
ATOM 4945 N N . PHE C 1 15 ? 0.314 74.493 30.537 1.00 50.10 15 PHE C N 1
ATOM 4946 C CA . PHE C 1 15 ? 0.000 73.247 29.840 1.00 50.40 15 PHE C CA 1
ATOM 4947 C C . PHE C 1 15 ? -0.783 73.457 28.544 1.00 49.96 15 PHE C C 1
ATOM 4948 O O . PHE C 1 15 ? -0.404 72.946 27.494 1.00 50.52 15 PHE C O 1
ATOM 4956 N N . VAL C 1 16 ? -1.881 74.199 28.632 1.00 48.02 16 VAL C N 1
ATOM 4957 C CA . VAL C 1 16 ? -2.732 74.462 27.482 1.00 48.81 16 VAL C CA 1
ATOM 4958 C C . VAL C 1 16 ? -2.023 75.237 26.375 1.00 49.37 16 VAL C C 1
ATOM 4959 O O . VAL C 1 16 ? -1.996 74.804 25.221 1.00 48.18 16 VAL C O 1
ATOM 4963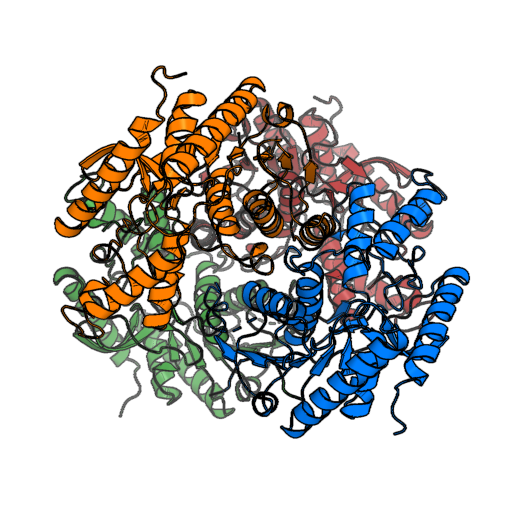 N N . GLY C 1 17 ? -1.461 76.388 26.736 1.00 50.91 17 GLY C N 1
ATOM 4964 C CA . GLY C 1 17 ? -0.764 77.221 25.771 1.00 51.27 17 GLY C CA 1
ATOM 4965 C C . GLY C 1 17 ? 0.399 76.493 25.130 1.00 51.97 17 GLY C C 1
ATOM 4966 O O . GLY C 1 17 ? 0.677 76.666 23.941 1.00 50.01 17 GLY C O 1
ATOM 4967 N N . THR C 1 18 ? 1.082 75.680 25.932 1.00 52.13 18 THR C N 1
ATOM 4968 C CA . THR C 1 18 ? 2.210 74.897 25.459 1.00 52.67 18 THR C CA 1
ATOM 4969 C C . THR C 1 18 ? 1.730 73.837 24.470 1.00 52.11 18 THR C C 1
ATOM 4970 O O . THR C 1 18 ? 2.328 73.645 23.411 1.00 52.31 18 THR C O 1
ATOM 4974 N N . SER C 1 19 ? 0.641 73.163 24.816 1.00 51.59 19 SER C N 1
ATOM 4975 C CA . SER C 1 19 ? 0.085 72.121 23.963 1.00 51.05 19 SER C CA 1
ATOM 4976 C C . SER C 1 19 ? -0.421 72.683 22.641 1.00 50.40 19 SER C C 1
ATOM 4977 O O . SER C 1 19 ? -0.280 72.054 21.593 1.00 51.36 19 SER C O 1
ATOM 4980 N N . ILE C 1 20 ? -1.023 73.862 22.689 1.00 49.33 20 ILE C N 1
ATOM 4981 C CA . ILE C 1 20 ? -1.524 74.487 21.473 1.00 48.88 20 ILE C CA 1
ATOM 4982 C C . ILE C 1 20 ? -0.338 74.867 20.601 1.00 49.43 20 ILE C C 1
ATOM 4983 O O . ILE C 1 20 ? -0.335 74.618 19.396 1.00 49.43 20 ILE C O 1
ATOM 4988 N N . ALA C 1 21 ? 0.670 75.468 21.222 1.00 50.80 21 ALA C N 1
ATOM 4989 C CA . ALA C 1 21 ? 1.876 75.868 20.510 1.00 52.38 21 ALA C CA 1
ATOM 4990 C C . ALA C 1 21 ? 2.501 74.664 19.789 1.00 52.74 21 ALA C C 1
ATOM 4991 O O . ALA C 1 21 ? 2.852 74.754 18.613 1.00 52.41 21 ALA C O 1
ATOM 4993 N N . TYR C 1 22 ? 2.628 73.537 20.485 1.00 52.19 22 TYR C N 1
ATOM 4994 C CA . TYR C 1 22 ? 3.214 72.351 19.869 1.00 53.76 22 TYR C CA 1
ATOM 4995 C C . TYR C 1 22 ? 2.415 71.839 18.678 1.00 54.86 22 TYR C C 1
ATOM 4996 O O . TYR C 1 22 ? 2.995 71.422 17.676 1.00 55.57 22 TYR C O 1
ATOM 5005 N N . ALA C 1 23 ? 1.090 71.870 18.784 1.00 54.28 23 ALA C N 1
ATOM 5006 C CA . ALA C 1 23 ? 0.240 71.414 17.692 1.00 53.49 23 ALA C CA 1
ATOM 5007 C C . ALA C 1 23 ? 0.389 72.379 16.525 1.00 53.24 23 ALA C C 1
ATOM 5008 O O . ALA C 1 23 ? 0.396 71.972 15.366 1.00 52.92 23 ALA C O 1
ATOM 5010 N N . MET C 1 24 ? 0.507 73.662 16.848 1.00 54.96 24 MET C N 1
ATOM 5011 C CA . MET C 1 24 ? 0.676 74.707 15.845 1.00 56.66 24 MET C CA 1
ATOM 5012 C C . MET C 1 24 ? 1.976 74.486 15.072 1.00 58.04 24 MET C C 1
ATOM 5013 O O . MET C 1 24 ? 1.992 74.486 13.843 1.00 57.97 24 MET C O 1
ATOM 5018 N N . ILE C 1 25 ? 3.066 74.312 15.811 1.00 58.78 25 ILE C N 1
ATOM 5019 C CA . ILE C 1 25 ? 4.374 74.085 15.215 1.00 59.66 25 ILE C CA 1
ATOM 5020 C C . ILE C 1 25 ? 4.351 72.817 14.365 1.00 60.31 25 ILE C C 1
ATOM 5021 O O . ILE C 1 25 ? 4.815 72.808 13.223 1.00 59.37 25 ILE C O 1
ATOM 5026 N N . ASN C 1 26 ? 3.799 71.751 14.933 1.00 59.86 26 ASN C N 1
ATOM 5027 C CA . ASN C 1 26 ? 3.719 70.477 14.244 1.00 60.12 26 ASN C CA 1
ATOM 5028 C C . ASN C 1 26 ? 2.983 70.565 12.916 1.00 60.35 26 ASN C C 1
ATOM 5029 O O . ASN C 1 26 ? 3.386 69.932 11.946 1.00 60.86 26 ASN C O 1
ATOM 5034 N N . GLN C 1 27 ? 1.906 71.341 12.869 1.00 60.17 27 GLN C N 1
ATOM 5035 C CA . GLN C 1 27 ? 1.128 71.462 11.639 1.00 59.87 27 GLN C CA 1
ATOM 5036 C C . GLN C 1 27 ? 1.561 72.607 10.733 1.00 59.40 27 GLN C C 1
ATOM 5037 O O . GLN C 1 27 ? 1.007 72.793 9.649 1.00 58.51 27 GLN C O 1
ATOM 5043 N N . GLY C 1 28 ? 2.560 73.364 11.170 1.00 59.36 28 GLY C N 1
ATOM 5044 C CA . GLY C 1 28 ? 3.025 74.486 10.376 1.00 60.59 28 GLY C CA 1
ATOM 5045 C C . GLY C 1 28 ? 1.844 75.314 9.909 1.00 61.73 28 GLY C C 1
ATOM 5046 O O . GLY C 1 28 ? 1.730 75.655 8.730 1.00 62.27 28 GLY C O 1
ATOM 5047 N N . VAL C 1 29 ? 0.949 75.634 10.836 1.00 62.00 29 VAL C N 1
ATOM 5048 C CA . VAL C 1 29 ? -0.224 76.411 10.489 1.00 62.92 29 VAL C CA 1
ATOM 5049 C C . VAL C 1 29 ? 0.138 77.876 10.308 1.00 63.79 29 VAL C C 1
ATOM 5050 O O . VAL C 1 29 ? -0.409 78.549 9.427 1.00 65.19 29 VAL C O 1
ATOM 5054 N N . ALA C 1 30 ? 1.060 78.363 11.133 1.00 62.54 30 ALA C N 1
ATOM 5055 C CA . ALA C 1 30 ? 1.508 79.750 11.046 1.00 63.28 30 ALA C CA 1
ATOM 5056 C C . ALA C 1 30 ? 3.013 79.771 10.827 1.00 64.57 30 ALA C C 1
ATOM 5057 O O . ALA C 1 30 ? 3.696 78.780 11.086 1.00 63.73 30 ALA C O 1
ATOM 5059 N N . ASN C 1 31 ? 3.534 80.895 10.345 1.00 66.35 31 ASN C N 1
ATOM 5060 C CA . ASN C 1 31 ? 4.972 81.003 10.106 1.00 69.71 31 ASN C CA 1
ATOM 5061 C C . ASN C 1 31 ? 5.646 81.627 11.326 1.00 70.70 31 ASN C C 1
ATOM 5062 O O . ASN C 1 31 ? 6.715 81.187 11.749 1.00 71.15 31 ASN C O 1
ATOM 5067 N N . GLU C 1 32 ? 5.010 82.654 11.881 1.00 71.18 32 GLU C N 1
ATOM 5068 C CA . GLU C 1 32 ? 5.513 83.330 13.069 1.00 71.71 32 GLU C CA 1
ATOM 5069 C C . GLU C 1 32 ? 4.621 82.976 14.257 1.00 71.66 32 GLU C C 1
ATOM 5070 O O . GLU C 1 32 ? 3.434 83.311 14.283 1.00 70.47 32 GLU C O 1
ATOM 5076 N N . LEU C 1 33 ? 5.204 82.302 15.242 1.00 71.78 33 LEU C N 1
ATOM 5077 C CA . LEU C 1 33 ? 4.463 81.880 16.424 1.00 72.10 33 LEU C CA 1
ATOM 5078 C C . LEU C 1 33 ? 5.063 82.471 17.705 1.00 71.56 33 LEU C C 1
ATOM 5079 O O . LEU C 1 33 ? 6.018 81.931 18.256 1.00 71.67 33 LEU C O 1
ATOM 5084 N N . VAL C 1 34 ? 4.491 83.580 18.171 1.00 70.93 34 VAL C N 1
ATOM 5085 C CA . VAL C 1 34 ? 4.966 84.262 19.376 1.00 70.75 34 VAL C CA 1
ATOM 5086 C C . VAL C 1 34 ? 4.287 83.739 20.648 1.00 70.85 34 VAL C C 1
ATOM 5087 O O . VAL C 1 34 ? 3.081 83.482 20.664 1.00 69.27 34 VAL C O 1
ATOM 5091 N N . LEU C 1 35 ? 5.073 83.600 21.714 1.00 70.80 35 LEU C N 1
ATOM 5092 C CA . LEU C 1 35 ? 4.568 83.099 22.986 1.00 70.77 35 LEU C CA 1
ATOM 5093 C C . LEU C 1 35 ? 4.761 84.081 24.135 1.00 72.63 35 LEU C C 1
ATOM 5094 O O . LEU C 1 35 ? 5.883 84.312 24.576 1.00 73.80 35 LEU C O 1
ATOM 5099 N N . ILE C 1 36 ? 3.666 84.654 24.622 1.00 74.00 36 ILE C N 1
ATOM 5100 C CA . ILE C 1 36 ? 3.738 85.578 25.741 1.00 76.47 36 ILE C CA 1
ATOM 5101 C C . ILE C 1 36 ? 3.508 84.791 27.025 1.00 79.72 36 ILE C C 1
ATOM 5102 O O . ILE C 1 36 ? 2.445 84.203 27.223 1.00 79.79 36 ILE C O 1
ATOM 5107 N N . ASP C 1 37 ? 4.520 84.767 27.884 1.00 83.74 37 ASP C N 1
ATOM 5108 C CA . ASP C 1 37 ? 4.437 84.065 29.157 1.00 87.55 37 ASP C CA 1
ATOM 5109 C C . ASP C 1 37 ? 3.868 85.006 30.210 1.00 89.67 37 ASP C C 1
ATOM 5110 O O . ASP C 1 37 ? 4.436 86.063 30.471 1.00 89.52 37 ASP C O 1
ATOM 5115 N N . VAL C 1 38 ? 2.749 84.620 30.814 1.00 92.86 38 VAL C N 1
ATOM 5116 C CA . VAL C 1 38 ? 2.104 85.454 31.821 1.00 96.84 38 VAL C CA 1
ATOM 5117 C C . VAL C 1 38 ? 2.793 85.475 33.183 1.00 99.95 38 VAL C C 1
ATOM 5118 O O . VAL C 1 38 ? 3.491 86.433 33.505 1.00 101.45 38 VAL C O 1
ATOM 5122 N N . ASN C 1 39 ? 2.597 84.429 33.979 1.00 103.24 39 ASN C N 1
ATOM 5123 C CA . ASN C 1 39 ? 3.198 84.336 35.311 1.00 106.87 39 ASN C CA 1
ATOM 5124 C C . ASN C 1 39 ? 2.810 83.014 35.957 1.00 108.83 39 ASN C C 1
ATOM 5125 O O . ASN C 1 39 ? 2.981 81.943 35.372 1.00 108.94 39 ASN C O 1
ATOM 5130 N N . GLN C 1 40 ? 2.296 83.106 37.179 1.00 111.14 40 GLN C N 1
ATOM 5131 C CA . GLN C 1 40 ? 1.840 81.943 37.927 1.00 113.09 40 GLN C CA 1
ATOM 5132 C C . GLN C 1 40 ? 0.329 81.915 37.732 1.00 114.41 40 GLN C C 1
ATOM 5133 O O . GLN C 1 40 ? -0.414 81.382 38.557 1.00 114.37 40 GLN C O 1
ATOM 5139 N N . GLU C 1 41 ? -0.106 82.513 36.626 1.00 116.03 41 GLU C N 1
ATOM 5140 C CA . GLU C 1 41 ? -1.517 82.598 36.268 1.00 117.25 41 GLU C CA 1
ATOM 5141 C C . GLU C 1 41 ? -1.774 81.713 35.053 1.00 118.51 41 GLU C C 1
ATOM 5142 O O . GLU C 1 41 ? -2.659 81.995 34.245 1.00 118.48 41 GLU C O 1
ATOM 5148 N N . LYS C 1 42 ? -0.992 80.646 34.927 1.00 120.29 42 LYS C N 1
ATOM 5149 C CA . LYS C 1 42 ? -1.124 79.723 33.808 1.00 121.87 42 LYS C CA 1
ATOM 5150 C C . LYS C 1 42 ? -1.275 78.270 34.270 1.00 123.42 42 LYS C C 1
ATOM 5151 O O . LYS C 1 42 ? -2.313 77.884 34.808 1.00 123.49 42 LYS C O 1
ATOM 5157 N N . ALA C 1 43 ? -0.235 77.469 34.053 1.00 125.32 43 ALA C N 1
ATOM 5158 C CA . ALA C 1 43 ? -0.234 76.061 34.439 1.00 126.73 43 ALA C CA 1
ATOM 5159 C C . ALA C 1 43 ? 1.165 75.480 34.231 1.00 128.13 43 ALA C C 1
ATOM 5160 O O . ALA C 1 43 ? 1.447 74.884 33.192 1.00 128.93 43 ALA C O 1
ATOM 5162 N N . GLU C 1 44 ? 2.031 75.670 35.226 1.00 129.54 44 GLU C N 1
ATOM 5163 C CA . GLU C 1 44 ? 3.417 75.192 35.196 1.00 130.79 44 GLU C CA 1
ATOM 5164 C C . GLU C 1 44 ? 4.320 76.119 34.386 1.00 131.19 44 GLU C C 1
ATOM 5165 O O . GLU C 1 44 ? 4.014 76.462 33.242 1.00 130.75 44 GLU C O 1
ATOM 5171 N N . GLY C 1 45 ? 5.436 76.518 34.988 1.00 131.69 45 GLY C N 1
ATOM 5172 C CA . GLY C 1 45 ? 6.368 77.397 34.306 1.00 132.26 45 GLY C CA 1
ATOM 5173 C C . GLY C 1 45 ? 7.148 76.668 33.230 1.00 132.66 45 GLY C C 1
ATOM 5174 O O . GLY C 1 45 ? 7.017 77.040 32.043 1.00 132.72 45 GLY C O 1
ATOM 5175 N N . LEU C 1 51 ? 10.732 78.267 26.102 1.00 126.77 51 LEU C N 1
ATOM 5176 C CA . LEU C 1 51 ? 11.730 78.836 25.151 1.00 127.15 51 LEU C CA 1
ATOM 5177 C C . LEU C 1 51 ? 12.591 77.760 24.504 1.00 127.18 51 LEU C C 1
ATOM 5178 O O . LEU C 1 51 ? 12.729 77.715 23.282 1.00 126.67 51 LEU C O 1
ATOM 5183 N N . ASP C 1 52 ? 13.171 76.898 25.333 1.00 127.61 52 ASP C N 1
ATOM 5184 C CA . ASP C 1 52 ? 14.032 75.821 24.854 1.00 127.60 52 ASP C CA 1
ATOM 5185 C C . ASP C 1 52 ? 13.265 74.508 24.707 1.00 127.27 52 ASP C C 1
ATOM 5186 O O . ASP C 1 52 ? 13.390 73.607 25.538 1.00 127.28 52 ASP C O 1
ATOM 5191 N N . GLY C 1 53 ? 12.476 74.409 23.642 1.00 126.60 53 GLY C N 1
ATOM 5192 C CA . GLY C 1 53 ? 11.699 73.206 23.403 1.00 125.48 53 GLY C CA 1
ATOM 5193 C C . GLY C 1 53 ? 11.063 73.200 22.026 1.00 124.56 53 GLY C C 1
ATOM 5194 O O . GLY C 1 53 ? 10.363 72.254 21.660 1.00 124.59 53 GLY C O 1
ATOM 5195 N N . MET C 1 54 ? 11.308 74.262 21.264 1.00 123.50 54 MET C N 1
ATOM 5196 C CA . MET C 1 54 ? 10.768 74.395 19.914 1.00 122.06 54 MET C CA 1
ATOM 5197 C C . MET C 1 54 ? 11.831 74.049 18.877 1.00 120.68 54 MET C C 1
ATOM 5198 O O . MET C 1 54 ? 11.658 74.302 17.682 1.00 120.15 54 MET C O 1
ATOM 5203 N N . ALA C 1 55 ? 12.931 73.469 19.349 1.00 119.10 55 ALA C N 1
ATOM 5204 C CA . ALA C 1 55 ? 14.033 73.075 18.481 1.00 117.21 55 ALA C CA 1
ATOM 5205 C C . ALA C 1 55 ? 13.771 71.703 17.864 1.00 115.59 55 ALA C C 1
ATOM 5206 O O . ALA C 1 55 ? 14.491 70.741 18.142 1.00 115.59 55 ALA C O 1
ATOM 5208 N N . TRP C 1 56 ? 12.733 71.621 17.035 1.00 113.01 56 TRP C N 1
ATOM 5209 C CA . TRP C 1 56 ? 12.378 70.374 16.365 1.00 110.73 56 TRP C CA 1
ATOM 5210 C C . TRP C 1 56 ? 11.387 70.620 15.240 1.00 109.68 56 TRP C C 1
ATOM 5211 O O . TRP C 1 56 ? 11.017 69.696 14.517 1.00 108.62 56 TRP C O 1
ATOM 5222 N N . GLY C 1 57 ? 10.959 71.871 15.105 1.00 109.26 57 GLY C N 1
ATOM 5223 C CA . GLY C 1 57 ? 10.010 72.229 14.067 1.00 109.63 57 GLY C CA 1
ATOM 5224 C C . GLY C 1 57 ? 10.394 71.682 12.706 1.00 109.79 57 GLY C C 1
ATOM 5225 O O . GLY C 1 57 ? 11.245 72.246 12.017 1.00 110.35 57 GLY C O 1
ATOM 5226 N N . GLU C 1 58 ? 9.760 70.581 12.316 1.00 109.28 58 GLU C N 1
ATOM 5227 C CA . GLU C 1 58 ? 10.041 69.950 11.034 1.00 108.37 58 GLU C CA 1
ATOM 5228 C C . GLU C 1 58 ? 9.864 70.932 9.877 1.00 107.60 58 GLU C C 1
ATOM 5229 O O . GLU C 1 58 ? 10.736 71.051 9.014 1.00 107.57 58 GLU C O 1
ATOM 5235 N N . LYS C 1 59 ? 8.733 71.631 9.868 1.00 106.47 59 LYS C N 1
ATOM 5236 C CA . LYS C 1 59 ? 8.431 72.604 8.822 1.00 105.03 59 LYS C CA 1
ATOM 5237 C C . LYS C 1 59 ? 8.769 74.027 9.262 1.00 103.95 59 LYS C C 1
ATOM 5238 O O . LYS C 1 59 ? 7.880 74.793 9.627 1.00 104.13 59 LYS C O 1
ATOM 5244 N N . ASN C 1 60 ? 10.055 74.365 9.214 1.00 102.79 60 ASN C N 1
ATOM 5245 C CA . ASN C 1 60 ? 10.566 75.683 9.599 1.00 101.40 60 ASN C CA 1
ATOM 5246 C C . ASN C 1 60 ? 9.509 76.708 9.998 1.00 99.84 60 ASN C C 1
ATOM 5247 O O . ASN C 1 60 ? 8.743 77.193 9.162 1.00 99.81 60 ASN C O 1
ATOM 5252 N N . VAL C 1 61 ? 9.486 77.029 11.289 1.00 97.48 61 VAL C N 1
ATOM 5253 C CA . VAL C 1 61 ? 8.557 78.003 11.850 1.00 94.40 61 VAL C CA 1
ATOM 5254 C C . VAL C 1 61 ? 9.285 78.753 12.970 1.00 92.52 61 VAL C C 1
ATOM 5255 O O . VAL C 1 61 ? 9.637 78.168 13.995 1.00 92.55 61 VAL C O 1
ATOM 5259 N N . SER C 1 62 ? 9.526 80.044 12.763 1.00 89.89 62 SER C N 1
ATOM 5260 C CA . SER C 1 62 ? 10.230 80.850 13.756 1.00 87.78 62 SER C CA 1
ATOM 5261 C C . SER C 1 62 ? 9.376 81.145 14.989 1.00 85.80 62 SER C C 1
ATOM 5262 O O . SER C 1 62 ? 8.378 81.867 14.922 1.00 85.30 62 SER C O 1
ATOM 5265 N N . VAL C 1 63 ? 9.795 80.584 16.118 1.00 83.13 63 VAL C N 1
ATOM 5266 C CA . VAL C 1 63 ? 9.090 80.747 17.382 1.00 79.05 63 VAL C CA 1
ATOM 5267 C C . VAL C 1 63 ? 9.949 81.506 18.395 1.00 77.22 63 VAL C C 1
ATOM 5268 O O . VAL C 1 63 ? 11.139 81.234 18.532 1.00 75.59 63 VAL C O 1
ATOM 5272 N N . TRP C 1 64 ? 9.342 82.456 19.102 1.00 75.46 64 TRP C N 1
ATOM 5273 C CA . TRP C 1 64 ? 10.058 83.232 20.111 1.00 73.27 64 TRP C CA 1
ATOM 5274 C C . TRP C 1 64 ? 9.106 83.805 21.165 1.00 73.76 64 TRP C C 1
ATOM 5275 O O . TRP C 1 64 ? 7.915 83.983 20.905 1.00 73.16 64 TRP C O 1
ATOM 5286 N N . SER C 1 65 ? 9.626 84.078 22.358 1.00 73.66 65 SER C N 1
ATOM 5287 C CA . SER C 1 65 ? 8.801 84.647 23.417 1.00 75.09 65 SER C CA 1
ATOM 5288 C C . SER C 1 65 ? 8.938 86.166 23.381 1.00 75.53 65 SER C C 1
ATOM 5289 O O . SER C 1 65 ? 10.034 86.685 23.176 1.00 75.95 65 SER C O 1
ATOM 5292 N N . GLY C 1 66 ? 7.828 86.874 23.572 1.00 75.63 66 GLY C N 1
ATOM 5293 C CA . GLY C 1 66 ? 7.872 88.325 23.541 1.00 76.18 66 GLY C CA 1
ATOM 5294 C C . GLY C 1 66 ? 6.846 88.999 24.433 1.00 77.54 66 GLY C C 1
ATOM 5295 O O . GLY C 1 66 ? 6.235 88.356 25.286 1.00 77.51 66 GLY C O 1
ATOM 5296 N N . THR C 1 67 ? 6.662 90.302 24.235 1.00 78.20 67 THR C N 1
ATOM 5297 C CA . THR C 1 67 ? 5.707 91.083 25.017 1.00 78.45 67 THR C CA 1
ATOM 5298 C C . THR C 1 67 ? 4.434 91.305 24.212 1.00 78.38 67 THR C C 1
ATOM 5299 O O . THR C 1 67 ? 4.333 90.866 23.069 1.00 78.10 67 THR C O 1
ATOM 5303 N N . TYR C 1 68 ? 3.467 91.997 24.806 1.00 79.11 68 TYR C N 1
ATOM 5304 C CA . TYR C 1 68 ? 2.210 92.272 24.124 1.00 80.29 68 TYR C CA 1
ATOM 5305 C C . TYR C 1 68 ? 2.416 93.152 22.891 1.00 81.09 68 TYR C C 1
ATOM 5306 O O . TYR C 1 68 ? 1.457 93.507 22.199 1.00 80.28 68 TYR C O 1
ATOM 5315 N N . GLU C 1 69 ? 3.671 93.502 22.623 1.00 82.13 69 GLU C N 1
ATOM 5316 C CA . GLU C 1 69 ? 4.006 94.321 21.463 1.00 82.55 69 GLU C CA 1
ATOM 5317 C C . GLU C 1 69 ? 3.700 93.546 20.186 1.00 81.16 69 GLU C C 1
ATOM 5318 O O . GLU C 1 69 ? 3.029 94.053 19.286 1.00 82.02 69 GLU C O 1
ATOM 5324 N N . GLU C 1 70 ? 4.190 92.312 20.122 1.00 78.75 70 GLU C N 1
ATOM 5325 C CA . GLU C 1 70 ? 3.993 91.453 18.959 1.00 78.18 70 GLU C CA 1
ATOM 5326 C C . GLU C 1 70 ? 2.546 91.393 18.463 1.00 77.67 70 GLU C C 1
ATOM 5327 O O . GLU C 1 70 ? 2.301 91.101 17.297 1.00 78.10 70 GLU C O 1
ATOM 5333 N N . CYS C 1 71 ? 1.590 91.672 19.342 1.00 77.55 71 CYS C N 1
ATOM 5334 C CA . CYS C 1 71 ? 0.176 91.619 18.973 1.00 76.61 71 CYS C CA 1
ATOM 5335 C C . CYS C 1 71 ? -0.235 92.704 17.994 1.00 76.67 71 CYS C C 1
ATOM 5336 O O . CYS C 1 71 ? -1.288 92.613 17.364 1.00 76.01 71 CYS C O 1
ATOM 5339 N N . GLN C 1 72 ? 0.589 93.736 17.867 1.00 76.91 72 GLN C N 1
ATOM 5340 C CA . GLN C 1 72 ? 0.266 94.829 16.962 1.00 77.16 72 GLN C CA 1
ATOM 5341 C C . GLN C 1 72 ? 0.087 94.359 15.521 1.00 75.86 72 GLN C C 1
ATOM 5342 O O . GLN C 1 72 ? -0.928 94.667 14.890 1.00 75.74 72 GLN C O 1
ATOM 5348 N N . ASP C 1 73 ? 1.062 93.612 15.006 1.00 73.97 73 ASP C N 1
ATOM 5349 C CA . ASP C 1 73 ? 0.991 93.120 13.633 1.00 72.95 73 ASP C CA 1
ATOM 5350 C C . ASP C 1 73 ? 0.555 91.659 13.535 1.00 71.32 73 ASP C C 1
ATOM 5351 O O . ASP C 1 73 ? 0.565 91.079 12.448 1.00 71.38 73 ASP C O 1
ATOM 5356 N N . ALA C 1 74 ? 0.168 91.070 14.665 1.00 70.02 74 ALA C N 1
ATOM 5357 C CA . ALA C 1 74 ? -0.285 89.677 14.692 1.00 67.33 74 ALA C CA 1
ATOM 5358 C C . ALA C 1 74 ? -1.665 89.572 14.052 1.00 64.88 74 ALA C C 1
ATOM 5359 O O . ALA C 1 74 ? -2.483 90.484 14.180 1.00 64.09 74 ALA C O 1
ATOM 5361 N N . ASN C 1 75 ? -1.918 88.464 13.361 1.00 63.87 75 ASN C N 1
ATOM 5362 C CA . ASN C 1 75 ? -3.207 88.250 12.695 1.00 63.03 75 ASN C CA 1
ATOM 5363 C C . ASN C 1 75 ? -4.249 87.652 13.633 1.00 61.39 75 ASN C C 1
ATOM 5364 O O . ASN C 1 75 ? -5.431 87.999 13.591 1.00 60.40 75 ASN C O 1
ATOM 5369 N N . LEU C 1 76 ? -3.796 86.744 14.482 1.00 60.46 76 LEU C N 1
ATOM 5370 C CA . LEU C 1 76 ? -4.686 86.070 15.404 1.00 59.59 76 LEU C CA 1
ATOM 5371 C C . LEU C 1 76 ? -4.007 85.884 16.754 1.00 58.27 76 LEU C C 1
ATOM 5372 O O . LEU C 1 76 ? -2.811 85.575 16.828 1.00 57.37 76 LEU C O 1
ATOM 5377 N N . VAL C 1 77 ? -4.770 86.096 17.821 1.00 55.77 77 VAL C N 1
ATOM 5378 C CA . VAL C 1 77 ? -4.242 85.924 19.170 1.00 54.58 77 VAL C CA 1
ATOM 5379 C C . VAL C 1 77 ? -5.049 84.839 19.884 1.00 52.35 77 VAL C C 1
ATOM 5380 O O . VAL C 1 77 ? -6.277 84.871 19.882 1.00 50.19 77 VAL C O 1
ATOM 5384 N N . ILE C 1 78 ? -4.344 83.875 20.470 1.00 51.21 78 ILE C N 1
ATOM 5385 C CA . ILE C 1 78 ? -4.966 82.775 21.203 1.00 50.62 78 ILE C CA 1
ATOM 5386 C C . ILE C 1 78 ? -4.813 82.997 22.707 1.00 49.48 78 ILE C C 1
ATOM 5387 O O . ILE C 1 78 ? -3.694 83.138 23.202 1.00 49.11 78 ILE C O 1
ATOM 5392 N N . LEU C 1 79 ? -5.935 83.025 23.427 1.00 47.87 79 LEU C N 1
ATOM 5393 C CA . LEU C 1 79 ? -5.918 83.210 24.880 1.00 44.56 79 LEU C CA 1
ATOM 5394 C C . LEU C 1 79 ? -5.978 81.844 25.551 1.00 42.98 79 LEU C C 1
ATOM 5395 O O . LEU C 1 79 ? -6.903 81.078 25.312 1.00 43.00 79 LEU C O 1
ATOM 5400 N N . THR C 1 80 ? -4.988 81.535 26.384 1.00 44.53 80 THR C N 1
ATOM 5401 C CA . THR C 1 80 ? -4.944 80.241 27.066 1.00 45.57 80 THR C CA 1
ATOM 5402 C C . THR C 1 80 ? -4.665 80.371 28.553 1.00 46.72 80 THR C C 1
ATOM 5403 O O . THR C 1 80 ? -4.639 79.373 29.268 1.00 44.73 80 THR C O 1
ATOM 5407 N N . ALA C 1 81 ? -4.455 81.599 29.016 1.00 50.32 81 ALA C N 1
ATOM 5408 C CA . ALA C 1 81 ? -4.150 81.842 30.426 1.00 54.69 81 ALA C CA 1
ATOM 5409 C C . ALA C 1 81 ? -5.312 81.525 31.357 1.00 57.18 81 ALA C C 1
ATOM 5410 O O . ALA C 1 81 ? -6.459 81.399 30.923 1.00 57.08 81 ALA C O 1
ATOM 5412 N N . GLY C 1 82 ? -4.997 81.403 32.642 1.00 59.68 82 GLY C N 1
ATOM 5413 C CA . GLY C 1 82 ? -6.005 81.100 33.640 1.00 63.31 82 GLY C CA 1
ATOM 5414 C C . GLY C 1 82 ? -5.500 80.058 34.614 1.00 65.45 82 GLY C C 1
ATOM 5415 O O . GLY C 1 82 ? -4.623 79.262 34.276 1.00 66.62 82 GLY C O 1
ATOM 5416 N N . VAL C 1 83 ? -6.050 80.058 35.825 1.00 67.73 83 VAL C N 1
ATOM 5417 C CA . VAL C 1 83 ? -5.641 79.102 36.850 1.00 68.14 83 VAL C CA 1
ATOM 5418 C C . VAL C 1 83 ? -6.648 77.980 37.027 1.00 69.76 83 VAL C C 1
ATOM 5419 O O . VAL C 1 83 ? -7.784 78.057 36.553 1.00 67.45 83 VAL C O 1
ATOM 5423 N N . ASN C 1 84 ? -6.213 76.926 37.705 1.00 72.77 84 ASN C N 1
ATOM 5424 C CA . ASN C 1 84 ? -7.078 75.791 37.976 1.00 76.30 84 ASN C CA 1
ATOM 5425 C C . ASN C 1 84 ? -7.640 75.946 39.386 1.00 77.68 84 ASN C C 1
ATOM 5426 O O . ASN C 1 84 ? -7.069 76.652 40.221 1.00 76.59 84 ASN C O 1
ATOM 5431 N N . GLN C 1 85 ? -8.769 75.297 39.644 1.00 79.76 85 GLN C N 1
ATOM 5432 C CA . GLN C 1 85 ? -9.397 75.382 40.953 1.00 82.19 85 GLN C CA 1
ATOM 5433 C C . GLN C 1 85 ? -8.546 74.704 42.020 1.00 83.10 85 GLN C C 1
ATOM 5434 O O . GLN C 1 85 ? -8.284 73.501 41.949 1.00 83.91 85 GLN C O 1
ATOM 5440 N N . LYS C 1 86 ? -8.107 75.481 43.003 1.00 83.38 86 LYS C N 1
ATOM 5441 C CA . LYS C 1 86 ? -7.303 74.942 44.092 1.00 84.29 86 LYS C CA 1
ATOM 5442 C C . LYS C 1 86 ? -8.232 74.486 45.222 1.00 84.70 86 LYS C C 1
ATOM 5443 O O . LYS C 1 86 ? -9.357 74.981 45.348 1.00 85.38 86 LYS C O 1
ATOM 5449 N N . PRO C 1 87 ? -7.780 73.530 46.053 1.00 84.22 87 PRO C N 1
ATOM 5450 C CA . PRO C 1 87 ? -8.599 73.028 47.164 1.00 82.46 87 PRO C CA 1
ATOM 5451 C C . PRO C 1 87 ? -9.162 74.135 48.061 1.00 80.25 87 PRO C C 1
ATOM 5452 O O . PRO C 1 87 ? -8.418 74.990 48.552 1.00 79.69 87 PRO C O 1
ATOM 5456 N N . GLY C 1 88 ? -10.479 74.113 48.262 1.00 77.82 88 GLY C N 1
ATOM 5457 C CA . GLY C 1 88 ? -11.121 75.117 49.095 1.00 75.28 88 GLY C CA 1
ATOM 5458 C C . GLY C 1 88 ? -11.833 76.195 48.297 1.00 73.18 88 GLY C C 1
ATOM 5459 O O . GLY C 1 88 ? -12.990 76.529 48.573 1.00 73.65 88 GLY C O 1
ATOM 5460 N N . GLN C 1 89 ? -11.137 76.742 47.305 1.00 70.19 89 GLN C N 1
ATOM 5461 C CA . GLN C 1 89 ? -11.695 77.784 46.456 1.00 66.85 89 GLN C CA 1
ATOM 5462 C C . GLN C 1 89 ? -13.020 77.322 45.855 1.00 63.42 89 GLN C C 1
ATOM 5463 O O . GLN C 1 89 ? -13.163 76.164 45.476 1.00 63.66 89 GLN C O 1
ATOM 5469 N N . THR C 1 90 ? -13.991 78.226 45.783 1.00 59.86 90 THR C N 1
ATOM 5470 C CA . THR C 1 90 ? -15.293 77.887 45.219 1.00 57.38 90 THR C CA 1
ATOM 5471 C C . THR C 1 90 ? -15.242 78.028 43.699 1.00 57.98 90 THR C C 1
ATOM 5472 O O . THR C 1 90 ? -14.392 78.745 43.169 1.00 57.49 90 THR C O 1
ATOM 5476 N N . ARG C 1 91 ? -16.138 77.332 43.001 1.00 57.68 91 ARG C N 1
ATOM 5477 C CA . ARG C 1 91 ? -16.197 77.413 41.545 1.00 59.11 91 ARG C CA 1
ATOM 5478 C C . ARG C 1 91 ? -16.365 78.869 41.138 1.00 56.74 91 ARG C C 1
ATOM 5479 O O . ARG C 1 91 ? -15.659 79.368 40.270 1.00 57.45 91 ARG C O 1
ATOM 5487 N N . LEU C 1 92 ? -17.312 79.541 41.773 1.00 54.78 92 LEU C N 1
ATOM 5488 C CA . LEU C 1 92 ? -17.575 80.937 41.488 1.00 54.15 92 LEU C CA 1
ATOM 5489 C C . LEU C 1 92 ? -16.316 81.786 41.657 1.00 54.30 92 LEU C C 1
ATOM 5490 O O . LEU C 1 92 ? -16.031 82.647 40.829 1.00 54.04 92 LEU C O 1
ATOM 5495 N N . ASP C 1 93 ? -15.556 81.546 42.719 1.00 54.25 93 ASP C N 1
ATOM 5496 C CA . ASP C 1 93 ? -14.346 82.323 42.923 1.00 55.66 93 ASP C CA 1
ATOM 5497 C C . ASP C 1 93 ? -13.344 82.048 41.806 1.00 54.98 93 ASP C C 1
ATOM 5498 O O . ASP C 1 93 ? -12.584 82.933 41.423 1.00 54.72 93 ASP C O 1
ATOM 5503 N N . LEU C 1 94 ? -13.348 80.823 41.289 1.00 54.04 94 LEU C N 1
ATOM 5504 C CA . LEU C 1 94 ? -12.450 80.452 40.202 1.00 54.33 94 LEU C CA 1
ATOM 5505 C C . LEU C 1 94 ? -12.829 81.228 38.939 1.00 53.33 94 LEU C C 1
ATOM 5506 O O . LEU C 1 94 ? -11.966 81.723 38.215 1.00 55.02 94 LEU C O 1
ATOM 5511 N N . VAL C 1 95 ? -14.127 81.326 38.681 1.00 51.11 95 VAL C N 1
ATOM 5512 C CA . VAL C 1 95 ? -14.626 82.042 37.517 1.00 49.96 95 VAL C CA 1
ATOM 5513 C C . VAL C 1 95 ? -14.203 83.501 37.603 1.00 50.42 95 VAL C C 1
ATOM 5514 O O . VAL C 1 95 ? -13.745 84.077 36.620 1.00 52.04 95 VAL C O 1
ATOM 5518 N N . LYS C 1 96 ? -14.340 84.094 38.782 1.00 50.39 96 LYS C N 1
ATOM 5519 C CA . LYS C 1 96 ? -13.943 85.481 38.970 1.00 52.13 96 LYS C CA 1
ATOM 5520 C C . LYS C 1 96 ? -12.445 85.655 38.765 1.00 50.39 96 LYS C C 1
ATOM 5521 O O . LYS C 1 96 ? -12.013 86.627 38.154 1.00 48.84 96 LYS C O 1
ATOM 5527 N N . THR C 1 97 ? -11.658 84.711 39.274 1.00 49.87 97 THR C N 1
ATOM 5528 C CA . THR C 1 97 ? -10.208 84.772 39.139 1.00 51.70 97 THR C CA 1
ATOM 5529 C C . THR C 1 97 ? -9.803 84.852 37.670 1.00 51.77 97 THR C C 1
ATOM 5530 O O . THR C 1 97 ? -9.151 85.807 37.241 1.00 51.98 97 THR C O 1
ATOM 5534 N N . ASN C 1 98 ? -10.207 83.848 36.901 1.00 50.65 98 ASN C N 1
ATOM 5535 C CA . ASN C 1 98 ? -9.869 83.796 35.490 1.00 49.71 98 ASN C CA 1
ATOM 5536 C C . ASN C 1 98 ? -10.509 84.912 34.678 1.00 48.91 98 ASN C C 1
ATOM 5537 O O . ASN C 1 98 ? -9.954 85.342 33.677 1.00 48.80 98 ASN C O 1
ATOM 5542 N N . ALA C 1 99 ? -11.673 85.386 35.098 1.00 49.62 99 ALA C N 1
ATOM 5543 C CA . ALA C 1 99 ? -12.321 86.472 34.373 1.00 52.39 99 ALA C CA 1
ATOM 5544 C C . ALA C 1 99 ? -11.455 87.737 34.481 1.00 54.00 99 ALA C C 1
ATOM 5545 O O . ALA C 1 99 ? -11.265 88.466 33.508 1.00 54.34 99 ALA C O 1
ATOM 5547 N N . THR C 1 100 ? -10.927 87.982 35.675 1.00 55.21 100 THR C N 1
ATOM 5548 C CA . THR C 1 100 ? -10.078 89.140 35.922 1.00 55.93 100 THR C CA 1
ATOM 5549 C C . THR C 1 100 ? -8.762 89.028 35.153 1.00 56.05 100 THR C C 1
ATOM 5550 O O . THR C 1 100 ? -8.300 90.003 34.560 1.00 56.98 100 THR C O 1
ATOM 5554 N N . ILE C 1 101 ? -8.167 87.840 35.165 1.00 54.59 101 ILE C N 1
ATOM 5555 C CA . ILE C 1 101 ? -6.913 87.598 34.460 1.00 54.35 101 ILE C CA 1
ATOM 5556 C C . ILE C 1 101 ? -7.071 87.857 32.961 1.00 54.64 101 ILE C C 1
ATOM 5557 O O . ILE C 1 101 ? -6.370 88.685 32.378 1.00 54.14 101 ILE C O 1
ATOM 5562 N N . THR C 1 102 ? -7.997 87.133 32.349 1.00 54.74 102 THR C N 1
ATOM 5563 C CA . THR C 1 102 ? -8.267 87.263 30.927 1.00 54.75 102 THR C CA 1
ATOM 5564 C C . THR C 1 102 ? -8.585 88.703 30.543 1.00 54.53 102 THR C C 1
ATOM 5565 O O . THR C 1 102 ? -8.090 89.210 29.539 1.00 53.88 102 THR C O 1
ATOM 5569 N N . ARG C 1 103 ? -9.411 89.359 31.344 1.00 55.07 103 ARG C N 1
ATOM 5570 C CA . ARG C 1 103 ? -9.787 90.736 31.066 1.00 58.68 103 ARG C CA 1
ATOM 5571 C C . ARG C 1 103 ? -8.564 91.661 31.046 1.00 58.92 103 ARG C C 1
ATOM 5572 O O . ARG C 1 103 ? -8.454 92.543 30.192 1.00 56.30 103 ARG C O 1
ATOM 5580 N N . GLN C 1 104 ? -7.649 91.453 31.986 1.00 59.08 104 GLN C N 1
ATOM 5581 C CA . GLN C 1 104 ? -6.447 92.265 32.058 1.00 59.74 104 GLN C CA 1
ATOM 5582 C C . GLN C 1 104 ? -5.613 92.004 30.807 1.00 59.93 104 GLN C C 1
ATOM 5583 O O . GLN C 1 104 ? -5.102 92.938 30.184 1.00 60.48 104 GLN C O 1
ATOM 5589 N N . ILE C 1 105 ? -5.497 90.734 30.431 1.00 58.37 105 ILE C N 1
ATOM 5590 C CA . ILE C 1 105 ? -4.734 90.352 29.246 1.00 56.65 105 ILE C CA 1
ATOM 5591 C C . ILE C 1 105 ? -5.272 91.015 27.977 1.00 57.25 105 ILE C C 1
ATOM 5592 O O . ILE C 1 105 ? -4.517 91.613 27.215 1.00 56.49 105 ILE C O 1
ATOM 5597 N N . VAL C 1 106 ? -6.579 90.902 27.756 1.00 57.75 106 VAL C N 1
ATOM 5598 C CA . VAL C 1 106 ? -7.213 91.487 26.581 1.00 59.11 106 VAL C CA 1
ATOM 5599 C C . VAL C 1 106 ? -6.974 92.993 26.511 1.00 61.50 106 VAL C C 1
ATOM 5600 O O . VAL C 1 106 ? -6.809 93.556 25.426 1.00 60.97 106 VAL C O 1
ATOM 5604 N N . LYS C 1 107 ? -6.965 93.638 27.675 1.00 63.74 107 LYS C N 1
ATOM 5605 C CA . LYS C 1 107 ? -6.734 95.074 27.755 1.00 65.04 107 LYS C CA 1
ATOM 5606 C C . LYS C 1 107 ? -5.340 95.363 27.198 1.00 65.37 107 LYS C C 1
ATOM 5607 O O . LYS C 1 107 ? -5.167 96.260 26.369 1.00 64.45 107 LYS C O 1
ATOM 5613 N N . GLU C 1 108 ? -4.355 94.592 27.653 1.00 64.81 108 GLU C N 1
ATOM 5614 C CA . GLU C 1 108 ? -2.984 94.750 27.189 1.00 65.86 108 GLU C CA 1
ATOM 5615 C C . GLU C 1 108 ? -2.954 94.569 25.676 1.00 66.15 108 GLU C C 1
ATOM 5616 O O . GLU C 1 108 ? -2.643 95.503 24.929 1.00 67.01 108 GLU C O 1
ATOM 5622 N N . VAL C 1 109 ? -3.290 93.358 25.236 1.00 64.50 109 VAL C N 1
ATOM 5623 C CA . VAL C 1 109 ? -3.306 93.013 23.820 1.00 62.88 109 VAL C CA 1
ATOM 5624 C C . VAL C 1 109 ? -3.915 94.115 22.944 1.00 63.12 109 VAL C C 1
ATOM 5625 O O . VAL C 1 109 ? -3.392 94.425 21.876 1.00 63.05 109 VAL C O 1
ATOM 5629 N N . MET C 1 110 ? -5.008 94.718 23.393 1.00 63.29 110 MET C N 1
ATOM 5630 C CA . MET C 1 110 ? -5.635 95.775 22.609 1.00 64.55 110 MET C CA 1
ATOM 5631 C C . MET C 1 110 ? -4.850 97.097 22.632 1.00 65.87 110 MET C C 1
ATOM 5632 O O . MET C 1 110 ? -4.865 97.856 21.659 1.00 64.68 110 MET C O 1
ATOM 5637 N N . ALA C 1 111 ? -4.160 97.360 23.740 1.00 66.74 111 ALA C N 1
ATOM 5638 C CA . ALA C 1 111 ? -3.382 98.587 23.894 1.00 67.16 111 ALA C CA 1
ATOM 5639 C C . ALA C 1 111 ? -2.198 98.661 22.931 1.00 67.39 111 ALA C C 1
ATOM 5640 O O . ALA C 1 111 ? -1.719 99.752 22.613 1.00 67.52 111 ALA C O 1
ATOM 5642 N N . SER C 1 112 ? -1.727 97.502 22.475 1.00 67.07 112 SER C N 1
ATOM 5643 C CA . SER C 1 112 ? -0.605 97.443 21.544 1.00 66.15 112 SER C CA 1
ATOM 5644 C C . SER C 1 112 ? -1.067 97.876 20.155 1.00 66.25 112 SER C C 1
ATOM 5645 O O . SER C 1 112 ? -0.251 98.176 19.286 1.00 66.57 112 SER C O 1
ATOM 5648 N N . GLY C 1 113 ? -2.380 97.896 19.950 1.00 66.89 113 GLY C N 1
ATOM 5649 C CA . GLY C 1 113 ? -2.922 98.288 18.661 1.00 67.02 113 GLY C CA 1
ATOM 5650 C C . GLY C 1 113 ? -3.371 97.097 17.831 1.00 67.43 113 GLY C C 1
ATOM 5651 O O . GLY C 1 113 ? -3.638 97.233 16.633 1.00 66.81 113 GLY C O 1
ATOM 5652 N N . PHE C 1 114 ? -3.444 95.929 18.471 1.00 67.04 114 PHE C N 1
ATOM 5653 C CA . PHE C 1 114 ? -3.868 94.690 17.817 1.00 65.12 114 PHE C CA 1
ATOM 5654 C C . PHE C 1 114 ? -5.201 94.912 17.111 1.00 62.64 114 PHE C C 1
ATOM 5655 O O . PHE C 1 114 ? -6.039 95.688 17.579 1.00 61.85 114 PHE C O 1
ATOM 5663 N N . ASP C 1 115 ? -5.388 94.241 15.981 1.00 60.65 115 ASP C N 1
ATOM 5664 C CA . ASP C 1 115 ? -6.628 94.372 15.227 1.00 60.91 115 ASP C CA 1
ATOM 5665 C C . ASP C 1 115 ? -6.894 93.108 14.413 1.00 59.61 115 ASP C C 1
ATOM 5666 O O . ASP C 1 115 ? -7.405 93.165 13.291 1.00 58.98 115 ASP C O 1
ATOM 5671 N N . GLY C 1 116 ? -6.546 91.963 14.991 1.00 58.14 116 GLY C N 1
ATOM 5672 C CA . GLY C 1 116 ? -6.742 90.704 14.299 1.00 55.82 116 GLY C CA 1
ATOM 5673 C C . GLY C 1 116 ? -7.965 89.932 14.753 1.00 54.07 116 GLY C C 1
ATOM 5674 O O . GLY C 1 116 ? -9.083 90.459 14.769 1.00 52.62 116 GLY C O 1
ATOM 5675 N N . ILE C 1 117 ? -7.751 88.670 15.112 1.00 51.24 117 ILE C N 1
ATOM 5676 C CA . ILE C 1 117 ? -8.835 87.812 15.568 1.00 48.71 117 ILE C CA 1
ATOM 5677 C C . ILE C 1 117 ? -8.489 87.095 16.861 1.00 47.13 117 ILE C C 1
ATOM 5678 O O . ILE C 1 117 ? -7.352 86.664 17.068 1.00 45.78 117 ILE C O 1
ATOM 5683 N N . PHE C 1 118 ? -9.488 86.986 17.731 1.00 46.40 118 PHE C N 1
ATOM 5684 C CA . PHE C 1 118 ? -9.331 86.305 19.006 1.00 45.10 118 PHE C CA 1
ATOM 5685 C C . PHE C 1 118 ? -9.886 84.893 18.962 1.00 43.49 118 PHE C C 1
ATOM 5686 O O . PHE C 1 118 ? -10.960 84.650 18.419 1.00 40.95 118 PHE C O 1
ATOM 5694 N N . VAL C 1 119 ? -9.118 83.975 19.531 1.00 42.82 119 VAL C N 1
ATOM 5695 C CA . VAL C 1 119 ? -9.506 82.582 19.669 1.00 44.06 119 VAL C CA 1
ATOM 5696 C C . VAL C 1 119 ? -9.263 82.276 21.153 1.00 43.92 119 VAL C C 1
ATOM 5697 O O . VAL C 1 119 ? -8.116 82.236 21.622 1.00 42.06 119 VAL C O 1
ATOM 5701 N N . VAL C 1 120 ? -10.364 82.106 21.883 1.00 43.48 120 VAL C N 1
ATOM 5702 C CA . VAL C 1 120 ? -10.339 81.831 23.316 1.00 42.71 120 VAL C CA 1
ATOM 5703 C C . VAL C 1 120 ? -10.355 80.331 23.618 1.00 43.08 120 VAL C C 1
ATOM 5704 O O . VAL C 1 120 ? -11.302 79.616 23.255 1.00 40.78 120 VAL C O 1
ATOM 5708 N N . ALA C 1 121 ? -9.302 79.864 24.284 1.00 43.27 121 ALA C N 1
ATOM 5709 C CA . ALA C 1 121 ? -9.183 78.456 24.642 1.00 46.39 121 ALA C CA 1
ATOM 5710 C C . ALA C 1 121 ? -9.241 78.272 26.151 1.00 47.99 121 ALA C C 1
ATOM 5711 O O . ALA C 1 121 ? -9.239 77.146 26.646 1.00 51.63 121 ALA C O 1
ATOM 5713 N N . SER C 1 122 ? -9.300 79.379 26.879 1.00 49.57 122 SER C N 1
ATOM 5714 C CA . SER C 1 122 ? -9.352 79.348 28.343 1.00 51.46 122 SER C CA 1
ATOM 5715 C C . SER C 1 122 ? -10.715 78.900 28.889 1.00 50.82 122 SER C C 1
ATOM 5716 O O . SER C 1 122 ? -11.749 79.125 28.269 1.00 49.55 122 SER C O 1
ATOM 5719 N N . ASN C 1 123 ? -10.716 78.278 30.061 1.00 51.57 123 ASN C N 1
ATOM 5720 C CA . ASN C 1 123 ? -11.965 77.843 30.668 1.00 53.07 123 ASN C CA 1
ATOM 5721 C C . ASN C 1 123 ? -12.309 78.657 31.908 1.00 51.51 123 ASN C C 1
ATOM 5722 O O . ASN C 1 123 ? -11.430 78.992 32.696 1.00 51.61 123 ASN C O 1
ATOM 5727 N N . PRO C 1 124 ? -13.604 78.963 32.112 1.00 49.93 124 PRO C N 1
ATOM 5728 C CA . PRO C 1 124 ? -14.764 78.607 31.285 1.00 47.38 124 PRO C CA 1
ATOM 5729 C C . PRO C 1 124 ? -14.774 79.338 29.943 1.00 45.86 124 PRO C C 1
ATOM 5730 O O . PRO C 1 124 ? -14.882 80.564 29.886 1.00 45.46 124 PRO C O 1
ATOM 5734 N N . VAL C 1 125 ? -14.700 78.566 28.864 1.00 43.37 125 VAL C N 1
ATOM 5735 C CA . VAL C 1 125 ? -14.631 79.129 27.529 1.00 41.85 125 VAL C CA 1
ATOM 5736 C C . VAL C 1 125 ? -15.719 80.104 27.086 1.00 40.46 125 VAL C C 1
ATOM 5737 O O . VAL C 1 125 ? -15.406 81.196 26.608 1.00 38.92 125 VAL C O 1
ATOM 5741 N N . ASP C 1 126 ? -16.982 79.727 27.236 1.00 40.35 126 ASP C N 1
ATOM 5742 C CA . ASP C 1 126 ? -18.074 80.590 26.803 1.00 41.70 126 ASP C CA 1
ATOM 5743 C C . ASP C 1 126 ? -18.081 81.931 27.525 1.00 42.67 126 ASP C C 1
ATOM 5744 O O . ASP C 1 126 ? -18.285 82.979 26.898 1.00 42.61 126 ASP C O 1
ATOM 5749 N N . ILE C 1 127 ? -17.861 81.892 28.835 1.00 41.32 127 ILE C N 1
ATOM 5750 C CA . ILE C 1 127 ? -17.834 83.099 29.648 1.00 41.93 127 ILE C CA 1
ATOM 5751 C C . ILE C 1 127 ? -16.674 83.999 29.218 1.00 42.21 127 ILE C C 1
ATOM 5752 O O . ILE C 1 127 ? -16.865 85.178 28.914 1.00 41.46 127 ILE C O 1
ATOM 5757 N N . LEU C 1 128 ? -15.471 83.432 29.211 1.00 41.16 128 LEU C N 1
ATOM 5758 C CA . LEU C 1 128 ? -14.277 84.179 28.847 1.00 42.58 128 LEU C CA 1
ATOM 5759 C C . LEU C 1 128 ? -14.334 84.736 27.426 1.00 41.79 128 LEU C C 1
ATOM 5760 O O . LEU C 1 128 ? -13.818 85.818 27.157 1.00 40.39 128 LEU C O 1
ATOM 5765 N N . THR C 1 129 ? -14.972 83.999 26.526 1.00 41.66 129 THR C N 1
ATOM 5766 C CA . THR C 1 129 ? -15.118 84.448 25.150 1.00 41.08 129 THR C CA 1
ATOM 5767 C C . THR C 1 129 ? -15.926 85.745 25.171 1.00 43.41 129 THR C C 1
ATOM 5768 O O . THR C 1 129 ? -15.591 86.717 24.485 1.00 42.40 129 THR C O 1
ATOM 5772 N N . TYR C 1 130 ? -16.985 85.750 25.981 1.00 45.21 130 TYR C N 1
ATOM 5773 C CA . TYR C 1 130 ? -17.863 86.910 26.124 1.00 45.75 130 TYR C CA 1
ATOM 5774 C C . TYR C 1 130 ? -17.111 88.088 26.753 1.00 46.50 130 TYR C C 1
ATOM 5775 O O . TYR C 1 130 ? -17.240 89.220 26.298 1.00 46.87 130 TYR C O 1
ATOM 5784 N N . LEU C 1 131 ? -16.332 87.823 27.796 1.00 47.18 131 LEU C N 1
ATOM 5785 C CA . LEU C 1 131 ? -15.572 88.889 28.437 1.00 48.88 131 LEU C CA 1
ATOM 5786 C C . LEU C 1 131 ? -14.570 89.461 27.451 1.00 48.13 131 LEU C C 1
ATOM 5787 O O . LEU C 1 131 ? -14.351 90.667 27.404 1.00 49.29 131 LEU C O 1
ATOM 5792 N N . THR C 1 132 ? -13.964 88.588 26.658 1.00 48.31 132 THR C N 1
ATOM 5793 C CA . THR C 1 132 ? -13.000 89.029 25.667 1.00 47.30 132 THR C CA 1
ATOM 5794 C C . THR C 1 132 ? -13.685 89.972 24.686 1.00 48.04 132 THR C C 1
ATOM 5795 O O . THR C 1 132 ? -13.119 90.990 24.288 1.00 48.24 132 THR C O 1
ATOM 5799 N N . TRP C 1 133 ? -14.914 89.630 24.315 1.00 46.34 133 TRP C N 1
ATOM 5800 C CA . TRP C 1 133 ? -15.693 90.432 23.384 1.00 46.98 133 TRP C CA 1
ATOM 5801 C C . TRP C 1 133 ? -15.942 91.819 23.956 1.00 49.96 133 TRP C C 1
ATOM 5802 O O . TRP C 1 133 ? -15.704 92.825 23.290 1.00 49.58 133 TRP C O 1
ATOM 5813 N N . GLN C 1 134 ? -16.411 91.858 25.201 1.00 53.48 134 GLN C N 1
ATOM 5814 C CA . GLN C 1 134 ? -16.706 93.106 25.888 1.00 55.78 134 GLN C CA 1
ATOM 5815 C C . GLN C 1 134 ? -15.490 94.000 26.051 1.00 56.47 134 GLN C C 1
ATOM 5816 O O . GLN C 1 134 ? -15.550 95.189 25.749 1.00 57.82 134 GLN C O 1
ATOM 5822 N N . GLU C 1 135 ? -14.394 93.431 26.536 1.00 55.67 135 GLU C N 1
ATOM 5823 C CA . GLU C 1 135 ? -13.173 94.196 26.753 1.00 57.21 135 GLU C CA 1
ATOM 5824 C C . GLU C 1 135 ? -12.527 94.698 25.457 1.00 57.78 135 GLU C C 1
ATOM 5825 O O . GLU C 1 135 ? -12.218 95.880 25.330 1.00 58.09 135 GLU C O 1
ATOM 5831 N N . SER C 1 136 ? -12.328 93.796 24.501 1.00 58.00 136 SER C N 1
ATOM 5832 C CA . SER C 1 136 ? -11.699 94.133 23.224 1.00 57.55 136 SER C CA 1
ATOM 5833 C C . SER C 1 136 ? -12.488 95.155 22.423 1.00 57.74 136 SER C C 1
ATOM 5834 O O . SER C 1 136 ? -11.910 95.979 21.720 1.00 57.78 136 SER C O 1
ATOM 5837 N N . GLY C 1 137 ? -13.812 95.082 22.512 1.00 57.78 137 GLY C N 1
ATOM 5838 C CA . GLY C 1 137 ? -14.647 96.000 21.761 1.00 56.47 137 GLY C CA 1
ATOM 5839 C C . GLY C 1 137 ? -14.728 95.615 20.291 1.00 56.64 137 GLY C C 1
ATOM 5840 O O . GLY C 1 137 ? -15.295 96.351 19.479 1.00 56.55 137 GLY C O 1
ATOM 5841 N N . LEU C 1 138 ? -14.169 94.457 19.945 1.00 54.71 138 LEU C N 1
ATOM 5842 C CA . LEU C 1 138 ? -14.185 93.981 18.563 1.00 53.18 138 LEU C CA 1
ATOM 5843 C C . LEU C 1 138 ? -15.523 93.351 18.209 1.00 51.96 138 LEU C C 1
ATOM 5844 O O . LEU C 1 138 ? -16.338 93.081 19.089 1.00 52.79 138 LEU C O 1
ATOM 5849 N N . PRO C 1 139 ? -15.780 93.139 16.904 1.00 50.55 139 PRO C N 1
ATOM 5850 C CA . PRO C 1 139 ? -17.038 92.523 16.460 1.00 49.35 139 PRO C CA 1
ATOM 5851 C C . PRO C 1 139 ? -17.062 91.063 16.938 1.00 47.02 139 PRO C C 1
ATOM 5852 O O . PRO C 1 139 ? -16.028 90.386 16.927 1.00 43.44 139 PRO C O 1
ATOM 5856 N N . ALA C 1 140 ? -18.238 90.598 17.351 1.00 45.46 140 ALA C N 1
ATOM 5857 C CA . ALA C 1 140 ? -18.417 89.242 17.876 1.00 45.89 140 ALA C CA 1
ATOM 5858 C C . ALA C 1 140 ? -17.810 88.163 16.987 1.00 46.14 140 ALA C C 1
ATOM 5859 O O . ALA C 1 140 ? -17.231 87.192 17.473 1.00 43.72 140 ALA C O 1
ATOM 5861 N N . SER C 1 141 ? -17.947 88.350 15.680 1.00 46.95 141 SER C N 1
ATOM 5862 C CA . SER C 1 141 ? -17.421 87.413 14.702 1.00 46.70 141 SER C CA 1
ATOM 5863 C C . SER C 1 141 ? -15.891 87.309 14.726 1.00 46.14 141 SER C C 1
ATOM 5864 O O . SER C 1 141 ? -15.320 86.394 14.133 1.00 45.66 141 SER C O 1
ATOM 5867 N N . ARG C 1 142 ? -15.234 88.233 15.418 1.00 45.44 142 ARG C N 1
ATOM 5868 C CA . ARG C 1 142 ? -13.772 88.228 15.499 1.00 45.37 142 ARG C CA 1
ATOM 5869 C C . ARG C 1 142 ? -13.232 87.696 16.834 1.00 44.33 142 ARG C C 1
ATOM 5870 O O . ARG C 1 142 ? -12.026 87.756 17.101 1.00 43.22 142 ARG C O 1
ATOM 5878 N N . VAL C 1 143 ? -14.130 87.207 17.680 1.00 42.25 143 VAL C N 1
ATOM 5879 C CA . VAL C 1 143 ? -13.743 86.636 18.969 1.00 44.36 143 VAL C CA 1
ATOM 5880 C C . VAL C 1 143 ? -14.317 85.224 18.928 1.00 43.05 143 VAL C C 1
ATOM 5881 O O . VAL C 1 143 ? -15.537 85.038 18.950 1.00 43.63 143 VAL C O 1
ATOM 5885 N N . VAL C 1 144 ? -13.433 84.238 18.874 1.00 39.00 144 VAL C N 1
ATOM 5886 C CA . VAL C 1 144 ? -13.858 82.859 18.737 1.00 38.11 144 VAL C CA 1
ATOM 5887 C C . VAL C 1 144 ? -13.407 81.913 19.840 1.00 37.59 144 VAL C C 1
ATOM 5888 O O . VAL C 1 144 ? -12.212 81.688 20.051 1.00 35.62 144 VAL C O 1
ATOM 5892 N N . GLY C 1 145 ? -14.381 81.363 20.553 1.00 35.17 145 GLY C N 1
ATOM 5893 C CA . GLY C 1 145 ? -14.057 80.419 21.597 1.00 33.58 145 GLY C CA 1
ATOM 5894 C C . GLY C 1 145 ? -14.071 79.018 20.997 1.00 34.41 145 GLY C C 1
ATOM 5895 O O . GLY C 1 145 ? -14.699 78.769 19.965 1.00 30.30 145 GLY C O 1
ATOM 5896 N N . THR C 1 146 ? -13.384 78.100 21.656 1.00 34.88 146 THR C N 1
ATOM 5897 C CA . THR C 1 146 ? -13.299 76.724 21.196 1.00 36.99 146 THR C CA 1
ATOM 5898 C C . THR C 1 146 ? -14.604 75.937 21.260 1.00 38.01 146 THR C C 1
ATOM 5899 O O . THR C 1 146 ? -14.684 74.830 20.729 1.00 38.94 146 THR C O 1
ATOM 5903 N N . GLY C 1 147 ? -15.616 76.509 21.911 1.00 38.05 147 GLY C N 1
ATOM 5904 C CA . GLY C 1 147 ? -16.917 75.867 22.028 1.00 36.09 147 GLY C CA 1
ATOM 5905 C C . GLY C 1 147 ? -16.894 74.389 22.383 1.00 37.52 147 GLY C C 1
ATOM 5906 O O . GLY C 1 147 ? -16.195 73.960 23.300 1.00 35.89 147 GLY C O 1
ATOM 5907 N N . THR C 1 148 ? -17.680 73.606 21.657 1.00 38.49 148 THR C N 1
ATOM 5908 C CA . THR C 1 148 ? -17.741 72.169 21.887 1.00 41.52 148 THR C CA 1
ATOM 5909 C C . THR C 1 148 ? -17.021 71.398 20.767 1.00 42.60 148 THR C C 1
ATOM 5910 O O . THR C 1 148 ? -17.399 70.279 20.430 1.00 43.26 148 THR C O 1
ATOM 5914 N N . THR C 1 149 ? -15.984 72.010 20.197 1.00 42.81 149 THR C N 1
ATOM 5915 C CA . THR C 1 149 ? -15.215 71.392 19.125 1.00 43.84 149 THR C CA 1
ATOM 5916 C C . THR C 1 149 ? -14.616 70.063 19.576 1.00 43.61 149 THR C C 1
ATOM 5917 O O . THR C 1 149 ? -14.742 69.045 18.893 1.00 43.05 149 THR C O 1
ATOM 5921 N N . LEU C 1 150 ? -13.971 70.081 20.736 1.00 42.65 150 LEU C N 1
ATOM 5922 C CA . LEU C 1 150 ? -13.349 68.887 21.281 1.00 42.27 150 LEU C CA 1
ATOM 5923 C C . LEU C 1 150 ? -14.381 67.808 21.592 1.00 42.34 150 LEU C C 1
ATOM 5924 O O . LEU C 1 150 ? -14.230 66.648 21.205 1.00 41.66 150 LEU C O 1
ATOM 5929 N N . ASP C 1 151 ? -15.440 68.196 22.289 1.00 42.98 151 ASP C N 1
ATOM 5930 C CA . ASP C 1 151 ? -16.481 67.254 22.660 1.00 41.93 151 ASP C CA 1
ATOM 5931 C C . ASP C 1 151 ? -17.101 66.612 21.431 1.00 40.89 151 ASP C C 1
ATOM 5932 O O . ASP C 1 151 ? -17.335 65.409 21.397 1.00 41.74 151 ASP C O 1
ATOM 5937 N N . THR C 1 152 ? -17.355 67.427 20.419 1.00 39.69 152 THR C N 1
ATOM 5938 C CA . THR C 1 152 ? -17.943 66.948 19.183 1.00 37.81 152 THR C CA 1
ATOM 5939 C C . THR C 1 152 ? -17.053 65.915 18.491 1.00 38.18 152 THR C C 1
ATOM 5940 O O . THR C 1 152 ? -17.541 64.921 17.965 1.00 38.35 152 THR C O 1
ATOM 5944 N N . THR C 1 153 ? -15.748 66.147 18.487 1.00 37.87 153 THR C N 1
ATOM 5945 C CA . THR C 1 153 ? -14.843 65.214 17.840 1.00 39.47 153 THR C CA 1
ATOM 5946 C C . THR C 1 153 ? -14.868 63.868 18.556 1.00 40.73 153 THR C C 1
ATOM 5947 O O . THR C 1 153 ? -14.796 62.824 17.916 1.00 41.05 153 THR C O 1
ATOM 5951 N N . ARG C 1 154 ? -14.980 63.905 19.884 1.00 42.52 154 ARG C N 1
ATOM 5952 C CA . ARG C 1 154 ? -15.042 62.693 20.699 1.00 40.94 154 ARG C CA 1
ATOM 5953 C C . ARG C 1 154 ? -16.363 62.007 20.429 1.00 40.60 154 ARG C C 1
ATOM 5954 O O . ARG C 1 154 ? -16.427 60.789 20.269 1.00 40.37 154 ARG C O 1
ATOM 5962 N N . PHE C 1 155 ? -17.416 62.818 20.395 1.00 40.82 155 PHE C N 1
ATOM 5963 C CA . PHE C 1 155 ? -18.774 62.364 20.139 1.00 38.69 155 PHE C CA 1
ATOM 5964 C C . PHE C 1 155 ? -18.824 61.532 18.856 1.00 39.45 155 PHE C C 1
ATOM 5965 O O . PHE C 1 155 ? -19.354 60.417 18.851 1.00 38.39 155 PHE C O 1
ATOM 5973 N N . ARG C 1 156 ? -18.258 62.071 17.777 1.00 38.57 156 ARG C N 1
ATOM 5974 C CA . ARG C 1 156 ? -18.254 61.382 16.487 1.00 41.62 156 ARG C CA 1
ATOM 5975 C C . ARG C 1 156 ? -17.398 60.123 16.489 1.00 42.10 156 ARG C C 1
ATOM 5976 O O . ARG C 1 156 ? -17.783 59.106 15.907 1.00 40.80 156 ARG C O 1
ATOM 5984 N N . LYS C 1 157 ? -16.238 60.191 17.135 1.00 42.56 157 LYS C N 1
ATOM 5985 C CA . LYS C 1 157 ? -15.359 59.038 17.188 1.00 42.96 157 LYS C CA 1
ATOM 5986 C C . LYS C 1 157 ? -16.056 57.912 17.941 1.00 43.30 157 LYS C C 1
ATOM 5987 O O . LYS C 1 157 ? -16.064 56.765 17.498 1.00 44.52 157 LYS C O 1
ATOM 5993 N N . GLU C 1 158 ? -16.656 58.251 19.075 1.00 42.51 158 GLU C N 1
ATOM 5994 C CA . GLU C 1 158 ? -17.353 57.270 19.879 1.00 44.09 158 GLU C CA 1
ATOM 5995 C C . GLU C 1 158 ? -18.479 56.631 19.078 1.00 44.11 158 GLU C C 1
ATOM 5996 O O . GLU C 1 158 ? -18.693 55.426 19.147 1.00 46.71 158 GLU C O 1
ATOM 6002 N N . ILE C 1 159 ? -19.196 57.432 18.306 1.00 43.45 159 ILE C N 1
ATOM 6003 C CA . ILE C 1 159 ? -20.268 56.888 17.492 1.00 43.02 159 ILE C CA 1
ATOM 6004 C C . ILE C 1 159 ? -19.656 55.987 16.414 1.00 45.05 159 ILE C C 1
ATOM 6005 O O . ILE C 1 159 ? -20.183 54.912 16.109 1.00 44.93 159 ILE C O 1
ATOM 6010 N N . ALA C 1 160 ? -18.536 56.433 15.853 1.00 43.24 160 ALA C N 1
ATOM 6011 C CA . ALA C 1 160 ? -17.863 55.688 14.805 1.00 43.68 160 ALA C CA 1
ATOM 6012 C C . ALA C 1 160 ? -17.420 54.318 15.309 1.00 45.86 160 ALA C C 1
ATOM 6013 O O . ALA C 1 160 ? -17.587 53.313 14.614 1.00 43.80 160 ALA C O 1
ATOM 6015 N N . LEU C 1 161 ? -16.863 54.290 16.520 1.00 46.84 161 LEU C N 1
ATOM 6016 C CA . LEU C 1 161 ? -16.385 53.053 17.128 1.00 46.85 161 LEU C CA 1
ATOM 6017 C C . LEU C 1 161 ? -17.518 52.083 17.383 1.00 46.90 161 LEU C C 1
ATOM 6018 O O . LEU C 1 161 ? -17.377 50.886 17.178 1.00 48.41 161 LEU C O 1
ATOM 6023 N N . LYS C 1 162 ? -18.651 52.601 17.821 1.00 46.67 162 LYS C N 1
ATOM 6024 C CA . LYS C 1 162 ? -19.783 51.748 18.105 1.00 49.67 162 LYS C CA 1
ATOM 6025 C C . LYS C 1 162 ? -20.349 51.085 16.858 1.00 50.11 162 LYS C C 1
ATOM 6026 O O . LYS C 1 162 ? -20.803 49.945 16.913 1.00 52.17 162 LYS C O 1
ATOM 6032 N N . LEU C 1 163 ? -20.322 51.791 15.733 1.00 51.31 163 LEU C N 1
ATOM 6033 C CA . LEU C 1 163 ? -20.867 51.256 14.489 1.00 50.60 163 LEU C CA 1
ATOM 6034 C C . LEU C 1 163 ? -19.824 50.718 13.521 1.00 49.80 163 LEU C C 1
ATOM 6035 O O . LEU C 1 163 ? -20.158 50.278 12.425 1.00 49.93 163 LEU C O 1
ATOM 6040 N N . ALA C 1 164 ? -18.560 50.756 13.920 1.00 48.65 164 ALA C N 1
ATOM 6041 C CA . ALA C 1 164 ? -17.490 50.252 13.070 1.00 48.20 164 ALA C CA 1
ATOM 6042 C C . ALA C 1 164 ? -17.409 50.973 11.715 1.00 48.00 164 ALA C C 1
ATOM 6043 O O . ALA C 1 164 ? -17.372 50.344 10.657 1.00 48.64 164 ALA C O 1
ATOM 6045 N N . VAL C 1 165 ? -17.385 52.298 11.752 1.00 46.01 165 VAL C N 1
ATOM 6046 C CA . VAL C 1 165 ? -17.264 53.076 10.533 1.00 44.83 165 VAL C CA 1
ATOM 6047 C C . VAL C 1 165 ? -16.230 54.165 10.737 1.00 44.16 165 VAL C C 1
ATOM 6048 O O . VAL C 1 165 ? -15.838 54.462 11.865 1.00 43.10 165 VAL C O 1
ATOM 6052 N N . ASP C 1 166 ? -15.770 54.741 9.635 1.00 45.43 166 ASP C N 1
ATOM 6053 C CA . ASP C 1 166 ? -14.811 55.829 9.689 1.00 46.07 166 ASP C CA 1
ATOM 6054 C C . ASP C 1 166 ? -15.549 57.070 10.224 1.00 44.72 166 ASP C C 1
ATOM 6055 O O . ASP C 1 166 ? -16.654 57.387 9.779 1.00 43.94 166 ASP C O 1
ATOM 6060 N N . PRO C 1 167 ? -14.962 57.765 11.212 1.00 43.51 167 PRO C N 1
ATOM 6061 C CA . PRO C 1 167 ? -15.609 58.955 11.772 1.00 42.87 167 PRO C CA 1
ATOM 6062 C C . PRO C 1 167 ? -15.912 60.030 10.734 1.00 42.09 167 PRO C C 1
ATOM 6063 O O . PRO C 1 167 ? -16.842 60.813 10.890 1.00 41.42 167 PRO C O 1
ATOM 6067 N N . ARG C 1 168 ? -15.131 60.066 9.667 1.00 43.03 168 ARG C N 1
ATOM 6068 C CA . ARG C 1 168 ? -15.379 61.048 8.629 1.00 44.49 168 ARG C CA 1
ATOM 6069 C C . ARG C 1 168 ? -16.788 60.849 8.067 1.00 42.90 168 ARG C C 1
ATOM 6070 O O . ARG C 1 168 ? -17.369 61.774 7.493 1.00 39.63 168 ARG C O 1
ATOM 6078 N N . SER C 1 169 ? -17.347 59.652 8.249 1.00 40.96 169 SER C N 1
ATOM 6079 C CA . SER C 1 169 ? -18.687 59.371 7.730 1.00 41.31 169 SER C CA 1
ATOM 6080 C C . SER C 1 169 ? -19.777 59.794 8.708 1.00 39.54 169 SER C C 1
ATOM 6081 O O . SER C 1 169 ? -20.968 59.706 8.404 1.00 39.56 169 SER C O 1
ATOM 6084 N N . VAL C 1 170 ? -19.360 60.268 9.873 1.00 38.58 170 VAL C N 1
ATOM 6085 C CA . VAL C 1 170 ? -20.289 60.704 10.908 1.00 39.50 170 VAL C CA 1
ATOM 6086 C C . VAL C 1 170 ? -20.404 62.237 11.019 1.00 41.11 170 VAL C C 1
ATOM 6087 O O . VAL C 1 170 ? -19.399 62.955 11.080 1.00 39.75 170 VAL C O 1
ATOM 6091 N N . HIS C 1 171 ? -21.638 62.729 11.045 1.00 40.72 171 HIS C N 1
ATOM 6092 C CA . HIS C 1 171 ? -21.883 64.160 11.183 1.00 40.16 171 HIS C CA 1
ATOM 6093 C C . HIS C 1 171 ? -22.902 64.414 12.273 1.00 38.75 171 HIS C C 1
ATOM 6094 O O . HIS C 1 171 ? -24.021 63.918 12.228 1.00 38.81 171 HIS C O 1
ATOM 6101 N N . GLY C 1 172 ? -22.497 65.203 13.253 1.00 38.97 172 GLY C N 1
ATOM 6102 C CA . GLY C 1 172 ? -23.360 65.530 14.367 1.00 36.74 172 GLY C CA 1
ATOM 6103 C C . GLY C 1 172 ? -22.630 66.498 15.275 1.00 37.27 172 GLY C C 1
ATOM 6104 O O . GLY C 1 172 ? -21.434 66.775 15.096 1.00 35.51 172 GLY C O 1
ATOM 6105 N N . TYR C 1 173 ? -23.338 67.007 16.270 1.00 37.00 173 TYR C N 1
ATOM 6106 C CA . TYR C 1 173 ? -22.736 67.958 17.170 1.00 35.85 173 TYR C CA 1
ATOM 6107 C C . TYR C 1 173 ? -23.215 67.882 18.594 1.00 36.56 173 TYR C C 1
ATOM 6108 O O . TYR C 1 173 ? -24.290 67.371 18.903 1.00 38.50 173 TYR C O 1
ATOM 6117 N N . ILE C 1 174 ? -22.379 68.423 19.459 1.00 37.48 174 ILE C N 1
ATOM 6118 C CA . ILE C 1 174 ? -22.688 68.558 20.859 1.00 37.17 174 ILE C CA 1
ATOM 6119 C C . ILE C 1 174 ? -22.960 70.069 20.850 1.00 39.71 174 ILE C C 1
ATOM 6120 O O . ILE C 1 174 ? -22.195 70.832 20.261 1.00 39.31 174 ILE C O 1
ATOM 6125 N N . LEU C 1 175 ? -24.059 70.504 21.448 1.00 41.02 175 LEU C N 1
ATOM 6126 C CA . LEU C 1 175 ? -24.379 71.924 21.449 1.00 41.37 175 LEU C CA 1
ATOM 6127 C C . LEU C 1 175 ? -24.333 72.516 22.856 1.00 43.09 175 LEU C C 1
ATOM 6128 O O . LEU C 1 175 ? -24.457 71.797 23.847 1.00 39.44 175 LEU C O 1
ATOM 6133 N N . GLY C 1 176 ? -24.146 73.835 22.924 1.00 45.54 176 GLY C N 1
ATOM 6134 C CA . GLY C 1 176 ? -24.119 74.533 24.196 1.00 47.07 176 GLY C CA 1
ATOM 6135 C C . GLY C 1 176 ? -22.772 74.648 24.871 1.00 49.60 176 GLY C C 1
ATOM 6136 O O . GLY C 1 176 ? -21.749 74.820 24.223 1.00 48.81 176 GLY C O 1
ATOM 6137 N N . GLU C 1 177 ? -22.782 74.565 26.195 1.00 53.74 177 GLU C N 1
ATOM 6138 C CA . GLU C 1 177 ? -21.563 74.664 26.990 1.00 58.62 177 GLU C CA 1
ATOM 6139 C C . GLU C 1 177 ? -21.109 73.237 27.288 1.00 61.05 177 GLU C C 1
ATOM 6140 O O . GLU C 1 177 ? -21.908 72.419 27.746 1.00 62.10 177 GLU C O 1
ATOM 6146 N N . HIS C 1 178 ? -19.842 72.922 27.041 1.00 63.65 178 HIS C N 1
ATOM 6147 C CA . HIS C 1 178 ? -19.393 71.558 27.296 1.00 67.04 178 HIS C CA 1
ATOM 6148 C C . HIS C 1 178 ? -19.289 71.208 28.770 1.00 66.58 178 HIS C C 1
ATOM 6149 O O . HIS C 1 178 ? -18.368 71.615 29.465 1.00 67.00 178 HIS C O 1
ATOM 6156 N N . GLY C 1 179 ? -20.269 70.448 29.235 1.00 66.71 179 GLY C N 1
ATOM 6157 C CA . GLY C 1 179 ? -20.309 70.029 30.621 1.00 67.51 179 GLY C CA 1
ATOM 6158 C C . GLY C 1 179 ? -21.469 69.073 30.802 1.00 68.12 179 GLY C C 1
ATOM 6159 O O . GLY C 1 179 ? -21.772 68.301 29.897 1.00 69.49 179 GLY C O 1
ATOM 6160 N N . ASP C 1 180 ? -22.129 69.119 31.954 1.00 67.75 180 ASP C N 1
ATOM 6161 C CA . ASP C 1 180 ? -23.262 68.233 32.202 1.00 67.06 180 ASP C CA 1
ATOM 6162 C C . ASP C 1 180 ? -24.547 68.770 31.584 1.00 64.11 180 ASP C C 1
ATOM 6163 O O . ASP C 1 180 ? -25.588 68.109 31.608 1.00 63.11 180 ASP C O 1
ATOM 6168 N N . SER C 1 181 ? -24.468 69.972 31.025 1.00 59.87 181 SER C N 1
ATOM 6169 C CA . SER C 1 181 ? -25.628 70.588 30.408 1.00 56.48 181 SER C CA 1
ATOM 6170 C C . SER C 1 181 ? -25.549 70.551 28.881 1.00 53.60 181 SER C C 1
ATOM 6171 O O . SER C 1 181 ? -26.527 70.877 28.202 1.00 51.59 181 SER C O 1
ATOM 6174 N N . GLU C 1 182 ? -24.393 70.150 28.347 1.00 51.32 182 GLU C N 1
ATOM 6175 C CA . GLU C 1 182 ? -24.210 70.073 26.896 1.00 49.29 182 GLU C CA 1
ATOM 6176 C C . GLU C 1 182 ? -25.307 69.210 26.287 1.00 48.14 182 GLU C C 1
ATOM 6177 O O . GLU C 1 182 ? -25.853 68.317 26.934 1.00 48.14 182 GLU C O 1
ATOM 6183 N N . VAL C 1 183 ? -25.624 69.478 25.034 1.00 46.35 183 VAL C N 1
ATOM 6184 C CA . VAL C 1 183 ? -26.689 68.758 24.373 1.00 46.36 183 VAL C CA 1
ATOM 6185 C C . VAL C 1 183 ? -26.230 67.964 23.171 1.00 45.89 183 VAL C C 1
ATOM 6186 O O . VAL C 1 183 ? -25.728 68.532 22.200 1.00 47.24 183 VAL C O 1
ATOM 6190 N N . ALA C 1 184 ? -26.425 66.654 23.235 1.00 43.50 184 ALA C N 1
ATOM 6191 C CA . ALA C 1 184 ? -26.077 65.772 22.137 1.00 43.31 184 ALA C CA 1
ATOM 6192 C C . ALA C 1 184 ? -27.240 65.860 21.160 1.00 43.10 184 ALA C C 1
ATOM 6193 O O . ALA C 1 184 ? -28.322 65.346 21.436 1.00 45.15 184 ALA C O 1
ATOM 6195 N N . ALA C 1 185 ? -27.023 66.508 20.020 1.00 41.95 185 ALA C N 1
ATOM 6196 C CA . ALA C 1 185 ? -28.088 66.671 19.030 1.00 41.34 185 ALA C CA 1
ATOM 6197 C C . ALA C 1 185 ? -28.266 65.460 18.106 1.00 40.91 185 ALA C C 1
ATOM 6198 O O . ALA C 1 185 ? -27.897 65.501 16.927 1.00 38.28 185 ALA C O 1
ATOM 6200 N N . TRP C 1 186 ? -28.858 64.396 18.646 1.00 41.35 186 TRP C N 1
ATOM 6201 C CA . TRP C 1 186 ? -29.082 63.161 17.888 1.00 41.31 186 TRP C CA 1
ATOM 6202 C C . TRP C 1 186 ? -29.940 63.368 16.653 1.00 42.55 186 TRP C C 1
ATOM 6203 O O . TRP C 1 186 ? -29.714 62.712 15.625 1.00 44.15 186 TRP C O 1
ATOM 6214 N N . SER C 1 187 ? -30.910 64.279 16.748 1.00 40.50 187 SER C N 1
ATOM 6215 C CA . SER C 1 187 ? -31.813 64.558 15.633 1.00 40.63 187 SER C CA 1
ATOM 6216 C C . SER C 1 187 ? -31.080 64.911 14.339 1.00 41.50 187 SER C C 1
ATOM 6217 O O . SER C 1 187 ? -31.577 64.659 13.247 1.00 42.66 187 SER C O 1
ATOM 6220 N N . HIS C 1 188 ? -29.902 65.505 14.455 1.00 41.15 188 HIS C N 1
ATOM 6221 C CA . HIS C 1 188 ? -29.147 65.873 13.273 1.00 40.86 188 HIS C CA 1
ATOM 6222 C C . HIS C 1 188 ? -27.763 65.244 13.273 1.00 42.77 188 HIS C C 1
ATOM 6223 O O . HIS C 1 188 ? -26.762 65.894 12.991 1.00 42.28 188 HIS C O 1
ATOM 6230 N N . THR C 1 189 ? -27.727 63.966 13.628 1.00 42.90 189 THR C N 1
ATOM 6231 C CA . THR C 1 189 ? -26.504 63.187 13.648 1.00 41.95 189 THR C CA 1
ATOM 6232 C C . THR C 1 189 ? -26.742 62.071 12.637 1.00 42.29 189 THR C C 1
ATOM 6233 O O . THR C 1 189 ? -27.745 61.364 12.701 1.00 42.46 189 THR C O 1
ATOM 6237 N N . THR C 1 190 ? -25.829 61.920 11.693 1.00 41.34 190 THR C N 1
ATOM 6238 C CA . THR C 1 190 ? -25.979 60.898 10.678 1.00 41.12 190 THR C CA 1
ATOM 6239 C C . THR C 1 190 ? -24.709 60.087 10.471 1.00 42.55 190 THR C C 1
ATOM 6240 O O . THR C 1 190 ? -23.594 60.565 10.719 1.00 42.67 190 THR C O 1
ATOM 6244 N N . VAL C 1 191 ? -24.898 58.855 10.009 1.00 41.30 191 VAL C N 1
ATOM 6245 C CA . VAL C 1 191 ? -23.796 57.948 9.739 1.00 41.69 191 VAL C CA 1
ATOM 6246 C C . VAL C 1 191 ? -23.958 57.531 8.286 1.00 41.10 191 VAL C C 1
ATOM 6247 O O . VAL C 1 191 ? -24.937 56.885 7.930 1.00 42.65 191 VAL C O 1
ATOM 6251 N N . GLY C 1 192 ? -23.005 57.902 7.445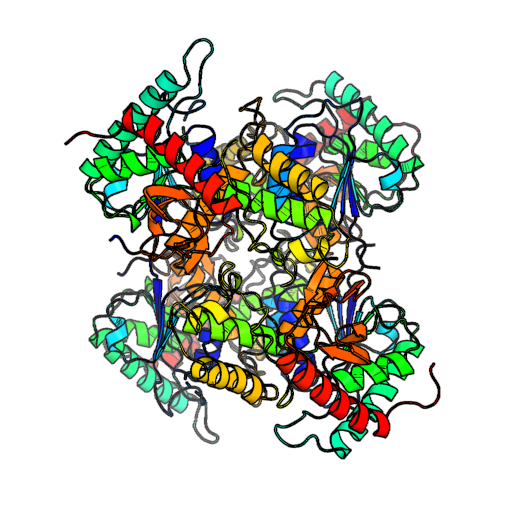 1.00 39.60 192 GLY C N 1
ATOM 6252 C CA . GLY C 1 192 ? -23.129 57.562 6.045 1.00 42.56 192 GLY C CA 1
ATOM 6253 C C . GLY C 1 192 ? -24.413 58.162 5.488 1.00 43.92 192 GLY C C 1
ATOM 6254 O O . GLY C 1 192 ? -25.012 57.621 4.562 1.00 43.83 192 GLY C O 1
ATOM 6255 N N . GLY C 1 193 ? -24.845 59.280 6.066 1.00 43.34 193 GLY C N 1
ATOM 6256 C CA . GLY C 1 193 ? -26.048 59.937 5.594 1.00 45.32 193 GLY C CA 1
ATOM 6257 C C . GLY C 1 193 ? -27.320 59.422 6.237 1.00 47.38 193 GLY C C 1
ATOM 6258 O O . GLY C 1 193 ? -28.404 59.965 6.013 1.00 47.52 193 GLY C O 1
ATOM 6259 N N . LYS C 1 194 ? -27.194 58.374 7.042 1.00 46.84 194 LYS C N 1
ATOM 6260 C CA . LYS C 1 194 ? -28.349 57.793 7.703 1.00 46.31 194 LYS C CA 1
ATOM 6261 C C . LYS C 1 194 ? -28.556 58.367 9.105 1.00 47.28 194 LYS C C 1
ATOM 6262 O O . LYS C 1 194 ? -27.658 58.300 9.950 1.00 46.30 194 LYS C O 1
ATOM 6268 N N . PRO C 1 195 ? -29.739 58.956 9.364 1.00 47.67 195 PRO C N 1
ATOM 6269 C CA . PRO C 1 195 ? -30.044 59.530 10.680 1.00 48.78 195 PRO C CA 1
ATOM 6270 C C . PRO C 1 195 ? -29.852 58.461 11.755 1.00 50.35 195 PRO C C 1
ATOM 6271 O O . PRO C 1 195 ? -30.377 57.355 11.640 1.00 49.67 195 PRO C O 1
ATOM 6275 N N . ILE C 1 196 ? -29.088 58.797 12.789 1.00 52.88 196 ILE C N 1
ATOM 6276 C CA . ILE C 1 196 ? -28.787 57.865 13.870 1.00 56.65 196 ILE C CA 1
ATOM 6277 C C . ILE C 1 196 ? -30.054 57.326 14.541 1.00 59.03 196 ILE C C 1
ATOM 6278 O O . ILE C 1 196 ? -30.062 56.224 15.084 1.00 59.70 196 ILE C O 1
ATOM 6283 N N . MET C 1 197 ? -31.130 58.099 14.487 1.00 62.22 197 MET C N 1
ATOM 6284 C CA . MET C 1 197 ? -32.381 57.677 15.092 1.00 65.96 197 MET C CA 1
ATOM 6285 C C . MET C 1 197 ? -32.985 56.472 14.381 1.00 67.88 197 MET C C 1
ATOM 6286 O O . MET C 1 197 ? -33.698 55.683 14.998 1.00 68.96 197 MET C O 1
ATOM 6291 N N . GLU C 1 198 ? -32.707 56.329 13.087 1.00 69.09 198 GLU C N 1
ATOM 6292 C CA . GLU C 1 198 ? -33.232 55.198 12.329 1.00 69.84 198 GLU C CA 1
ATOM 6293 C C . GLU C 1 198 ? -32.613 53.885 12.790 1.00 71.88 198 GLU C C 1
ATOM 6294 O O . GLU C 1 198 ? -33.273 52.848 12.773 1.00 72.34 198 GLU C O 1
ATOM 6300 N N . TYR C 1 199 ? -31.347 53.919 13.197 1.00 74.03 199 TYR C N 1
ATOM 6301 C CA . TYR C 1 199 ? -30.695 52.702 13.670 1.00 75.10 199 TYR C CA 1
ATOM 6302 C C . TYR C 1 199 ? -31.427 52.243 14.917 1.00 77.30 199 TYR C C 1
ATOM 6303 O O . TYR C 1 199 ? -31.246 51.116 15.379 1.00 78.17 199 TYR C O 1
ATOM 6312 N N . VAL C 1 200 ? -32.253 53.132 15.460 1.00 80.10 200 VAL C N 1
ATOM 6313 C CA . VAL C 1 200 ? -33.019 52.839 16.666 1.00 83.27 200 VAL C CA 1
ATOM 6314 C C . VAL C 1 200 ? -34.505 52.612 16.373 1.00 86.38 200 VAL C C 1
ATOM 6315 O O . VAL C 1 200 ? -35.060 51.557 16.699 1.00 87.86 200 VAL C O 1
ATOM 6319 N N . GLU C 1 201 ? -35.132 53.605 15.748 1.00 87.65 201 GLU C N 1
ATOM 6320 C CA . GLU C 1 201 ? -36.557 53.565 15.426 1.00 88.65 201 GLU C CA 1
ATOM 6321 C C . GLU C 1 201 ? -36.914 52.935 14.075 1.00 89.54 201 GLU C C 1
ATOM 6322 O O . GLU C 1 201 ? -37.851 53.383 13.411 1.00 90.10 201 GLU C O 1
ATOM 6328 N N . LYS C 1 202 ? -36.185 51.902 13.663 1.00 89.75 202 LYS C N 1
ATOM 6329 C CA . LYS C 1 202 ? -36.485 51.257 12.387 1.00 90.45 202 LYS C CA 1
ATOM 6330 C C . LYS C 1 202 ? -35.692 49.982 12.155 1.00 91.13 202 LYS C C 1
ATOM 6331 O O . LYS C 1 202 ? -36.236 48.983 11.687 1.00 91.51 202 LYS C O 1
ATOM 6337 N N . ASP C 1 203 ? -34.403 50.021 12.469 1.00 91.19 203 ASP C N 1
ATOM 6338 C CA . ASP C 1 203 ? -33.547 48.859 12.289 1.00 91.30 203 ASP C CA 1
ATOM 6339 C C . ASP C 1 203 ? -33.342 48.192 13.634 1.00 91.42 203 ASP C C 1
ATOM 6340 O O . ASP C 1 203 ? -32.935 47.034 13.713 1.00 91.40 203 ASP C O 1
ATOM 6345 N N . HIS C 1 204 ? -33.642 48.935 14.693 1.00 91.88 204 HIS C N 1
ATOM 6346 C CA . HIS C 1 204 ? -33.480 48.432 16.047 1.00 92.22 204 HIS C CA 1
ATOM 6347 C C . HIS C 1 204 ? -32.085 47.843 16.240 1.00 91.32 204 HIS C C 1
ATOM 6348 O O . HIS C 1 204 ? -31.918 46.861 16.961 1.00 91.44 204 HIS C O 1
ATOM 6355 N N . ARG C 1 205 ? -31.087 48.439 15.589 1.00 89.89 205 ARG C N 1
ATOM 6356 C CA . ARG C 1 205 ? -29.719 47.957 15.727 1.00 88.35 205 ARG C CA 1
ATOM 6357 C C . ARG C 1 205 ? -29.046 48.714 16.866 1.00 86.70 205 ARG C C 1
ATOM 6358 O O . ARG C 1 205 ? -27.890 48.460 17.203 1.00 85.69 205 ARG C O 1
ATOM 6366 N N . LEU C 1 206 ? -29.794 49.646 17.449 1.00 85.17 206 LEU C N 1
ATOM 6367 C CA . LEU C 1 206 ? -29.331 50.463 18.567 1.00 84.22 206 LEU C CA 1
ATOM 6368 C C . LEU C 1 206 ? -30.540 50.844 19.407 1.00 83.53 206 LEU C C 1
ATOM 6369 O O . LEU C 1 206 ? -31.619 51.076 18.867 1.00 83.67 206 LEU C O 1
ATOM 6374 N N . GLU C 1 207 ? -30.361 50.914 20.721 1.00 83.13 207 GLU C N 1
ATOM 6375 C CA . GLU C 1 207 ? -31.454 51.292 21.611 1.00 83.41 207 GLU C CA 1
ATOM 6376 C C . GLU C 1 207 ? -31.157 52.624 22.297 1.00 82.03 207 GLU C C 1
ATOM 6377 O O . GLU C 1 207 ? -30.066 53.178 22.157 1.00 81.60 207 GLU C O 1
ATOM 6383 N N . GLU C 1 208 ? -32.135 53.130 23.039 1.00 80.46 208 GLU C N 1
ATOM 6384 C CA . GLU C 1 208 ? -31.982 54.391 23.746 1.00 79.84 208 GLU C CA 1
ATOM 6385 C C . GLU C 1 208 ? -30.770 54.409 24.665 1.00 78.42 208 GLU C C 1
ATOM 6386 O O . GLU C 1 208 ? -29.972 55.346 24.632 1.00 78.78 208 GLU C O 1
ATOM 6392 N N . ASN C 1 209 ? -30.635 53.374 25.487 1.00 76.37 209 ASN C N 1
ATOM 6393 C CA . ASN C 1 209 ? -29.525 53.294 26.424 1.00 73.37 209 ASN C CA 1
ATOM 6394 C C . ASN C 1 209 ? -28.180 53.440 25.723 1.00 70.90 209 ASN C C 1
ATOM 6395 O O . ASN C 1 209 ? -27.234 53.976 26.298 1.00 70.45 209 ASN C O 1
ATOM 6400 N N . ASP C 1 210 ? -28.092 52.970 24.482 1.00 68.74 210 ASP C N 1
ATOM 6401 C CA . ASP C 1 210 ? -26.844 53.076 23.726 1.00 67.18 210 ASP C CA 1
ATOM 6402 C C . ASP C 1 210 ? -26.449 54.540 23.495 1.00 64.71 210 ASP C C 1
ATOM 6403 O O . ASP C 1 210 ? -25.272 54.900 23.585 1.00 62.78 210 ASP C O 1
ATOM 6408 N N . LEU C 1 211 ? -27.438 55.379 23.205 1.00 62.72 211 LEU C N 1
ATOM 6409 C CA . LEU C 1 211 ? -27.189 56.796 22.974 1.00 61.64 211 LEU C CA 1
ATOM 6410 C C . LEU C 1 211 ? -26.810 57.484 24.277 1.00 60.90 211 LEU C C 1
ATOM 6411 O O . LEU C 1 211 ? -25.847 58.254 24.327 1.00 59.72 211 LEU C O 1
ATOM 6416 N N . THR C 1 212 ? -27.573 57.198 25.330 1.00 59.40 212 THR C N 1
ATOM 6417 C CA . THR C 1 212 ? -27.327 57.787 26.638 1.00 58.51 212 THR C CA 1
ATOM 6418 C C . THR C 1 212 ? -25.917 57.482 27.149 1.00 57.99 212 THR C C 1
ATOM 6419 O O . THR C 1 212 ? -25.244 58.356 27.704 1.00 57.13 212 THR C O 1
ATOM 6423 N N . VAL C 1 213 ? -25.469 56.246 26.956 1.00 56.62 213 VAL C N 1
ATOM 6424 C CA . VAL C 1 213 ? -24.134 55.847 27.383 1.00 56.96 213 VAL C CA 1
ATOM 6425 C C . VAL C 1 213 ? -23.100 56.634 26.576 1.00 56.14 213 VAL C C 1
ATOM 6426 O O . VAL C 1 213 ? -22.104 57.132 27.108 1.00 56.69 213 VAL C O 1
ATOM 6430 N N . LEU C 1 214 ? -23.354 56.741 25.281 1.00 54.59 214 LEU C N 1
ATOM 6431 C CA . LEU C 1 214 ? -22.474 57.462 24.381 1.00 51.94 214 LEU C CA 1
ATOM 6432 C C . LEU C 1 214 ? -22.421 58.933 24.804 1.00 49.66 214 LEU C C 1
ATOM 6433 O O . LEU C 1 214 ? -21.347 59.486 25.029 1.00 46.92 214 LEU C O 1
ATOM 6438 N N . ALA C 1 215 ? -23.591 59.553 24.921 1.00 48.52 215 ALA C N 1
ATOM 6439 C CA . ALA C 1 215 ? -23.676 60.955 25.313 1.00 49.09 215 ALA C CA 1
ATOM 6440 C C . ALA C 1 215 ? -23.049 61.187 26.680 1.00 49.17 215 ALA C C 1
ATOM 6441 O O . ALA C 1 215 ? -22.488 62.250 26.933 1.00 46.88 215 ALA C O 1
ATOM 6443 N N . ASP C 1 216 ? -23.133 60.192 27.558 1.00 51.45 216 ASP C N 1
ATOM 6444 C CA . ASP C 1 216 ? -22.547 60.336 28.884 1.00 55.63 216 ASP C CA 1
ATOM 6445 C C . ASP C 1 216 ? -21.027 60.168 28.881 1.00 55.85 216 ASP C C 1
ATOM 6446 O O . ASP C 1 216 ? -20.336 60.775 29.698 1.00 53.96 216 ASP C O 1
ATOM 6451 N N . LYS C 1 217 ? -20.501 59.356 27.969 1.00 56.92 217 LYS C N 1
ATOM 6452 C CA . LYS C 1 217 ? -19.054 59.173 27.903 1.00 58.99 217 LYS C CA 1
ATOM 6453 C C . LYS C 1 217 ? -18.406 60.504 27.538 1.00 58.49 217 LYS C C 1
ATOM 6454 O O . LYS C 1 217 ? -17.365 60.869 28.084 1.00 58.82 217 LYS C O 1
ATOM 6460 N N . VAL C 1 218 ? -19.025 61.228 26.611 1.00 56.51 218 VAL C N 1
ATOM 6461 C CA . VAL C 1 218 ? -18.501 62.520 26.191 1.00 56.04 218 VAL C CA 1
ATOM 6462 C C . VAL C 1 218 ? -18.733 63.541 27.298 1.00 57.55 218 VAL C C 1
ATOM 6463 O O . VAL C 1 218 ? -17.856 64.345 27.615 1.00 54.90 218 VAL C O 1
ATOM 6467 N N . LYS C 1 219 ? -19.928 63.492 27.875 1.00 61.10 219 LYS C N 1
ATOM 6468 C CA . LYS C 1 219 ? -20.327 64.388 28.952 1.00 65.77 219 LYS C CA 1
ATOM 6469 C C . LYS C 1 219 ? -19.386 64.280 30.153 1.00 67.37 219 LYS C C 1
ATOM 6470 O O . LYS C 1 219 ? -18.909 65.288 30.674 1.00 67.07 219 LYS C O 1
ATOM 6476 N N . ASN C 1 220 ? -19.110 63.054 30.579 1.00 70.42 220 ASN C N 1
ATOM 6477 C CA . ASN C 1 220 ? -18.233 62.827 31.719 1.00 75.28 220 ASN C CA 1
ATOM 6478 C C . ASN C 1 220 ? -16.761 62.887 31.344 1.00 79.19 220 ASN C C 1
ATOM 6479 O O . ASN C 1 220 ? -15.889 62.631 32.174 1.00 79.63 220 ASN C O 1
ATOM 6484 N N . ALA C 1 221 ? -16.486 63.216 30.088 1.00 83.96 221 ALA C N 1
ATOM 6485 C CA . ALA C 1 221 ? -15.113 63.319 29.616 1.00 88.58 221 ALA C CA 1
ATOM 6486 C C . ALA C 1 221 ? -14.652 64.760 29.771 1.00 92.49 221 ALA C C 1
ATOM 6487 O O . ALA C 1 221 ? -13.457 65.029 29.892 1.00 93.85 221 ALA C O 1
ATOM 6489 N N . ALA C 1 222 ? -15.611 65.684 29.770 1.00 96.54 222 ALA C N 1
ATOM 6490 C CA . ALA C 1 222 ? -15.312 67.105 29.919 1.00 100.84 222 ALA C CA 1
ATOM 6491 C C . ALA C 1 222 ? -14.651 67.355 31.276 1.00 103.73 222 ALA C C 1
ATOM 6492 O O . ALA C 1 222 ? -14.123 68.439 31.535 1.00 103.99 222 ALA C O 1
ATOM 6494 N N . TYR C 1 223 ? -14.684 66.338 32.134 1.00 107.10 223 TYR C N 1
ATOM 6495 C CA . TYR C 1 223 ? -14.085 66.413 33.465 1.00 110.40 223 TYR C CA 1
ATOM 6496 C C . TYR C 1 223 ? -13.307 65.129 33.762 1.00 111.65 223 TYR C C 1
ATOM 6497 O O . TYR C 1 223 ? -13.305 64.657 34.900 1.00 112.04 223 TYR C O 1
ATOM 6506 N N . GLU C 1 224 ? -12.647 64.565 32.753 1.00 112.69 224 GLU C N 1
ATOM 6507 C CA . GLU C 1 224 ? -11.904 63.320 32.946 1.00 113.88 224 GLU C CA 1
ATOM 6508 C C . GLU C 1 224 ? -10.381 63.479 32.865 1.00 114.36 224 GLU C C 1
ATOM 6509 O O . GLU C 1 224 ? -9.674 62.561 32.447 1.00 114.42 224 GLU C O 1
ATOM 6515 N N . ILE C 1 225 ? -9.882 64.640 33.278 1.00 114.73 225 ILE C N 1
ATOM 6516 C CA . ILE C 1 225 ? -8.445 64.915 33.259 1.00 115.07 225 ILE C CA 1
ATOM 6517 C C . ILE C 1 225 ? -7.898 64.699 34.679 1.00 115.19 225 ILE C C 1
ATOM 6518 O O . ILE C 1 225 ? -8.669 64.707 35.642 1.00 115.10 225 ILE C O 1
ATOM 6523 N N . ILE C 1 226 ? -6.586 64.501 34.820 1.00 114.85 226 ILE C N 1
ATOM 6524 C CA . ILE C 1 226 ? -6.013 64.273 36.151 1.00 114.24 226 ILE C CA 1
ATOM 6525 C C . ILE C 1 226 ? -4.620 64.876 36.415 1.00 113.64 226 ILE C C 1
ATOM 6526 O O . ILE C 1 226 ? -4.482 66.088 36.576 1.00 113.79 226 ILE C O 1
ATOM 6531 N N . ASP C 1 227 ? -3.603 64.014 36.457 1.00 112.79 227 ASP C N 1
ATOM 6532 C CA . ASP C 1 227 ? -2.204 64.378 36.735 1.00 111.82 227 ASP C CA 1
ATOM 6533 C C . ASP C 1 227 ? -1.624 65.698 36.215 1.00 110.14 227 ASP C C 1
ATOM 6534 O O . ASP C 1 227 ? -0.709 66.251 36.831 1.00 110.04 227 ASP C O 1
ATOM 6539 N N . ARG C 1 228 ? -2.128 66.189 35.087 1.00 107.62 228 ARG C N 1
ATOM 6540 C CA . ARG C 1 228 ? -1.650 67.441 34.493 1.00 104.35 228 ARG C CA 1
ATOM 6541 C C . ARG C 1 228 ? -0.276 67.364 33.827 1.00 101.68 228 ARG C C 1
ATOM 6542 O O . ARG C 1 228 ? -0.152 67.621 32.628 1.00 101.38 228 ARG C O 1
ATOM 6550 N N . LYS C 1 229 ? 0.757 67.026 34.594 1.00 98.33 229 LYS C N 1
ATOM 6551 C CA . LYS C 1 229 ? 2.101 66.940 34.025 1.00 95.57 229 LYS C CA 1
ATOM 6552 C C . LYS C 1 229 ? 2.277 65.654 33.220 1.00 92.37 229 LYS C C 1
ATOM 6553 O O . LYS C 1 229 ? 3.253 65.495 32.482 1.00 91.87 229 LYS C O 1
ATOM 6559 N N . LYS C 1 230 ? 1.322 64.740 33.365 1.00 88.44 230 LYS C N 1
ATOM 6560 C CA . LYS C 1 230 ? 1.357 63.471 32.651 1.00 84.03 230 LYS C CA 1
ATOM 6561 C C . LYS C 1 230 ? 0.313 63.443 31.531 1.00 80.39 230 LYS C C 1
ATOM 6562 O O . LYS C 1 230 ? 0.308 62.538 30.692 1.00 79.76 230 LYS C O 1
ATOM 6568 N N . ALA C 1 231 ? -0.569 64.440 31.529 1.00 75.58 231 ALA C N 1
ATOM 6569 C CA . ALA C 1 231 ? -1.599 64.555 30.502 1.00 71.30 231 ALA C CA 1
ATOM 6570 C C . ALA C 1 231 ? -0.932 65.208 29.293 1.00 68.05 231 ALA C C 1
ATOM 6571 O O . ALA C 1 231 ? 0.045 65.935 29.444 1.00 67.92 231 ALA C O 1
ATOM 6573 N N . THR C 1 232 ? -1.448 64.953 28.097 1.00 64.58 232 THR C N 1
ATOM 6574 C CA . THR C 1 232 ? -0.846 65.524 26.897 1.00 60.90 232 THR C CA 1
ATOM 6575 C C . THR C 1 232 ? -1.532 66.792 26.401 1.00 58.84 232 THR C C 1
ATOM 6576 O O . THR C 1 232 ? -0.936 67.550 25.631 1.00 58.60 232 THR C O 1
ATOM 6580 N N . TYR C 1 233 ? -2.773 67.016 26.839 1.00 55.57 233 TYR C N 1
ATOM 6581 C CA . TYR C 1 233 ? -3.560 68.177 26.409 1.00 53.64 233 TYR C CA 1
ATOM 6582 C C . TYR C 1 233 ? -3.670 68.184 24.885 1.00 52.43 233 TYR C C 1
ATOM 6583 O O . TYR C 1 233 ? -3.892 69.223 24.258 1.00 50.24 233 TYR C O 1
ATOM 6592 N N . TYR C 1 234 ? -3.516 67.001 24.300 1.00 49.81 234 TYR C N 1
ATOM 6593 C CA . TYR C 1 234 ? -3.566 66.841 22.860 1.00 47.62 234 TYR C CA 1
ATOM 6594 C C . TYR C 1 234 ? -4.910 67.256 22.284 1.00 46.01 234 TYR C C 1
ATOM 6595 O O . TYR C 1 234 ? -4.968 67.940 21.264 1.00 46.22 234 TYR C O 1
ATOM 6604 N N . GLY C 1 235 ? -5.989 66.836 22.936 1.00 44.71 235 GLY C N 1
ATOM 6605 C CA . GLY C 1 235 ? -7.313 67.200 22.468 1.00 42.19 235 GLY C CA 1
ATOM 6606 C C . GLY C 1 235 ? -7.467 68.709 22.363 1.00 43.17 235 GLY C C 1
ATOM 6607 O O . GLY C 1 235 ? -7.875 69.231 21.327 1.00 42.66 235 GLY C O 1
ATOM 6608 N N . ILE C 1 236 ? -7.123 69.425 23.425 1.00 43.59 236 ILE C N 1
ATOM 6609 C CA . ILE C 1 236 ? -7.261 70.874 23.400 1.00 46.44 236 ILE C CA 1
ATOM 6610 C C . ILE C 1 236 ? -6.332 71.497 22.365 1.00 46.53 236 ILE C C 1
ATOM 6611 O O . ILE C 1 236 ? -6.713 72.444 21.662 1.00 45.69 236 ILE C O 1
ATOM 6616 N N . GLY C 1 237 ? -5.116 70.964 22.266 1.00 45.27 237 GLY C N 1
ATOM 6617 C CA . GLY C 1 237 ? -4.167 71.497 21.307 1.00 42.32 237 GLY C CA 1
ATOM 6618 C C . GLY C 1 237 ? -4.708 71.353 19.898 1.00 41.92 237 GLY C C 1
ATOM 6619 O O . GLY C 1 237 ? -4.683 72.293 19.098 1.00 42.09 237 GLY C O 1
ATOM 6620 N N . MET C 1 238 ? -5.217 70.164 19.602 1.00 40.68 238 MET C N 1
ATOM 6621 C CA . MET C 1 238 ? -5.764 69.865 18.292 1.00 39.16 238 MET C CA 1
ATOM 6622 C C . MET C 1 238 ? -7.005 70.684 17.979 1.00 40.24 238 MET C C 1
ATOM 6623 O O . MET C 1 238 ? -7.149 71.188 16.872 1.00 41.34 238 MET C O 1
ATOM 6628 N N . SER C 1 239 ? -7.895 70.819 18.958 1.00 41.76 239 SER C N 1
ATOM 6629 C CA . SER C 1 239 ? -9.126 71.582 18.785 1.00 43.25 239 SER C CA 1
ATOM 6630 C C . SER C 1 239 ? -8.850 73.035 18.433 1.00 41.94 239 SER C C 1
ATOM 6631 O O . SER C 1 239 ? -9.389 73.554 17.462 1.00 41.69 239 SER C O 1
ATOM 6634 N N . THR C 1 240 ? -8.025 73.689 19.245 1.00 41.81 240 THR C N 1
ATOM 6635 C CA . THR C 1 240 ? -7.692 75.088 19.033 1.00 43.58 240 THR C CA 1
ATOM 6636 C C . THR C 1 240 ? -6.991 75.260 17.690 1.00 45.48 240 THR C C 1
ATOM 6637 O O . THR C 1 240 ? -7.340 76.138 16.903 1.00 45.49 240 THR C O 1
ATOM 6641 N N . THR C 1 241 ? -6.022 74.394 17.421 1.00 47.01 241 THR C N 1
ATOM 6642 C CA . THR C 1 241 ? -5.275 74.447 16.170 1.00 46.25 241 THR C CA 1
ATOM 6643 C C . THR C 1 241 ? -6.205 74.278 14.971 1.00 45.13 241 THR C C 1
ATOM 6644 O O . THR C 1 241 ? -6.004 74.911 13.934 1.00 42.40 241 THR C O 1
ATOM 6648 N N . ARG C 1 242 ? -7.234 73.447 15.127 1.00 44.04 242 ARG C N 1
ATOM 6649 C CA . ARG C 1 242 ? -8.197 73.209 14.056 1.00 44.36 242 ARG C CA 1
ATOM 6650 C C . ARG C 1 242 ? -8.886 74.509 13.681 1.00 44.47 242 ARG C C 1
ATOM 6651 O O . ARG C 1 242 ? -9.027 74.838 12.505 1.00 44.66 242 ARG C O 1
ATOM 6659 N N . ILE C 1 243 ? -9.323 75.241 14.697 1.00 45.54 243 ILE C N 1
ATOM 6660 C CA . ILE C 1 243 ? -10.013 76.505 14.488 1.00 46.21 243 ILE C CA 1
ATOM 6661 C C . ILE C 1 243 ? -9.079 77.549 13.870 1.00 46.99 243 ILE C C 1
ATOM 6662 O O . ILE C 1 243 ? -9.459 78.250 12.929 1.00 45.07 243 ILE C O 1
ATOM 6667 N N . VAL C 1 244 ? -7.865 77.652 14.403 1.00 47.86 244 VAL C N 1
ATOM 6668 C CA . VAL C 1 244 ? -6.893 78.608 13.888 1.00 51.20 244 VAL C CA 1
ATOM 6669 C C . VAL C 1 244 ? -6.607 78.291 12.424 1.00 53.53 244 VAL C C 1
ATOM 6670 O O . VAL C 1 244 ? -6.481 79.192 11.593 1.00 56.14 244 VAL C O 1
ATOM 6674 N N . LYS C 1 245 ? -6.516 77.002 12.115 1.00 52.94 245 LYS C N 1
ATOM 6675 C CA . LYS C 1 245 ? -6.238 76.569 10.759 1.00 52.44 245 LYS C CA 1
ATOM 6676 C C . LYS C 1 245 ? -7.351 76.953 9.799 1.00 50.61 245 LYS C C 1
ATOM 6677 O O . LYS C 1 245 ? -7.091 77.417 8.692 1.00 53.16 245 LYS C O 1
ATOM 6683 N N . ALA C 1 246 ? -8.593 76.756 10.213 1.00 48.15 246 ALA C N 1
ATOM 6684 C CA . ALA C 1 246 ? -9.712 77.092 9.349 1.00 46.07 246 ALA C CA 1
ATOM 6685 C C . ALA C 1 246 ? -9.771 78.595 9.105 1.00 45.95 246 ALA C C 1
ATOM 6686 O O . ALA C 1 246 ? -10.209 79.038 8.049 1.00 45.90 246 ALA C O 1
ATOM 6688 N N . ILE C 1 247 ? -9.329 79.382 10.077 1.00 46.21 247 ILE C N 1
ATOM 6689 C CA . ILE C 1 247 ? -9.360 80.830 9.928 1.00 47.73 247 ILE C CA 1
ATOM 6690 C C . ILE C 1 247 ? -8.274 81.333 8.983 1.00 50.43 247 ILE C C 1
ATOM 6691 O O . ILE C 1 247 ? -8.559 82.052 8.021 1.00 49.90 247 ILE C O 1
ATOM 6696 N N . LEU C 1 248 ? -7.034 80.946 9.267 1.00 50.97 248 LEU C N 1
ATOM 6697 C CA . LEU C 1 248 ? -5.897 81.358 8.468 1.00 51.45 248 LEU C CA 1
ATOM 6698 C C . LEU C 1 248 ? -5.962 80.851 7.041 1.00 52.50 248 LEU C C 1
ATOM 6699 O O . LEU C 1 248 ? -5.456 81.506 6.137 1.00 55.06 248 LEU C O 1
ATOM 6704 N N . ASN C 1 249 ? -6.579 79.690 6.844 1.00 52.46 249 ASN C N 1
ATOM 6705 C CA . ASN C 1 249 ? -6.716 79.102 5.514 1.00 52.67 249 ASN C CA 1
ATOM 6706 C C . ASN C 1 249 ? -8.064 79.414 4.868 1.00 52.59 249 ASN C C 1
ATOM 6707 O O . ASN C 1 249 ? -8.340 78.964 3.755 1.00 51.65 249 ASN C O 1
ATOM 6712 N N . ASN C 1 250 ? -8.903 80.171 5.568 1.00 51.70 250 ASN C N 1
ATOM 6713 C CA . ASN C 1 250 ? -10.212 80.543 5.042 1.00 51.85 250 ASN C CA 1
ATOM 6714 C C . ASN C 1 250 ? -10.990 79.326 4.512 1.00 51.58 250 ASN C C 1
ATOM 6715 O O . ASN C 1 250 ? -11.579 79.373 3.432 1.00 50.52 250 ASN C O 1
ATOM 6720 N N . GLU C 1 251 ? -11.003 78.249 5.296 1.00 52.94 251 GLU C N 1
ATOM 6721 C CA . GLU C 1 251 ? -11.668 77.000 4.920 1.00 52.62 251 GLU C CA 1
ATOM 6722 C C . GLU C 1 251 ? -13.187 77.034 4.796 1.00 52.40 251 GLU C C 1
ATOM 6723 O O . GLU C 1 251 ? -13.765 76.228 4.073 1.00 53.39 251 GLU C O 1
ATOM 6729 N N . GLN C 1 252 ? -13.841 77.957 5.489 1.00 53.29 252 GLN C N 1
ATOM 6730 C CA . GLN C 1 252 ? -15.304 78.011 5.462 1.00 53.01 252 GLN C CA 1
ATOM 6731 C C . GLN C 1 252 ? -15.789 76.666 5.999 1.00 52.43 252 GLN C C 1
ATOM 6732 O O . GLN C 1 252 ? -16.747 76.082 5.489 1.00 53.05 252 GLN C O 1
ATOM 6738 N N . ALA C 1 253 ? -15.099 76.180 7.027 1.00 50.60 253 ALA C N 1
ATOM 6739 C CA . ALA C 1 253 ? -15.419 74.912 7.661 1.00 47.96 253 ALA C CA 1
ATOM 6740 C C . ALA C 1 253 ? -16.500 75.102 8.714 1.00 47.38 253 ALA C C 1
ATOM 6741 O O . ALA C 1 253 ? -16.632 76.182 9.296 1.00 45.25 253 ALA C O 1
ATOM 6743 N N . VAL C 1 254 ? -17.265 74.039 8.955 1.00 45.39 254 VAL C N 1
ATOM 6744 C CA . VAL C 1 254 ? -18.330 74.071 9.940 1.00 43.68 254 VAL C CA 1
ATOM 6745 C C . VAL C 1 254 ? -17.820 73.496 11.246 1.00 43.39 254 VAL C C 1
ATOM 6746 O O . VAL C 1 254 ? -17.607 72.289 11.369 1.00 44.97 254 VAL C O 1
ATOM 6750 N N . LEU C 1 255 ? -17.621 74.388 12.214 1.00 42.76 255 LEU C N 1
ATOM 6751 C CA . LEU C 1 255 ? -17.117 74.034 13.529 1.00 41.18 255 LEU C CA 1
ATOM 6752 C C . LEU C 1 255 ? -18.024 74.542 14.645 1.00 40.86 255 LEU C C 1
ATOM 6753 O O . LEU C 1 255 ? -18.519 75.672 14.600 1.00 39.69 255 LEU C O 1
ATOM 6758 N N . PRO C 1 256 ? -18.249 73.707 15.672 1.00 38.92 256 PRO C N 1
ATOM 6759 C CA . PRO C 1 256 ? -19.100 74.093 16.798 1.00 37.46 256 PRO C CA 1
ATOM 6760 C C . PRO C 1 256 ? -18.322 74.978 17.774 1.00 36.16 256 PRO C C 1
ATOM 6761 O O . PRO C 1 256 ? -18.160 74.640 18.948 1.00 36.06 256 PRO C O 1
ATOM 6765 N N . VAL C 1 257 ? -17.824 76.102 17.270 1.00 36.24 257 VAL C N 1
ATOM 6766 C CA . VAL C 1 257 ? -17.069 77.053 18.090 1.00 34.84 257 VAL C CA 1
ATOM 6767 C C . VAL C 1 257 ? -18.027 77.900 18.948 1.00 33.66 257 VAL C C 1
ATOM 6768 O O . VAL C 1 257 ? -19.243 77.865 18.759 1.00 31.94 257 VAL C O 1
ATOM 6772 N N . SER C 1 258 ? -17.489 78.653 19.901 1.00 35.09 258 SER C N 1
ATOM 6773 C CA . SER C 1 258 ? -18.342 79.512 20.717 1.00 35.51 258 SER C CA 1
ATOM 6774 C C . SER C 1 258 ? -18.695 80.724 19.855 1.00 37.07 258 SER C C 1
ATOM 6775 O O . SER C 1 258 ? -17.873 81.618 19.664 1.00 39.12 258 SER C O 1
ATOM 6778 N N . ALA C 1 259 ? -19.918 80.737 19.338 1.00 36.35 259 ALA C N 1
ATOM 6779 C CA . ALA C 1 259 ? -20.403 81.804 18.478 1.00 36.95 259 ALA C CA 1
ATOM 6780 C C . ALA C 1 259 ? -21.447 82.656 19.192 1.00 40.09 259 ALA C C 1
ATOM 6781 O O . ALA C 1 259 ? -22.132 82.174 20.106 1.00 38.83 259 ALA C O 1
ATOM 6783 N N . TYR C 1 260 ? -21.569 83.914 18.767 1.00 40.54 260 TYR C N 1
ATOM 6784 C CA . TYR C 1 260 ? -22.525 84.847 19.362 1.00 42.68 260 TYR C CA 1
ATOM 6785 C C . TYR C 1 260 ? -23.904 84.625 18.742 1.00 44.16 260 TYR C C 1
ATOM 6786 O O . TYR C 1 260 ? -24.091 84.836 17.540 1.00 45.22 260 TYR C O 1
ATOM 6795 N N . LEU C 1 261 ? -24.867 84.197 19.554 1.00 43.42 261 LEU C N 1
ATOM 6796 C CA . LEU C 1 261 ? -26.207 83.953 19.047 1.00 46.24 261 LEU C CA 1
ATOM 6797 C C . LEU C 1 261 ? -27.039 85.230 19.071 1.00 49.18 261 LEU C C 1
ATOM 6798 O O . LEU C 1 261 ? -26.865 86.090 19.941 1.00 49.90 261 LEU C O 1
ATOM 6803 N N . ASN C 1 262 ? -27.944 85.332 18.102 1.00 50.45 262 ASN C N 1
ATOM 6804 C CA . ASN C 1 262 ? -28.842 86.467 17.944 1.00 50.98 262 ASN C CA 1
ATOM 6805 C C . ASN C 1 262 ? -30.188 85.929 17.529 1.00 50.97 262 ASN C C 1
ATOM 6806 O O . ASN C 1 262 ? -30.770 86.394 16.552 1.00 52.37 262 ASN C O 1
ATOM 6811 N N . GLY C 1 263 ? -30.678 84.933 18.254 1.00 50.19 263 GLY C N 1
ATOM 6812 C CA . GLY C 1 263 ? -31.963 84.364 17.906 1.00 47.90 263 GLY C CA 1
ATOM 6813 C C . GLY C 1 263 ? -31.925 82.898 17.532 1.00 47.99 263 GLY C C 1
ATOM 6814 O O . GLY C 1 263 ? -32.869 82.171 17.840 1.00 47.66 263 GLY C O 1
ATOM 6815 N N . GLU C 1 264 ? -30.862 82.441 16.873 1.00 47.23 264 GLU C N 1
ATOM 6816 C CA . GLU C 1 264 ? -30.824 81.027 16.512 1.00 48.51 264 GLU C CA 1
ATOM 6817 C C . GLU C 1 264 ? -30.892 80.151 17.764 1.00 47.20 264 GLU C C 1
ATOM 6818 O O . GLU C 1 264 ? -30.306 80.475 18.794 1.00 45.60 264 GLU C O 1
ATOM 6824 N N . TYR C 1 265 ? -31.629 79.047 17.665 1.00 47.32 265 TYR C N 1
ATOM 6825 C CA . TYR C 1 265 ? -31.820 78.121 18.776 1.00 46.91 265 TYR C CA 1
ATOM 6826 C C . TYR C 1 265 ? -32.711 78.738 19.866 1.00 49.64 265 TYR C C 1
ATOM 6827 O O . TYR C 1 265 ? -32.881 78.157 20.940 1.00 49.94 265 TYR C O 1
ATOM 6836 N N . GLY C 1 266 ? -33.280 79.911 19.571 1.00 50.22 266 GLY C N 1
ATOM 6837 C CA . GLY C 1 266 ? -34.155 80.590 20.512 1.00 47.56 266 GLY C CA 1
ATOM 6838 C C . GLY C 1 266 ? -33.440 81.317 21.636 1.00 48.78 266 GLY C C 1
ATOM 6839 O O . GLY C 1 266 ? -34.064 81.696 22.629 1.00 48.94 266 GLY C O 1
ATOM 6840 N N . GLU C 1 267 ? -32.134 81.509 21.498 1.00 47.24 267 GLU C N 1
ATOM 6841 C CA . GLU C 1 267 ? -31.364 82.203 22.526 1.00 47.81 267 GLU C CA 1
ATOM 6842 C C . GLU C 1 267 ? -30.695 83.423 21.917 1.00 49.10 267 GLU C C 1
ATOM 6843 O O . GLU C 1 267 ? -30.701 83.589 20.700 1.00 49.98 267 GLU C O 1
ATOM 6849 N N . GLU C 1 268 ? -30.108 84.270 22.756 1.00 50.52 268 GLU C N 1
ATOM 6850 C CA . GLU C 1 268 ? -29.459 85.479 22.263 1.00 52.54 268 GLU C CA 1
ATOM 6851 C C . GLU C 1 268 ? -28.567 86.143 23.304 1.00 51.54 268 GLU C C 1
ATOM 6852 O O . GLU C 1 268 ? -28.705 85.903 24.506 1.00 49.01 268 GLU C O 1
ATOM 6858 N N . ASP C 1 269 ? -27.662 86.986 22.811 1.00 50.67 269 ASP C N 1
ATOM 6859 C CA . ASP C 1 269 ? -26.716 87.741 23.628 1.00 50.12 269 ASP C CA 1
ATOM 6860 C C . ASP C 1 269 ? -25.808 86.897 24.512 1.00 47.95 269 ASP C C 1
ATOM 6861 O O . ASP C 1 269 ? -25.727 87.115 25.715 1.00 45.92 269 ASP C O 1
ATOM 6866 N N . ILE C 1 270 ? -25.141 85.923 23.895 1.00 47.69 270 ILE C N 1
ATOM 6867 C CA . ILE C 1 270 ? -24.173 85.046 24.558 1.00 47.84 270 ILE C CA 1
ATOM 6868 C C . ILE C 1 270 ? -23.447 84.193 23.529 1.00 47.78 270 ILE C C 1
ATOM 6869 O O . ILE C 1 270 ? -23.954 83.955 22.433 1.00 46.32 270 ILE C O 1
ATOM 6874 N N . PHE C 1 271 ? -22.250 83.745 23.889 1.00 47.91 271 PHE C N 1
ATOM 6875 C CA . PHE C 1 271 ? -21.462 82.881 23.021 1.00 46.10 271 PHE C CA 1
ATOM 6876 C C . PHE C 1 271 ? -21.564 81.454 23.548 1.00 44.74 271 PHE C C 1
ATOM 6877 O O . PHE C 1 271 ? -21.342 81.201 24.734 1.00 44.15 271 PHE C O 1
ATOM 6885 N N . THR C 1 272 ? -21.914 80.521 22.677 1.00 43.35 272 THR C N 1
ATOM 6886 C CA . THR C 1 272 ? -21.967 79.129 23.089 1.00 41.15 272 THR C CA 1
ATOM 6887 C C . THR C 1 272 ? -21.748 78.233 21.874 1.00 38.85 272 THR C C 1
ATOM 6888 O O . THR C 1 272 ? -21.861 78.689 20.734 1.00 37.12 272 THR C O 1
ATOM 6892 N N . GLY C 1 273 ? -21.414 76.972 22.129 1.00 36.36 273 GLY C N 1
ATOM 6893 C CA . GLY C 1 273 ? -21.143 76.030 21.062 1.00 36.56 273 GLY C CA 1
ATOM 6894 C C . GLY C 1 273 ? -22.303 75.719 20.138 1.00 38.89 273 GLY C C 1
ATOM 6895 O O . GLY C 1 273 ? -23.299 75.123 20.545 1.00 41.55 273 GLY C O 1
ATOM 6896 N N . VAL C 1 274 ? -22.171 76.131 18.883 1.00 38.40 274 VAL C N 1
ATOM 6897 C CA . VAL C 1 274 ? -23.190 75.878 17.865 1.00 39.73 274 VAL C CA 1
ATOM 6898 C C . VAL C 1 274 ? -22.440 75.718 16.545 1.00 39.06 274 VAL C C 1
ATOM 6899 O O . VAL C 1 274 ? -21.417 76.362 16.331 1.00 38.95 274 VAL C O 1
ATOM 6903 N N . PRO C 1 275 ? -22.918 74.841 15.653 1.00 39.83 275 PRO C N 1
ATOM 6904 C CA . PRO C 1 275 ? -22.204 74.679 14.379 1.00 40.93 275 PRO C CA 1
ATOM 6905 C C . PRO C 1 275 ? -22.123 76.001 13.628 1.00 41.19 275 PRO C C 1
ATOM 6906 O O . PRO C 1 275 ? -23.145 76.630 13.352 1.00 42.37 275 PRO C O 1
ATOM 6910 N N . SER C 1 276 ? -20.902 76.410 13.296 1.00 40.54 276 SER C N 1
ATOM 6911 C CA . SER C 1 276 ? -20.686 77.667 12.605 1.00 40.68 276 SER C CA 1
ATOM 6912 C C . SER C 1 276 ? -19.631 77.611 11.496 1.00 41.98 276 SER C C 1
ATOM 6913 O O . SER C 1 276 ? -18.644 76.865 11.567 1.00 40.70 276 SER C O 1
ATOM 6916 N N . ILE C 1 277 ? -19.849 78.428 10.472 1.00 40.81 277 ILE C N 1
ATOM 6917 C CA . ILE C 1 277 ? -18.933 78.509 9.348 1.00 40.05 277 ILE C CA 1
ATOM 6918 C C . ILE C 1 277 ? -17.786 79.463 9.713 1.00 41.25 277 ILE C C 1
ATOM 6919 O O . ILE C 1 277 ? -18.000 80.645 9.988 1.00 42.01 277 ILE C O 1
ATOM 6924 N N . VAL C 1 278 ? -16.571 78.926 9.738 1.00 40.36 278 VAL C N 1
ATOM 6925 C CA . VAL C 1 278 ? -15.398 79.695 10.103 1.00 41.37 278 VAL C CA 1
ATOM 6926 C C . VAL C 1 278 ? -14.546 80.016 8.892 1.00 43.10 278 VAL C C 1
ATOM 6927 O O . VAL C 1 278 ? -14.197 79.114 8.125 1.00 44.82 278 VAL C O 1
ATOM 6931 N N . ASP C 1 279 ? -14.212 81.293 8.717 1.00 43.93 279 ASP C N 1
ATOM 6932 C CA . ASP C 1 279 ? -13.356 81.703 7.599 1.00 47.32 279 ASP C CA 1
ATOM 6933 C C . ASP C 1 279 ? -12.295 82.719 8.018 1.00 47.71 279 ASP C C 1
ATOM 6934 O O . ASP C 1 279 ? -12.061 82.914 9.210 1.00 48.24 279 ASP C O 1
ATOM 6939 N N . GLU C 1 280 ? -11.648 83.354 7.043 1.00 49.89 280 GLU C N 1
ATOM 6940 C CA . GLU C 1 280 ? -10.605 84.339 7.339 1.00 53.39 280 GLU C CA 1
ATOM 6941 C C . GLU C 1 280 ? -11.108 85.546 8.139 1.00 52.24 280 GLU C C 1
ATOM 6942 O O . GLU C 1 280 ? -10.324 86.290 8.723 1.00 52.00 280 GLU C O 1
ATOM 6948 N N . ASN C 1 281 ? -12.416 85.740 8.165 1.00 52.02 281 ASN C N 1
ATOM 6949 C CA . ASN C 1 281 ? -12.969 86.851 8.909 1.00 53.25 281 ASN C CA 1
ATOM 6950 C C . ASN C 1 281 ? -13.517 86.372 10.241 1.00 51.80 281 ASN C C 1
ATOM 6951 O O . ASN C 1 281 ? -14.064 87.156 11.010 1.00 54.35 281 ASN C O 1
ATOM 6956 N N . GLY C 1 282 ? -13.350 85.082 10.512 1.00 49.73 282 GLY C N 1
ATOM 6957 C CA . GLY C 1 282 ? -13.828 84.513 11.757 1.00 46.57 282 GLY C CA 1
ATOM 6958 C C . GLY C 1 282 ? -15.115 83.757 11.531 1.00 45.22 282 GLY C C 1
ATOM 6959 O O . GLY C 1 282 ? -15.186 82.900 10.657 1.00 49.14 282 GLY C O 1
ATOM 6960 N N . VAL C 1 283 ? -16.145 84.077 12.300 1.00 42.67 283 VAL C N 1
ATOM 6961 C CA . VAL C 1 283 ? -17.413 83.390 12.155 1.00 42.42 283 VAL C CA 1
ATOM 6962 C C . VAL C 1 283 ? -18.313 84.158 11.213 1.00 44.31 283 VAL C C 1
ATOM 6963 O O . VAL C 1 283 ? -18.735 85.264 11.525 1.00 45.35 283 VAL C O 1
ATOM 6967 N N . ARG C 1 284 ? -18.615 83.557 10.064 1.00 45.04 284 ARG C N 1
ATOM 6968 C CA . ARG C 1 284 ? -19.453 84.191 9.059 1.00 44.82 284 ARG C CA 1
ATOM 6969 C C . ARG C 1 284 ? -20.927 84.090 9.417 1.00 46.05 284 ARG C C 1
ATOM 6970 O O . ARG C 1 284 ? -21.679 85.052 9.279 1.00 50.35 284 ARG C O 1
ATOM 6978 N N . GLU C 1 285 ? -21.347 82.928 9.881 1.00 46.85 285 GLU C N 1
ATOM 6979 C CA . GLU C 1 285 ? -22.739 82.732 10.255 1.00 46.28 285 GLU C CA 1
ATOM 6980 C C . GLU C 1 285 ? -22.892 81.452 11.062 1.00 45.73 285 GLU C C 1
ATOM 6981 O O . GLU C 1 285 ? -21.952 80.664 11.194 1.00 44.92 285 GLU C O 1
ATOM 6987 N N . ILE C 1 286 ? -24.091 81.251 11.591 1.00 44.02 286 ILE C N 1
ATOM 6988 C CA . ILE C 1 286 ? -24.392 80.089 12.401 1.00 41.73 286 ILE C CA 1
ATOM 6989 C C . ILE C 1 286 ? -25.432 79.245 11.698 1.00 43.42 286 ILE C C 1
ATOM 6990 O O . ILE C 1 286 ? -26.425 79.770 11.204 1.00 44.44 286 ILE C O 1
ATOM 6995 N N . ILE C 1 287 ? -25.196 77.938 11.645 1.00 44.77 287 ILE C N 1
ATOM 6996 C CA . ILE C 1 287 ? -26.145 77.013 11.042 1.00 45.39 287 ILE C CA 1
ATOM 6997 C C . ILE C 1 287 ? -27.162 76.776 12.148 1.00 45.18 287 ILE C C 1
ATOM 6998 O O . ILE C 1 287 ? -26.799 76.271 13.202 1.00 46.16 287 ILE C O 1
ATOM 7003 N N . ASP C 1 288 ? -28.421 77.141 11.918 1.00 47.85 288 ASP C N 1
ATOM 7004 C CA . ASP C 1 288 ? -29.477 76.966 12.925 1.00 46.22 288 ASP C CA 1
ATOM 7005 C C . ASP C 1 288 ? -30.297 75.722 12.622 1.00 45.05 288 ASP C C 1
ATOM 7006 O O . ASP C 1 288 ? -31.227 75.762 11.814 1.00 45.90 288 ASP C O 1
ATOM 7011 N N . LEU C 1 289 ? -29.952 74.626 13.282 1.00 44.11 289 LEU C N 1
ATOM 7012 C CA . LEU C 1 289 ? -30.628 73.345 13.090 1.00 45.03 289 LEU C CA 1
ATOM 7013 C C . LEU C 1 289 ? -31.963 73.242 13.809 1.00 46.20 289 LEU C C 1
ATOM 7014 O O . LEU C 1 289 ? -32.088 73.608 14.980 1.00 47.45 289 LEU C O 1
ATOM 7019 N N . SER C 1 290 ? -32.956 72.716 13.106 1.00 46.80 290 SER C N 1
ATOM 7020 C CA . SER C 1 290 ? -34.283 72.539 13.679 1.00 48.21 290 SER C CA 1
ATOM 7021 C C . SER C 1 290 ? -34.262 71.335 14.610 1.00 48.35 290 SER C C 1
ATOM 7022 O O . SER C 1 290 ? -34.855 70.301 14.317 1.00 47.91 290 SER C O 1
ATOM 7025 N N . ILE C 1 291 ? -33.558 71.467 15.727 1.00 48.71 291 ILE C N 1
ATOM 7026 C CA . ILE C 1 291 ? -33.475 70.389 16.699 1.00 48.30 291 ILE C CA 1
ATOM 7027 C C . ILE C 1 291 ? -34.851 70.188 17.330 1.00 49.78 291 ILE C C 1
ATOM 7028 O O . ILE C 1 291 ? -35.705 71.074 17.257 1.00 49.12 291 ILE C O 1
ATOM 7033 N N . THR C 1 292 ? -35.061 69.026 17.947 1.00 49.98 292 THR C N 1
ATOM 7034 C CA . THR C 1 292 ? -36.342 68.699 18.575 1.00 48.76 292 THR C CA 1
ATOM 7035 C C . THR C 1 292 ? -36.616 69.499 19.842 1.00 50.16 292 THR C C 1
ATOM 7036 O O . THR C 1 292 ? -35.687 69.914 20.544 1.00 49.93 292 THR C O 1
ATOM 7040 N N . PRO C 1 293 ? -37.908 69.698 20.165 1.00 50.43 293 PRO C N 1
ATOM 7041 C CA . PRO C 1 293 ? -38.337 70.440 21.354 1.00 49.51 293 PRO C CA 1
ATOM 7042 C C . PRO C 1 293 ? -37.570 70.015 22.607 1.00 48.92 293 PRO C C 1
ATOM 7043 O O . PRO C 1 293 ? -37.213 70.848 23.438 1.00 49.59 293 PRO C O 1
ATOM 7047 N N . GLN C 1 294 ? -37.313 68.718 22.726 1.00 48.70 294 GLN C N 1
ATOM 7048 C CA . GLN C 1 294 ? -36.593 68.173 23.869 1.00 49.61 294 GLN C CA 1
ATOM 7049 C C . GLN C 1 294 ? -35.140 68.659 23.866 1.00 49.64 294 GLN C C 1
ATOM 7050 O O . GLN C 1 294 ? -34.586 68.991 24.920 1.00 50.06 294 GLN C O 1
ATOM 7056 N N . GLU C 1 295 ? -34.528 68.699 22.683 1.00 48.28 295 GLU C N 1
ATOM 7057 C CA . GLU C 1 295 ? -33.145 69.147 22.555 1.00 46.92 295 GLU C CA 1
ATOM 7058 C C . GLU C 1 295 ? -33.090 70.650 22.779 1.00 46.80 295 GLU C C 1
ATOM 7059 O O . GLU C 1 295 ? -32.200 71.158 23.465 1.00 47.19 295 GLU C O 1
ATOM 7065 N N . LYS C 1 296 ? -34.049 71.361 22.201 1.00 46.99 296 LYS C N 1
ATOM 7066 C CA . LYS C 1 296 ? -34.095 72.806 22.349 1.00 47.87 296 LYS C CA 1
ATOM 7067 C C . LYS C 1 296 ? -34.281 73.154 23.818 1.00 46.71 296 LYS C C 1
ATOM 7068 O O . LYS C 1 296 ? -33.741 74.145 24.301 1.00 45.80 296 LYS C O 1
ATOM 7074 N N . ALA C 1 297 ? -35.030 72.317 24.530 1.00 45.00 297 ALA C N 1
ATOM 7075 C CA . ALA C 1 297 ? -35.283 72.546 25.944 1.00 45.50 297 ALA C CA 1
ATOM 7076 C C . ALA C 1 297 ? -33.991 72.406 26.746 1.00 46.84 297 ALA C C 1
ATOM 7077 O O . ALA C 1 297 ? -33.700 73.224 27.627 1.00 45.34 297 ALA C O 1
ATOM 7079 N N . MET C 1 298 ? -33.214 71.369 26.443 1.00 46.91 298 MET C N 1
ATOM 7080 C CA . MET C 1 298 ? -31.958 71.176 27.146 1.00 47.13 298 MET C CA 1
ATOM 7081 C C . MET C 1 298 ? -31.008 72.321 26.795 1.00 45.45 298 MET C C 1
ATOM 7082 O O . MET C 1 298 ? -30.286 72.829 27.652 1.00 44.70 298 MET C O 1
ATOM 7087 N N . PHE C 1 299 ? -31.025 72.737 25.535 1.00 44.54 299 PHE C N 1
ATOM 7088 C CA . PHE C 1 299 ? -30.166 73.827 25.100 1.00 44.80 299 PHE C CA 1
ATOM 7089 C C . PHE C 1 299 ? -30.519 75.068 25.922 1.00 45.07 299 PHE C C 1
ATOM 7090 O O . PHE C 1 299 ? -29.637 75.751 26.447 1.00 45.16 299 PHE C O 1
ATOM 7098 N N . HIS C 1 300 ? -31.817 75.346 26.033 1.00 46.45 300 HIS C N 1
ATOM 7099 C CA . HIS C 1 300 ? -32.316 76.481 26.813 1.00 46.16 300 HIS C CA 1
ATOM 7100 C C . HIS C 1 300 ? -31.738 76.433 28.229 1.00 46.06 300 HIS C C 1
ATOM 7101 O O . HIS C 1 300 ? -31.250 77.441 28.764 1.00 44.04 300 HIS C O 1
ATOM 7108 N N . GLN C 1 301 ? -31.806 75.250 28.832 1.00 45.32 301 GLN C N 1
ATOM 7109 C CA . GLN C 1 301 ? -31.296 75.049 30.181 1.00 45.33 301 GLN C CA 1
ATOM 7110 C C . GLN C 1 301 ? -29.808 75.366 30.275 1.00 44.62 301 GLN C C 1
ATOM 7111 O O . GLN C 1 301 ? -29.348 75.981 31.241 1.00 45.20 301 GLN C O 1
ATOM 7117 N N . SER C 1 302 ? -29.058 74.927 29.268 1.00 41.91 302 SER C N 1
ATOM 7118 C CA . SER C 1 302 ? -27.624 75.146 29.233 1.00 39.66 302 SER C CA 1
ATOM 7119 C C . SER C 1 302 ? -27.302 76.637 29.104 1.00 37.93 302 SER C C 1
ATOM 7120 O O . SER C 1 302 ? -26.437 77.146 29.804 1.00 35.88 302 SER C O 1
ATOM 7123 N N . VAL C 1 303 ? -28.009 77.332 28.218 1.00 39.16 303 VAL C N 1
ATOM 7124 C CA . VAL C 1 303 ? -27.789 78.768 28.012 1.00 42.42 303 VAL C CA 1
ATOM 7125 C C . VAL C 1 303 ? -28.226 79.581 29.237 1.00 43.26 303 VAL C C 1
ATOM 7126 O O . VAL C 1 303 ? -27.622 80.604 29.575 1.00 43.29 303 VAL C O 1
ATOM 7130 N N . SER C 1 304 ? -29.273 79.101 29.898 1.00 43.59 304 SER C N 1
ATOM 7131 C CA . SER C 1 304 ? -29.817 79.743 31.087 1.00 43.87 304 SER C CA 1
ATOM 7132 C C . SER C 1 304 ? -28.786 79.777 32.213 1.00 42.95 304 SER C C 1
ATOM 7133 O O . SER C 1 304 ? -28.550 80.820 32.827 1.00 42.46 304 SER C O 1
ATOM 7136 N N . GLU C 1 305 ? -28.176 78.625 32.472 1.00 42.74 305 GLU C N 1
ATOM 7137 C CA . GLU C 1 305 ? -27.161 78.491 33.513 1.00 43.27 305 GLU C CA 1
ATOM 7138 C C . GLU C 1 305 ? -25.933 79.300 33.125 1.00 42.27 305 GLU C C 1
ATOM 7139 O O . GLU C 1 305 ? -25.243 79.855 33.979 1.00 42.80 305 GLU C O 1
ATOM 7145 N N . LEU C 1 306 ? -25.674 79.353 31.824 1.00 40.82 306 LEU C N 1
ATOM 7146 C CA . LEU C 1 306 ? -24.544 80.087 31.281 1.00 41.01 306 LEU C CA 1
ATOM 7147 C C . LEU C 1 306 ? -24.682 81.573 31.647 1.00 41.33 306 LEU C C 1
ATOM 7148 O O . LEU C 1 306 ? -23.744 82.186 32.157 1.00 39.81 306 LEU C O 1
ATOM 7153 N N . LYS C 1 307 ? -25.855 82.145 31.389 1.00 40.83 307 LYS C N 1
ATOM 7154 C CA . LYS C 1 307 ? -26.091 83.553 31.700 1.00 41.47 307 LYS C CA 1
ATOM 7155 C C . LYS C 1 307 ? -26.019 83.874 33.194 1.00 41.21 307 LYS C C 1
ATOM 7156 O O . LYS C 1 307 ? -25.520 84.939 33.586 1.00 38.37 307 LYS C O 1
ATOM 7162 N N . ALA C 1 308 ? -26.499 82.952 34.027 1.00 40.02 308 ALA C N 1
ATOM 7163 C CA . ALA C 1 308 ? -26.490 83.181 35.467 1.00 38.94 308 ALA C CA 1
ATOM 7164 C C . ALA C 1 308 ? -25.072 83.349 35.979 1.00 39.68 308 ALA C C 1
ATOM 7165 O O . ALA C 1 308 ? -24.799 84.229 36.796 1.00 39.74 308 ALA C O 1
ATOM 7167 N N . VAL C 1 309 ? -24.166 82.505 35.499 1.00 38.56 309 VAL C N 1
ATOM 7168 C CA . VAL C 1 309 ? -22.782 82.594 35.927 1.00 38.58 309 VAL C CA 1
ATOM 7169 C C . VAL C 1 309 ? -22.076 83.761 35.230 1.00 39.07 309 VAL C C 1
ATOM 7170 O O . VAL C 1 309 ? -21.209 84.397 35.813 1.00 39.03 309 VAL C O 1
ATOM 7174 N N . LEU C 1 310 ? -22.469 84.058 33.996 1.00 40.35 310 LEU C N 1
ATOM 7175 C CA . LEU C 1 310 ? -21.862 85.166 33.262 1.00 43.09 310 LEU C CA 1
ATOM 7176 C C . LEU C 1 310 ? -22.151 86.480 34.002 1.00 44.59 310 LEU C C 1
ATOM 7177 O O . LEU C 1 310 ? -21.271 87.326 34.134 1.00 41.24 310 LEU C O 1
ATOM 7182 N N . ASP C 1 311 ? -23.387 86.631 34.484 1.00 47.64 311 ASP C N 1
ATOM 7183 C CA . ASP C 1 311 ? -23.806 87.836 35.202 1.00 50.21 311 ASP C CA 1
ATOM 7184 C C . ASP C 1 311 ? -22.895 88.169 36.376 1.00 50.17 311 ASP C C 1
ATOM 7185 O O . ASP C 1 311 ? -22.817 89.323 36.796 1.00 51.12 311 ASP C O 1
ATOM 7190 N N . THR C 1 312 ? -22.208 87.169 36.910 1.00 47.50 312 THR C N 1
ATOM 7191 C CA . THR C 1 312 ? -21.340 87.418 38.044 1.00 47.74 312 THR C CA 1
ATOM 7192 C C . THR C 1 312 ? -20.003 88.022 37.654 1.00 48.91 312 THR C C 1
ATOM 7193 O O . THR C 1 312 ? -19.202 88.355 38.523 1.00 49.39 312 THR C O 1
ATOM 7197 N N . VAL C 1 313 ? -19.757 88.177 36.355 1.00 50.58 313 VAL C N 1
ATOM 7198 C CA . VAL C 1 313 ? -18.485 88.736 35.902 1.00 51.45 313 VAL C CA 1
ATOM 7199 C C . VAL C 1 313 ? -18.565 89.645 34.679 1.00 54.06 313 VAL C C 1
ATOM 7200 O O . VAL C 1 313 ? -17.599 90.334 34.368 1.00 56.21 313 VAL C O 1
ATOM 7204 N N . ARG C 1 314 ? -19.699 89.655 33.986 1.00 57.09 314 ARG C N 1
ATOM 7205 C CA . ARG C 1 314 ? -19.841 90.488 32.792 1.00 62.44 314 ARG C CA 1
ATOM 7206 C C . ARG C 1 314 ? -19.693 91.982 33.083 1.00 65.59 314 ARG C C 1
ATOM 7207 O O . ARG C 1 314 ? -20.159 92.474 34.112 1.00 65.28 314 ARG C O 1
ATOM 7215 N N . LEU C 1 315 ? -19.031 92.695 32.173 1.00 70.38 315 LEU C N 1
ATOM 7216 C CA . LEU C 1 315 ? -18.840 94.138 32.316 1.00 74.39 315 LEU C CA 1
ATOM 7217 C C . LEU C 1 315 ? -20.211 94.809 32.345 1.00 76.28 315 LEU C C 1
ATOM 7218 O O . LEU C 1 315 ? -21.105 94.449 31.582 1.00 75.01 315 LEU C O 1
ATOM 7223 N N . GLU C 1 316 ? -20.371 95.787 33.229 1.00 80.51 316 GLU C N 1
ATOM 7224 C CA . GLU C 1 316 ? -21.647 96.481 33.379 1.00 84.53 316 GLU C CA 1
ATOM 7225 C C . GLU C 1 316 ? -21.759 97.814 32.629 1.00 85.74 316 GLU C C 1
ATOM 7226 O O . GLU C 1 316 ? -20.765 98.503 32.405 1.00 86.14 316 GLU C O 1
ATOM 7232 N N . HIS C 1 317 ? -22.986 98.164 32.247 1.00 87.08 317 HIS C N 1
ATOM 7233 C CA . HIS C 1 317 ? -23.268 99.408 31.535 1.00 88.43 317 HIS C CA 1
ATOM 7234 C C . HIS C 1 317 ? -22.432 99.576 30.273 1.00 89.14 317 HIS C C 1
ATOM 7235 O O . HIS C 1 317 ? -22.947 99.229 29.189 1.00 89.68 317 HIS C O 1
ATOM 7242 N N . LYS D 1 3 ? -2.985 38.786 3.086 1.00 84.95 3 LYS D N 1
ATOM 7243 C CA . LYS D 1 3 ? -3.899 39.960 2.949 1.00 85.98 3 LYS D CA 1
ATOM 7244 C C . LYS D 1 3 ? -3.210 41.228 3.472 1.00 85.49 3 LYS D C 1
ATOM 7245 O O . LYS D 1 3 ? -2.051 41.173 3.894 1.00 85.05 3 LYS D O 1
ATOM 7251 N N . THR D 1 4 ? -3.916 42.360 3.439 1.00 84.32 4 THR D N 1
ATOM 7252 C CA . THR D 1 4 ? -3.351 43.637 3.889 1.00 82.86 4 THR D CA 1
ATOM 7253 C C . THR D 1 4 ? -3.194 43.750 5.409 1.00 80.22 4 THR D C 1
ATOM 7254 O O . THR D 1 4 ? -3.851 44.569 6.060 1.00 79.82 4 THR D O 1
ATOM 7258 N N . SER D 1 5 ? -2.301 42.925 5.955 1.00 77.60 5 SER D N 1
ATOM 7259 C CA . SER D 1 5 ? -2.019 42.896 7.389 1.00 73.11 5 SER D CA 1
ATOM 7260 C C . SER D 1 5 ? -0.891 43.853 7.773 1.00 69.89 5 SER D C 1
ATOM 7261 O O . SER D 1 5 ? 0.249 43.716 7.308 1.00 67.77 5 SER D O 1
ATOM 7264 N N . ARG D 1 6 ? -1.232 44.814 8.631 1.00 64.46 6 ARG D N 1
ATOM 7265 C CA . ARG D 1 6 ? -0.300 45.823 9.124 1.00 58.02 6 ARG D CA 1
ATOM 7266 C C . ARG D 1 6 ? -0.530 45.893 10.640 1.00 54.31 6 ARG D C 1
ATOM 7267 O O . ARG D 1 6 ? -1.004 46.899 11.167 1.00 54.25 6 ARG D O 1
ATOM 7275 N N . LYS D 1 7 ? -0.203 44.817 11.343 1.00 50.20 7 LYS D N 1
ATOM 7276 C CA . LYS D 1 7 ? -0.419 44.763 12.786 1.00 46.57 7 LYS D CA 1
ATOM 7277 C C . LYS D 1 7 ? 0.841 45.027 13.612 1.00 43.25 7 LYS D C 1
ATOM 7278 O O . LYS D 1 7 ? 1.865 44.382 13.416 1.00 40.49 7 LYS D O 1
ATOM 7284 N N . VAL D 1 8 ? 0.750 45.988 14.529 1.00 41.95 8 VAL D N 1
ATOM 7285 C CA . VAL D 1 8 ? 1.865 46.342 15.410 1.00 39.20 8 VAL D CA 1
ATOM 7286 C C . VAL D 1 8 ? 1.456 46.213 16.868 1.00 39.09 8 VAL D C 1
ATOM 7287 O O . VAL D 1 8 ? 0.391 46.687 17.262 1.00 39.45 8 VAL D O 1
ATOM 7291 N N . VAL D 1 9 ? 2.311 45.579 17.669 1.00 38.93 9 VAL D N 1
ATOM 7292 C CA . VAL D 1 9 ? 2.058 45.409 19.101 1.00 38.13 9 VAL D CA 1
ATOM 7293 C C . VAL D 1 9 ? 3.107 46.183 19.886 1.00 37.85 9 VAL D C 1
ATOM 7294 O O . VAL D 1 9 ? 4.292 46.075 19.602 1.00 38.91 9 VAL D O 1
ATOM 7298 N N . ILE D 1 10 ? 2.670 46.961 20.869 1.00 38.51 10 ILE D N 1
ATOM 7299 C CA . ILE D 1 10 ? 3.583 47.730 21.712 1.00 38.57 10 ILE D CA 1
ATOM 7300 C C . ILE D 1 10 ? 3.575 47.114 23.107 1.00 39.57 10 ILE D C 1
ATOM 7301 O O . ILE D 1 10 ? 2.528 47.049 23.752 1.00 39.86 10 ILE D O 1
ATOM 7306 N N . VAL D 1 11 ? 4.734 46.655 23.572 1.00 41.08 11 VAL D N 1
ATOM 7307 C CA . VAL D 1 11 ? 4.824 46.054 24.899 1.00 42.17 11 VAL D CA 1
ATOM 7308 C C . VAL D 1 11 ? 5.371 47.074 25.879 1.00 42.49 11 VAL D C 1
ATOM 7309 O O . VAL D 1 11 ? 6.501 47.545 25.740 1.00 40.32 11 VAL D O 1
ATOM 7313 N N . GLY D 1 12 ? 4.548 47.399 26.872 1.00 44.91 12 GLY D N 1
ATOM 7314 C CA . GLY D 1 12 ? 4.912 48.375 27.878 1.00 46.40 12 GLY D CA 1
ATOM 7315 C C . GLY D 1 12 ? 4.030 49.586 27.674 1.00 48.09 12 GLY D C 1
ATOM 7316 O O . GLY D 1 12 ? 4.100 50.232 26.634 1.00 48.42 12 GLY D O 1
ATOM 7317 N N . THR D 1 13 ? 3.191 49.897 28.655 1.00 50.06 13 THR D N 1
ATOM 7318 C CA . THR D 1 13 ? 2.296 51.039 28.533 1.00 50.69 13 THR D CA 1
ATOM 7319 C C . THR D 1 13 ? 2.688 52.213 29.435 1.00 50.62 13 THR D C 1
ATOM 7320 O O . THR D 1 13 ? 1.831 52.955 29.914 1.00 51.25 13 THR D O 1
ATOM 7324 N N . GLY D 1 14 ? 3.989 52.376 29.654 1.00 50.01 14 GLY D N 1
ATOM 7325 C CA . GLY D 1 14 ? 4.478 53.481 30.461 1.00 47.98 14 GLY D CA 1
ATOM 7326 C C . GLY D 1 14 ? 4.668 54.694 29.563 1.00 47.98 14 GLY D C 1
ATOM 7327 O O . GLY D 1 14 ? 4.066 54.766 28.491 1.00 48.02 14 GLY D O 1
ATOM 7328 N N . PHE D 1 15 ? 5.507 55.639 29.976 1.00 46.91 15 PHE D N 1
ATOM 7329 C CA . PHE D 1 15 ? 5.746 56.838 29.177 1.00 49.05 15 PHE D CA 1
ATOM 7330 C C . PHE D 1 15 ? 6.241 56.554 27.756 1.00 48.08 15 PHE D C 1
ATOM 7331 O O . PHE D 1 15 ? 5.682 57.057 26.780 1.00 48.63 15 PHE D O 1
ATOM 7339 N N . VAL D 1 16 ? 7.295 55.758 27.639 1.00 45.57 16 VAL D N 1
ATOM 7340 C CA . VAL D 1 16 ? 7.832 55.437 26.329 1.00 44.22 16 VAL D CA 1
ATOM 7341 C C . VAL D 1 16 ? 6.781 54.728 25.477 1.00 43.87 16 VAL D C 1
ATOM 7342 O O . VAL D 1 16 ? 6.488 55.149 24.356 1.00 43.05 16 VAL D O 1
ATOM 7346 N N . GLY D 1 17 ? 6.210 53.659 26.019 1.00 43.61 17 GLY D N 1
ATOM 7347 C CA . GLY D 1 17 ? 5.194 52.923 25.293 1.00 44.28 17 GLY D CA 1
ATOM 7348 C C . GLY D 1 17 ? 4.039 53.784 24.801 1.00 44.86 17 GLY D C 1
ATOM 7349 O O . GLY D 1 17 ? 3.670 53.722 23.627 1.00 44.81 17 GLY D O 1
ATOM 7350 N N . THR D 1 18 ? 3.465 54.595 25.685 1.00 44.88 18 THR D N 1
ATOM 7351 C CA . THR D 1 18 ? 2.346 55.437 25.289 1.00 45.43 18 THR D CA 1
ATOM 7352 C C . THR D 1 18 ? 2.712 56.503 24.256 1.00 44.36 18 THR D C 1
ATOM 7353 O O . THR D 1 18 ? 1.964 56.712 23.294 1.00 43.12 18 THR D O 1
ATOM 7357 N N . SER D 1 19 ? 3.854 57.164 24.429 1.00 42.50 19 SER D N 1
ATOM 7358 C CA . SER D 1 19 ? 4.251 58.185 23.462 1.00 43.33 19 SER D CA 1
ATOM 7359 C C . SER D 1 19 ? 4.463 57.543 22.099 1.00 43.16 19 SER D C 1
ATOM 7360 O O . SER D 1 19 ? 4.165 58.147 21.070 1.00 45.02 19 SER D O 1
ATOM 7363 N N . ILE D 1 20 ? 4.975 56.317 22.080 1.00 42.31 20 ILE D N 1
ATOM 7364 C CA . ILE D 1 20 ? 5.152 55.642 20.808 1.00 41.46 20 ILE D CA 1
ATOM 7365 C C . ILE D 1 20 ? 3.753 55.398 20.233 1.00 41.24 20 ILE D C 1
ATOM 7366 O O . ILE D 1 20 ? 3.535 55.487 19.022 1.00 41.13 20 ILE D O 1
ATOM 7371 N N . ALA D 1 21 ? 2.800 55.107 21.108 1.00 40.44 21 ALA D N 1
ATOM 7372 C CA . ALA D 1 21 ? 1.437 54.880 20.658 1.00 42.52 21 ALA D CA 1
ATOM 7373 C C . ALA D 1 21 ? 0.862 56.171 20.081 1.00 43.94 21 ALA D C 1
ATOM 7374 O O . ALA D 1 21 ? 0.271 56.164 19.000 1.00 45.15 21 ALA D O 1
ATOM 7376 N N . TYR D 1 22 ? 1.046 57.283 20.790 1.00 44.08 22 TYR D N 1
ATOM 7377 C CA . TYR D 1 22 ? 0.521 58.561 20.317 1.00 44.57 22 TYR D CA 1
ATOM 7378 C C . TYR D 1 22 ? 1.064 58.915 18.948 1.00 43.64 22 TYR D C 1
ATOM 7379 O O . TYR D 1 22 ? 0.319 59.364 18.081 1.00 43.76 22 TYR D O 1
ATOM 7388 N N . ALA D 1 23 ? 2.363 58.716 18.754 1.00 43.41 23 ALA D N 1
ATOM 7389 C CA . ALA D 1 23 ? 2.984 59.023 17.470 1.00 42.99 23 ALA D CA 1
ATOM 7390 C C . ALA D 1 23 ? 2.501 58.079 16.377 1.00 42.07 23 ALA D C 1
ATOM 7391 O O . ALA D 1 23 ? 2.284 58.503 15.251 1.00 43.56 23 ALA D O 1
ATOM 7393 N N . MET D 1 24 ? 2.327 56.804 16.708 1.00 42.95 24 MET D N 1
ATOM 7394 C CA . MET D 1 24 ? 1.853 55.821 15.730 1.00 45.46 24 MET D CA 1
ATOM 7395 C C . MET D 1 24 ? 0.436 56.167 15.258 1.00 46.76 24 MET D C 1
ATOM 7396 O O . MET D 1 24 ? 0.139 56.144 14.062 1.00 47.52 24 MET D O 1
ATOM 7401 N N . ILE D 1 25 ? -0.432 56.484 16.211 1.00 47.52 25 ILE D N 1
ATOM 7402 C CA . ILE D 1 25 ? -1.810 56.848 15.917 1.00 48.41 25 ILE D CA 1
ATOM 7403 C C . ILE D 1 25 ? -1.854 58.119 15.066 1.00 49.36 25 ILE D C 1
ATOM 7404 O O . ILE D 1 25 ? -2.508 58.158 14.022 1.00 49.55 25 ILE D O 1
ATOM 7409 N N . ASN D 1 26 ? -1.140 59.146 15.511 1.00 49.95 26 ASN D N 1
ATOM 7410 C CA . ASN D 1 26 ? -1.087 60.418 14.798 1.00 52.82 26 ASN D CA 1
ATOM 7411 C C . ASN D 1 26 ? -0.681 60.252 13.326 1.00 54.95 26 ASN D C 1
ATOM 7412 O O . ASN D 1 26 ? -1.310 60.823 12.433 1.00 56.27 26 ASN D O 1
ATOM 7417 N N . GLN D 1 27 ? 0.362 59.467 13.072 1.00 53.90 27 GLN D N 1
ATOM 7418 C CA . GLN D 1 27 ? 0.831 59.254 11.707 1.00 53.46 27 GLN D CA 1
ATOM 7419 C C . GLN D 1 27 ? 0.124 58.106 10.989 1.00 52.78 27 GLN D C 1
ATOM 7420 O O . GLN D 1 27 ? 0.298 57.914 9.785 1.00 50.77 27 GLN D O 1
ATOM 7426 N N . GLY D 1 28 ? -0.676 57.351 11.734 1.00 53.09 28 GLY D N 1
ATOM 7427 C CA . GLY D 1 28 ? -1.399 56.238 11.147 1.00 55.47 28 GLY D CA 1
ATOM 7428 C C . GLY D 1 28 ? -0.516 55.318 10.327 1.00 55.78 28 GLY D C 1
ATOM 7429 O O . GLY D 1 28 ? -0.733 55.140 9.132 1.00 57.97 28 GLY D O 1
ATOM 7430 N N . VAL D 1 29 ? 0.478 54.724 10.972 1.00 55.30 29 VAL D N 1
ATOM 7431 C CA . VAL D 1 29 ? 1.393 53.824 10.292 1.00 55.31 29 VAL D CA 1
ATOM 7432 C C . VAL D 1 29 ? 0.876 52.388 10.246 1.00 54.95 29 VAL D C 1
ATOM 7433 O O . VAL D 1 29 ? 1.093 51.677 9.272 1.00 56.80 29 VAL D O 1
ATOM 7437 N N . ALA D 1 30 ? 0.187 51.962 11.296 1.00 54.63 30 ALA D N 1
ATOM 7438 C CA . ALA D 1 30 ? -0.347 50.606 11.349 1.00 54.57 30 ALA D CA 1
ATOM 7439 C C . ALA D 1 30 ? -1.870 50.625 11.329 1.00 54.33 30 ALA D C 1
ATOM 7440 O O . ALA D 1 30 ? -2.483 51.632 11.663 1.00 55.00 30 ALA D O 1
ATOM 7442 N N . ASN D 1 31 ? -2.476 49.509 10.936 1.00 55.71 31 ASN D N 1
ATOM 7443 C CA . ASN D 1 31 ? -3.933 49.402 10.892 1.00 58.01 31 ASN D CA 1
ATOM 7444 C C . ASN D 1 31 ? -4.403 48.900 12.238 1.00 57.60 31 ASN D C 1
ATOM 7445 O O . ASN D 1 31 ? -5.515 49.181 12.682 1.00 59.05 31 ASN D O 1
ATOM 7450 N N . GLU D 1 32 ? -3.540 48.132 12.879 1.00 57.07 32 GLU D N 1
ATOM 7451 C CA . GLU D 1 32 ? -3.851 47.582 14.178 1.00 56.18 32 GLU D CA 1
ATOM 7452 C C . GLU D 1 32 ? -2.714 47.895 15.136 1.00 53.52 32 GLU D C 1
ATOM 7453 O O . GLU D 1 32 ? -1.546 47.637 14.841 1.00 50.34 32 GLU D O 1
ATOM 7459 N N . LEU D 1 33 ? -3.078 48.472 16.275 1.00 52.22 33 LEU D N 1
ATOM 7460 C CA . LEU D 1 33 ? -2.125 48.835 17.304 1.00 51.43 33 LEU D CA 1
ATOM 7461 C C . LEU D 1 33 ? -2.579 48.211 18.617 1.00 50.79 33 LEU D C 1
ATOM 7462 O O . LEU D 1 33 ? -3.526 48.681 19.243 1.00 49.62 33 LEU D O 1
ATOM 7467 N N . VAL D 1 34 ? -1.909 47.141 19.026 1.00 50.77 34 VAL D N 1
ATOM 7468 C CA . VAL D 1 34 ? -2.235 46.466 20.279 1.00 49.19 34 VAL D CA 1
ATOM 7469 C C . VAL D 1 34 ? -1.283 46.965 21.354 1.00 48.44 34 VAL D C 1
ATOM 7470 O O . VAL D 1 34 ? -0.074 47.015 21.141 1.00 48.59 34 VAL D O 1
ATOM 7474 N N . LEU D 1 35 ? -1.829 47.334 22.504 1.00 48.60 35 LEU D N 1
ATOM 7475 C CA . LEU D 1 35 ? -1.011 47.822 23.604 1.00 50.23 35 LEU D CA 1
ATOM 7476 C C . LEU D 1 35 ? -1.019 46.783 24.715 1.00 50.31 35 LEU D C 1
ATOM 7477 O O . LEU D 1 35 ? -2.074 46.453 25.240 1.00 50.82 35 LEU D O 1
ATOM 7482 N N . ILE D 1 36 ? 0.156 46.265 25.065 1.00 51.10 36 ILE D N 1
ATOM 7483 C CA . ILE D 1 36 ? 0.255 45.269 26.123 1.00 51.50 36 ILE D CA 1
ATOM 7484 C C . ILE D 1 36 ? 0.836 45.843 27.414 1.00 52.25 36 ILE D C 1
ATOM 7485 O O . ILE D 1 36 ? 1.991 46.258 27.462 1.00 51.24 36 ILE D O 1
ATOM 7490 N N . ASP D 1 37 ? 0.010 45.869 28.453 1.00 54.86 37 ASP D N 1
ATOM 7491 C CA . ASP D 1 37 ? 0.409 46.362 29.767 1.00 57.66 37 ASP D CA 1
ATOM 7492 C C . ASP D 1 37 ? 1.086 45.205 30.506 1.00 59.16 37 ASP D C 1
ATOM 7493 O O . ASP D 1 37 ? 0.462 44.175 30.759 1.00 59.32 37 ASP D O 1
ATOM 7498 N N . VAL D 1 38 ? 2.362 45.374 30.841 1.00 60.81 38 VAL D N 1
ATOM 7499 C CA . VAL D 1 38 ? 3.115 44.333 31.536 1.00 63.14 38 VAL D CA 1
ATOM 7500 C C . VAL D 1 38 ? 3.340 44.658 33.008 1.00 64.47 38 VAL D C 1
ATOM 7501 O O . VAL D 1 38 ? 3.338 45.824 33.405 1.00 64.51 38 VAL D O 1
ATOM 7505 N N . ASN D 1 39 ? 3.543 43.617 33.811 1.00 66.68 39 ASN D N 1
ATOM 7506 C CA . ASN D 1 39 ? 3.765 43.785 35.244 1.00 69.22 39 ASN D CA 1
ATOM 7507 C C . ASN D 1 39 ? 5.118 44.425 35.541 1.00 69.12 39 ASN D C 1
ATOM 7508 O O . ASN D 1 39 ? 5.335 44.938 36.638 1.00 68.99 39 ASN D O 1
ATOM 7513 N N . GLN D 1 40 ? 6.020 44.388 34.560 1.00 69.60 40 GLN D N 1
ATOM 7514 C CA . GLN D 1 40 ? 7.360 44.953 34.712 1.00 69.65 40 GLN D CA 1
ATOM 7515 C C . GLN D 1 40 ? 7.412 46.438 34.370 1.00 70.06 40 GLN D C 1
ATOM 7516 O O . GLN D 1 40 ? 8.481 47.045 34.372 1.00 70.68 40 GLN D O 1
ATOM 7522 N N . GLU D 1 41 ? 6.258 47.024 34.078 1.00 70.60 41 GLU D N 1
ATOM 7523 C CA . GLU D 1 41 ? 6.198 48.434 33.725 1.00 71.59 41 GLU D CA 1
ATOM 7524 C C . GLU D 1 41 ? 4.899 49.037 34.228 1.00 71.69 41 GLU D C 1
ATOM 7525 O O . GLU D 1 41 ? 3.827 48.486 33.990 1.00 71.61 41 GLU D O 1
ATOM 7531 N N . LYS D 1 42 ? 5.000 50.159 34.933 1.00 72.51 42 LYS D N 1
ATOM 7532 C CA . LYS D 1 42 ? 3.817 50.840 35.451 1.00 73.67 42 LYS D CA 1
ATOM 7533 C C . LYS D 1 42 ? 3.166 51.648 34.327 1.00 73.50 42 LYS D C 1
ATOM 7534 O O . LYS D 1 42 ? 3.851 52.386 33.611 1.00 72.29 42 LYS D O 1
ATOM 7540 N N . ALA D 1 43 ? 1.850 51.502 34.180 1.00 73.27 43 ALA D N 1
ATOM 7541 C CA . ALA D 1 43 ? 1.096 52.207 33.142 1.00 74.34 43 ALA D CA 1
ATOM 7542 C C . ALA D 1 43 ? 0.915 53.693 33.469 1.00 74.59 43 ALA D C 1
ATOM 7543 O O . ALA D 1 43 ? 0.682 54.058 34.622 1.00 74.18 43 ALA D O 1
ATOM 7545 N N . GLU D 1 44 ? 1.027 54.539 32.446 1.00 75.60 44 GLU D N 1
ATOM 7546 C CA . GLU D 1 44 ? 0.885 55.990 32.598 1.00 77.53 44 GLU D CA 1
ATOM 7547 C C . GLU D 1 44 ? -0.014 56.587 31.511 1.00 77.26 44 GLU D C 1
ATOM 7548 O O . GLU D 1 44 ? -0.446 55.888 30.591 1.00 77.05 44 GLU D O 1
ATOM 7554 N N . GLY D 1 45 ? -0.289 57.884 31.625 1.00 77.28 45 GLY D N 1
ATOM 7555 C CA . GLY D 1 45 ? -1.127 58.559 30.646 1.00 77.93 45 GLY D CA 1
ATOM 7556 C C . GLY D 1 45 ? -2.597 58.190 30.727 1.00 77.67 45 GLY D C 1
ATOM 7557 O O . GLY D 1 45 ? -2.948 57.010 30.749 1.00 77.10 45 GLY D O 1
ATOM 7558 N N . GLU D 1 46 ? -3.464 59.198 30.762 1.00 77.63 46 GLU D N 1
ATOM 7559 C CA . GLU D 1 46 ? -4.898 58.952 30.845 1.00 77.96 46 GLU D CA 1
ATOM 7560 C C . GLU D 1 46 ? -5.450 58.260 29.605 1.00 75.76 46 GLU D C 1
ATOM 7561 O O . GLU D 1 46 ? -4.852 58.308 28.533 1.00 75.36 46 GLU D O 1
ATOM 7567 N N . ALA D 1 47 ? -6.598 57.610 29.768 1.00 74.07 47 ALA D N 1
ATOM 7568 C CA . ALA D 1 47 ? -7.248 56.907 28.667 1.00 72.04 47 ALA D CA 1
ATOM 7569 C C . ALA D 1 47 ? -7.864 57.922 27.716 1.00 69.96 47 ALA D C 1
ATOM 7570 O O . ALA D 1 47 ? -8.096 57.631 26.541 1.00 68.86 47 ALA D O 1
ATOM 7572 N N . LEU D 1 48 ? -8.128 59.115 28.243 1.00 68.13 48 LEU D N 1
ATOM 7573 C CA . LEU D 1 48 ? -8.716 60.189 27.458 1.00 65.71 48 LEU D CA 1
ATOM 7574 C C . LEU D 1 48 ? -7.751 60.667 26.379 1.00 62.41 48 LEU D C 1
ATOM 7575 O O . LEU D 1 48 ? -8.160 60.937 25.252 1.00 62.09 48 LEU D O 1
ATOM 7580 N N . ASP D 1 49 ? -6.471 60.773 26.725 1.00 59.84 49 ASP D N 1
ATOM 7581 C CA . ASP D 1 49 ? -5.464 61.210 25.763 1.00 58.00 49 ASP D CA 1
ATOM 7582 C C . ASP D 1 49 ? -5.295 60.186 24.638 1.00 55.22 49 ASP D C 1
ATOM 7583 O O . ASP D 1 49 ? -4.884 60.528 23.537 1.00 55.04 49 ASP D O 1
ATOM 7588 N N . LEU D 1 50 ? -5.613 58.929 24.920 1.00 52.69 50 LEU D N 1
ATOM 7589 C CA . LEU D 1 50 ? -5.531 57.889 23.908 1.00 51.51 50 LEU D CA 1
ATOM 7590 C C . LEU D 1 50 ? -6.727 58.064 22.964 1.00 50.26 50 LEU D C 1
ATOM 7591 O O . LEU D 1 50 ? -6.598 57.959 21.747 1.00 47.98 50 LEU D O 1
ATOM 7596 N N . LEU D 1 51 ? -7.889 58.350 23.546 1.00 50.82 51 LEU D N 1
ATOM 7597 C CA . LEU D 1 51 ? -9.118 58.558 22.785 1.00 50.63 51 LEU D CA 1
ATOM 7598 C C . LEU D 1 51 ? -8.994 59.794 21.888 1.00 49.98 51 LEU D C 1
ATOM 7599 O O . LEU D 1 51 ? -9.420 59.768 20.736 1.00 50.68 51 LEU D O 1
ATOM 7604 N N . ASP D 1 52 ? -8.405 60.870 22.404 1.00 48.22 52 ASP D N 1
ATOM 7605 C CA . ASP D 1 52 ? -8.232 62.083 21.601 1.00 48.02 52 ASP D CA 1
ATOM 7606 C C . ASP D 1 52 ? -7.272 61.822 20.434 1.00 47.13 52 ASP D C 1
ATOM 7607 O O . ASP D 1 52 ? -7.470 62.327 19.331 1.00 45.62 52 ASP D O 1
ATOM 7612 N N . GLY D 1 53 ? -6.232 61.031 20.680 1.00 48.03 53 GLY D N 1
ATOM 7613 C CA . GLY D 1 53 ? -5.286 60.724 19.625 1.00 46.83 53 GLY D CA 1
ATOM 7614 C C . GLY D 1 53 ? -6.000 60.048 18.469 1.00 47.71 53 GLY D C 1
ATOM 7615 O O . GLY D 1 53 ? -5.835 60.437 17.312 1.00 47.81 53 GLY D O 1
ATOM 7616 N N . MET D 1 54 ? -6.797 59.031 18.787 1.00 47.57 54 MET D N 1
ATOM 7617 C CA . MET D 1 54 ? -7.563 58.295 17.783 1.00 47.67 54 MET D CA 1
ATOM 7618 C C . MET D 1 54 ? -8.603 59.202 17.124 1.00 48.27 54 MET D C 1
ATOM 7619 O O . MET D 1 54 ? -8.751 59.210 15.904 1.00 47.81 54 MET D O 1
ATOM 7624 N N . ALA D 1 55 ? -9.321 59.967 17.945 1.00 50.06 55 ALA D N 1
ATOM 7625 C CA . ALA D 1 55 ? -10.356 60.870 17.450 1.00 51.04 55 ALA D CA 1
ATOM 7626 C C . ALA D 1 55 ? -9.809 61.905 16.475 1.00 50.96 55 ALA D C 1
ATOM 7627 O O . ALA D 1 55 ? -10.451 62.207 15.474 1.00 50.22 55 ALA D O 1
ATOM 7629 N N . TRP D 1 56 ? -8.628 62.446 16.766 1.00 52.74 56 TRP D N 1
ATOM 7630 C CA . TRP D 1 56 ? -8.014 63.442 15.892 1.00 54.77 56 TRP D CA 1
ATOM 7631 C C . TRP D 1 56 ? -7.038 62.860 14.880 1.00 57.18 56 TRP D C 1
ATOM 7632 O O . TRP D 1 56 ? -6.416 63.609 14.125 1.00 58.47 56 TRP D O 1
ATOM 7643 N N . GLY D 1 57 ? -6.893 61.534 14.870 1.00 58.09 57 GLY D N 1
ATOM 7644 C CA . GLY D 1 57 ? -5.994 60.899 13.920 1.00 58.23 57 GLY D CA 1
ATOM 7645 C C . GLY D 1 57 ? -6.614 60.893 12.532 1.00 59.09 57 GLY D C 1
ATOM 7646 O O . GLY D 1 57 ? -7.764 60.478 12.366 1.00 58.43 57 GLY D O 1
ATOM 7647 N N . GLU D 1 58 ? -5.860 61.355 11.537 1.00 60.00 58 GLU D N 1
ATOM 7648 C CA . GLU D 1 58 ? -6.344 61.417 10.157 1.00 62.03 58 GLU D CA 1
ATOM 7649 C C . GLU D 1 58 ? -6.752 60.055 9.595 1.00 61.28 58 GLU D C 1
ATOM 7650 O O . GLU D 1 58 ? -7.641 59.973 8.748 1.00 61.30 58 GLU D O 1
ATOM 7656 N N . LYS D 1 59 ? -6.099 58.996 10.069 1.00 60.56 59 LYS D N 1
ATOM 7657 C CA . LYS D 1 59 ? -6.392 57.635 9.629 1.00 59.66 59 LYS D CA 1
ATOM 7658 C C . LYS D 1 59 ? -7.120 56.860 10.725 1.00 58.78 59 LYS D C 1
ATOM 7659 O O . LYS D 1 59 ? -6.852 57.048 11.909 1.00 58.27 59 LYS D O 1
ATOM 7665 N N . ASN D 1 60 ? -8.032 55.983 10.325 1.00 57.55 60 ASN D N 1
ATOM 7666 C CA . ASN D 1 60 ? -8.801 55.183 11.274 1.00 58.10 60 ASN D CA 1
ATOM 7667 C C . ASN D 1 60 ? -8.065 53.896 11.636 1.00 57.86 60 ASN D C 1
ATOM 7668 O O . ASN D 1 60 ? -8.125 52.906 10.908 1.00 59.77 60 ASN D O 1
ATOM 7673 N N . VAL D 1 61 ? -7.382 53.909 12.770 1.00 56.24 61 VAL D N 1
ATOM 7674 C CA . VAL D 1 61 ? -6.627 52.746 13.204 1.00 55.92 61 VAL D CA 1
ATOM 7675 C C . VAL D 1 61 ? -7.278 52.050 14.393 1.00 54.89 61 VAL D C 1
ATOM 7676 O O . VAL D 1 61 ? -7.791 52.700 15.303 1.00 53.46 61 VAL D O 1
ATOM 7680 N N . SER D 1 62 ? -7.269 50.720 14.363 1.00 54.42 62 SER D N 1
ATOM 7681 C CA . SER D 1 62 ? -7.858 49.919 15.435 1.00 55.36 62 SER D CA 1
ATOM 7682 C C . SER D 1 62 ? -6.867 49.857 16.581 1.00 53.90 62 SER D C 1
ATOM 7683 O O . SER D 1 62 ? -5.718 49.461 16.392 1.00 53.62 62 SER D O 1
ATOM 7686 N N . VAL D 1 63 ? -7.321 50.250 17.765 1.00 52.01 63 VAL D N 1
ATOM 7687 C CA . VAL D 1 63 ? -6.483 50.263 18.949 1.00 51.26 63 VAL D CA 1
ATOM 7688 C C . VAL D 1 63 ? -7.161 49.515 20.089 1.00 52.63 63 VAL D C 1
ATOM 7689 O O . VAL D 1 63 ? -8.359 49.677 20.316 1.00 53.12 63 VAL D O 1
ATOM 7693 N N . TRP D 1 64 ? -6.404 48.692 20.807 1.00 52.99 64 TRP D N 1
ATOM 7694 C CA . TRP D 1 64 ? -6.981 47.966 21.930 1.00 53.82 64 TRP D CA 1
ATOM 7695 C C . TRP D 1 64 ? -5.940 47.359 22.867 1.00 55.26 64 TRP D C 1
ATOM 7696 O O . TRP D 1 64 ? -4.811 47.081 22.463 1.00 56.47 64 TRP D O 1
ATOM 7707 N N . SER D 1 65 ? -6.318 47.182 24.129 1.00 56.38 65 SER D N 1
ATOM 7708 C CA . SER D 1 65 ? -5.421 46.595 25.115 1.00 57.57 65 SER D CA 1
ATOM 7709 C C . SER D 1 65 ? -5.575 45.090 25.039 1.00 57.62 65 SER D C 1
ATOM 7710 O O . SER D 1 65 ? -6.688 44.577 25.104 1.00 58.26 65 SER D O 1
ATOM 7713 N N . GLY D 1 66 ? -4.460 44.382 24.891 1.00 56.88 66 GLY D N 1
ATOM 7714 C CA . GLY D 1 66 ? -4.533 42.938 24.797 1.00 55.68 66 GLY D CA 1
ATOM 7715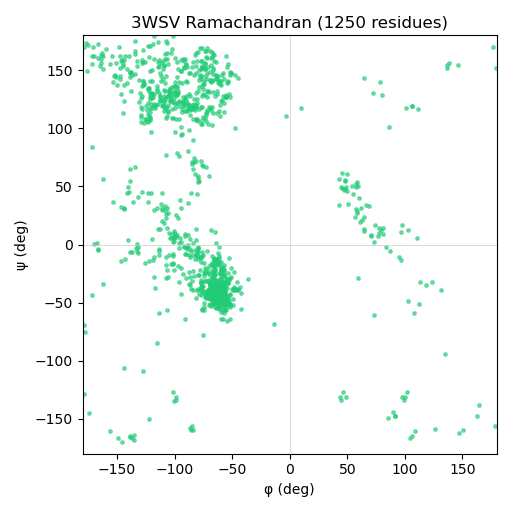 C C . GLY D 1 66 ? -3.462 42.199 25.568 1.00 55.54 66 GLY D C 1
ATOM 7716 O O . GLY D 1 66 ? -2.782 42.762 26.427 1.00 54.60 66 GLY D O 1
ATOM 7717 N N . THR D 1 67 ? -3.320 40.919 25.252 1.00 55.93 67 THR D N 1
ATOM 7718 C CA . THR D 1 67 ? -2.336 40.074 25.902 1.00 57.15 67 THR D CA 1
ATOM 7719 C C . THR D 1 67 ? -1.367 39.569 24.852 1.00 56.60 67 THR D C 1
ATOM 7720 O O . THR D 1 67 ? -1.578 39.767 23.660 1.00 56.80 67 THR D O 1
ATOM 7724 N N . TYR D 1 68 ? -0.314 38.901 25.301 1.00 57.14 68 TYR D N 1
ATOM 7725 C CA . TYR D 1 68 ? 0.700 38.367 24.404 1.00 57.93 68 TYR D CA 1
ATOM 7726 C C . TYR D 1 68 ? 0.174 37.532 23.240 1.00 58.24 68 TYR D C 1
ATOM 7727 O O . TYR D 1 68 ? 0.872 37.356 22.244 1.00 58.18 68 TYR D O 1
ATOM 7736 N N . GLU D 1 69 ? -1.045 37.014 23.352 1.00 59.59 69 GLU D N 1
ATOM 7737 C CA . GLU D 1 69 ? -1.601 36.217 22.264 1.00 60.56 69 GLU D CA 1
ATOM 7738 C C . GLU D 1 69 ? -1.647 37.028 20.976 1.00 58.19 69 GLU D C 1
ATOM 7739 O O . GLU D 1 69 ? -1.485 36.481 19.886 1.00 57.14 69 GLU D O 1
ATOM 7745 N N . GLU D 1 70 ? -1.859 38.336 21.113 1.00 56.51 70 GLU D N 1
ATOM 7746 C CA . GLU D 1 70 ? -1.932 39.241 19.970 1.00 55.46 70 GLU D CA 1
ATOM 7747 C C . GLU D 1 70 ? -0.646 39.282 19.152 1.00 54.35 70 GLU D C 1
ATOM 7748 O O . GLU D 1 70 ? -0.649 39.729 18.007 1.00 54.47 70 GLU D O 1
ATOM 7754 N N . CYS D 1 71 ? 0.453 38.821 19.737 1.00 53.56 71 CYS D N 1
ATOM 7755 C CA . CYS D 1 71 ? 1.739 38.827 19.051 1.00 53.15 71 CYS D CA 1
ATOM 7756 C C . CYS D 1 71 ? 1.882 37.691 18.042 1.00 54.07 71 CYS D C 1
ATOM 7757 O O . CYS D 1 71 ? 2.818 37.679 17.235 1.00 53.54 71 CYS D O 1
ATOM 7760 N N . GLN D 1 72 ? 0.955 36.739 18.081 1.00 55.28 72 GLN D N 1
ATOM 7761 C CA . GLN D 1 72 ? 1.037 35.596 17.182 1.00 55.64 72 GLN D CA 1
ATOM 7762 C C . GLN D 1 72 ? 0.960 35.983 15.715 1.00 54.09 72 GLN D C 1
ATOM 7763 O O . GLN D 1 72 ? 1.743 35.490 14.903 1.00 53.67 72 GLN D O 1
ATOM 7769 N N . ASP D 1 73 ? 0.022 36.861 15.372 1.00 52.36 73 ASP D N 1
ATOM 7770 C CA . ASP D 1 73 ? -0.120 37.283 13.980 1.00 53.80 73 ASP D CA 1
ATOM 7771 C C . ASP D 1 73 ? 0.298 38.747 13.768 1.00 52.17 73 ASP D C 1
ATOM 7772 O O . ASP D 1 73 ? -0.077 39.380 12.781 1.00 52.25 73 ASP D O 1
ATOM 7777 N N . ALA D 1 74 ? 1.082 39.274 14.700 1.00 51.04 74 ALA D N 1
ATOM 7778 C CA . ALA D 1 74 ? 1.559 40.650 14.612 1.00 48.70 74 ALA D CA 1
ATOM 7779 C C . ALA D 1 74 ? 2.727 40.742 13.647 1.00 45.30 74 ALA D C 1
ATOM 7780 O O . ALA D 1 74 ? 3.566 39.852 13.589 1.00 44.97 74 ALA D O 1
ATOM 7782 N N . ASN D 1 75 ? 2.778 41.816 12.877 1.00 44.76 75 ASN D N 1
ATOM 7783 C CA . ASN D 1 75 ? 3.877 41.988 11.933 1.00 44.95 75 ASN D CA 1
ATOM 7784 C C . ASN D 1 75 ? 5.079 42.579 12.643 1.00 43.67 75 ASN D C 1
ATOM 7785 O O . ASN D 1 75 ? 6.226 42.362 12.256 1.00 44.28 75 ASN D O 1
ATOM 7790 N N . LEU D 1 76 ? 4.812 43.311 13.709 1.00 43.01 76 LEU D N 1
ATOM 7791 C CA . LEU D 1 76 ? 5.886 43.962 14.418 1.00 42.35 76 LEU D CA 1
ATOM 7792 C C . LEU D 1 76 ? 5.529 44.176 15.885 1.00 41.01 76 LEU D C 1
ATOM 7793 O O . LEU D 1 76 ? 4.387 44.501 16.225 1.00 41.25 76 LEU D O 1
ATOM 7798 N N . VAL D 1 77 ? 6.516 43.952 16.746 1.00 38.96 77 VAL D N 1
ATOM 7799 C CA . VAL D 1 77 ? 6.371 44.120 18.183 1.00 37.17 77 VAL D CA 1
ATOM 7800 C C . VAL D 1 77 ? 7.418 45.151 18.625 1.00 37.85 77 VAL D C 1
ATOM 7801 O O . VAL D 1 77 ? 8.598 45.036 18.289 1.00 37.70 77 VAL D O 1
ATOM 7805 N N . ILE D 1 78 ? 6.974 46.157 19.372 1.00 37.35 78 ILE D N 1
ATOM 7806 C CA . ILE D 1 78 ? 7.845 47.213 19.870 1.00 35.17 78 ILE D CA 1
ATOM 7807 C C . ILE D 1 78 ? 8.084 47.012 21.360 1.00 36.28 78 ILE D C 1
ATOM 7808 O O . ILE D 1 78 ? 7.139 47.021 22.145 1.00 36.61 78 ILE D O 1
ATOM 7813 N N . LEU D 1 79 ? 9.347 46.830 21.740 1.00 35.70 79 LEU D N 1
ATOM 7814 C CA . LEU D 1 79 ? 9.723 46.620 23.136 1.00 36.66 79 LEU D CA 1
ATOM 7815 C C . LEU D 1 79 ? 10.052 47.974 23.784 1.00 36.98 79 LEU D C 1
ATOM 7816 O O . LEU D 1 79 ? 10.945 48.690 23.326 1.00 35.52 79 LEU D O 1
ATOM 7821 N N . THR D 1 80 ? 9.327 48.313 24.850 1.00 37.35 80 THR D N 1
ATOM 7822 C CA . THR D 1 80 ? 9.504 49.597 25.528 1.00 39.99 80 THR D CA 1
ATOM 7823 C C . THR D 1 80 ? 9.623 49.546 27.050 1.00 40.85 80 THR D C 1
ATOM 7824 O O . THR D 1 80 ? 9.864 50.568 27.675 1.00 43.76 80 THR D O 1
ATOM 7828 N N . ALA D 1 81 ? 9.441 48.380 27.653 1.00 42.13 81 ALA D N 1
ATOM 7829 C CA . ALA D 1 81 ? 9.519 48.278 29.107 1.00 43.95 81 ALA D CA 1
ATOM 7830 C C . ALA D 1 81 ? 10.925 48.531 29.647 1.00 45.92 81 ALA D C 1
ATOM 7831 O O . ALA D 1 81 ? 11.920 48.299 28.963 1.00 46.15 81 ALA D O 1
ATOM 7833 N N . GLY D 1 82 ? 11.002 49.021 30.879 1.00 49.34 82 GLY D N 1
ATOM 7834 C CA . GLY D 1 82 ? 12.300 49.278 31.477 1.00 52.57 82 GLY D CA 1
ATOM 7835 C C . GLY D 1 82 ? 12.393 50.578 32.248 1.00 54.71 82 GLY D C 1
ATOM 7836 O O . GLY D 1 82 ? 11.636 51.520 32.009 1.00 54.40 82 GLY D O 1
ATOM 7837 N N . VAL D 1 83 ? 13.329 50.623 33.187 1.00 57.17 83 VAL D N 1
ATOM 7838 C CA . VAL D 1 83 ? 13.542 51.812 33.992 1.00 59.62 83 VAL D CA 1
ATOM 7839 C C . VAL D 1 83 ? 14.315 52.784 33.113 1.00 60.88 83 VAL D C 1
ATOM 7840 O O . VAL D 1 83 ? 15.129 52.361 32.298 1.00 59.37 83 VAL D O 1
ATOM 7844 N N . ASN D 1 84 ? 14.063 54.079 33.270 1.00 64.23 84 ASN D N 1
ATOM 7845 C CA . ASN D 1 84 ? 14.732 55.082 32.444 1.00 68.09 84 ASN D CA 1
ATOM 7846 C C . ASN D 1 84 ? 16.205 55.292 32.757 1.00 69.87 84 ASN D C 1
ATOM 7847 O O . ASN D 1 84 ? 16.589 55.541 33.900 1.00 70.82 84 ASN D O 1
ATOM 7852 N N . GLN D 1 85 ? 17.027 55.194 31.721 1.00 72.38 85 GLN D N 1
ATOM 7853 C CA . GLN D 1 85 ? 18.460 55.372 31.863 1.00 75.97 85 GLN D CA 1
ATOM 7854 C C . GLN D 1 85 ? 18.738 56.861 32.002 1.00 77.53 85 GLN D C 1
ATOM 7855 O O . GLN D 1 85 ? 18.436 57.642 31.101 1.00 78.49 85 GLN D O 1
ATOM 7861 N N . LYS D 1 86 ? 19.301 57.248 33.142 1.00 79.74 86 LYS D N 1
ATOM 7862 C CA . LYS D 1 86 ? 19.608 58.649 33.420 1.00 81.34 86 LYS D CA 1
ATOM 7863 C C . LYS D 1 86 ? 21.039 59.021 33.018 1.00 81.56 86 LYS D C 1
ATOM 7864 O O . LYS D 1 86 ? 21.898 58.147 32.869 1.00 82.80 86 LYS D O 1
ATOM 7870 N N . PRO D 1 87 ? 21.311 60.326 32.831 1.00 81.41 87 PRO D N 1
ATOM 7871 C CA . PRO D 1 87 ? 22.646 60.793 32.442 1.00 81.29 87 PRO D CA 1
ATOM 7872 C C . PRO D 1 87 ? 23.754 60.339 33.385 1.00 81.63 87 PRO D C 1
ATOM 7873 O O . PRO D 1 87 ? 23.500 59.938 34.522 1.00 81.75 87 PRO D O 1
ATOM 7877 N N . GLY D 1 88 ? 24.986 60.409 32.898 1.00 82.23 88 GLY D N 1
ATOM 7878 C CA . GLY D 1 88 ? 26.125 60.009 33.702 1.00 82.36 88 GLY D CA 1
ATOM 7879 C C . GLY D 1 88 ? 26.738 58.712 33.216 1.00 81.80 88 GLY D C 1
ATOM 7880 O O . GLY D 1 88 ? 26.550 58.308 32.064 1.00 81.44 88 GLY D O 1
ATOM 7881 N N . GLN D 1 89 ? 27.493 58.065 34.095 1.00 81.11 89 GLN D N 1
ATOM 7882 C CA . GLN D 1 89 ? 28.124 56.797 33.764 1.00 80.00 89 GLN D CA 1
ATOM 7883 C C . GLN D 1 89 ? 27.039 55.729 33.836 1.00 76.76 89 GLN D C 1
ATOM 7884 O O . GLN D 1 89 ? 26.073 55.865 34.586 1.00 77.18 89 GLN D O 1
ATOM 7890 N N . THR D 1 90 ? 27.200 54.679 33.043 1.00 73.07 90 THR D N 1
ATOM 7891 C CA . THR D 1 90 ? 26.242 53.580 32.985 1.00 70.04 90 THR D CA 1
ATOM 7892 C C . THR D 1 90 ? 25.972 52.893 34.329 1.00 66.20 90 THR D C 1
ATOM 7893 O O . THR D 1 90 ? 26.871 52.274 34.895 1.00 68.04 90 THR D O 1
ATOM 7897 N N . ARG D 1 91 ? 24.747 53.005 34.841 1.00 59.79 91 ARG D N 1
ATOM 7898 C CA . ARG D 1 91 ? 24.397 52.343 36.095 1.00 54.89 91 ARG D CA 1
ATOM 7899 C C . ARG D 1 91 ? 24.229 50.871 35.766 1.00 51.20 91 ARG D C 1
ATOM 7900 O O . ARG D 1 91 ? 23.270 50.493 35.108 1.00 50.20 91 ARG D O 1
ATOM 7908 N N . LEU D 1 92 ? 25.146 50.033 36.227 1.00 49.34 92 LEU D N 1
ATOM 7909 C CA . LEU D 1 92 ? 25.057 48.616 35.899 1.00 48.67 92 LEU D CA 1
ATOM 7910 C C . LEU D 1 92 ? 23.797 47.886 36.381 1.00 47.36 92 LEU D C 1
ATOM 7911 O O . LEU D 1 92 ? 23.304 47.000 35.689 1.00 48.00 92 LEU D O 1
ATOM 7916 N N . ASP D 1 93 ? 23.257 48.239 37.544 1.00 46.36 93 ASP D N 1
ATOM 7917 C CA . ASP D 1 93 ? 22.057 47.546 38.007 1.00 46.17 93 ASP D CA 1
ATOM 7918 C C . ASP D 1 93 ? 20.841 47.832 37.118 1.00 46.71 93 ASP D C 1
ATOM 7919 O O . ASP D 1 93 ? 19.985 46.966 36.935 1.00 45.50 93 ASP D O 1
ATOM 7924 N N . LEU D 1 94 ? 20.769 49.042 36.570 1.00 46.25 94 LEU D N 1
ATOM 7925 C CA . LEU D 1 94 ? 19.672 49.403 35.685 1.00 47.66 94 LEU D CA 1
ATOM 7926 C C . LEU D 1 94 ? 19.770 48.545 34.420 1.00 46.44 94 LEU D C 1
ATOM 7927 O O . LEU D 1 94 ? 18.763 48.135 33.846 1.00 44.35 94 LEU D O 1
ATOM 7932 N N . VAL D 1 95 ? 20.990 48.263 33.991 1.00 44.99 95 VAL D N 1
ATOM 7933 C CA . VAL D 1 95 ? 21.169 47.445 32.810 1.00 44.80 95 VAL D CA 1
ATOM 7934 C C . VAL D 1 95 ? 20.690 46.035 33.115 1.00 44.53 95 VAL D C 1
ATOM 7935 O O . VAL D 1 95 ? 19.961 45.433 32.334 1.00 44.01 95 VAL D O 1
ATOM 7939 N N . LYS D 1 96 ? 21.093 45.511 34.263 1.00 44.66 96 LYS D N 1
ATOM 7940 C CA . LYS D 1 96 ? 20.705 44.159 34.632 1.00 45.37 96 LYS D CA 1
ATOM 7941 C C . LYS D 1 96 ? 19.200 44.034 34.806 1.00 44.42 96 LYS D C 1
ATOM 7942 O O . LYS D 1 96 ? 18.603 43.024 34.422 1.00 42.08 96 LYS D O 1
ATOM 7948 N N . THR D 1 97 ? 18.591 45.073 35.369 1.00 43.43 97 THR D N 1
ATOM 7949 C CA . THR D 1 97 ? 17.153 45.083 35.593 1.00 43.71 97 THR D CA 1
ATOM 7950 C C . THR D 1 97 ? 16.415 45.032 34.261 1.00 44.46 97 THR D C 1
ATOM 7951 O O . THR D 1 97 ? 15.507 44.219 34.061 1.00 45.55 97 THR D O 1
ATOM 7955 N N . ASN D 1 98 ? 16.817 45.899 33.344 1.00 43.09 98 ASN D N 1
ATOM 7956 C CA . ASN D 1 98 ? 16.176 45.939 32.044 1.00 43.14 98 ASN D CA 1
ATOM 7957 C C . ASN D 1 98 ? 16.491 44.709 31.200 1.00 41.84 98 ASN D C 1
ATOM 7958 O O . ASN D 1 98 ? 15.655 44.256 30.426 1.00 40.24 98 ASN D O 1
ATOM 7963 N N . ALA D 1 99 ? 17.690 44.164 31.352 1.00 42.66 99 ALA D N 1
ATOM 7964 C CA . ALA D 1 99 ? 18.048 42.964 30.604 1.00 43.64 99 ALA D CA 1
ATOM 7965 C C . ALA D 1 99 ? 17.110 41.835 31.035 1.00 44.30 99 ALA D C 1
ATOM 7966 O O . ALA D 1 99 ? 16.624 41.063 30.201 1.00 44.87 99 ALA D O 1
ATOM 7968 N N . THR D 1 100 ? 16.848 41.755 32.337 1.00 42.86 100 THR D N 1
ATOM 7969 C CA . THR D 1 100 ? 15.971 40.724 32.878 1.00 44.18 100 THR D CA 1
ATOM 7970 C C . THR D 1 100 ? 14.543 40.913 32.365 1.00 44.86 100 THR D C 1
ATOM 7971 O O . THR D 1 100 ? 13.912 39.968 31.877 1.00 45.91 100 THR D O 1
ATOM 7975 N N . ILE D 1 101 ? 14.044 42.138 32.480 1.00 43.62 101 ILE D N 1
ATOM 7976 C CA . ILE D 1 101 ? 12.713 42.480 32.006 1.00 42.70 101 ILE D CA 1
ATOM 7977 C C . ILE D 1 101 ? 12.577 42.146 30.515 1.00 43.22 101 ILE D C 1
ATOM 7978 O O . ILE D 1 101 ? 11.619 41.500 30.087 1.00 44.25 101 ILE D O 1
ATOM 7983 N N . THR D 1 102 ? 13.555 42.575 29.729 1.00 43.14 102 THR D N 1
ATOM 7984 C CA . THR D 1 102 ? 13.546 42.338 28.296 1.00 42.96 102 THR D CA 1
ATOM 7985 C C . THR D 1 102 ? 13.492 40.855 27.934 1.00 44.45 102 THR D C 1
ATOM 7986 O O . THR D 1 102 ? 12.673 40.443 27.112 1.00 43.79 102 THR D O 1
ATOM 7990 N N . ARG D 1 103 ? 14.361 40.053 28.540 1.00 44.91 103 ARG D N 1
ATOM 7991 C CA . ARG D 1 103 ? 14.369 38.627 28.253 1.00 46.64 103 ARG D CA 1
ATOM 7992 C C . ARG D 1 103 ? 13.029 37.972 28.574 1.00 45.88 103 ARG D C 1
ATOM 7993 O O . ARG D 1 103 ? 12.515 37.200 27.767 1.00 45.18 103 ARG D O 1
ATOM 8001 N N . GLN D 1 104 ? 12.455 38.293 29.731 1.00 44.98 104 GLN D N 1
ATOM 8002 C CA . GLN D 1 104 ? 11.173 37.710 30.123 1.00 47.43 104 GLN D CA 1
ATOM 8003 C C . GLN D 1 104 ? 10.084 38.069 29.115 1.00 47.97 104 GLN D C 1
ATOM 8004 O O . GLN D 1 104 ? 9.293 37.213 28.698 1.00 48.10 104 GLN D O 1
ATOM 8010 N N . ILE D 1 105 ? 10.050 39.337 28.721 1.00 47.03 105 ILE D N 1
ATOM 8011 C CA . ILE D 1 105 ? 9.060 39.809 27.770 1.00 45.49 105 ILE D CA 1
ATOM 8012 C C . ILE D 1 105 ? 9.215 39.122 26.413 1.00 45.94 105 ILE D C 1
ATOM 8013 O O . ILE D 1 105 ? 8.230 38.685 25.813 1.00 43.36 105 ILE D O 1
ATOM 8018 N N . VAL D 1 106 ? 10.450 39.003 25.941 1.00 46.28 106 VAL D N 1
ATOM 8019 C CA . VAL D 1 106 ? 10.686 38.358 24.659 1.00 48.15 106 VAL D CA 1
ATOM 8020 C C . VAL D 1 106 ? 10.311 36.875 24.691 1.00 51.10 106 VAL D C 1
ATOM 8021 O O . VAL D 1 106 ? 9.872 36.323 23.676 1.00 52.04 106 VAL D O 1
ATOM 8025 N N . LYS D 1 107 ? 10.477 36.227 25.843 1.00 52.86 107 LYS D N 1
ATOM 8026 C CA . LYS D 1 107 ? 10.113 34.818 25.959 1.00 54.90 107 LYS D CA 1
ATOM 8027 C C . LYS D 1 107 ? 8.609 34.705 25.743 1.00 55.13 107 LYS D C 1
ATOM 8028 O O . LYS D 1 107 ? 8.142 33.852 24.985 1.00 54.32 107 LYS D O 1
ATOM 8034 N N . GLU D 1 108 ? 7.862 35.582 26.408 1.00 54.62 108 GLU D N 1
ATOM 8035 C CA . GLU D 1 108 ? 6.409 35.616 26.296 1.00 54.77 108 GLU D CA 1
ATOM 8036 C C . GLU D 1 108 ? 5.975 35.851 24.849 1.00 54.56 108 GLU D C 1
ATOM 8037 O O . GLU D 1 108 ? 5.038 35.219 24.363 1.00 54.64 108 GLU D O 1
ATOM 8043 N N . VAL D 1 109 ? 6.661 36.764 24.165 1.00 53.26 109 VAL D N 1
ATOM 8044 C CA . VAL D 1 109 ? 6.327 37.079 22.785 1.00 51.66 109 VAL D CA 1
ATOM 8045 C C . VAL D 1 109 ? 6.555 35.897 21.844 1.00 51.78 109 VAL D C 1
ATOM 8046 O O . VAL D 1 109 ? 5.671 35.540 21.061 1.00 51.96 109 VAL D O 1
ATOM 8050 N N . MET D 1 110 ? 7.729 35.281 21.919 1.00 51.35 110 MET D N 1
ATOM 8051 C CA . MET D 1 110 ? 8.018 34.145 21.048 1.00 52.35 110 MET D CA 1
ATOM 8052 C C . MET D 1 110 ? 7.066 32.961 21.282 1.00 53.33 110 MET D C 1
ATOM 8053 O O . MET D 1 110 ? 6.670 32.278 20.334 1.00 52.21 110 MET D O 1
ATOM 8058 N N . ALA D 1 111 ? 6.687 32.742 22.540 1.00 52.62 111 ALA D N 1
ATOM 8059 C CA . ALA D 1 111 ? 5.790 31.650 22.901 1.00 53.38 111 ALA D CA 1
ATOM 8060 C C . ALA D 1 111 ? 4.385 31.810 22.313 1.00 53.76 111 ALA D C 1
ATOM 8061 O O . ALA D 1 111 ? 3.604 30.856 22.293 1.00 52.81 111 ALA D O 1
ATOM 8063 N N . SER D 1 112 ? 4.059 33.011 21.846 1.00 51.99 112 SER D N 1
ATOM 8064 C CA . SER D 1 112 ? 2.744 33.243 21.264 1.00 51.48 112 SER D CA 1
ATOM 8065 C C . SER D 1 112 ? 2.769 32.823 19.795 1.00 50.34 112 SER D C 1
ATOM 8066 O O . SER D 1 112 ? 1.732 32.789 19.137 1.00 50.94 112 SER D O 1
ATOM 8069 N N . GLY D 1 113 ? 3.960 32.517 19.288 1.00 48.76 113 GLY D N 1
ATOM 8070 C CA . GLY D 1 113 ? 4.100 32.116 17.900 1.00 47.17 113 GLY D CA 1
ATOM 8071 C C . GLY D 1 113 ? 4.498 33.254 16.969 1.00 47.87 113 GLY D C 1
ATOM 8072 O O . GLY D 1 113 ? 4.455 33.108 15.742 1.00 48.33 113 GLY D O 1
ATOM 8073 N N . PHE D 1 114 ? 4.878 34.391 17.550 1.00 47.85 114 PHE D N 1
ATOM 8074 C CA . PHE D 1 114 ? 5.295 35.572 16.787 1.00 45.94 114 PHE D CA 1
ATOM 8075 C C . PHE D 1 114 ? 6.422 35.215 15.825 1.00 45.77 114 PHE D C 1
ATOM 8076 O O . PHE D 1 114 ? 7.328 34.458 16.174 1.00 44.39 114 PHE D O 1
ATOM 8084 N N . ASP D 1 115 ? 6.366 35.759 14.612 1.00 46.39 115 ASP D N 1
ATOM 8085 C CA . ASP D 1 115 ? 7.406 35.495 13.622 1.00 46.38 115 ASP D CA 1
ATOM 8086 C C . ASP D 1 115 ? 7.669 36.743 12.786 1.00 46.70 115 ASP D C 1
ATOM 8087 O O . ASP D 1 115 ? 8.040 36.656 11.612 1.00 47.59 115 ASP D O 1
ATOM 8092 N N . GLY D 1 116 ? 7.479 37.909 13.391 1.00 45.65 116 GLY D N 1
ATOM 8093 C CA . GLY D 1 116 ? 7.694 39.145 12.658 1.00 44.15 116 GLY D CA 1
ATOM 8094 C C . GLY D 1 116 ? 9.031 39.817 12.901 1.00 43.44 116 GLY D C 1
ATOM 8095 O O . GLY D 1 116 ? 10.082 39.175 12.873 1.00 43.87 116 GLY D O 1
ATOM 8096 N N . ILE D 1 117 ? 8.978 41.126 13.131 1.00 42.68 117 ILE D N 1
ATOM 8097 C CA . ILE D 1 117 ? 10.165 41.933 13.382 1.00 39.37 117 ILE D CA 1
ATOM 8098 C C . ILE D 1 117 ? 10.064 42.622 14.730 1.00 38.56 117 ILE D C 1
ATOM 8099 O O . ILE D 1 117 ? 8.991 43.079 15.125 1.00 37.07 117 ILE D O 1
ATOM 8104 N N . PHE D 1 118 ? 11.191 42.671 15.437 1.00 37.26 118 PHE D N 1
ATOM 8105 C CA . PHE D 1 118 ? 11.278 43.338 16.731 1.00 35.36 118 PHE D CA 1
ATOM 8106 C C . PHE D 1 118 ? 11.905 44.721 16.518 1.00 33.39 118 PHE D C 1
ATOM 8107 O O . PHE D 1 118 ? 12.832 44.873 15.726 1.00 32.05 118 PHE D O 1
ATOM 8115 N N . VAL D 1 119 ? 11.384 45.718 17.219 1.00 32.43 119 VAL D N 1
ATOM 8116 C CA . VAL D 1 119 ? 11.933 47.068 17.187 1.00 31.73 119 VAL D CA 1
ATOM 8117 C C . VAL D 1 119 ? 12.096 47.381 18.677 1.00 33.29 119 VAL D C 1
ATOM 8118 O O . VAL D 1 119 ? 11.116 47.406 19.429 1.00 33.88 119 VAL D O 1
ATOM 8122 N N . VAL D 1 120 ? 13.337 47.582 19.109 1.00 35.08 120 VAL D N 1
ATOM 8123 C CA . VAL D 1 120 ? 13.626 47.860 20.513 1.00 35.63 120 VAL D CA 1
ATOM 8124 C C . VAL D 1 120 ? 13.833 49.344 20.753 1.00 35.92 120 VAL D C 1
ATOM 8125 O O . VAL D 1 120 ? 14.718 49.957 20.157 1.00 35.49 120 VAL D O 1
ATOM 8129 N N . ALA D 1 121 ? 13.007 49.914 21.623 1.00 36.96 121 ALA D N 1
ATOM 8130 C CA . ALA D 1 121 ? 13.095 51.334 21.959 1.00 39.07 121 ALA D CA 1
ATOM 8131 C C . ALA D 1 121 ? 13.515 51.524 23.416 1.00 39.90 121 ALA D C 1
ATOM 8132 O O . ALA D 1 121 ? 13.740 52.648 23.853 1.00 41.00 121 ALA D O 1
ATOM 8134 N N . SER D 1 122 ? 13.614 50.422 24.157 1.00 40.01 122 SER D N 1
ATOM 8135 C CA . SER D 1 122 ? 14.028 50.456 25.557 1.00 41.72 122 SER D CA 1
ATOM 8136 C C . SER D 1 122 ? 15.524 50.754 25.650 1.00 40.53 122 SER D C 1
ATOM 8137 O O . SER D 1 122 ? 16.259 50.573 24.683 1.00 40.20 122 SER D O 1
ATOM 8140 N N . ASN D 1 123 ? 15.974 51.195 26.818 1.00 41.63 123 ASN D N 1
ATOM 8141 C CA . ASN D 1 123 ? 17.392 51.493 27.034 1.00 41.66 123 ASN D CA 1
ATOM 8142 C C . ASN D 1 123 ? 18.013 50.647 28.141 1.00 39.05 123 ASN D C 1
ATOM 8143 O O . ASN D 1 123 ? 17.317 50.231 29.068 1.00 37.72 123 ASN D O 1
ATOM 8148 N N . PRO D 1 124 ? 19.331 50.360 28.044 1.00 38.41 124 PRO D N 1
ATOM 8149 C CA . PRO D 1 124 ? 20.227 50.788 26.960 1.00 37.91 124 PRO D CA 1
ATOM 8150 C C . PRO D 1 124 ? 19.943 50.016 25.669 1.00 37.46 124 PRO D C 1
ATOM 8151 O O . PRO D 1 124 ? 20.198 48.808 25.557 1.00 36.60 124 PRO D O 1
ATOM 8155 N N . VAL D 1 125 ? 19.415 50.751 24.697 1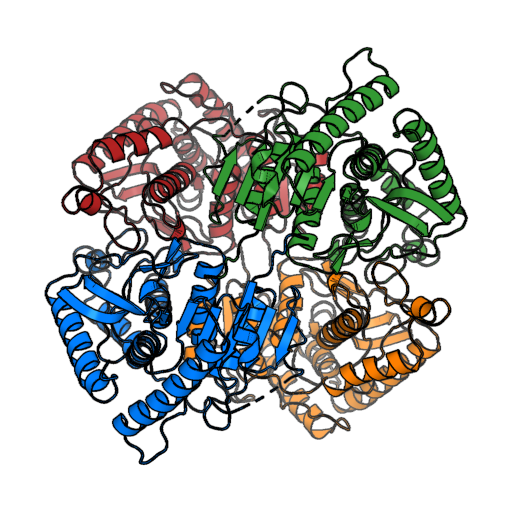.00 35.67 125 VAL D N 1
ATOM 8156 C CA . VAL D 1 125 ? 19.006 50.202 23.418 1.00 35.75 125 VAL D CA 1
ATOM 8157 C C . VAL D 1 125 ? 19.914 49.184 22.725 1.00 34.81 125 VAL D C 1
ATOM 8158 O O . VAL D 1 125 ? 19.461 48.082 22.407 1.00 35.17 125 VAL D O 1
ATOM 8162 N N . ASP D 1 126 ? 21.174 49.522 22.490 1.00 32.65 126 ASP D N 1
ATOM 8163 C CA . ASP D 1 126 ? 22.070 48.586 21.830 1.00 36.33 126 ASP D CA 1
ATOM 8164 C C . ASP D 1 126 ? 22.164 47.243 22.547 1.00 38.18 126 ASP D C 1
ATOM 8165 O O . ASP D 1 126 ? 22.173 46.189 21.915 1.00 37.91 126 ASP D O 1
ATOM 8170 N N . ILE D 1 127 ? 22.244 47.290 23.871 1.00 40.36 127 ILE D N 1
ATOM 8171 C CA . ILE D 1 127 ? 22.362 46.089 24.677 1.00 39.43 127 ILE D CA 1
ATOM 8172 C C . ILE D 1 127 ? 21.089 45.269 24.604 1.00 39.96 127 ILE D C 1
ATOM 8173 O O . ILE D 1 127 ? 21.127 44.053 24.391 1.00 40.35 127 ILE D O 1
ATOM 8178 N N . LEU D 1 128 ? 19.958 45.938 24.783 1.00 39.02 128 LEU D N 1
ATOM 8179 C CA . LEU D 1 128 ? 18.678 45.249 24.754 1.00 38.99 128 LEU D CA 1
ATOM 8180 C C . LEU D 1 128 ? 18.356 44.680 23.377 1.00 38.89 128 LEU D C 1
ATOM 8181 O O . LEU D 1 128 ? 17.583 43.736 23.262 1.00 40.78 128 LEU D O 1
ATOM 8186 N N . THR D 1 129 ? 18.950 45.243 22.334 1.00 38.24 129 THR D N 1
ATOM 8187 C CA . THR D 1 129 ? 18.694 44.736 20.992 1.00 38.35 129 THR D CA 1
ATOM 8188 C C . THR D 1 129 ? 19.475 43.430 20.843 1.00 39.82 129 THR D C 1
ATOM 8189 O O . THR D 1 129 ? 18.971 42.449 20.278 1.00 37.16 129 THR D O 1
ATOM 8193 N N . TYR D 1 130 ? 20.697 43.418 21.377 1.00 39.64 130 TYR D N 1
ATOM 8194 C CA . TYR D 1 130 ? 21.543 42.239 21.311 1.00 39.95 130 TYR D CA 1
ATOM 8195 C C . TYR D 1 130 ? 20.884 41.088 22.067 1.00 41.25 130 TYR D C 1
ATOM 8196 O O . TYR D 1 130 ? 20.827 39.960 21.577 1.00 41.22 130 TYR D O 1
ATOM 8205 N N . LEU D 1 131 ? 20.370 41.379 23.256 1.00 41.08 131 LEU D N 1
ATOM 8206 C CA . LEU D 1 131 ? 19.714 40.359 24.063 1.00 41.98 131 LEU D CA 1
ATOM 8207 C C . LEU D 1 131 ? 18.409 39.881 23.419 1.00 41.53 131 LEU D C 1
ATOM 8208 O O . LEU D 1 131 ? 18.059 38.705 23.512 1.00 39.12 131 LEU D O 1
ATOM 8213 N N . THR D 1 132 ? 17.683 40.796 22.783 1.00 41.09 132 THR D N 1
ATOM 8214 C CA . THR D 1 132 ? 16.430 40.431 22.127 1.00 39.90 132 THR D CA 1
ATOM 8215 C C . THR D 1 132 ? 16.746 39.446 20.996 1.00 39.35 132 THR D C 1
ATOM 8216 O O . THR D 1 132 ? 16.007 38.498 20.758 1.00 38.34 132 THR D O 1
ATOM 8220 N N . TRP D 1 133 ? 17.860 39.687 20.317 1.00 38.16 133 TRP D N 1
ATOM 8221 C CA . TRP D 1 133 ? 18.316 38.839 19.235 1.00 39.35 133 TRP D CA 1
ATOM 8222 C C . TRP D 1 133 ? 18.658 37.438 19.779 1.00 41.60 133 TRP D C 1
ATOM 8223 O O . TRP D 1 133 ? 18.256 36.430 19.204 1.00 41.36 133 TRP D O 1
ATOM 8234 N N . GLN D 1 134 ? 19.398 37.386 20.886 1.00 42.80 134 GLN D N 1
ATOM 8235 C CA . GLN D 1 134 ? 19.773 36.121 21.509 1.00 44.04 134 GLN D CA 1
ATOM 8236 C C . GLN D 1 134 ? 18.571 35.343 22.034 1.00 45.92 134 GLN D C 1
ATOM 8237 O O . GLN D 1 134 ? 18.467 34.134 21.824 1.00 47.34 134 GLN D O 1
ATOM 8243 N N . GLU D 1 135 ? 17.671 36.030 22.727 1.00 44.86 135 GLU D N 1
ATOM 8244 C CA . GLU D 1 135 ? 16.505 35.371 23.290 1.00 46.98 135 GLU D CA 1
ATOM 8245 C C . GLU D 1 135 ? 15.483 34.904 22.266 1.00 47.13 135 GLU D C 1
ATOM 8246 O O . GLU D 1 135 ? 14.903 33.833 22.423 1.00 47.72 135 GLU D O 1
ATOM 8252 N N . SER D 1 136 ? 15.271 35.696 21.219 1.00 45.91 136 SER D N 1
ATOM 8253 C CA . SER D 1 136 ? 14.280 35.369 20.190 1.00 45.02 136 SER D CA 1
ATOM 8254 C C . SER D 1 136 ? 14.717 34.294 19.199 1.00 44.48 136 SER D C 1
ATOM 8255 O O . SER D 1 136 ? 13.894 33.528 18.703 1.00 44.61 136 SER D O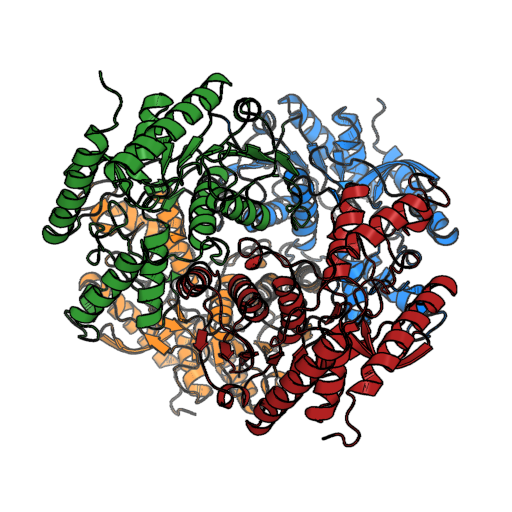 1
ATOM 8258 N N . GLY D 1 137 ? 16.009 34.253 18.903 1.00 45.76 137 GLY D N 1
ATOM 8259 C CA . GLY D 1 137 ? 16.516 33.285 17.953 1.00 45.59 137 GLY D CA 1
ATOM 8260 C C . GLY D 1 137 ? 16.221 33.718 16.526 1.00 47.54 137 GLY D C 1
ATOM 8261 O O . GLY D 1 137 ? 16.409 32.948 15.590 1.00 47.13 137 GLY D O 1
ATOM 8262 N N . LEU D 1 138 ? 15.750 34.951 16.356 1.00 46.67 138 LEU D N 1
ATOM 8263 C CA . LEU D 1 138 ? 15.448 35.469 15.025 1.00 44.28 138 LEU D CA 1
ATOM 8264 C C . LEU D 1 138 ? 16.713 35.972 14.349 1.00 41.44 138 LEU D C 1
ATOM 8265 O O . LEU D 1 138 ? 17.731 36.178 14.998 1.00 39.53 138 LEU D O 1
ATOM 8270 N N . PRO D 1 139 ? 16.667 36.151 13.022 1.00 42.14 139 PRO D N 1
ATOM 8271 C CA . PRO D 1 139 ? 17.827 36.645 12.270 1.00 42.29 139 PRO D CA 1
ATOM 8272 C C . PRO D 1 139 ? 18.137 38.065 12.757 1.00 42.41 139 PRO D C 1
ATOM 8273 O O . PRO D 1 139 ? 17.219 38.831 13.051 1.00 41.90 139 PRO D O 1
ATOM 8277 N N . ALA D 1 140 ? 19.417 38.408 12.851 1.00 41.55 140 ALA D N 1
ATOM 8278 C CA . ALA D 1 140 ? 19.817 39.734 13.319 1.00 42.59 140 ALA D CA 1
ATOM 8279 C C . ALA D 1 140 ? 19.160 40.887 12.540 1.00 42.89 140 ALA D C 1
ATOM 8280 O O . ALA D 1 140 ? 18.921 41.959 13.091 1.00 42.70 140 ALA D O 1
ATOM 8282 N N . SER D 1 141 ? 18.870 40.666 11.263 1.00 42.38 141 SER D N 1
ATOM 8283 C CA . SER D 1 141 ? 18.252 41.704 10.445 1.00 43.73 141 SER D CA 1
ATOM 8284 C C . SER D 1 141 ? 16.792 41.946 10.820 1.00 42.62 141 SER D C 1
ATOM 8285 O O . SER D 1 141 ? 16.160 42.873 10.322 1.00 42.69 141 SER D O 1
ATOM 8288 N N . ARG D 1 142 ? 16.262 41.129 11.718 1.00 41.38 142 ARG D N 1
ATOM 8289 C CA . ARG D 1 142 ? 14.877 41.281 12.108 1.00 39.58 142 ARG D CA 1
ATOM 8290 C C . ARG D 1 142 ? 14.687 41.730 13.553 1.00 40.68 142 ARG D C 1
ATOM 8291 O O . ARG D 1 142 ? 13.582 41.661 14.118 1.00 38.49 142 ARG D O 1
ATOM 8299 N N . VAL D 1 143 ? 15.784 42.187 14.148 1.00 39.69 143 VAL D N 1
ATOM 8300 C CA . VAL D 1 143 ? 15.750 42.731 15.502 1.00 39.36 143 VAL D CA 1
ATOM 8301 C C . VAL D 1 143 ? 16.374 44.123 15.318 1.00 38.64 143 VAL D C 1
ATOM 8302 O O . VAL D 1 143 ? 17.573 44.254 15.081 1.00 37.23 143 VAL D O 1
ATOM 8306 N N . VAL D 1 144 ? 15.546 45.158 15.400 1.00 37.05 144 VAL D N 1
ATOM 8307 C CA . VAL D 1 144 ? 16.019 46.517 15.148 1.00 38.35 144 VAL D CA 1
ATOM 8308 C C . VAL D 1 144 ? 15.900 47.506 16.278 1.00 38.94 144 VAL D C 1
ATOM 8309 O O . VAL D 1 144 ? 14.797 47.831 16.711 1.00 39.87 144 VAL D O 1
ATOM 8313 N N . GLY D 1 145 ? 17.046 48.002 16.734 1.00 38.53 145 GLY D N 1
ATOM 8314 C CA . GLY D 1 145 ? 17.054 48.970 17.812 1.00 37.78 145 GLY D CA 1
ATOM 8315 C C . GLY D 1 145 ? 16.951 50.381 17.271 1.00 36.41 145 GLY D C 1
ATOM 8316 O O . GLY D 1 145 ? 17.361 50.647 16.139 1.00 34.05 145 GLY D O 1
ATOM 8317 N N . THR D 1 146 ? 16.397 51.287 18.072 1.00 35.78 146 THR D N 1
ATOM 8318 C CA . THR D 1 146 ? 16.249 52.673 17.643 1.00 34.94 146 THR D CA 1
ATOM 8319 C C . THR D 1 146 ? 17.585 53.379 17.467 1.00 33.51 146 THR D C 1
ATOM 8320 O O . THR D 1 146 ? 17.652 54.421 16.820 1.00 36.53 146 THR D O 1
ATOM 8324 N N . GLY D 1 147 ? 18.636 52.816 18.053 1.00 31.60 147 GLY D N 1
ATOM 8325 C CA . GLY D 1 147 ? 19.969 53.381 17.928 1.00 32.98 147 GLY D CA 1
ATOM 8326 C C . GLY D 1 147 ? 20.160 54.882 18.135 1.00 33.18 147 GLY D C 1
ATOM 8327 O O . GLY D 1 147 ? 19.765 55.424 19.156 1.00 32.31 147 GLY D O 1
ATOM 8328 N N . THR D 1 148 ? 20.781 55.540 17.160 1.00 33.54 148 THR D N 1
ATOM 8329 C CA . THR D 1 148 ? 21.063 56.976 17.229 1.00 37.72 148 THR D CA 1
ATOM 8330 C C . THR D 1 148 ? 20.178 57.798 16.307 1.00 38.61 148 THR D C 1
ATOM 8331 O O . THR D 1 148 ? 20.552 58.887 15.880 1.00 38.99 148 THR D O 1
ATOM 8335 N N . THR D 1 149 ? 19.003 57.262 16.016 1.00 39.25 149 THR D N 1
ATOM 8336 C CA . THR D 1 149 ? 18.048 57.908 15.138 1.00 40.73 149 THR D CA 1
ATOM 8337 C C . THR D 1 149 ? 17.618 59.269 15.653 1.00 40.09 149 THR D C 1
ATOM 8338 O O . THR D 1 149 ? 17.648 60.251 14.914 1.00 38.23 149 THR D O 1
ATOM 8342 N N . LEU D 1 150 ? 17.216 59.318 16.919 1.00 40.55 150 LEU D N 1
ATOM 8343 C CA . LEU D 1 150 ? 16.771 60.556 17.561 1.00 40.99 150 LEU D CA 1
ATOM 8344 C C . LEU D 1 150 ? 17.887 61.607 17.633 1.00 41.27 150 LEU D C 1
ATOM 8345 O O . LEU D 1 150 ? 17.687 62.781 17.314 1.00 37.93 150 LEU D O 1
ATOM 8350 N N . ASP D 1 151 ? 19.063 61.167 18.057 1.00 41.93 151 ASP D N 1
ATOM 8351 C CA . ASP D 1 151 ? 20.208 62.050 18.189 1.00 44.87 151 ASP D CA 1
ATOM 8352 C C . ASP D 1 151 ? 20.640 62.592 16.829 1.00 44.25 151 ASP D C 1
ATOM 8353 O O . ASP D 1 151 ? 21.060 63.743 16.712 1.00 43.04 151 ASP D O 1
ATOM 8358 N N . THR D 1 152 ? 20.534 61.757 15.802 1.00 42.30 152 THR D N 1
ATOM 8359 C CA . THR D 1 152 ? 20.897 62.172 14.458 1.00 40.53 152 THR D CA 1
ATOM 8360 C C . THR D 1 152 ? 19.917 63.244 13.965 1.00 40.04 152 THR D C 1
ATOM 8361 O O . THR D 1 152 ? 20.320 64.219 13.347 1.00 39.50 152 THR D O 1
ATOM 8365 N N . THR D 1 153 ? 18.632 63.066 14.251 1.00 40.43 153 THR D N 1
ATOM 8366 C CA . THR D 1 153 ? 17.624 64.039 13.847 1.00 42.70 153 THR D CA 1
ATOM 8367 C C . THR D 1 153 ? 17.922 65.389 14.508 1.00 44.73 153 THR D C 1
ATOM 8368 O O . THR D 1 153 ? 17.787 66.441 13.885 1.00 44.35 153 THR D O 1
ATOM 8372 N N . ARG D 1 154 ? 18.323 65.334 15.779 1.00 46.12 154 ARG D N 1
ATOM 8373 C CA . ARG D 1 154 ? 18.660 66.511 16.565 1.00 46.39 154 ARG D CA 1
ATOM 8374 C C . ARG D 1 154 ? 19.937 67.120 15.999 1.00 46.15 154 ARG D C 1
ATOM 8375 O O . ARG D 1 154 ? 20.064 68.333 15.870 1.00 46.34 154 ARG D O 1
ATOM 8383 N N . PHE D 1 155 ? 20.879 66.248 15.669 1.00 44.37 155 PHE D N 1
ATOM 8384 C CA . PHE D 1 155 ? 22.156 66.628 15.093 1.00 44.62 155 PHE D CA 1
ATOM 8385 C C . PHE D 1 155 ? 21.944 67.503 13.860 1.00 45.96 155 PHE D C 1
ATOM 8386 O O . PHE D 1 155 ? 22.537 68.571 13.734 1.00 47.38 155 PHE D O 1
ATOM 8394 N N . ARG D 1 156 ? 21.090 67.036 12.953 1.00 44.68 156 ARG D N 1
ATOM 8395 C CA . ARG D 1 156 ? 20.799 67.747 11.714 1.00 44.23 156 ARG D CA 1
ATOM 8396 C C . ARG D 1 156 ? 20.009 69.025 11.937 1.00 44.21 156 ARG D C 1
ATOM 8397 O O . ARG D 1 156 ? 20.171 70.003 11.205 1.00 43.01 156 ARG D O 1
ATOM 8405 N N . LYS D 1 157 ? 19.143 69.006 12.940 1.00 44.54 157 LYS D N 1
ATOM 8406 C CA . LYS D 1 157 ? 18.321 70.159 13.246 1.00 45.81 157 LYS D CA 1
ATOM 8407 C C . LYS D 1 157 ? 19.181 71.305 13.774 1.00 46.55 157 LYS D C 1
ATOM 8408 O O . LYS D 1 157 ? 18.996 72.458 13.390 1.00 45.25 157 LYS D O 1
ATOM 8414 N N . GLU D 1 158 ? 20.123 70.978 14.653 1.00 47.95 158 GLU D N 1
ATOM 8415 C CA . GLU D 1 158 ? 21.008 71.983 15.219 1.00 49.70 158 GLU D CA 1
ATOM 8416 C C . GLU D 1 158 ? 21.883 72.543 14.119 1.00 49.44 158 GLU D C 1
ATOM 8417 O O . GLU D 1 158 ? 22.069 73.750 14.030 1.00 52.14 158 GLU D O 1
ATOM 8423 N N . ILE D 1 159 ? 22.421 71.669 13.277 1.00 47.74 159 ILE D N 1
ATOM 8424 C CA . ILE D 1 159 ? 23.266 72.130 12.190 1.00 46.25 159 ILE D CA 1
ATOM 8425 C C . ILE D 1 159 ? 22.453 73.057 11.296 1.00 46.31 159 ILE D C 1
ATOM 8426 O O . ILE D 1 159 ? 22.935 74.100 10.857 1.00 45.94 159 ILE D O 1
ATOM 8431 N N . ALA D 1 160 ? 21.202 72.683 11.058 1.00 45.70 160 ALA D N 1
ATOM 8432 C CA . ALA D 1 160 ? 20.321 73.476 10.223 1.00 46.05 160 ALA D CA 1
ATOM 8433 C C . ALA D 1 160 ? 20.102 74.864 10.816 1.00 46.85 160 ALA D C 1
ATOM 8434 O O . ALA D 1 160 ? 20.248 75.861 10.126 1.00 46.54 160 ALA D O 1
ATOM 8436 N N . LEU D 1 161 ? 19.744 74.919 12.093 1.00 48.85 161 LEU D N 1
ATOM 8437 C CA . LEU D 1 161 ? 19.509 76.187 12.773 1.00 51.01 161 LEU D CA 1
ATOM 8438 C C . LEU D 1 161 ? 20.728 77.099 12.693 1.00 51.91 161 LEU D C 1
ATOM 8439 O O . LEU D 1 161 ? 20.606 78.283 12.397 1.00 52.22 161 LEU D O 1
ATOM 8444 N N . LYS D 1 162 ? 21.901 76.538 12.955 1.00 52.42 162 LYS D N 1
ATOM 8445 C CA . LYS D 1 162 ? 23.139 77.297 12.920 1.00 54.86 162 LYS D CA 1
ATOM 8446 C C . LYS D 1 162 ? 23.398 77.919 11.542 1.00 55.30 162 LYS D C 1
ATOM 8447 O O . LYS D 1 162 ? 23.729 79.101 11.444 1.00 58.14 162 LYS D O 1
ATOM 8453 N N . LEU D 1 163 ? 23.244 77.131 10.482 1.00 53.55 163 LEU D N 1
ATOM 8454 C CA . LEU D 1 163 ? 23.485 77.625 9.128 1.00 51.59 163 LEU D CA 1
ATOM 8455 C C . LEU D 1 163 ? 22.235 78.197 8.471 1.00 50.57 163 LEU D C 1
ATOM 8456 O O . LEU D 1 163 ? 22.237 78.513 7.284 1.00 50.96 163 LEU D O 1
ATOM 8461 N N . ALA D 1 164 ? 21.170 78.336 9.252 1.00 49.89 164 ALA D N 1
ATOM 8462 C CA . ALA D 1 164 ? 19.907 78.877 8.755 1.00 49.82 164 ALA D CA 1
ATOM 8463 C C . ALA D 1 164 ? 19.442 78.235 7.444 1.00 50.44 164 ALA D C 1
ATOM 8464 O O . ALA D 1 164 ? 19.182 78.926 6.451 1.00 51.89 164 ALA D O 1
ATOM 8466 N N . VAL D 1 165 ? 19.339 76.910 7.447 1.00 49.71 165 VAL D N 1
ATOM 8467 C CA . VAL D 1 165 ? 18.879 76.169 6.280 1.00 47.81 165 VAL D CA 1
ATOM 8468 C C . VAL D 1 165 ? 17.862 75.132 6.706 1.00 48.04 165 VAL D C 1
ATOM 8469 O O . VAL D 1 165 ? 17.715 74.832 7.889 1.00 48.37 165 VAL D O 1
ATOM 8473 N N . ASP D 1 166 ? 17.160 74.583 5.727 1.00 48.75 166 ASP D N 1
ATOM 8474 C CA . ASP D 1 166 ? 16.164 73.555 5.979 1.00 48.05 166 ASP D CA 1
ATOM 8475 C C . ASP D 1 166 ? 16.849 72.240 6.366 1.00 45.14 166 ASP D C 1
ATOM 8476 O O . ASP D 1 166 ? 17.804 71.814 5.729 1.00 46.26 166 ASP D O 1
ATOM 8481 N N . PRO D 1 167 ? 16.377 71.598 7.442 1.00 42.66 167 PRO D N 1
ATOM 8482 C CA . PRO D 1 167 ? 16.943 70.335 7.915 1.00 41.89 167 PRO D CA 1
ATOM 8483 C C . PRO D 1 167 ? 17.010 69.251 6.834 1.00 42.26 167 PRO D C 1
ATOM 8484 O O . PRO D 1 167 ? 17.922 68.429 6.834 1.00 39.73 167 PRO D O 1
ATOM 8488 N N . ARG D 1 168 ? 16.047 69.248 5.917 1.00 42.41 168 ARG D N 1
ATOM 8489 C CA . ARG D 1 168 ? 16.044 68.249 4.861 1.00 45.03 168 ARG D CA 1
ATOM 8490 C C . ARG D 1 168 ? 17.266 68.362 3.950 1.00 46.08 168 ARG D C 1
ATOM 8491 O O . ARG D 1 168 ? 17.594 67.417 3.222 1.00 46.37 168 ARG D O 1
ATOM 8499 N N . SER D 1 169 ? 17.954 69.499 3.994 1.00 43.56 169 SER D N 1
ATOM 8500 C CA . SER D 1 169 ? 19.132 69.668 3.146 1.00 44.00 169 SER D CA 1
ATOM 8501 C C . SER D 1 169 ? 20.406 69.200 3.839 1.00 42.03 169 SER D C 1
ATOM 8502 O O . SER D 1 169 ? 21.462 69.145 3.220 1.00 41.76 169 SER D O 1
ATOM 8505 N N . VAL D 1 170 ? 20.300 68.873 5.127 1.00 40.94 170 VAL D N 1
ATOM 8506 C CA . VAL D 1 170 ? 21.441 68.402 5.912 1.00 39.87 170 VAL D CA 1
ATOM 8507 C C . VAL D 1 170 ? 21.465 66.870 6.010 1.00 41.33 170 VAL D C 1
ATOM 8508 O O . VAL D 1 170 ? 20.461 66.252 6.349 1.00 41.72 170 VAL D O 1
ATOM 8512 N N . HIS D 1 171 ? 22.611 66.268 5.699 1.00 42.86 171 HIS D N 1
ATOM 8513 C CA . HIS D 1 171 ? 22.774 64.815 5.775 1.00 42.98 171 HIS D CA 1
ATOM 8514 C C . HIS D 1 171 ? 24.025 64.479 6.569 1.00 42.08 171 HIS D C 1
ATOM 8515 O O . HIS D 1 171 ? 25.109 64.947 6.261 1.00 41.95 171 HIS D O 1
ATOM 8522 N N . GLY D 1 172 ? 23.862 63.654 7.590 1.00 42.04 172 GLY D N 1
ATOM 8523 C CA . GLY D 1 172 ? 24.983 63.258 8.417 1.00 41.84 172 GLY D CA 1
ATOM 8524 C C . GLY D 1 172 ? 24.463 62.299 9.462 1.00 40.46 172 GLY D C 1
ATOM 8525 O O . GLY D 1 172 ? 23.248 62.146 9.607 1.00 40.07 172 GLY D O 1
ATOM 8526 N N . TYR D 1 173 ? 25.364 61.660 10.198 1.00 39.19 173 TYR D N 1
ATOM 8527 C CA . TYR D 1 173 ? 24.939 60.715 11.221 1.00 37.44 173 TYR D CA 1
ATOM 8528 C C . TYR D 1 173 ? 25.758 60.747 12.501 1.00 37.22 173 TYR D C 1
ATOM 8529 O O . TYR D 1 173 ? 26.946 61.074 12.487 1.00 36.78 173 TYR D O 1
ATOM 8538 N N . ILE D 1 174 ? 25.093 60.398 13.602 1.00 36.52 174 ILE D N 1
ATOM 8539 C CA . ILE D 1 174 ? 25.731 60.239 14.901 1.00 35.88 174 ILE D CA 1
ATOM 8540 C C . ILE D 1 174 ? 25.920 58.716 14.897 1.00 36.22 174 ILE D C 1
ATOM 8541 O O . ILE D 1 174 ? 24.971 57.988 14.655 1.00 35.54 174 ILE D O 1
ATOM 8546 N N . LEU D 1 175 ? 27.122 58.227 15.156 1.00 37.77 175 LEU D N 1
ATOM 8547 C CA . LEU D 1 175 ? 27.357 56.785 15.134 1.00 39.27 175 LEU D CA 1
ATOM 8548 C C . LEU D 1 175 ? 27.611 56.179 16.508 1.00 39.63 175 LEU D C 1
ATOM 8549 O O . LEU D 1 175 ? 28.013 56.878 17.430 1.00 40.17 175 LEU D O 1
ATOM 8554 N N . GLY D 1 176 ? 27.374 54.873 16.630 1.00 40.92 176 GLY D N 1
ATOM 8555 C CA . GLY D 1 176 ? 27.630 54.170 17.882 1.00 43.78 176 GLY D CA 1
ATOM 8556 C C . GLY D 1 176 ? 26.508 54.053 18.899 1.00 45.03 176 GLY D C 1
ATOM 8557 O O . GLY D 1 176 ? 25.341 53.931 18.540 1.00 46.55 176 GLY D O 1
ATOM 8558 N N . GLU D 1 177 ? 26.871 54.047 20.179 1.00 47.39 177 GLU D N 1
ATOM 8559 C CA . GLU D 1 177 ? 25.881 53.972 21.250 1.00 50.96 177 GLU D CA 1
ATOM 8560 C C . GLU D 1 177 ? 25.488 55.397 21.591 1.00 50.44 177 GLU D C 1
ATOM 8561 O O . GLU D 1 177 ? 26.341 56.199 21.953 1.00 49.59 177 GLU D O 1
ATOM 8567 N N . HIS D 1 178 ? 24.206 55.721 21.478 1.00 51.65 178 HIS D N 1
ATOM 8568 C CA . HIS D 1 178 ? 23.794 57.080 21.763 1.00 54.10 178 HIS D CA 1
ATOM 8569 C C . HIS D 1 178 ? 24.042 57.385 23.225 1.00 55.09 178 HIS D C 1
ATOM 8570 O O . HIS D 1 178 ? 23.652 56.632 24.117 1.00 55.02 178 HIS D O 1
ATOM 8577 N N . GLY D 1 179 ? 24.739 58.488 23.451 1.00 56.06 179 GLY D N 1
ATOM 8578 C CA . GLY D 1 179 ? 25.081 58.896 24.795 1.00 57.73 179 GLY D CA 1
ATOM 8579 C C . GLY D 1 179 ? 26.387 59.664 24.767 1.00 58.67 179 GLY D C 1
ATOM 8580 O O . GLY D 1 179 ? 26.799 60.154 23.718 1.00 58.91 179 GLY D O 1
ATOM 8581 N N . ASP D 1 180 ? 27.059 59.753 25.905 1.00 58.49 180 ASP D N 1
ATOM 8582 C CA . ASP D 1 180 ? 28.306 60.495 25.961 1.00 59.70 180 ASP D CA 1
ATOM 8583 C C . ASP D 1 180 ? 29.420 59.977 25.064 1.00 57.41 180 ASP D C 1
ATOM 8584 O O . ASP D 1 180 ? 30.312 60.739 24.687 1.00 58.14 180 ASP D O 1
ATOM 8589 N N . SER D 1 181 ? 29.380 58.698 24.708 1.00 54.62 181 SER D N 1
ATOM 8590 C CA . SER D 1 181 ? 30.425 58.152 23.850 1.00 53.91 181 SER D CA 1
ATOM 8591 C C . SER D 1 181 ? 30.069 58.146 22.361 1.00 52.38 181 SER D C 1
ATOM 8592 O O . SER D 1 181 ? 30.835 57.627 21.552 1.00 51.76 181 SER D O 1
ATOM 8595 N N . GLU D 1 182 ? 28.925 58.724 21.991 1.00 52.17 182 GLU D N 1
ATOM 8596 C CA . GLU D 1 182 ? 28.523 58.744 20.580 1.00 50.77 182 GLU D CA 1
ATOM 8597 C C . GLU D 1 182 ? 29.482 59.550 19.704 1.00 50.05 182 GLU D C 1
ATOM 8598 O O . GLU D 1 182 ? 30.200 60.438 20.177 1.00 50.03 182 GLU D O 1
ATOM 8604 N N . VAL D 1 183 ? 29.483 59.240 18.416 1.00 47.37 183 VAL D N 1
ATOM 8605 C CA . VAL D 1 183 ? 30.383 59.906 17.499 1.00 47.85 183 VAL D CA 1
ATOM 8606 C C . VAL D 1 183 ? 29.691 60.697 16.399 1.00 47.03 183 VAL D C 1
ATOM 8607 O O . VAL D 1 183 ? 28.927 60.142 15.616 1.00 46.98 183 VAL D O 1
ATOM 8611 N N . ALA D 1 184 ? 29.964 61.997 16.345 1.00 46.17 184 ALA D N 1
ATOM 8612 C CA . ALA D 1 184 ? 29.393 62.845 15.300 1.00 47.57 184 ALA D CA 1
ATOM 8613 C C . ALA D 1 184 ? 30.305 62.691 14.083 1.00 47.19 184 ALA D C 1
ATOM 8614 O O . ALA D 1 184 ? 31.428 63.183 14.084 1.00 48.29 184 ALA D O 1
ATOM 8616 N N . ALA D 1 185 ? 29.827 61.996 13.055 1.00 47.13 185 ALA D N 1
ATOM 8617 C CA . ALA D 1 185 ? 30.619 61.771 11.848 1.00 44.51 185 ALA D CA 1
ATOM 8618 C C . ALA D 1 185 ? 30.709 63.010 10.952 1.00 43.80 185 ALA D C 1
ATOM 8619 O O . ALA D 1 185 ? 30.181 63.031 9.837 1.00 42.81 185 ALA D O 1
ATOM 8621 N N . TRP D 1 186 ? 31.391 64.041 11.439 1.00 43.58 186 TRP D N 1
ATOM 8622 C CA . TRP D 1 186 ? 31.542 65.281 10.678 1.00 44.43 186 TRP D CA 1
ATOM 8623 C C . TRP D 1 186 ? 32.109 65.075 9.265 1.00 43.82 186 TRP D C 1
ATOM 8624 O O . TRP D 1 186 ? 31.756 65.799 8.341 1.00 44.23 186 TRP D O 1
ATOM 8635 N N . SER D 1 187 ? 32.982 64.087 9.108 1.00 43.29 187 SER D N 1
ATOM 8636 C CA . SER D 1 187 ? 33.591 63.805 7.820 1.00 43.68 187 SER D CA 1
ATOM 8637 C C . SER D 1 187 ? 32.563 63.416 6.761 1.00 44.47 187 SER D C 1
ATOM 8638 O O . SER D 1 187 ? 32.877 63.400 5.569 1.00 44.10 187 SER D O 1
ATOM 8641 N N . HIS D 1 188 ? 31.347 63.084 7.187 1.00 44.00 188 HIS D N 1
ATOM 8642 C CA . HIS D 1 188 ? 30.311 62.702 6.235 1.00 43.83 188 HIS D CA 1
ATOM 8643 C C . HIS D 1 188 ? 28.991 63.401 6.472 1.00 43.50 188 HIS D C 1
ATOM 8644 O O . HIS D 1 188 ? 27.906 62.821 6.361 1.00 41.55 188 HIS D O 1
ATOM 8651 N N . THR D 1 189 ? 29.111 64.677 6.795 1.00 42.42 189 THR D N 1
ATOM 8652 C CA . THR D 1 189 ? 27.968 65.517 7.037 1.00 41.96 189 THR D CA 1
ATOM 8653 C C . THR D 1 189 ? 28.065 66.615 5.994 1.00 43.52 189 THR D C 1
ATOM 8654 O O . THR D 1 189 ? 29.130 67.220 5.798 1.00 42.34 189 THR D O 1
ATOM 8658 N N . THR D 1 190 ? 26.954 66.842 5.307 1.00 42.12 190 THR D N 1
ATOM 8659 C CA . THR D 1 190 ? 26.895 67.836 4.264 1.00 41.61 190 THR D CA 1
ATOM 8660 C C . THR D 1 190 ? 25.675 68.714 4.414 1.00 43.05 190 THR D C 1
ATOM 8661 O O . THR D 1 190 ? 24.683 68.337 5.047 1.00 42.27 190 THR D O 1
ATOM 8665 N N . VAL D 1 191 ? 25.771 69.896 3.820 1.00 43.53 191 VAL D N 1
ATOM 8666 C CA . VAL D 1 191 ? 24.693 70.862 3.815 1.00 42.96 191 VAL D CA 1
ATOM 8667 C C . VAL D 1 191 ? 24.530 71.245 2.349 1.00 44.33 191 VAL D C 1
ATOM 8668 O O . VAL D 1 191 ? 25.421 71.869 1.754 1.00 44.38 191 VAL D O 1
ATOM 8672 N N . GLY D 1 192 ? 23.406 70.842 1.763 1.00 43.10 192 GLY D N 1
ATOM 8673 C CA . GLY D 1 192 ? 23.156 71.141 0.365 1.00 43.90 192 GLY D CA 1
ATOM 8674 C C . GLY D 1 192 ? 24.253 70.567 -0.513 1.00 44.28 192 GLY D C 1
ATOM 8675 O O . GLY D 1 192 ? 24.541 71.085 -1.590 1.00 43.80 192 GLY D O 1
ATOM 8676 N N . GLY D 1 193 ? 24.879 69.496 -0.038 1.00 44.06 193 GLY D N 1
ATOM 8677 C CA . GLY D 1 193 ? 25.934 68.862 -0.797 1.00 43.82 193 GLY D CA 1
ATOM 8678 C C . GLY D 1 193 ? 27.312 69.304 -0.370 1.00 47.52 193 GLY D C 1
ATOM 8679 O O . GLY D 1 193 ? 28.301 68.675 -0.742 1.00 49.17 193 GLY D O 1
ATOM 8680 N N . LYS D 1 194 ? 27.391 70.373 0.419 1.00 48.68 194 LYS D N 1
ATOM 8681 C CA . LYS D 1 194 ? 28.684 70.884 0.855 1.00 49.48 194 LYS D CA 1
ATOM 8682 C C . LYS D 1 194 ? 29.148 70.313 2.192 1.00 50.58 194 LYS D C 1
ATOM 8683 O O . LYS D 1 194 ? 28.478 70.467 3.213 1.00 49.35 194 LYS D O 1
ATOM 8689 N N . PRO D 1 195 ? 30.316 69.652 2.198 1.00 51.70 195 PRO D N 1
ATOM 8690 C CA . PRO D 1 195 ? 30.886 69.055 3.408 1.00 52.08 195 PRO D CA 1
ATOM 8691 C C . PRO D 1 195 ? 30.958 70.103 4.507 1.00 53.98 195 PRO D C 1
ATOM 8692 O O . PRO D 1 195 ? 31.477 71.200 4.292 1.00 54.57 195 PRO D O 1
ATOM 8696 N N . ILE D 1 196 ? 30.437 69.764 5.681 1.00 55.47 196 ILE D N 1
ATOM 8697 C CA . ILE D 1 196 ? 30.425 70.683 6.808 1.00 57.31 196 ILE D CA 1
ATOM 8698 C C . ILE D 1 196 ? 31.837 71.184 7.146 1.00 59.76 196 ILE D C 1
ATOM 8699 O O . ILE D 1 196 ? 32.010 72.323 7.583 1.00 59.10 196 ILE D O 1
ATOM 8704 N N . MET D 1 197 ? 32.846 70.345 6.920 1.00 62.57 197 MET D N 1
ATOM 8705 C CA . MET D 1 197 ? 34.225 70.723 7.220 1.00 67.15 197 MET D CA 1
ATOM 8706 C C . MET D 1 197 ? 34.778 71.849 6.349 1.00 69.66 197 MET D C 1
ATOM 8707 O O . MET D 1 197 ? 35.676 72.576 6.773 1.00 70.53 197 MET D O 1
ATOM 8712 N N . GLU D 1 198 ? 34.262 71.992 5.133 1.00 72.36 198 GLU D N 1
ATOM 8713 C CA . GLU D 1 198 ? 34.720 73.065 4.259 1.00 74.22 198 GLU D CA 1
ATOM 8714 C C . GLU D 1 198 ? 34.307 74.383 4.903 1.00 76.16 198 GLU D C 1
ATOM 8715 O O . GLU D 1 198 ? 35.021 75.379 4.816 1.00 76.51 198 GLU D O 1
ATOM 8721 N N . TYR D 1 199 ? 33.145 74.378 5.552 1.00 78.13 199 TYR D N 1
ATOM 8722 C CA . TYR D 1 199 ? 32.636 75.571 6.216 1.00 80.23 199 TYR D CA 1
ATOM 8723 C C . TYR D 1 199 ? 33.633 76.095 7.245 1.00 82.74 199 TYR D C 1
ATOM 8724 O O . TYR D 1 199 ? 33.547 77.248 7.670 1.00 83.37 199 TYR D O 1
ATOM 8733 N N . VAL D 1 200 ? 34.577 75.249 7.647 1.00 84.85 200 VAL D N 1
ATOM 8734 C CA . VAL D 1 200 ? 35.569 75.649 8.639 1.00 87.43 200 VAL D CA 1
ATOM 8735 C C . VAL D 1 200 ? 36.998 75.629 8.097 1.00 88.77 200 VAL D C 1
ATOM 8736 O O . VAL D 1 200 ? 37.806 76.493 8.435 1.00 89.40 200 VAL D O 1
ATOM 8740 N N . GLU D 1 201 ? 37.303 74.647 7.256 1.00 89.87 201 GLU D N 1
ATOM 8741 C CA . GLU D 1 201 ? 38.637 74.511 6.683 1.00 91.17 201 GLU D CA 1
ATOM 8742 C C . GLU D 1 201 ? 38.770 75.161 5.308 1.00 92.28 201 GLU D C 1
ATOM 8743 O O . GLU D 1 201 ? 39.440 74.626 4.425 1.00 92.53 201 GLU D O 1
ATOM 8749 N N . LYS D 1 202 ? 38.133 76.314 5.131 1.00 93.40 202 LYS D N 1
ATOM 8750 C CA . LYS D 1 202 ? 38.190 77.034 3.864 1.00 94.55 202 LYS D CA 1
ATOM 8751 C C . LYS D 1 202 ? 37.411 78.340 3.955 1.00 94.96 202 LYS D C 1
ATOM 8752 O O . LYS D 1 202 ? 38.003 79.413 4.047 1.00 95.58 202 LYS D O 1
ATOM 8758 N N . ASP D 1 203 ? 36.085 78.239 3.928 1.00 95.11 203 ASP D N 1
ATOM 8759 C CA . ASP D 1 203 ? 35.217 79.410 4.002 1.00 95.73 203 ASP D CA 1
ATOM 8760 C C . ASP D 1 203 ? 35.361 80.110 5.347 1.00 95.75 203 ASP D C 1
ATOM 8761 O O . ASP D 1 203 ? 34.995 81.277 5.495 1.00 95.19 203 ASP D O 1
ATOM 8766 N N . HIS D 1 204 ? 35.895 79.384 6.323 1.00 95.95 204 HIS D N 1
ATOM 8767 C CA . HIS D 1 204 ? 36.101 79.921 7.662 1.00 96.27 204 HIS D CA 1
ATOM 8768 C C . HIS D 1 204 ? 34.872 80.618 8.244 1.00 95.65 204 HIS D C 1
ATOM 8769 O O . HIS D 1 204 ? 34.965 81.741 8.742 1.00 95.51 204 HIS D O 1
ATOM 8776 N N . ARG D 1 205 ? 33.721 79.954 8.177 1.00 94.96 205 ARG D N 1
ATOM 8777 C CA . ARG D 1 205 ? 32.486 80.506 8.727 1.00 94.28 205 ARG D CA 1
ATOM 8778 C C . ARG D 1 205 ? 32.198 79.850 10.077 1.00 93.42 205 ARG D C 1
ATOM 8779 O O . ARG D 1 205 ? 31.388 80.344 10.864 1.00 93.36 205 ARG D O 1
ATOM 8787 N N . LEU D 1 206 ? 32.874 78.733 10.330 1.00 92.18 206 LEU D N 1
ATOM 8788 C CA . LEU D 1 206 ? 32.726 77.983 11.573 1.00 90.92 206 LEU D CA 1
ATOM 8789 C C . LEU D 1 206 ? 34.090 77.510 12.068 1.00 90.15 206 LEU D C 1
ATOM 8790 O O . LEU D 1 206 ? 34.982 77.229 11.269 1.00 89.71 206 LEU D O 1
ATOM 8795 N N . GLU D 1 207 ? 34.251 77.431 13.386 1.00 89.33 207 GLU D N 1
ATOM 8796 C CA . GLU D 1 207 ? 35.503 76.968 13.982 1.00 88.68 207 GLU D CA 1
ATOM 8797 C C . GLU D 1 207 ? 35.330 75.567 14.552 1.00 86.59 207 GLU D C 1
ATOM 8798 O O . GLU D 1 207 ? 34.223 75.035 14.583 1.00 86.02 207 GLU D O 1
ATOM 8804 N N . GLU D 1 208 ? 36.428 74.977 15.010 1.00 84.27 208 GLU D N 1
ATOM 8805 C CA . GLU D 1 208 ? 36.374 73.646 15.593 1.00 82.76 208 GLU D CA 1
ATOM 8806 C C . GLU D 1 208 ? 35.422 73.642 16.777 1.00 80.73 208 GLU D C 1
ATOM 8807 O O . GLU D 1 208 ? 34.693 72.674 16.996 1.00 81.00 208 GLU D O 1
ATOM 8813 N N . ASN D 1 209 ? 35.429 74.737 17.531 1.00 77.84 209 ASN D N 1
ATOM 8814 C CA . ASN D 1 209 ? 34.584 74.866 18.711 1.00 74.31 209 ASN D CA 1
ATOM 8815 C C . ASN D 1 209 ? 33.095 74.912 18.378 1.00 72.56 209 ASN D C 1
ATOM 8816 O O . ASN D 1 209 ? 32.259 74.589 19.221 1.00 72.49 209 ASN D O 1
ATOM 8821 N N . ASP D 1 210 ? 32.754 75.310 17.158 1.00 71.34 210 ASP D N 1
ATOM 8822 C CA . ASP D 1 210 ? 31.347 75.358 16.779 1.00 71.53 210 ASP D CA 1
ATOM 8823 C C . ASP D 1 210 ? 30.793 73.936 16.675 1.00 69.90 210 ASP D C 1
ATOM 8824 O O . ASP D 1 210 ? 29.625 73.692 16.982 1.00 69.35 210 ASP D O 1
ATOM 8829 N N . LEU D 1 211 ? 31.643 73.005 16.247 1.00 67.95 211 LEU D N 1
ATOM 8830 C CA . LEU D 1 211 ? 31.256 71.603 16.104 1.00 66.31 211 LEU D CA 1
ATOM 8831 C C . LEU D 1 211 ? 31.077 70.980 17.486 1.00 66.00 211 LEU D C 1
ATOM 8832 O O . LEU D 1 211 ? 30.093 70.288 17.754 1.00 65.93 211 LEU D O 1
ATOM 8837 N N . THR D 1 212 ? 32.044 71.239 18.358 1.00 64.63 212 THR D N 1
ATOM 8838 C CA . THR D 1 212 ? 32.020 70.721 19.715 1.00 62.52 212 THR D CA 1
ATOM 8839 C C . THR D 1 212 ? 30.769 71.169 20.456 1.00 62.08 212 THR D C 1
ATOM 8840 O O . THR D 1 212 ? 30.108 70.368 21.116 1.00 62.65 212 THR D O 1
ATOM 8844 N N . VAL D 1 213 ? 30.443 72.449 20.352 1.00 60.41 213 VAL D N 1
ATOM 8845 C CA . VAL D 1 213 ? 29.258 72.969 21.019 1.00 60.78 213 VAL D CA 1
ATOM 8846 C C . VAL D 1 213 ? 28.021 72.237 20.495 1.00 60.19 213 VAL D C 1
ATOM 8847 O O . VAL D 1 213 ? 27.114 71.884 21.251 1.00 60.06 213 VAL D O 1
ATOM 8851 N N . LEU D 1 214 ? 28.008 72.006 19.189 1.00 59.59 214 LEU D N 1
ATOM 8852 C CA . LEU D 1 214 ? 26.904 71.331 18.524 1.00 57.98 214 LEU D CA 1
ATOM 8853 C C . LEU D 1 214 ? 26.788 69.879 19.016 1.00 57.23 214 LEU D C 1
ATOM 8854 O O . LEU D 1 214 ? 25.728 69.454 19.469 1.00 55.21 214 LEU D O 1
ATOM 8859 N N . ALA D 1 215 ? 27.885 69.130 18.931 1.00 57.00 215 ALA D N 1
ATOM 8860 C CA . ALA D 1 215 ? 27.902 67.732 19.356 1.00 57.34 215 ALA D CA 1
ATOM 8861 C C . ALA D 1 215 ? 27.472 67.559 20.809 1.00 58.36 215 ALA D C 1
ATOM 8862 O O . ALA D 1 215 ? 26.756 66.610 21.139 1.00 58.61 215 ALA D O 1
ATOM 8864 N N . ASP D 1 216 ? 27.906 68.467 21.680 1.00 59.05 216 ASP D N 1
ATOM 8865 C CA . ASP D 1 216 ? 27.539 68.372 23.091 1.00 58.55 216 ASP D CA 1
ATOM 8866 C C . ASP D 1 216 ? 26.056 68.618 23.277 1.00 56.50 216 ASP D C 1
ATOM 8867 O O . ASP D 1 216 ? 25.409 67.934 24.070 1.00 56.47 216 ASP D O 1
ATOM 8872 N N . LYS D 1 217 ? 25.513 69.588 22.550 1.00 54.88 217 LYS D N 1
ATOM 8873 C CA . LYS D 1 217 ? 24.088 69.874 22.653 1.00 55.43 217 LYS D CA 1
ATOM 8874 C C . LYS D 1 217 ? 23.308 68.586 22.393 1.00 54.60 217 LYS D C 1
ATOM 8875 O O . LYS D 1 217 ? 22.291 68.324 23.031 1.00 55.09 217 LYS D O 1
ATOM 8881 N N . VAL D 1 218 ? 23.796 67.781 21.456 1.00 53.11 218 VAL D N 1
ATOM 8882 C CA . VAL D 1 218 ? 23.128 66.535 21.127 1.00 52.80 218 VAL D CA 1
ATOM 8883 C C . VAL D 1 218 ? 23.329 65.505 22.227 1.00 53.58 218 VAL D C 1
ATOM 8884 O O . VAL D 1 218 ? 22.380 64.845 22.634 1.00 51.76 218 VAL D O 1
ATOM 8888 N N . LYS D 1 219 ? 24.558 65.371 22.714 1.00 56.80 219 LYS D N 1
ATOM 8889 C CA . LYS D 1 219 ? 24.837 64.405 23.772 1.00 61.76 219 LYS D CA 1
ATOM 8890 C C . LYS D 1 219 ? 24.189 64.753 25.109 1.00 64.25 219 LYS D C 1
ATOM 8891 O O . LYS D 1 219 ? 23.751 63.862 25.833 1.00 64.67 219 LYS D O 1
ATOM 8897 N N . ASN D 1 220 ? 24.124 66.039 25.441 1.00 67.70 220 ASN D N 1
ATOM 8898 C CA . ASN D 1 220 ? 23.529 66.450 26.711 1.00 71.20 220 ASN D CA 1
ATOM 8899 C C . ASN D 1 220 ? 22.007 66.475 26.643 1.00 72.83 220 ASN D C 1
ATOM 8900 O O . ASN D 1 220 ? 21.364 67.399 27.138 1.00 73.47 220 ASN D O 1
ATOM 8905 N N . ALA D 1 221 ? 21.435 65.449 26.030 1.00 75.60 221 ALA D N 1
ATOM 8906 C CA . ALA D 1 221 ? 19.988 65.347 25.903 1.00 78.27 221 ALA D CA 1
ATOM 8907 C C . ALA D 1 221 ? 19.618 63.946 25.434 1.00 80.21 221 ALA D C 1
ATOM 8908 O O . ALA D 1 221 ? 18.445 63.635 25.238 1.00 80.49 221 ALA D O 1
ATOM 8910 N N . ALA D 1 222 ? 20.631 63.101 25.266 1.00 82.81 222 ALA D N 1
ATOM 8911 C CA . ALA D 1 222 ? 20.425 61.733 24.807 1.00 86.01 222 ALA D CA 1
ATOM 8912 C C . ALA D 1 222 ? 19.555 60.908 25.750 1.00 88.20 222 ALA D C 1
ATOM 8913 O O . ALA D 1 222 ? 19.142 59.801 25.404 1.00 88.85 222 ALA D O 1
ATOM 8915 N N . TYR D 1 223 ? 19.276 61.437 26.938 1.00 91.06 223 TYR D N 1
ATOM 8916 C CA . TYR D 1 223 ? 18.452 60.713 27.904 1.00 93.88 223 TYR D CA 1
ATOM 8917 C C . TYR D 1 223 ? 17.359 61.573 28.528 1.00 95.51 223 TYR D C 1
ATOM 8918 O O . TYR D 1 223 ? 16.586 61.095 29.363 1.00 95.69 223 TYR D O 1
ATOM 8927 N N . GLU D 1 224 ? 17.293 62.838 28.122 1.00 97.06 224 GLU D N 1
ATOM 8928 C CA . GLU D 1 224 ? 16.295 63.755 28.661 1.00 97.86 224 GLU D CA 1
ATOM 8929 C C . GLU D 1 224 ? 14.884 63.184 28.522 1.00 97.77 224 GLU D C 1
ATOM 8930 O O . GLU D 1 224 ? 14.551 62.556 27.514 1.00 97.59 224 GLU D O 1
ATOM 8936 N N . ILE D 1 225 ? 14.062 63.391 29.549 1.00 97.49 225 ILE D N 1
ATOM 8937 C CA . ILE D 1 225 ? 12.686 62.905 29.538 1.00 96.53 225 ILE D CA 1
ATOM 8938 C C . ILE D 1 225 ? 11.817 63.911 28.781 1.00 94.89 225 ILE D C 1
ATOM 8939 O O . ILE D 1 225 ? 11.690 65.070 29.185 1.00 94.81 225 ILE D O 1
ATOM 8944 N N . ILE D 1 226 ? 11.228 63.461 27.676 1.00 93.03 226 ILE D N 1
ATOM 8945 C CA . ILE D 1 226 ? 10.394 64.321 26.842 1.00 91.34 226 ILE D CA 1
ATOM 8946 C C . ILE D 1 226 ? 9.076 64.708 27.509 1.00 89.31 226 ILE D C 1
ATOM 8947 O O . ILE D 1 226 ? 8.455 63.901 28.205 1.00 89.08 226 ILE D O 1
ATOM 8952 N N . ASP D 1 227 ? 8.657 65.951 27.296 1.00 86.48 227 ASP D N 1
ATOM 8953 C CA . ASP D 1 227 ? 7.407 66.431 27.867 1.00 83.74 227 ASP D CA 1
ATOM 8954 C C . ASP D 1 227 ? 6.225 65.714 27.207 1.00 81.47 227 ASP D C 1
ATOM 8955 O O . ASP D 1 227 ? 6.222 65.480 25.996 1.00 80.08 227 ASP D O 1
ATOM 8960 N N . ARG D 1 228 ? 5.228 65.370 28.016 1.00 78.37 228 ARG D N 1
ATOM 8961 C CA . ARG D 1 228 ? 4.039 64.671 27.543 1.00 76.50 228 ARG D CA 1
ATOM 8962 C C . ARG D 1 228 ? 3.265 65.456 26.489 1.00 74.53 228 ARG D C 1
ATOM 8963 O O . ARG D 1 228 ? 2.637 64.871 25.604 1.00 73.15 228 ARG D O 1
ATOM 8971 N N . LYS D 1 229 ? 3.314 66.781 26.589 1.00 72.24 229 LYS D N 1
ATOM 8972 C CA . LYS D 1 229 ? 2.616 67.650 25.651 1.00 70.08 229 LYS D CA 1
ATOM 8973 C C . LYS D 1 229 ? 3.346 67.729 24.310 1.00 68.68 229 LYS D C 1
ATOM 8974 O O . LYS D 1 229 ? 2.846 68.314 23.346 1.00 66.06 229 LYS D O 1
ATOM 8980 N N . LYS D 1 230 ? 4.526 67.120 24.252 1.00 68.43 230 LYS D N 1
ATOM 8981 C CA . LYS D 1 230 ? 5.335 67.123 23.036 1.00 66.79 230 LYS D CA 1
ATOM 8982 C C . LYS D 1 230 ? 5.628 65.687 22.584 1.00 65.55 230 LYS D C 1
ATOM 8983 O O . LYS D 1 230 ? 6.062 65.458 21.456 1.00 64.05 230 LYS D O 1
ATOM 8989 N N . ALA D 1 231 ? 5.373 64.729 23.472 1.00 65.70 231 ALA D N 1
ATOM 8990 C CA . ALA D 1 231 ? 5.628 63.314 23.204 1.00 66.15 231 ALA D CA 1
ATOM 8991 C C . ALA D 1 231 ? 5.040 62.797 21.894 1.00 66.44 231 ALA D C 1
ATOM 8992 O O . ALA D 1 231 ? 5.572 61.858 21.301 1.00 67.95 231 ALA D O 1
ATOM 8994 N N . THR D 1 232 ? 3.952 63.406 21.437 1.00 65.98 232 THR D N 1
ATOM 8995 C CA . THR D 1 232 ? 3.308 62.985 20.194 1.00 64.86 232 THR D CA 1
ATOM 8996 C C . THR D 1 232 ? 4.035 63.495 18.941 1.00 64.41 232 THR D C 1
ATOM 8997 O O . THR D 1 232 ? 3.976 62.870 17.880 1.00 62.92 232 THR D O 1
ATOM 9001 N N . TYR D 1 233 ? 4.739 64.615 19.077 1.00 64.32 233 TYR D N 1
ATOM 9002 C CA . TYR D 1 233 ? 5.429 65.230 17.951 1.00 64.56 233 TYR D CA 1
ATOM 9003 C C . TYR D 1 233 ? 6.949 65.107 17.950 1.00 64.22 233 TYR D C 1
ATOM 9004 O O . TYR D 1 233 ? 7.581 65.306 16.915 1.00 65.11 233 TYR D O 1
ATOM 9013 N N . TYR D 1 234 ? 7.545 64.785 19.093 1.00 63.40 234 TYR D N 1
ATOM 9014 C CA . TYR D 1 234 ? 8.999 64.685 19.159 1.00 61.75 234 TYR D CA 1
ATOM 9015 C C . TYR D 1 234 ? 9.492 63.679 20.203 1.00 58.96 234 TYR D C 1
ATOM 9016 O O . TYR D 1 234 ? 8.779 63.355 21.153 1.00 59.52 234 TYR D O 1
ATOM 9025 N N . GLY D 1 235 ? 10.706 63.172 20.003 1.00 54.39 235 GLY D N 1
ATOM 9026 C CA . GLY D 1 235 ? 11.275 62.228 20.943 1.00 51.26 235 GLY D CA 1
ATOM 9027 C C . GLY D 1 235 ? 11.290 60.776 20.500 1.00 49.70 235 GLY D C 1
ATOM 9028 O O . GLY D 1 235 ? 11.084 60.458 19.328 1.00 48.22 235 GLY D O 1
ATOM 9029 N N . ILE D 1 236 ? 11.540 59.891 21.459 1.00 47.35 236 ILE D N 1
ATOM 9030 C CA . ILE D 1 236 ? 11.599 58.461 21.201 1.00 47.69 236 ILE D CA 1
ATOM 9031 C C . ILE D 1 236 ? 10.376 58.003 20.391 1.00 46.74 236 ILE D C 1
ATOM 9032 O O . ILE D 1 236 ? 10.495 57.180 19.485 1.00 44.13 236 ILE D O 1
ATOM 9037 N N . GLY D 1 237 ? 9.209 58.558 20.714 1.00 46.69 237 GLY D N 1
ATOM 9038 C CA . GLY D 1 237 ? 7.981 58.209 20.015 1.00 46.41 237 GLY D CA 1
ATOM 9039 C C . GLY D 1 237 ? 8.044 58.419 18.511 1.00 46.49 237 GLY D C 1
ATOM 9040 O O . GLY D 1 237 ? 7.660 57.536 17.740 1.00 45.71 237 GLY D O 1
ATOM 9041 N N . MET D 1 238 ? 8.520 59.589 18.095 1.00 46.06 238 MET D N 1
ATOM 9042 C CA . MET D 1 238 ? 8.651 59.907 16.678 1.00 47.59 238 MET D CA 1
ATOM 9043 C C . MET D 1 238 ? 9.697 59.026 16.005 1.00 46.01 238 MET D C 1
ATOM 9044 O O . MET D 1 238 ? 9.459 58.471 14.938 1.00 46.68 238 MET D O 1
ATOM 9049 N N . SER D 1 239 ? 10.857 58.911 16.637 1.00 44.62 239 SER D N 1
ATOM 9050 C CA . SER D 1 239 ? 11.951 58.115 16.107 1.00 44.00 239 SER D CA 1
ATOM 9051 C C . SER D 1 239 ? 11.561 56.662 15.884 1.00 43.38 239 SER D C 1
ATOM 9052 O O . SER D 1 239 ? 11.901 56.069 14.859 1.00 43.79 239 SER D O 1
ATOM 9055 N N . THR D 1 240 ? 10.856 56.088 16.852 1.00 41.33 240 THR D N 1
ATOM 9056 C CA . THR D 1 240 ? 10.436 54.706 16.752 1.00 40.64 240 THR D CA 1
ATOM 9057 C C . THR D 1 240 ? 9.435 54.554 15.617 1.00 41.10 240 THR D C 1
ATOM 9058 O O . THR D 1 240 ? 9.487 53.582 14.862 1.00 40.97 240 THR D O 1
ATOM 9062 N N . THR D 1 241 ? 8.539 55.530 15.491 1.00 40.77 241 THR D N 1
ATOM 9063 C CA . THR D 1 241 ? 7.525 55.505 14.441 1.00 39.36 241 THR D CA 1
ATOM 9064 C C . THR D 1 241 ? 8.168 55.670 13.061 1.00 39.45 241 THR D C 1
ATOM 9065 O O . THR D 1 241 ? 7.709 55.092 12.076 1.00 38.96 241 THR D O 1
ATOM 9069 N N . ARG D 1 242 ? 9.244 56.444 13.000 1.00 37.65 242 ARG D N 1
ATOM 9070 C CA . ARG D 1 242 ? 9.940 56.648 11.742 1.00 38.12 242 ARG D CA 1
ATOM 9071 C C . ARG D 1 242 ? 10.448 55.291 11.226 1.00 37.18 242 ARG D C 1
ATOM 9072 O O . ARG D 1 242 ? 10.274 54.943 10.058 1.00 35.75 242 ARG D O 1
ATOM 9080 N N . ILE D 1 243 ? 11.072 54.533 12.119 1.00 37.20 243 ILE D N 1
ATOM 9081 C CA . ILE D 1 243 ? 11.613 53.219 11.787 1.00 37.94 243 ILE D CA 1
ATOM 9082 C C . ILE D 1 243 ? 10.506 52.224 11.438 1.00 37.21 243 ILE D C 1
ATOM 9083 O O . ILE D 1 243 ? 10.627 51.471 10.471 1.00 35.90 243 ILE D O 1
ATOM 9088 N N . VAL D 1 244 ? 9.434 52.219 12.228 1.00 38.30 244 VAL D N 1
ATOM 9089 C CA . VAL D 1 244 ? 8.324 51.307 11.982 1.00 39.69 244 VAL D CA 1
ATOM 9090 C C . VAL D 1 244 ? 7.720 51.630 10.618 1.00 41.48 244 VAL D C 1
ATOM 9091 O O . VAL D 1 244 ? 7.341 50.735 9.852 1.00 42.23 244 VAL D O 1
ATOM 9095 N N . LYS D 1 245 ? 7.666 52.920 10.308 1.00 42.69 245 LYS D N 1
ATOM 9096 C CA . LYS D 1 245 ? 7.129 53.367 9.035 1.00 43.52 245 LYS D CA 1
ATOM 9097 C C . LYS D 1 245 ? 8.009 52.878 7.881 1.00 42.14 245 LYS D C 1
ATOM 9098 O O . LYS D 1 245 ? 7.508 52.334 6.898 1.00 41.90 245 LYS D O 1
ATOM 9104 N N . ALA D 1 246 ? 9.317 53.078 8.001 1.00 39.30 246 ALA D N 1
ATOM 9105 C CA . ALA D 1 246 ? 10.254 52.640 6.970 1.00 38.51 246 ALA D CA 1
ATOM 9106 C C . ALA D 1 246 ? 10.105 51.143 6.711 1.00 39.91 246 ALA D C 1
ATOM 9107 O O . ALA D 1 246 ? 10.241 50.680 5.580 1.00 39.71 246 ALA D O 1
ATOM 9109 N N . ILE D 1 247 ? 9.839 50.389 7.773 1.00 41.69 247 ILE D N 1
ATOM 9110 C CA . ILE D 1 247 ? 9.690 48.947 7.663 1.00 42.19 247 ILE D CA 1
ATOM 9111 C C . ILE D 1 247 ? 8.365 48.543 7.017 1.00 43.77 247 ILE D C 1
ATOM 9112 O O . ILE D 1 247 ? 8.350 47.829 6.010 1.00 43.32 247 ILE D O 1
ATOM 9117 N N . LEU D 1 248 ? 7.256 49.003 7.592 1.00 42.93 248 LEU D N 1
ATOM 9118 C CA . LEU D 1 248 ? 5.945 48.657 7.061 1.00 44.78 248 LEU D CA 1
ATOM 9119 C C . LEU D 1 248 ? 5.707 49.106 5.615 1.00 45.33 248 LEU D C 1
ATOM 9120 O O . LEU D 1 248 ? 4.956 48.455 4.890 1.00 46.78 248 LEU D O 1
ATOM 9125 N N . ASN D 1 249 ? 6.347 50.198 5.195 1.00 44.65 249 ASN D N 1
ATOM 9126 C CA . ASN D 1 249 ? 6.186 50.708 3.829 1.00 44.07 249 ASN D CA 1
ATOM 9127 C C . ASN D 1 249 ? 7.300 50.284 2.885 1.00 43.41 249 ASN D C 1
ATOM 9128 O O . ASN D 1 249 ? 7.366 50.764 1.761 1.00 42.91 249 ASN D O 1
ATOM 9133 N N . ASN D 1 250 ? 8.173 49.390 3.339 1.00 43.63 250 ASN D N 1
ATOM 9134 C CA . ASN D 1 250 ? 9.293 48.918 2.525 1.00 43.31 250 ASN D CA 1
ATOM 9135 C C . ASN D 1 250 ? 9.953 50.111 1.843 1.00 42.25 250 ASN D C 1
ATOM 9136 O O . ASN D 1 250 ? 10.217 50.107 0.646 1.00 40.82 250 ASN D O 1
ATOM 9141 N N . GLU D 1 251 ? 10.228 51.117 2.660 1.00 43.08 251 GLU D N 1
ATOM 9142 C CA . GLU D 1 251 ? 10.803 52.391 2.257 1.00 44.62 251 GLU D CA 1
ATOM 9143 C C . GLU D 1 251 ? 12.248 52.401 1.766 1.00 43.91 251 GLU D C 1
ATOM 9144 O O . GLU D 1 251 ? 12.604 53.197 0.905 1.00 45.19 251 GLU D O 1
ATOM 9150 N N . GLN D 1 252 ? 13.080 51.523 2.309 1.00 42.87 252 GLN D N 1
ATOM 9151 C CA . GLN D 1 252 ? 14.483 51.479 1.927 1.00 40.18 252 GLN D CA 1
ATOM 9152 C C . GLN D 1 252 ? 15.143 52.777 2.398 1.00 38.15 252 GLN D C 1
ATOM 9153 O O . GLN D 1 252 ? 16.043 53.295 1.759 1.00 37.93 252 GLN D O 1
ATOM 9159 N N . ALA D 1 253 ? 14.680 53.295 3.528 1.00 37.15 253 ALA D N 1
ATOM 9160 C CA . ALA D 1 253 ? 15.233 54.518 4.097 1.00 37.97 253 ALA D CA 1
ATOM 9161 C C . ALA D 1 253 ? 16.600 54.234 4.712 1.00 38.68 253 ALA D C 1
ATOM 9162 O O . ALA D 1 253 ? 16.903 53.090 5.068 1.00 39.24 253 ALA D O 1
ATOM 9164 N N . VAL D 1 254 ? 17.430 55.266 4.815 1.00 35.97 254 VAL D N 1
ATOM 9165 C CA . VAL D 1 254 ? 18.739 55.112 5.432 1.00 35.73 254 VAL D CA 1
ATOM 9166 C C . VAL D 1 254 ? 18.573 55.675 6.837 1.00 37.34 254 VAL D C 1
ATOM 9167 O O . VAL D 1 254 ? 18.404 56.885 7.017 1.00 37.91 254 VAL D O 1
ATOM 9171 N N . LEU D 1 255 ? 18.589 54.781 7.826 1.00 37.68 255 LEU D N 1
ATOM 9172 C CA . LEU D 1 255 ? 18.411 55.166 9.221 1.00 36.43 255 LEU D CA 1
ATOM 9173 C C . LEU D 1 255 ? 19.524 54.622 10.122 1.00 36.55 255 LEU D C 1
ATOM 9174 O O . LEU D 1 255 ? 19.943 53.468 9.993 1.00 37.34 255 LEU D O 1
ATOM 9179 N N . PRO D 1 256 ? 20.021 55.452 11.050 1.00 34.59 256 PRO D N 1
ATOM 9180 C CA . PRO D 1 256 ? 21.085 54.985 11.936 1.00 34.55 256 PRO D CA 1
ATOM 9181 C C . PRO D 1 256 ? 20.566 54.114 13.077 1.00 34.30 256 PRO D C 1
ATOM 9182 O O . PRO D 1 256 ? 20.819 54.390 14.251 1.00 32.83 256 PRO D O 1
ATOM 9186 N N . VAL D 1 257 ? 19.833 53.060 12.725 1.00 33.51 257 VAL D N 1
ATOM 9187 C CA . VAL D 1 257 ? 19.292 52.141 13.727 1.00 32.10 257 VAL D CA 1
ATOM 9188 C C . VAL D 1 257 ? 20.404 51.280 14.344 1.00 30.00 257 VAL D C 1
ATOM 9189 O O . VAL D 1 257 ? 21.536 51.290 13.862 1.00 27.37 257 VAL D O 1
ATOM 9193 N N . SER D 1 258 ? 20.086 50.563 15.422 1.00 31.56 258 SER D N 1
ATOM 9194 C CA . SER D 1 258 ? 21.051 49.647 16.051 1.00 32.49 258 SER D CA 1
ATOM 9195 C C . SER D 1 258 ? 21.076 48.432 15.129 1.00 32.90 258 SER D C 1
ATOM 9196 O O . SER D 1 258 ? 20.146 47.630 15.143 1.00 30.85 258 SER D O 1
ATOM 9199 N N . ALA D 1 259 ? 22.123 48.307 14.325 1.00 32.73 259 ALA D N 1
ATOM 9200 C CA . ALA D 1 259 ? 22.226 47.196 13.398 1.00 35.11 259 ALA D CA 1
ATOM 9201 C C . ALA D 1 259 ? 23.352 46.266 13.814 1.00 36.86 259 ALA D C 1
ATOM 9202 O O . ALA D 1 259 ? 24.282 46.676 14.504 1.00 37.72 259 ALA D O 1
ATOM 9204 N N . TYR D 1 260 ? 23.259 45.012 13.392 1.00 38.92 260 TYR D N 1
ATOM 9205 C CA . TYR D 1 260 ? 24.267 44.009 13.717 1.00 40.23 260 TYR D CA 1
ATOM 9206 C C . TYR D 1 260 ? 25.457 44.141 12.769 1.00 40.89 260 TYR D C 1
ATOM 9207 O O . TYR D 1 260 ? 25.311 43.984 11.566 1.00 42.21 260 TYR D O 1
ATOM 9216 N N . LEU D 1 261 ? 26.638 44.425 13.295 1.00 42.76 261 LEU D N 1
ATOM 9217 C CA . LEU D 1 261 ? 27.781 44.565 12.413 1.00 45.80 261 LEU D CA 1
ATOM 9218 C C . LEU D 1 261 ? 28.534 43.247 12.240 1.00 49.16 261 LEU D C 1
ATOM 9219 O O . LEU D 1 261 ? 28.533 42.377 13.121 1.00 47.64 261 LEU D O 1
ATOM 9224 N N . ASN D 1 262 ? 29.169 43.114 11.082 1.00 51.02 262 ASN D N 1
ATOM 9225 C CA . ASN D 1 262 ? 29.960 41.946 10.752 1.00 53.04 262 ASN D CA 1
ATOM 9226 C C . ASN D 1 262 ? 31.196 42.371 9.994 1.00 52.73 262 ASN D C 1
ATOM 9227 O O . ASN D 1 262 ? 31.558 41.755 8.999 1.00 53.91 262 ASN D O 1
ATOM 9232 N N . GLY D 1 263 ? 31.840 43.431 10.466 1.00 52.58 263 GLY D N 1
ATOM 9233 C CA . GLY D 1 263 ? 33.039 43.901 9.804 1.00 51.59 263 GLY D CA 1
ATOM 9234 C C . GLY D 1 263 ? 33.059 45.388 9.524 1.00 50.31 263 GLY D C 1
ATOM 9235 O O . GLY D 1 263 ? 34.097 46.026 9.654 1.00 50.85 263 GLY D O 1
ATOM 9236 N N . GLU D 1 264 ? 31.926 45.955 9.137 1.00 50.73 264 GLU D N 1
ATOM 9237 C CA . GLU D 1 264 ? 31.904 47.386 8.842 1.00 51.47 264 GLU D CA 1
ATOM 9238 C C . GLU D 1 264 ? 32.351 48.205 10.041 1.00 49.74 264 GLU D C 1
ATOM 9239 O O . GLU D 1 264 ? 32.141 47.819 11.193 1.00 50.50 264 GLU D O 1
ATOM 9245 N N . TYR D 1 265 ? 32.991 49.329 9.753 1.00 48.48 265 TYR D N 1
ATOM 9246 C CA . TYR D 1 265 ? 33.507 50.220 10.782 1.00 49.20 265 TYR D CA 1
ATOM 9247 C C . TYR D 1 265 ? 34.599 49.567 11.616 1.00 49.26 265 TYR D C 1
ATOM 9248 O O . TYR D 1 265 ? 35.000 50.095 12.647 1.00 51.35 265 TYR D O 1
ATOM 9257 N N . GLY D 1 266 ? 35.081 48.418 11.162 1.00 48.92 266 GLY D N 1
ATOM 9258 C CA . GLY D 1 266 ? 36.124 47.732 11.890 1.00 47.86 266 GLY D CA 1
ATOM 9259 C C . GLY D 1 266 ? 35.659 46.951 13.100 1.00 48.92 266 GLY D C 1
ATOM 9260 O O . GLY D 1 266 ? 36.487 46.516 13.898 1.00 51.60 266 GLY D O 1
ATOM 9261 N N . GLU D 1 267 ? 34.352 46.746 13.243 1.00 48.23 267 GLU D N 1
ATOM 9262 C CA . GLU D 1 267 ? 33.837 46.007 14.396 1.00 48.24 267 GLU D CA 1
ATOM 9263 C C . GLU D 1 267 ? 32.898 44.857 14.039 1.00 48.27 267 GLU D C 1
ATOM 9264 O O . GLU D 1 267 ? 32.301 44.831 12.959 1.00 49.92 267 GLU D O 1
ATOM 9270 N N . GLU D 1 268 ? 32.754 43.910 14.959 1.00 47.46 268 GLU D N 1
ATOM 9271 C CA . GLU D 1 268 ? 31.871 42.782 14.717 1.00 49.24 268 GLU D CA 1
ATOM 9272 C C . GLU D 1 268 ? 31.179 42.250 15.970 1.00 48.13 268 GLU D C 1
ATOM 9273 O O . GLU D 1 268 ? 31.637 42.463 17.092 1.00 46.14 268 GLU D O 1
ATOM 9279 N N . ASP D 1 269 ? 30.063 41.562 15.740 1.00 47.41 269 ASP D N 1
ATOM 9280 C CA . ASP D 1 269 ? 29.238 40.943 16.777 1.00 46.89 269 ASP D CA 1
ATOM 9281 C C . ASP D 1 269 ? 28.669 41.874 17.852 1.00 45.11 269 ASP D C 1
ATOM 9282 O O . ASP D 1 269 ? 28.863 41.658 19.049 1.00 43.83 269 ASP D O 1
ATOM 9287 N N . ILE D 1 270 ? 27.986 42.922 17.402 1.00 43.11 270 ILE D N 1
ATOM 9288 C CA . ILE D 1 270 ? 27.308 43.873 18.282 1.00 42.03 270 ILE D CA 1
ATOM 9289 C C . ILE D 1 270 ? 26.338 44.674 17.470 1.00 40.46 270 ILE D C 1
ATOM 9290 O O . ILE D 1 270 ? 26.443 44.746 16.244 1.00 41.12 270 ILE D O 1
ATOM 9295 N N . PHE D 1 271 ? 25.372 45.251 18.166 1.00 39.64 271 PHE D N 1
ATOM 9296 C CA . PHE D 1 271 ? 24.392 46.107 17.539 1.00 38.01 271 PHE D CA 1
ATOM 9297 C C . PHE D 1 271 ? 24.757 47.484 18.026 1.00 37.88 271 PHE D C 1
ATOM 9298 O O . PHE D 1 271 ? 25.007 47.686 19.215 1.00 36.69 271 PHE D O 1
ATOM 9306 N N . THR D 1 272 ? 24.818 48.429 17.108 1.00 37.12 272 THR D N 1
ATOM 9307 C CA . THR D 1 272 ? 25.086 49.793 17.500 1.00 37.21 272 THR D CA 1
ATOM 9308 C C . THR D 1 272 ? 24.684 50.690 16.355 1.00 36.47 272 THR D C 1
ATOM 9309 O O . THR D 1 272 ? 24.485 50.209 15.233 1.00 36.07 272 THR D O 1
ATOM 9313 N N . GLY D 1 273 ? 24.559 51.984 16.651 1.00 36.06 273 GLY D N 1
ATOM 9314 C CA . GLY D 1 273 ? 24.138 52.960 15.664 1.00 34.44 273 GLY D CA 1
ATOM 9315 C C . GLY D 1 273 ? 25.012 53.144 14.439 1.00 37.00 273 GLY D C 1
ATOM 9316 O O . GLY D 1 273 ? 26.158 53.584 14.549 1.00 39.93 273 GLY D O 1
ATOM 9317 N N . VAL D 1 274 ? 24.466 52.802 13.271 1.00 34.98 274 VAL D N 1
ATOM 9318 C CA . VAL D 1 274 ? 25.160 52.961 11.997 1.00 34.45 274 VAL D CA 1
ATOM 9319 C C . VAL D 1 274 ? 24.126 53.152 10.885 1.00 34.87 274 VAL D C 1
ATOM 9320 O O . VAL D 1 274 ? 23.045 52.585 10.932 1.00 32.93 274 VAL D O 1
ATOM 9324 N N . PRO D 1 275 ? 24.442 53.972 9.872 1.00 38.52 275 PRO D N 1
ATOM 9325 C CA . PRO D 1 275 ? 23.451 54.160 8.800 1.00 39.35 275 PRO D CA 1
ATOM 9326 C C . PRO D 1 275 ? 23.133 52.822 8.120 1.00 38.68 275 PRO D C 1
ATOM 9327 O O . PRO D 1 275 ? 24.032 52.142 7.627 1.00 40.82 275 PRO D O 1
ATOM 9331 N N . SER D 1 276 ? 21.852 52.453 8.112 1.00 37.13 276 SER D N 1
ATOM 9332 C CA . SER D 1 276 ? 21.403 51.183 7.543 1.00 35.69 276 SER D CA 1
ATOM 9333 C C . SER D 1 276 ? 20.167 51.355 6.658 1.00 36.83 276 SER D C 1
ATOM 9334 O O . SER D 1 276 ? 19.312 52.205 6.921 1.00 36.42 276 SER D O 1
ATOM 9337 N N . ILE D 1 277 ? 20.068 50.545 5.611 1.00 35.18 277 ILE D N 1
ATOM 9338 C CA . ILE D 1 277 ? 18.915 50.630 4.742 1.00 36.82 277 ILE D CA 1
ATOM 9339 C C . ILE D 1 277 ? 17.847 49.770 5.390 1.00 38.46 277 ILE D C 1
ATOM 9340 O O . ILE D 1 277 ? 18.055 48.567 5.600 1.00 39.46 277 ILE D O 1
ATOM 9345 N N . VAL D 1 278 ? 16.716 50.392 5.717 1.00 36.87 278 VAL D N 1
ATOM 9346 C CA . VAL D 1 278 ? 15.616 49.703 6.373 1.00 36.04 278 VAL D CA 1
ATOM 9347 C C . VAL D 1 278 ? 14.425 49.501 5.438 1.00 38.99 278 VAL D C 1
ATOM 9348 O O . VAL D 1 278 ? 13.916 50.459 4.852 1.00 40.38 278 VAL D O 1
ATOM 9352 N N . ASP D 1 279 ? 13.996 48.247 5.293 1.00 40.18 279 ASP D N 1
ATOM 9353 C CA . ASP D 1 279 ? 12.861 47.910 4.439 1.00 40.20 279 ASP D CA 1
ATOM 9354 C C . ASP D 1 279 ? 11.917 46.927 5.139 1.00 40.85 279 ASP D C 1
ATOM 9355 O O . ASP D 1 279 ? 12.043 46.685 6.333 1.00 42.27 279 ASP D O 1
ATOM 9360 N N . GLU D 1 280 ? 10.977 46.354 4.393 1.00 43.46 280 GLU D N 1
ATOM 9361 C CA . GLU D 1 280 ? 9.995 45.433 4.965 1.00 44.17 280 GLU D CA 1
ATOM 9362 C C . GLU D 1 280 ? 10.545 44.164 5.635 1.00 41.44 280 GLU D C 1
ATOM 9363 O O . GLU D 1 280 ? 9.821 43.487 6.363 1.00 37.82 280 GLU D O 1
ATOM 9369 N N . ASN D 1 281 ? 11.808 43.837 5.388 1.00 40.72 281 ASN D N 1
ATOM 9370 C CA . ASN D 1 281 ? 12.418 42.669 6.015 1.00 43.56 281 ASN D CA 1
ATOM 9371 C C . ASN D 1 281 ? 13.375 43.099 7.139 1.00 44.83 281 ASN D C 1
ATOM 9372 O O . ASN D 1 281 ? 14.132 42.284 7.680 1.00 44.49 281 ASN D O 1
ATOM 9377 N N . GLY D 1 282 ? 13.325 44.384 7.486 1.00 44.65 282 GLY D N 1
ATOM 9378 C CA . GLY D 1 282 ? 14.185 44.918 8.529 1.00 43.67 282 GLY D CA 1
ATOM 9379 C C . GLY D 1 282 ? 15.387 45.624 7.937 1.00 43.24 282 GLY D C 1
ATOM 9380 O O . GLY D 1 282 ? 15.254 46.416 7.001 1.00 44.01 282 GLY D O 1
ATOM 9381 N N . VAL D 1 283 ? 16.563 45.339 8.484 1.00 42.43 283 VAL D N 1
ATOM 9382 C CA . VAL D 1 283 ? 17.807 45.926 8.003 1.00 42.14 283 VAL D CA 1
ATOM 9383 C C . VAL D 1 283 ? 18.351 45.082 6.866 1.00 42.70 283 VAL D C 1
ATOM 9384 O O . VAL D 1 283 ? 18.777 43.955 7.088 1.00 44.89 283 VAL D O 1
ATOM 9388 N N . ARG D 1 284 ? 18.340 45.627 5.656 1.00 42.32 284 ARG D N 1
ATOM 9389 C CA . ARG D 1 284 ? 18.819 44.903 4.490 1.00 42.35 284 ARG D CA 1
ATOM 9390 C C . ARG D 1 284 ? 20.339 44.879 4.444 1.00 44.39 284 ARG D C 1
ATOM 9391 O O . ARG D 1 284 ? 20.941 43.872 4.062 1.00 46.56 284 ARG D O 1
ATOM 9399 N N . GLU D 1 285 ? 20.953 45.998 4.821 1.00 44.70 285 GLU D N 1
ATOM 9400 C CA . GLU D 1 285 ? 22.400 46.118 4.830 1.00 44.33 285 GLU D CA 1
ATOM 9401 C C . GLU D 1 285 ? 22.848 47.416 5.480 1.00 44.71 285 GLU D C 1
ATOM 9402 O O . GLU D 1 285 ? 22.077 48.367 5.607 1.00 44.21 285 GLU D O 1
ATOM 9408 N N . ILE D 1 286 ? 24.121 47.447 5.856 1.00 44.12 286 ILE D N 1
ATOM 9409 C CA . ILE D 1 286 ? 24.726 48.590 6.517 1.00 44.01 286 ILE D CA 1
ATOM 9410 C C . ILE D 1 286 ? 25.617 49.401 5.582 1.00 43.66 286 ILE D C 1
ATOM 9411 O O . ILE D 1 286 ? 26.417 48.834 4.839 1.00 42.98 286 ILE D O 1
ATOM 9416 N N . ILE D 1 287 ? 25.482 50.725 5.622 1.00 42.30 287 ILE D N 1
ATOM 9417 C CA . ILE D 1 287 ? 26.317 51.582 4.794 1.00 43.96 287 ILE D CA 1
ATOM 9418 C C . ILE D 1 287 ? 27.584 51.828 5.599 1.00 45.45 287 ILE D C 1
ATOM 9419 O O . ILE D 1 287 ? 27.531 52.390 6.690 1.00 44.98 287 ILE D O 1
ATOM 9424 N N . ASP D 1 288 ? 28.718 51.377 5.070 1.00 46.95 288 ASP D N 1
ATOM 9425 C CA . ASP D 1 288 ? 30.000 51.518 5.760 1.00 48.81 288 ASP D CA 1
ATOM 9426 C C . ASP D 1 288 ? 30.725 52.771 5.293 1.00 49.66 288 ASP D C 1
ATOM 9427 O O . ASP D 1 288 ? 31.427 52.750 4.286 1.00 52.29 288 ASP D O 1
ATOM 9432 N N . LEU D 1 289 ? 30.548 53.863 6.028 1.00 49.50 289 LEU D N 1
ATOM 9433 C CA . LEU D 1 289 ? 31.188 55.126 5.688 1.00 47.12 289 LEU D CA 1
ATOM 9434 C C . LEU D 1 289 ? 32.685 55.103 5.969 1.00 47.19 289 LEU D C 1
ATOM 9435 O O . LEU D 1 289 ? 33.138 54.521 6.953 1.00 47.48 289 LEU D O 1
ATOM 9440 N N . SER D 1 290 ? 33.453 55.744 5.100 1.00 48.80 290 SER D N 1
ATOM 9441 C CA . SER D 1 290 ? 34.900 55.817 5.274 1.00 49.59 290 SER D CA 1
ATOM 9442 C C . SER D 1 290 ? 35.221 56.991 6.191 1.00 48.55 290 SER D C 1
ATOM 9443 O O . SER D 1 290 ? 35.760 58.004 5.751 1.00 49.32 290 SER D O 1
ATOM 9446 N N . ILE D 1 291 ? 34.869 56.857 7.461 1.00 46.94 291 ILE D N 1
ATOM 9447 C CA . ILE D 1 291 ? 35.130 57.902 8.433 1.00 47.12 291 ILE D CA 1
ATOM 9448 C C . ILE D 1 291 ? 36.637 58.060 8.665 1.00 48.38 291 ILE D C 1
ATOM 9449 O O . ILE D 1 291 ? 37.431 57.205 8.268 1.00 47.83 291 ILE D O 1
ATOM 9454 N N . THR D 1 292 ? 37.031 59.156 9.302 1.00 49.90 292 THR D N 1
ATOM 9455 C CA . THR D 1 292 ? 38.446 59.410 9.548 1.00 51.85 292 THR D CA 1
ATOM 9456 C C . THR D 1 292 ? 38.991 58.559 10.684 1.00 54.60 292 THR D C 1
ATOM 9457 O O . THR D 1 292 ? 38.254 58.149 11.577 1.00 55.62 292 THR D O 1
ATOM 9461 N N . PRO D 1 293 ? 40.303 58.280 10.660 1.00 56.66 293 PRO D N 1
ATOM 9462 C CA . PRO D 1 293 ? 40.933 57.467 11.705 1.00 56.35 293 PRO D CA 1
ATOM 9463 C C . PRO D 1 293 ? 40.524 57.949 13.092 1.00 56.54 293 PRO D C 1
ATOM 9464 O O . PRO D 1 293 ? 40.302 57.155 14.007 1.00 56.67 293 PRO D O 1
ATOM 9468 N N . GLN D 1 294 ? 40.417 59.265 13.227 1.00 56.52 294 GLN D N 1
ATOM 9469 C CA . GLN D 1 294 ? 40.054 59.886 14.490 1.00 56.80 294 GLN D CA 1
ATOM 9470 C C . GLN D 1 294 ? 38.629 59.509 14.886 1.00 55.07 294 GLN D C 1
ATOM 9471 O O . GLN D 1 294 ? 38.373 59.126 16.031 1.00 54.49 294 GLN D O 1
ATOM 9477 N N . GLU D 1 295 ? 37.708 59.599 13.933 1.00 53.38 295 GLU D N 1
ATOM 9478 C CA . GLU D 1 295 ? 36.310 59.257 14.187 1.00 50.95 295 GLU D CA 1
ATOM 9479 C C . GLU D 1 295 ? 36.190 57.763 14.467 1.00 50.39 295 GLU D C 1
ATOM 9480 O O . GLU D 1 295 ? 35.506 57.344 15.401 1.00 49.91 295 GLU D O 1
ATOM 9486 N N . LYS D 1 296 ? 36.869 56.971 13.646 1.00 49.82 296 LYS D N 1
ATOM 9487 C CA . LYS D 1 296 ? 36.863 55.522 13.773 1.00 52.17 296 LYS D CA 1
ATOM 9488 C C . LYS D 1 296 ? 37.390 55.103 15.138 1.00 53.16 296 LYS D C 1
ATOM 9489 O O . LYS D 1 296 ? 36.916 54.128 15.727 1.00 52.86 296 LYS D O 1
ATOM 9495 N N . ALA D 1 297 ? 38.384 55.838 15.630 1.00 53.54 297 ALA D N 1
ATOM 9496 C CA . ALA D 1 297 ? 38.975 55.534 16.927 1.00 54.00 297 ALA D CA 1
ATOM 9497 C C . ALA D 1 297 ? 37.943 55.797 18.004 1.00 53.31 297 ALA D C 1
ATOM 9498 O O . ALA D 1 297 ? 37.791 55.004 18.931 1.00 53.90 297 ALA D O 1
ATOM 9500 N N . MET D 1 298 ? 37.237 56.918 17.876 1.00 54.16 298 MET D N 1
ATOM 9501 C CA . MET D 1 298 ? 36.192 57.280 18.829 1.00 54.68 298 MET D CA 1
ATOM 9502 C C . MET D 1 298 ? 35.075 56.240 18.774 1.00 52.53 298 MET D C 1
ATOM 9503 O O . MET D 1 298 ? 34.423 55.968 19.776 1.00 50.98 298 MET D O 1
ATOM 9508 N N . PHE D 1 299 ? 34.878 55.661 17.592 1.00 51.70 299 PHE D N 1
ATOM 9509 C CA . PHE D 1 299 ? 33.858 54.638 17.362 1.00 51.59 299 PHE D CA 1
ATOM 9510 C C . PHE D 1 299 ? 34.255 53.323 18.021 1.00 51.13 299 PHE D C 1
ATOM 9511 O O . PHE D 1 299 ? 33.428 52.644 18.623 1.00 52.03 299 PHE D O 1
ATOM 9519 N N . HIS D 1 300 ? 35.527 52.967 17.880 1.00 51.36 300 HIS D N 1
ATOM 9520 C CA . HIS D 1 300 ? 36.071 51.750 18.467 1.00 50.81 300 HIS D CA 1
ATOM 9521 C C . HIS D 1 300 ? 35.903 51.803 19.984 1.00 50.30 300 HIS D C 1
ATOM 9522 O O . HIS D 1 300 ? 35.564 50.804 20.621 1.00 49.19 300 HIS D O 1
ATOM 9529 N N . GLN D 1 301 ? 36.137 52.977 20.559 1.00 49.19 301 GLN D N 1
ATOM 9530 C CA . GLN D 1 301 ? 36.003 53.152 21.999 1.00 48.93 301 GLN D CA 1
ATOM 9531 C C . GLN D 1 301 ? 34.545 52.978 22.441 1.00 49.09 301 GLN D C 1
ATOM 9532 O O . GLN D 1 301 ? 34.268 52.328 23.454 1.00 49.18 301 GLN D O 1
ATOM 9538 N N . SER D 1 302 ? 33.616 53.558 21.684 1.00 47.24 302 SER D N 1
ATOM 9539 C CA . SER D 1 302 ? 32.196 53.443 22.006 1.00 48.13 302 SER D CA 1
ATOM 9540 C C . SER D 1 302 ? 31.803 51.970 22.041 1.00 47.44 302 SER D C 1
ATOM 9541 O O . SER D 1 302 ? 31.127 51.514 22.956 1.00 47.69 302 SER D O 1
ATOM 9544 N N . VAL D 1 303 ? 32.241 51.231 21.031 1.00 47.83 303 VAL D N 1
ATOM 9545 C CA . VAL D 1 303 ? 31.947 49.810 20.936 1.00 48.35 303 VAL D CA 1
ATOM 9546 C C . VAL D 1 303 ? 32.575 49.003 22.074 1.00 48.96 303 VAL D C 1
ATOM 9547 O O . VAL D 1 303 ? 31.960 48.063 22.584 1.00 49.36 303 VAL D O 1
ATOM 9551 N N . SER D 1 304 ? 33.797 49.367 22.466 1.00 48.54 304 SER D N 1
ATOM 9552 C CA . SER D 1 304 ? 34.476 48.682 23.562 1.00 47.77 304 SER D CA 1
ATOM 9553 C C . SER D 1 304 ? 33.661 48.850 24.837 1.00 46.78 304 SER D C 1
ATOM 9554 O O . SER D 1 304 ? 33.461 47.901 25.589 1.00 46.27 304 SER D O 1
ATOM 9557 N N . GLU D 1 305 ? 33.204 50.073 25.077 1.00 47.12 305 GLU D N 1
ATOM 9558 C CA . GLU D 1 305 ? 32.404 50.372 26.255 1.00 48.86 305 GLU D CA 1
ATOM 9559 C C . GLU D 1 305 ? 31.158 49.505 26.232 1.00 48.05 305 GLU D C 1
ATOM 9560 O O . GLU D 1 305 ? 30.733 48.980 27.264 1.00 48.93 305 GLU D O 1
ATOM 9566 N N . LEU D 1 306 ? 30.593 49.355 25.039 1.00 44.47 306 LEU D N 1
ATOM 9567 C CA . LEU D 1 306 ? 29.382 48.579 24.834 1.00 44.64 306 LEU D CA 1
ATOM 9568 C C . LEU D 1 306 ? 29.567 47.089 25.134 1.00 43.22 306 LEU D C 1
ATOM 9569 O O . LEU D 1 306 ? 28.771 46.476 25.856 1.00 40.58 306 LEU D O 1
ATOM 9574 N N . LYS D 1 307 ? 30.611 46.506 24.558 1.00 43.62 307 LYS D N 1
ATOM 9575 C CA . LYS D 1 307 ? 30.890 45.095 24.767 1.00 46.25 307 LYS D CA 1
ATOM 9576 C C . LYS D 1 307 ? 31.214 44.785 26.222 1.00 46.28 307 LYS D C 1
ATOM 9577 O O . LYS D 1 307 ? 30.843 43.726 26.726 1.00 46.63 307 LYS D O 1
ATOM 9583 N N . ALA D 1 308 ? 31.898 45.701 26.902 1.00 45.85 308 ALA D N 1
ATOM 9584 C CA . ALA D 1 308 ? 32.243 45.478 28.302 1.00 45.84 308 ALA D CA 1
ATOM 9585 C C . ALA D 1 308 ? 30.965 45.327 29.123 1.00 45.87 308 ALA D C 1
ATOM 9586 O O . ALA D 1 308 ? 30.844 44.405 29.942 1.00 47.51 308 ALA D O 1
ATOM 9588 N N . VAL D 1 309 ? 30.014 46.230 28.901 1.00 43.36 309 VAL D N 1
ATOM 9589 C CA . VAL D 1 309 ? 28.748 46.181 29.617 1.00 42.52 309 VAL D CA 1
ATOM 9590 C C . VAL D 1 309 ? 27.897 45.005 29.128 1.00 43.63 309 VAL D C 1
ATOM 9591 O O . VAL D 1 309 ? 27.265 44.304 29.926 1.00 45.07 309 VAL D O 1
ATOM 9595 N N . LEU D 1 310 ? 27.891 44.786 27.818 1.00 43.18 310 LEU D N 1
ATOM 9596 C CA . LEU D 1 310 ? 27.128 43.690 27.239 1.00 44.82 310 LEU D CA 1
ATOM 9597 C C . LEU D 1 310 ? 27.547 42.356 27.879 1.00 45.45 310 LEU D C 1
ATOM 9598 O O . LEU D 1 310 ? 26.703 41.501 28.171 1.00 45.75 310 LEU D O 1
ATOM 9603 N N . ASP D 1 311 ? 28.849 42.187 28.096 1.00 45.04 311 ASP D N 1
ATOM 9604 C CA . ASP D 1 311 ? 29.366 40.960 28.692 1.00 45.96 311 ASP D CA 1
ATOM 9605 C C . ASP D 1 311 ? 28.774 40.622 30.061 1.00 46.10 311 ASP D C 1
ATOM 9606 O O . ASP D 1 311 ? 28.807 39.461 30.475 1.00 46.26 311 ASP D O 1
ATOM 9611 N N . THR D 1 312 ? 28.228 41.614 30.764 1.00 43.93 312 THR D N 1
ATOM 9612 C CA . THR D 1 312 ? 27.666 41.344 32.086 1.00 43.64 312 THR D CA 1
ATOM 9613 C C . THR D 1 312 ? 26.256 40.782 32.043 1.00 43.46 312 THR D C 1
ATOM 9614 O O . THR D 1 312 ? 25.758 40.296 33.055 1.00 42.86 312 THR D O 1
ATOM 9618 N N . VAL D 1 313 ? 25.614 40.843 30.878 1.00 43.42 313 VAL D N 1
ATOM 9619 C CA . VAL D 1 313 ? 24.239 40.362 30.749 1.00 43.08 313 VAL D CA 1
ATOM 9620 C C . VAL D 1 313 ? 23.966 39.446 29.559 1.00 44.53 313 VAL D C 1
ATOM 9621 O O . VAL D 1 313 ? 22.874 38.894 29.448 1.00 43.25 313 VAL D O 1
ATOM 9625 N N . ARG D 1 314 ? 24.945 39.281 28.677 1.00 48.14 314 ARG D N 1
ATOM 9626 C CA . ARG D 1 314 ? 24.753 38.440 27.500 1.00 54.58 314 ARG D CA 1
ATOM 9627 C C . ARG D 1 314 ? 24.520 36.968 27.836 1.00 57.80 314 ARG D C 1
ATOM 9628 O O . ARG D 1 314 ? 25.117 36.428 28.759 1.00 58.67 314 ARG D O 1
ATOM 9636 N N . LEU D 1 315 ? 23.637 36.327 27.079 1.00 62.45 315 LEU D N 1
ATOM 9637 C CA . LEU D 1 315 ? 23.317 34.923 27.299 1.00 67.31 315 LEU D CA 1
ATOM 9638 C C . LEU D 1 315 ? 24.407 34.029 26.717 1.00 71.62 315 LEU D C 1
ATOM 9639 O O . LEU D 1 315 ? 25.070 34.404 25.751 1.00 71.62 315 LEU D O 1
ATOM 9644 N N . GLU D 1 316 ? 24.606 32.854 27.314 1.00 77.59 316 GLU D N 1
ATOM 9645 C CA . GLU D 1 316 ? 25.615 31.920 26.819 1.00 83.01 316 GLU D CA 1
ATOM 9646 C C . GLU D 1 316 ? 24.966 30.924 25.869 1.00 85.94 316 GLU D C 1
ATOM 9647 O O . GLU D 1 316 ? 25.643 30.284 25.060 1.00 86.12 316 GLU D O 1
ATOM 9653 N N . HIS D 1 317 ? 23.648 30.796 25.980 1.00 89.22 317 HIS D N 1
ATOM 9654 C CA . HIS D 1 317 ? 22.898 29.885 25.129 1.00 92.83 317 HIS D CA 1
ATOM 9655 C C . HIS D 1 317 ? 21.832 30.636 24.345 1.00 93.72 317 HIS D C 1
ATOM 9656 O O . HIS D 1 317 ? 20.831 31.075 24.910 1.00 94.22 317 HIS D O 1
ATOM 9663 N N . HIS D 1 318 ? 22.059 30.791 23.043 1.00 94.65 318 HIS D N 1
ATOM 9664 C CA . HIS D 1 318 ? 21.105 31.475 22.181 1.00 95.93 318 HIS D CA 1
ATOM 9665 C C . HIS D 1 318 ? 19.913 30.564 21.891 1.00 95.77 318 HIS D C 1
ATOM 9666 O O . HIS D 1 318 ? 20.014 29.344 22.017 1.00 95.73 318 HIS D O 1
ATOM 9673 N N . HIS D 1 319 ? 18.788 31.165 21.515 1.00 95.95 319 HIS D N 1
ATOM 9674 C CA . HIS D 1 319 ? 17.560 30.428 21.219 1.00 96.30 319 HIS D CA 1
ATOM 9675 C C . HIS D 1 319 ? 17.511 29.993 19.751 1.00 96.66 319 HIS D C 1
ATOM 9676 O O . HIS D 1 319 ? 18.398 30.419 18.980 1.00 96.69 319 HIS D O 1
#

Sequence (1258 aa):
MKKTSRKVVIVGTGFVGTSIAYAMINQGVANELVLIDVNQEKAEGLDGMAWGEKNVSVWSGTYEECQDANLVILTAGVNQKPGQTRLDLVKTNATITRQIVKEVMASGFDGIFVVASNPVDILTYLTWQESGLPASRVVGTGTTLDTTRFRKEIALKLAVDPRSVHGYILGEHGDSEVAAWSHTTVGGKPIMEYVEKDHRLEENDLTVLADKVKNAAYEIIDRKKATYYGIGMSTTRIVKAILNNEQAVLPVSAYLNGEYGEEDIFTGVPSIVDENGVREIIDLSITPQEKAMFHQSVSELKAVLDTVRLEHKTSRKVVIVGTGFVGTSIAYAMINQGVANELVLIDVNQEKAEGEALDLLDGMAWGEKNVSVWSGTYEECQDANLVILTAGVNQKPGQTRLDLVKTNATITRQIVKEVMASGFDGIFVVASNPVDILTYLTWQESGLPASRVVGTGTTLDTTRFRKEIALKLAVDPRSVHGYILGEHGDSEVAAWSHTTVGGKPIMEYVEKDHRLEENDLTVLADKVKNAAYEIIDRKKATYYGIGMSTTRIVKAILNNEQAVLPVSAYLNGEYGEEDIFTGVPSIVDENGVREIIDLSITPQEKAMFHQSVSELKAVLDTVRLEHHHMKKTSRKVVIVGTGFVGTSIAYAMINQGVANELVLIDVNQEKAEGLDGMAWGEKNVSVWSGTYEECQDANLVILTAGVNQKPGQTRLDLVKTNATITRQIVKEVMASGFDGIFVVASNPVDILTYLTWQESGLPASRVVGTGTTLDTTRFRKEIALKLAVDPRSVHGYILGEHGDSEVAAWSHTTVGGKPIMEYVEKDHRLEENDLTVLADKVKNAAYEIIDRKKATYYGIGMSTTRIVKAILNNEQAVLPVSAYLNGEYGEEDIFTGVPSIVDENGVREIIDLSITPQEKAMFHQSVSELKAVLDTVRLEHKTSRKVVIVGTGFVGTSIAYAMINQGVANELVLIDVNQEKAEGEALDLLDGMAWGEKNVSVWSGTYEECQDANLVILTAGVNQKPGQTRLDLVKTNATITRQIVKEVMASGFDGIFVVASNPVDILTYLTWQESGLPASRVVGTGTTLDTTRFRKEIALKLAVDPRSVHGYILGEHGDSEVAAWSHTTVGGKPIMEYVEKDHRLEENDLTVLADKVKNAAYEIIDRKKATYYGIGMSTTRIVKAILNNEQAVLPVSAYLNGEYGEEDIFTGVPSIVDENGVREIIDLSITPQEKAMFHQSVSELKAVLDTVRLEHHH

Nearest PDB structures (foldseek):
  3wsv-assembly1_C  TM=9.529E-01  e=8.954E-56  Enterococcus mundtii
  3wsw-assembly1_D  TM=9.328E-01  e=2.368E-54  Enterococcus mundtii
  4lmr-assembly1_A  TM=9.292E-01  e=1.544E-37  Bacillus cereus ATCC 14579
  3pqf-assembly1_A  TM=9.187E-01  e=5.590E-37  Bacillus subtilis
  1ldn-assembly2_E  TM=9.274E-01  e=1.268E-36  Geobacillus stearothermophilus

Foldseek 3Di:
DDDDFAAEEEEACALLSVLLLVLCLQVVLGQEYEYEHQPPQGNDDACVSPPRDVHHDYDYDDLLSQQPHAEYEYHTGYDDDVPDDPLNRVQRRLVSLLVVLLSNVVSVHDHAYEYLYPVFFLSLLSSCVSNVHDQLRRWYLFCQLLFLLLLVLVCVVVVHDSVQWDFGWWWGQELLIFGQQQPIAGNNHRPVCCCVPVVVDHPVRNVVSCVCSHVVSDDDDPSVPDSSNSSSVSSSVQSNCQSVFVQAWGQIFGADDQALHDHRTTHGATFGQYVSGTPDGDRDPGDPVRSVSNVVRVVVVVVSSVSRHDPD/DLAFAEEEEAQDQLRVLLLLQCLQAVLGQEYEYEHDPLHDHDDDPVSSVVSCVPRPDNHHYYYDDLLSQQPGQEYEYAGADAQDADDGDLVRVQSVLVVLLVSLLSNVVSNHDHAYEYEYPPQFLSLLSSCQNNVDDLLRRWYLFCQQLQLLLLVLVCVVVVHDSVQKDFTFWWRQAPLIFGQQQPIDGNNHRPCCCVVPVVVDYPVVNVVSSVVSRVCSRPDDDPVCSNPGDSSNSSSVQSSCQSAQVQAFGQIQGADDQALHDHDTTHGATFGQGNRGTPDGDRDPGDPVRSVSNVVSVVVVCVSSVVNHDPHGD/DDDDFAAEEEEACALLSVLLQVLCLQVVLGQEYEYEHDPQQHHDDAPPSVPRPPHHDYDYDDLLSLQPHAEYEYHTGDDDDPPDDPLNRVQRRLVVLLVVLLSNVVSVHDHAAEYLYPVFFLSLLSSCVNNVDDLLRRWYLFCQLLFQLLLVLVCVVVVHDSVQWDFDFWWGQALLIFGQQQPIDGNNHRPCCVCVPVVVDHPVRVVVSNVVSRCVSPVDDPSVPDSSNSSSVSSSVLSSCQSVFVQDWGQIFGADDQALHDHDTTHGATFGQGVSGTPDGDRDPGDPVRSVSNVVRVVVVVVSSVSNHDDD/DPAFFEEEEAQDLLRVLLLLQCLQAVQGQEYEYEHDPQHDHDDDPVSNVVSCVPRPDNHHYYYDHLLSQQPGQEYEYAGADAADADPGDLVSVQSVLVVLLVVLLSNVVSNHDHAYEYLYPPFQLSLLSSCQNNVHDLLRRWYLFCQQLQLLLLVLVCVVVVHDSVQKDFGFWWRQAPLIFGQQQPIAGNNHRPVCVCVPVNVDHPVNSVVSSVVSRVCSRPDDDPVCSNPGDSSNSSSVLSNCQSAQVQAFGQIQGADDQALHDHGTTHGFTFGQGNRGGPDGDRDPGDPVRSVSNVVSVVSVVVSSVVSHDPHGD

CATH classification: 3.40.50.720 (+1 more: 3.90.110.10)

Secondary structure (DSSP, 8-state):
------EEEEE--SHHHHHHHHHHHHHT--SEEEEE---SSSS---GGGTT-SS--EEEE--GGGGSS-SEEEE---PPPPSS--HHHHHHHHHHHHHHHHHHHHHTT--SEEEE-SSSHHHHHHHHHHHH---GGGEEE-TTHHHHHHHHHHHHHHTTS-GGGEE--EEBSSSTT-EE-GGG-EETTEEGGGGTTTS-SS-HHHHHHHHHHHHTTTT---SSSS---HHHHHHHHHHHHHHHTT--EEE--EEEEESGGG-EEEEEE--EEEETTEEEEE------HHHHHHHHHHHHHHHHHHTTT----/----EEEEE--SHHHHHHHHHHHHHT--SEEEEE--TTS---S-HHHHHHHHHH-SS--EEEE--GGGGSS-SEEEE--SPPPPSSS--HHHHHHHHHHHHHHHHHHHHTT--SEEEE-SSSHHHHHHHHHHHH---GGGEEE-TTHHHHHHHHHHHHHHHT--GGGEE--EEBSSSTT-EE-GGG-EETTEETTTTTTTS-SS-HHHHHHHHHHHHTTTTPPPPTTTTTTSSHHHHHHHHHHHHHTT--EEE--EEEEESGGG-EEEEEE--EEEETTEEEEE------HHHHHHHHHHHHHHHHHHTTT--SS--/------EEEEE--SHHHHHHHHHHHHHT--SEEEEE---SSSS---TT-TT-SS--EEEE--GGGGGT-SEEEE---PPPPTT--HHHHHHHHHHHHHHHHHHHHHTT--SEEEE-SSSHHHHHHHHHHHH---GGGEEE-TTHHHHHHHHHHHHHHHTS-GGGEE--EEBSSSSS-EE-GGG-EETTEETTTTTTTS-SS-HHHHHHHHHHHHTTTT----SSS---HHHHHHHHHHHHHHHTT--EEE--EEEEESGGG-EEEEEE--EEEETTEEEEE------HHHHHHHHHHHHHHHHHHTTTSPP-/----EEEEE--SHHHHHHHHHHHHHT--SEEEEE--TTS---S-HHHHHHHHHT-SS--EEEE--GGGGTT-SEEEE--SPPPPSSS--HHHHHHHHHHHHHHHHHHHTTT--SEEEE-SSSHHHHHHHHHHHH---GGGEEE-TTHHHHHHHHHHHHHHHT--GGGEE--EEBSSSTT-EE-GGG-EETTEETTTTTTTS-SS-HHHHHHHHHHHHTTTTPPPPTTTTTTSSHHHHHHHHHHHHHTT--EEE--EEEEESGGG-EEEEEE--EEEETTEEEEE------HHHHHHHHHHHHHHHHHHTTT--SS--